Protein AF-0000000087748821 (afdb_homodimer)

Nearest PDB structures (foldseek):
  3k50-assembly1_A  TM=4.621E-01  e=4.715E-08  Bacteroides fragilis NCTC 9343
  4ql6-assembly2_B-2  TM=5.204E-01  e=1.369E-03  Chlamydia trachomatis L2/434/Bu
  4moc-assembly1_A  TM=2.532E-01  e=8.446E-02  Homo sapiens
  3b7k-assembly1_B  TM=2.655E-01  e=4.777E-01  Homo sapiens
  5yqj-assembly3_C  TM=2.824E-01  e=2.545E+00  Saccharomyces cerevisiae S288C

Sequence (1172 aa):
MSYCVTRLPYNATEKAELIKYYRLALPQYVYENIAKKSHPFGPYQLPAVDLQEGLNKIESKKYTNDAEMQEDFYQLFAQLHDAHTPYHKPNYYYNYYTLQPISIMSTLYNNAQVIKISSVDKSEVEAYATLYNESSQPDFDVEGWQITEIDGVPALDALRSFADNNIGVLKDNGSRFNLAVSGYKTGRGWFIFRPMGVFGVPTKQSVTYTLQNPSTQAKKKVTYNWIGMNIDGSKMTTSTVQGKNFETIFQKLLDHFIRQELYKKPNAVEFFDSYSTSASVLRINTFSGRDDDFTSQFANNITKALTTFTQSKREKLIIDLTGNGGGSICLGYSLLRYLFPSNVTAFEGQGPHQEGIYRARHSSLTNVLATVSASMLKFNPSYNSFLDPTQFYNSKTRRQFMDASWLSNKEDTVLGDMSQSIYRGCASMYTYFPASGISFQIDPKNLIVVSQGYCGSTCAVFTSYIQAHKLAKTVALGGYYNKAQQLFAFPGGQVGDVGDYIELADSLKIHSKYESAIEPLIPRVPTSGRYNSTGFTYLSIWPWNKDDPSHLPLEYTFVPADYSIMYPGHPTDYQSIYSRILKVTAMSYCVTRLPYNATEKAELIKYYRLALPQYVYENIAKKSHPFGPYQLPAVDLQEGLNKIESKKYTNDAEMQEDFYQLFAQLHDAHTPYHKPNYYYNYYTLQPISIMSTLYNNAQVIKISSVDKSEVEAYATLYNESSQPDFDVEGWQITEIDGVPALDALRSFADNNIGVLKDNGSRFNLAVSGYKTGRGWFIFRPMGVFGVPTKQSVTYTLQNPSTQAKKKVTYNWIGMNIDGSKMTTSTVQGKNFETIFQKLLDHFIRQELYKKPNAVEFFDSYSTSASVLRINTFSGRDDDFTSQFANNITKALTTFTQSKREKLIIDLTGNGGGSICLGYSLLRYLFPSNVTAFEGQGPHQEGIYRARHSSLTNVLATVSASMLKFNPSYNSFLDPTQFYNSKTRRQFMDASWLSNKEDTVLGDMSQSIYRGCASMYTYFPASGISFQIDPKNLIVVSQGYCGSTCAVFTSYIQAHKLAKTVALGGYYNKAQQLFAFPGGQVGDVGDYIELADSLKIHSKYESAIEPLIPRVPTSGRYNSTGFTYLSIWPWNKDDPSHLPLEYTFVPADYSIMYPGHPTDYQSIYSRILKVTA

Secondary structure (DSSP, 8-state):
-HHHHH-SBP-HHHHHHHHHHHHHHGGG-TTTTGGGS-EEETTEEEPP--HHHHHHHHHH---SBHHHHHHHHHHHHHTT--TTS-----GGGGGEEEE-SSEEEEEEETTEEEEEEEE--HHHHHHHHHHT--SSPPP---TTPEEEEETTEEHHHHHHHHHHHH--S-S-HHHHHHHHHTTTTTS--TTTEEETTTSPPPSSSEEEEEEE-TTT--EEEEEEEPEEEE-S-------SHHHHHHHHHHHHHHIIIIIIIIT-PPPSEEEES-SSSSEEEEEE--B---STTHHHHHHHHHHHHHHHHHHHT-SEEEEE-TT---B-HHHHHHHHHHHS--SGGGBTT-SGGGG--EEEB--HHHHHHHHHHHHHHHH-TT---TT-GGGEEETTT-BBP-STHHHHSEEEETTEEEEPPEEE--GGGGGGSPPTTSS----GGGEEEEESS-EETHHHHHHHHHHHTT-SEEEEESSSTTS--BSEE---EEEEEHHHHHHHHHHHHTSHHHHHHHGGG-----TTS-PPP-EEEEEEEPPTT---TTSPPGGG---B-SEEE--SS-TT-HHHHHHHHHHHT-/-HHHHH-SBP-HHHHHHHHHHHHHHGGG-TTTTGGGS-EEETTEEEPP--HHHHHHHHHH---SBHHHHHHHHHHHHHTT--TTS-----GGGGGEEEE-SSEEEEEEETTEEEEEEEE--HHHHHHHHHHT--SSPPP---TTPEEEEETTEEHHHHHHHHHHHH--S-S-HHHHHHHHHTTTTTS--TTTEEETTTSPPPSSSEEEEEEE-TTT--EEEEEEEPEEEE-S-------SHHHHHHHHHHHHHHIIIIIIIII-PPPSEEEES-SSSSEEEEEE--B---STTHHHHHHHHHHHHHHHHHHHT-SEEEEE-TT---B-HHHHHHHHHHHS--SGGGBTT-SGGGG--EEEB--HHHHHHHHHHHHHHHH-TT---TT-GGGEEETTT-BBP-STHHHHSEEEETTEEEEPSEEE--GGGGGGSPPTTSS----GGGEEEEESS-EETHHHHHHHHHHHTT-SEEEEESSSTTS--BSEE---EEEEEHHHHHHHHHHHHTSHHHHHHHGGG-----TTS-PPP-EEEEEEEPPTT---TTSPPGGG---B-SEEE--SS-TT-HHHHHHHHHHHT-

Organism: NCBI:txid74557

pLDDT: mean 90.88, std 10.31, range [45.97, 98.69]

Radius of gyration: 38.32 Å; Cα contacts (8 Å, |Δi|>4): 2442; chains: 2; bounding box: 73×121×89 Å

Structure (mmCIF, N/CA/C/O backbone):
data_AF-0000000087748821-model_v1
#
loop_
_entity.id
_entity.type
_entity.pdbx_description
1 polymer 'Tail specific protease domain-containing protein'
#
loop_
_atom_site.group_PDB
_atom_site.id
_atom_site.type_symbol
_atom_site.label_atom_id
_atom_site.label_alt_id
_atom_site.label_comp_id
_atom_site.label_asym_id
_atom_site.label_entity_id
_atom_site.label_seq_id
_atom_site.pdbx_PDB_ins_code
_atom_site.Cartn_x
_atom_site.Cartn_y
_atom_site.Cartn_z
_atom_site.occupancy
_atom_site.B_iso_or_equiv
_atom_site.auth_seq_id
_atom_site.auth_comp_id
_atom_site.auth_asym_id
_atom_site.auth_atom_id
_atom_site.pdbx_PDB_model_num
ATOM 1 N N . MET A 1 1 ? -12.328 50.875 -1.19 1 83.19 1 MET A N 1
ATOM 2 C CA . MET A 1 1 ? -12.344 49.469 -0.761 1 83.19 1 MET A CA 1
ATOM 3 C C . MET A 1 1 ? -13.453 49.219 0.254 1 83.19 1 MET A C 1
ATOM 5 O O . MET A 1 1 ? -14.195 48.25 0.14 1 83.19 1 MET A O 1
ATOM 9 N N . SER A 1 2 ? -13.539 50.125 1.205 1 87.25 2 SER A N 1
ATOM 10 C CA . SER A 1 2 ? -14.594 49.969 2.203 1 87.25 2 SER A CA 1
ATOM 11 C C . SER A 1 2 ? -15.969 49.906 1.545 1 87.25 2 SER A C 1
ATOM 13 O O . SER A 1 2 ? -16.797 49.062 1.905 1 87.25 2 SER A O 1
ATOM 15 N N . TYR A 1 3 ? -16.125 50.75 0.663 1 86.75 3 TYR A N 1
ATOM 16 C CA . TYR A 1 3 ? -17.406 50.75 -0.054 1 86.75 3 TYR A CA 1
ATOM 17 C C . TYR A 1 3 ? -17.609 49.438 -0.789 1 86.75 3 TYR A C 1
ATOM 19 O O . TYR A 1 3 ? -18.703 48.844 -0.729 1 86.75 3 TYR A O 1
ATOM 27 N N . CYS A 1 4 ? -16.641 49 -1.439 1 86.75 4 CYS A N 1
ATOM 28 C CA . CYS A 1 4 ? -16.75 47.781 -2.211 1 86.75 4 CYS A CA 1
ATOM 29 C C . CYS A 1 4 ? -17.031 46.594 -1.303 1 86.75 4 CYS A C 1
ATOM 31 O O . CYS A 1 4 ? -17.859 45.75 -1.624 1 86.75 4 CYS A O 1
ATOM 33 N N . VAL A 1 5 ? -16.406 46.5 -0.179 1 88.44 5 VAL A N 1
ATOM 34 C CA . VAL A 1 5 ? -16.516 45.375 0.73 1 88.44 5 VAL A CA 1
ATOM 35 C C . VAL A 1 5 ? -17.859 45.375 1.438 1 88.44 5 VAL A C 1
ATOM 37 O O . VAL A 1 5 ? -18.453 44.344 1.698 1 88.44 5 VAL A O 1
ATOM 40 N N . THR A 1 6 ? -18.422 46.594 1.631 1 90.56 6 THR A N 1
ATOM 41 C CA . THR A 1 6 ? -19.625 46.688 2.451 1 90.56 6 THR A CA 1
ATOM 42 C C . THR A 1 6 ? -20.859 46.875 1.579 1 90.56 6 THR A C 1
ATOM 44 O O . THR A 1 6 ? -21.969 47.062 2.092 1 90.56 6 THR A O 1
ATOM 47 N N . ARG A 1 7 ? -20.734 46.781 0.325 1 91.94 7 ARG A N 1
ATOM 48 C CA . ARG A 1 7 ? -21.812 47.156 -0.576 1 91.94 7 ARG A CA 1
ATOM 49 C C . ARG A 1 7 ? -22.891 46.094 -0.634 1 91.94 7 ARG A C 1
ATOM 51 O O . ARG A 1 7 ? -24.062 46.406 -0.934 1 91.94 7 ARG A O 1
ATOM 58 N N . LEU A 1 8 ? -22.562 44.844 -0.431 1 93 8 LEU A N 1
ATOM 59 C CA . LEU A 1 8 ? -23.562 43.812 -0.517 1 93 8 LEU A CA 1
ATOM 60 C C . LEU A 1 8 ? -24.594 43.906 0.611 1 93 8 LEU A C 1
ATOM 62 O O . LEU A 1 8 ? -24.219 44.062 1.776 1 93 8 LEU A O 1
ATOM 66 N N . PRO A 1 9 ? -25.875 43.844 0.18 1 94.06 9 PRO A N 1
ATOM 67 C CA . PRO A 1 9 ? -26.906 43.969 1.209 1 94.06 9 PRO A CA 1
ATOM 68 C C . PRO A 1 9 ? -26.984 42.75 2.119 1 94.06 9 PRO A C 1
ATOM 70 O O . PRO A 1 9 ? -26.656 41.625 1.698 1 94.06 9 PRO A O 1
ATOM 73 N N . TYR A 1 10 ? -27.516 43.031 3.254 1 91.19 10 TYR A N 1
ATOM 74 C CA . TYR A 1 10 ? -27.812 42 4.25 1 91.19 10 TYR A CA 1
ATOM 75 C C . TYR A 1 10 ? -28.875 41.031 3.736 1 91.19 10 TYR A C 1
ATOM 77 O O . TYR A 1 10 ? -29.875 41.469 3.137 1 91.19 10 TYR A O 1
ATOM 85 N N . ASN A 1 11 ? -28.641 39.719 3.857 1 94.56 11 ASN A N 1
ATOM 86 C CA . ASN A 1 11 ? -29.578 38.656 3.475 1 94.56 11 ASN A CA 1
ATOM 87 C C . ASN A 1 11 ? -30.094 37.875 4.691 1 94.56 11 ASN A C 1
ATOM 89 O O . ASN A 1 11 ? -29.422 36.969 5.184 1 94.56 11 ASN A O 1
ATOM 93 N N . ALA A 1 12 ? -31.281 38.156 5.145 1 95.88 12 ALA A N 1
ATOM 94 C CA . ALA A 1 12 ? -31.859 37.594 6.355 1 95.88 12 ALA A CA 1
ATOM 95 C C . ALA A 1 12 ? -32.062 36.094 6.199 1 95.88 12 ALA A C 1
ATOM 97 O O . ALA A 1 12 ? -31.922 35.344 7.168 1 95.88 12 ALA A O 1
ATOM 98 N N . THR A 1 13 ? -32.438 35.656 5.031 1 96.44 13 THR A N 1
ATOM 99 C CA . THR A 1 13 ? -32.625 34.25 4.773 1 96.44 13 THR A CA 1
ATOM 100 C C . THR A 1 13 ? -31.312 33.5 4.941 1 96.44 13 THR A C 1
ATOM 102 O O . THR A 1 13 ? -31.266 32.438 5.566 1 96.44 13 THR A O 1
ATOM 105 N N . GLU A 1 14 ? -30.25 33.969 4.375 1 96.06 14 GLU A N 1
ATOM 106 C CA . GLU A 1 14 ? -28.953 33.344 4.508 1 96.06 14 GLU A CA 1
ATOM 107 C C . GLU A 1 14 ? -28.531 33.25 5.969 1 96.06 14 GLU A C 1
ATOM 109 O O . GLU A 1 14 ? -27.984 32.219 6.402 1 96.06 14 GLU A O 1
ATOM 114 N N . LYS A 1 15 ? -28.719 34.281 6.719 1 97.44 15 LYS A N 1
ATOM 115 C CA . LYS A 1 15 ? -28.391 34.25 8.141 1 97.44 15 LYS A CA 1
ATOM 116 C C . LYS A 1 15 ? -29.125 33.125 8.867 1 97.44 15 LYS A C 1
ATOM 118 O O . LYS A 1 15 ? -28.516 32.375 9.617 1 97.44 15 LYS A O 1
ATOM 123 N N . ALA A 1 16 ? -30.453 33.125 8.625 1 97.5 16 ALA A N 1
ATOM 124 C CA . ALA A 1 16 ? -31.266 32.094 9.281 1 97.5 16 ALA A CA 1
ATOM 125 C C . ALA A 1 16 ? -30.812 30.688 8.914 1 97.5 16 ALA A C 1
ATOM 127 O O . ALA A 1 16 ? -30.75 29.812 9.773 1 97.5 16 ALA A O 1
ATOM 128 N N . GLU A 1 17 ? -30.484 30.5 7.691 1 97.25 17 GLU A N 1
ATOM 129 C CA . GLU A 1 17 ? -30.047 29.188 7.219 1 97.25 17 GLU A CA 1
ATOM 130 C C . GLU A 1 17 ? -28.672 28.828 7.793 1 97.25 17 GLU A C 1
ATOM 132 O O . GLU A 1 17 ? -28.422 27.672 8.141 1 97.25 17 GLU A O 1
ATOM 137 N N . LEU A 1 18 ? -27.766 29.781 7.883 1 96.81 18 LEU A N 1
ATOM 138 C CA . LEU A 1 18 ? -26.453 29.547 8.461 1 96.81 18 LEU A CA 1
ATOM 139 C C . LEU A 1 18 ? -26.562 29.188 9.938 1 96.81 18 LEU A C 1
ATOM 141 O O . LEU A 1 18 ? -25.859 28.281 10.406 1 96.81 18 LEU A O 1
ATOM 145 N N . ILE A 1 19 ? -27.406 29.891 10.609 1 97.75 19 ILE A N 1
ATOM 146 C CA . ILE A 1 19 ? -27.625 29.609 12.023 1 97.75 19 ILE A CA 1
ATOM 147 C C . ILE A 1 19 ? -28.125 28.188 12.203 1 97.75 19 ILE A C 1
ATOM 149 O O . ILE A 1 19 ? -27.609 27.438 13.031 1 97.75 19 ILE A O 1
ATOM 153 N N . LYS A 1 20 ? -29.109 27.828 11.422 1 96.69 20 LYS A N 1
ATOM 154 C CA . LYS A 1 20 ? -29.641 26.469 11.484 1 96.69 20 LYS A CA 1
ATOM 155 C C . LYS A 1 20 ? -28.578 25.438 11.141 1 96.69 20 LYS A C 1
ATOM 157 O O . LYS A 1 20 ? -28.469 24.391 11.789 1 96.69 20 LYS A O 1
ATOM 162 N N . TYR A 1 21 ? -27.828 25.766 10.102 1 96.06 21 TYR A N 1
ATOM 163 C CA . TYR A 1 21 ? -26.75 24.906 9.648 1 96.06 21 TYR A CA 1
ATOM 164 C C . TYR A 1 21 ? -25.75 24.641 10.773 1 96.06 21 TYR A C 1
ATOM 166 O O . TYR A 1 21 ? -25.453 23.484 11.086 1 96.06 21 TYR A O 1
ATOM 174 N N . TYR A 1 22 ? -25.266 25.641 11.469 1 96.5 22 TYR A N 1
ATOM 175 C CA . TYR A 1 22 ? -24.219 25.5 12.477 1 96.5 22 TYR A CA 1
ATOM 176 C C . TYR A 1 22 ? -24.797 24.906 13.766 1 96.5 22 TYR A C 1
ATOM 178 O O . TYR A 1 22 ? -24.094 24.203 14.5 1 96.5 22 TYR A O 1
ATOM 186 N N . ARG A 1 23 ? -26.062 25.172 14.055 1 96.56 23 ARG A N 1
ATOM 187 C CA . ARG A 1 23 ? -26.688 24.562 15.227 1 96.56 23 ARG A CA 1
ATOM 188 C C . ARG A 1 23 ? -26.672 23.047 15.125 1 96.56 23 ARG A C 1
ATOM 190 O O . ARG A 1 23 ? -26.547 22.344 16.141 1 96.56 23 ARG A O 1
ATOM 197 N N . LEU A 1 24 ? -26.797 22.562 13.922 1 95.12 24 LEU A N 1
ATOM 198 C CA . LEU A 1 24 ? -26.812 21.125 13.703 1 95.12 24 LEU A CA 1
ATOM 199 C C . LEU A 1 24 ? -25.406 20.578 13.523 1 95.12 24 LEU A C 1
ATOM 201 O O . LEU A 1 24 ? -25.125 19.422 13.828 1 95.12 24 LEU A O 1
ATOM 205 N N . ALA A 1 25 ? -24.422 21.391 13.062 1 94.69 25 ALA A N 1
ATOM 206 C CA . ALA A 1 25 ? -23.062 20.953 12.758 1 94.69 25 ALA A CA 1
ATOM 207 C C . ALA A 1 25 ? -22.203 20.922 14.016 1 94.69 25 ALA A C 1
ATOM 209 O O . ALA A 1 25 ? -21.406 20 14.211 1 94.69 25 ALA A O 1
ATOM 210 N N . LEU A 1 26 ? -22.344 21.844 14.914 1 94.69 26 LEU A N 1
ATOM 211 C CA . LEU A 1 26 ? -21.422 22.125 16 1 94.69 26 LEU A CA 1
ATOM 212 C C . LEU A 1 26 ? -21.391 20.984 17 1 94.69 26 LEU A C 1
ATOM 214 O O . LEU A 1 26 ? -20.359 20.719 17.641 1 94.69 26 LEU A O 1
ATOM 218 N N . PRO A 1 27 ? -22.484 20.25 17.172 1 93.25 27 PRO A N 1
ATOM 219 C CA . PRO A 1 27 ? -22.438 19.109 18.094 1 93.25 27 PRO A CA 1
ATOM 220 C C . PRO A 1 27 ? -21.406 18.062 17.703 1 93.25 27 PRO A C 1
ATOM 222 O O . PRO A 1 27 ? -21.016 17.219 18.516 1 93.25 27 PRO A O 1
ATOM 225 N N . GLN A 1 28 ? -20.953 18.062 16.438 1 92.62 28 GLN A N 1
ATOM 226 C CA . GLN A 1 28 ? -19.938 17.109 16 1 92.62 28 GLN A CA 1
ATOM 227 C C . GLN A 1 28 ? -18.547 17.578 16.406 1 92.62 28 GLN A C 1
ATOM 229 O O . GLN A 1 28 ? -17.594 16.781 16.391 1 92.62 28 GLN A O 1
ATOM 234 N N . TYR A 1 29 ? -18.391 18.844 16.719 1 95.44 29 TYR A N 1
ATOM 235 C CA . TYR A 1 29 ? -17.125 19.406 17.156 1 95.44 29 TYR A CA 1
ATOM 236 C C . TYR A 1 29 ? -16.75 18.891 18.547 1 95.44 29 TYR A C 1
ATOM 238 O O . TYR A 1 29 ? -17.406 19.219 19.531 1 95.44 29 TYR A O 1
ATOM 246 N N . VAL A 1 30 ? -15.664 18.141 18.641 1 96.44 30 VAL A N 1
ATOM 247 C CA . VAL A 1 30 ? -15.344 17.375 19.828 1 96.44 30 VAL A CA 1
ATOM 248 C C . VAL A 1 30 ? -15.055 18.312 21 1 96.44 30 VAL A C 1
ATOM 250 O O . VAL A 1 30 ? -15.234 17.938 22.156 1 96.44 30 VAL A O 1
ATOM 253 N N . TYR A 1 31 ? -14.641 19.531 20.75 1 97 31 TYR A N 1
ATOM 254 C CA . TYR A 1 31 ? -14.227 20.422 21.812 1 97 31 TYR A CA 1
ATOM 255 C C . TYR A 1 31 ? -15.32 21.422 22.156 1 97 31 TYR A C 1
ATOM 257 O O . TYR A 1 31 ? -15.078 22.406 22.859 1 97 31 TYR A O 1
ATOM 265 N N . GLU A 1 32 ? -16.547 21.266 21.688 1 96.19 32 GLU A N 1
ATOM 266 C CA . GLU A 1 32 ? -17.594 22.25 21.875 1 96.19 32 GLU A CA 1
ATOM 267 C C . GLU A 1 32 ? -17.828 22.547 23.344 1 96.19 32 GLU A C 1
ATOM 269 O O . GLU A 1 32 ? -17.922 23.703 23.75 1 96.19 32 GLU A O 1
ATOM 274 N N . ASN A 1 33 ? -17.891 21.516 24.188 1 95.44 33 ASN A N 1
ATOM 275 C CA . ASN A 1 33 ? -18.219 21.688 25.609 1 95.44 33 ASN A CA 1
ATOM 276 C C . ASN A 1 33 ? -17.047 22.281 26.391 1 95.44 33 ASN A C 1
ATOM 278 O O . ASN A 1 33 ? -17.234 23.188 27.203 1 95.44 33 ASN A O 1
ATOM 282 N N . ILE A 1 34 ? -15.898 21.766 26.109 1 96.56 34 ILE A N 1
ATOM 283 C CA . ILE A 1 34 ? -14.758 22.219 26.891 1 96.56 34 ILE A CA 1
ATOM 284 C C . ILE A 1 34 ? -14.438 23.672 26.547 1 96.56 34 ILE A C 1
ATOM 286 O O . ILE A 1 34 ? -13.914 24.422 27.375 1 96.56 34 ILE A O 1
ATOM 290 N N . ALA A 1 35 ? -14.781 24.094 25.328 1 97.19 35 ALA A N 1
ATOM 291 C CA . ALA A 1 35 ? -14.5 25.453 24.875 1 97.19 35 ALA A CA 1
ATOM 292 C C . ALA A 1 35 ? -15.312 26.469 25.672 1 97.19 35 ALA A C 1
ATOM 294 O O . ALA A 1 35 ? -14.977 27.656 25.688 1 97.19 35 ALA A O 1
ATOM 295 N N . LYS A 1 36 ? -16.375 26.047 26.344 1 97.25 36 LYS A N 1
ATOM 296 C CA . LYS A 1 36 ? -17.297 26.938 27.062 1 97.25 36 LYS A CA 1
ATOM 297 C C . LYS A 1 36 ? -16.641 27.5 28.328 1 97.25 36 LYS A C 1
ATOM 299 O O . LYS A 1 36 ? -17.141 28.469 28.906 1 97.25 36 LYS A O 1
ATOM 304 N N . LYS A 1 37 ? -15.539 26.953 28.656 1 96.5 37 LYS A N 1
ATOM 305 C CA . LYS A 1 37 ? -14.836 27.406 29.844 1 96.5 37 LYS A CA 1
ATOM 306 C C . LYS A 1 37 ? -13.43 27.906 29.5 1 96.5 37 LYS A C 1
ATOM 308 O O . LYS A 1 37 ? -12.805 27.406 28.562 1 96.5 37 LYS A O 1
ATOM 313 N N . SER A 1 38 ? -13.055 28.891 30.234 1 96.62 38 SER A N 1
ATOM 314 C CA . SER A 1 38 ? -11.672 29.328 30.109 1 96.62 38 SER A CA 1
ATOM 315 C C . SER A 1 38 ? -10.703 28.297 30.672 1 96.62 38 SER A C 1
ATOM 317 O O . SER A 1 38 ? -11.047 27.547 31.594 1 96.62 38 SER A O 1
ATOM 319 N N . HIS A 1 39 ? -9.555 28.172 30.078 1 96.12 39 HIS A N 1
ATOM 320 C CA . HIS A 1 39 ? -8.555 27.188 30.484 1 96.12 39 HIS A CA 1
ATOM 321 C C . HIS A 1 39 ? -7.16 27.812 30.531 1 96.12 39 HIS A C 1
ATOM 323 O O . HIS A 1 39 ? -6.801 28.609 29.656 1 96.12 39 HIS A O 1
ATOM 329 N N . PRO A 1 40 ? -6.441 27.469 31.625 1 96 40 PRO A N 1
ATOM 330 C CA . PRO A 1 40 ? -5.023 27.844 31.562 1 96 40 PRO A CA 1
ATOM 331 C C . PRO A 1 40 ? -4.277 27.172 30.422 1 96 40 PRO A C 1
ATOM 333 O O . PRO A 1 40 ? -4.539 26 30.109 1 96 40 PRO A O 1
ATOM 336 N N . PHE A 1 41 ? -3.391 27.828 29.812 1 96.94 41 PHE A N 1
ATOM 337 C CA . PHE A 1 41 ? -2.562 27.312 28.719 1 96.94 41 PHE A CA 1
ATOM 338 C C . PHE A 1 41 ? -1.135 27.828 28.844 1 96.94 41 PHE A C 1
ATOM 340 O O . PHE A 1 41 ? -0.745 28.766 28.141 1 96.94 41 PHE A O 1
ATOM 347 N N . GLY A 1 42 ? -0.404 27.125 29.75 1 95.75 42 GLY A N 1
ATOM 348 C CA . GLY A 1 42 ? 0.923 27.625 30.094 1 95.75 42 GLY A CA 1
ATOM 349 C C . GLY A 1 42 ? 0.908 29 30.719 1 95.75 42 GLY A C 1
ATOM 350 O O . GLY A 1 42 ? 0.207 29.234 31.703 1 95.75 42 GLY A O 1
ATOM 351 N N . PRO A 1 43 ? 1.668 29.859 30.125 1 95.94 43 PRO A N 1
ATOM 352 C CA . PRO A 1 43 ? 1.673 31.219 30.656 1 95.94 43 PRO A CA 1
ATOM 353 C C . PRO A 1 43 ? 0.477 32.031 30.188 1 95.94 43 PRO A C 1
ATOM 355 O O . PRO A 1 43 ? 0.39 33.25 30.484 1 95.94 43 PRO A O 1
ATOM 358 N N . TYR A 1 44 ? -0.389 31.406 29.484 1 94.19 44 TYR A N 1
ATOM 359 C CA . TYR A 1 44 ? -1.505 32.125 28.859 1 94.19 44 TYR A CA 1
ATOM 360 C C . TYR A 1 44 ? -2.84 31.562 29.359 1 94.19 44 TYR A C 1
ATOM 362 O O . TYR A 1 44 ? -2.881 30.781 30.312 1 94.19 44 TYR A O 1
ATOM 370 N N . GLN A 1 45 ? -3.885 32.188 28.812 1 95.19 45 GLN A N 1
ATOM 371 C CA . GLN A 1 45 ? -5.25 31.766 29.109 1 95.19 45 GLN A CA 1
ATOM 372 C C . GLN A 1 45 ? -6.094 31.672 27.844 1 95.19 45 GLN A C 1
ATOM 374 O O . GLN A 1 45 ? -6.066 32.562 27 1 95.19 45 GLN A O 1
ATOM 379 N N . LEU A 1 46 ? -6.742 30.547 27.734 1 96.25 46 LEU A N 1
ATOM 380 C CA . LEU A 1 46 ? -7.703 30.406 26.641 1 96.25 46 LEU A CA 1
ATOM 381 C C . LEU A 1 46 ? -9.062 30.953 27.047 1 96.25 46 LEU A C 1
ATOM 383 O O . LEU A 1 46 ? -9.555 30.688 28.141 1 96.25 46 LEU A O 1
ATOM 387 N N . PRO A 1 47 ? -9.625 31.75 26.203 1 95.69 47 PRO A N 1
ATOM 388 C CA . PRO A 1 47 ? -10.93 32.312 26.562 1 95.69 47 PRO A CA 1
ATOM 389 C C . PRO A 1 47 ? -12.055 31.281 26.469 1 95.69 47 PRO A C 1
ATOM 391 O O . PRO A 1 47 ? -11.922 30.266 25.781 1 95.69 47 PRO A O 1
ATOM 394 N N . ALA A 1 48 ? -13.117 31.516 27.25 1 97.69 48 ALA A N 1
ATOM 395 C CA . ALA A 1 48 ? -14.344 30.734 27.125 1 97.69 48 ALA A CA 1
ATOM 396 C C . ALA A 1 48 ? -15.125 31.125 25.875 1 97.69 48 ALA A C 1
ATOM 398 O O . ALA A 1 48 ? -15.328 32.312 25.609 1 97.69 48 ALA A O 1
ATOM 399 N N . VAL A 1 49 ? -15.5 30.188 25.109 1 97.69 49 VAL A N 1
ATOM 400 C CA . VAL A 1 49 ? -16.281 30.406 23.891 1 97.69 49 VAL A CA 1
ATOM 401 C C . VAL A 1 49 ? -17.5 29.484 23.875 1 97.69 49 VAL A C 1
ATOM 403 O O . VAL A 1 49 ? -17.359 28.266 23.719 1 97.69 49 VAL A O 1
ATOM 406 N N . ASP A 1 50 ? -18.625 29.984 24.047 1 98.06 50 ASP A N 1
ATOM 407 C CA . ASP A 1 50 ? -19.875 29.25 23.875 1 98.06 50 ASP A CA 1
ATOM 408 C C . ASP A 1 50 ? -20.453 29.484 22.484 1 98.06 50 ASP A C 1
ATOM 410 O O . ASP A 1 50 ? -21.141 30.469 22.234 1 98.06 50 ASP A O 1
ATOM 414 N N . LEU A 1 51 ? -20.234 28.562 21.656 1 97.81 51 LEU A N 1
ATOM 415 C CA . LEU A 1 51 ? -20.609 28.703 20.25 1 97.81 51 LEU A CA 1
ATOM 416 C C . LEU A 1 51 ? -22.125 28.828 20.109 1 97.81 51 LEU A C 1
ATOM 418 O O . LEU A 1 51 ? -22.609 29.625 19.281 1 97.81 51 LEU A O 1
ATOM 422 N N . GLN A 1 52 ? -22.891 28.078 20.891 1 97.44 52 GLN A N 1
ATOM 423 C CA . GLN A 1 52 ? -24.344 28.141 20.797 1 97.44 52 GLN A CA 1
ATOM 424 C C . GLN A 1 52 ? -24.859 29.5 21.234 1 97.44 52 GLN A C 1
ATOM 426 O O . GLN A 1 52 ? -25.734 30.078 20.594 1 97.44 52 GLN A O 1
ATOM 431 N N . GLU A 1 53 ? -24.328 29.984 22.297 1 97.75 53 GLU A N 1
ATOM 432 C CA . GLU A 1 53 ? -24.719 31.312 22.75 1 97.75 53 GLU A CA 1
ATOM 433 C C . GLU A 1 53 ? -24.297 32.375 21.734 1 97.75 53 GLU A C 1
ATOM 435 O O . GLU A 1 53 ? -25.016 33.375 21.547 1 97.75 53 GLU A O 1
ATOM 440 N N . GLY A 1 54 ? -23.109 32.219 21.172 1 98.19 54 GLY A N 1
ATOM 441 C CA . GLY A 1 54 ? -22.688 33.125 20.109 1 98.19 54 GLY A CA 1
ATOM 442 C C . GLY A 1 54 ? -23.641 33.125 18.922 1 98.19 54 GLY A C 1
ATOM 443 O O . GLY A 1 54 ? -23.922 34.188 18.375 1 98.19 54 GLY A O 1
ATOM 444 N N . LEU A 1 55 ? -24.156 31.984 18.562 1 98.31 55 LEU A N 1
ATOM 445 C CA . LEU A 1 55 ? -25.125 31.906 17.469 1 98.31 55 LEU A CA 1
ATOM 446 C C . LEU A 1 55 ? -26.422 32.625 17.844 1 98.31 55 LEU A C 1
ATOM 448 O O . LEU A 1 55 ? -27.062 33.25 17 1 98.31 55 LEU A O 1
ATOM 452 N N . ASN A 1 56 ? -26.859 32.469 19.141 1 98.44 56 ASN A N 1
ATOM 453 C CA . ASN A 1 56 ? -28.031 33.219 19.609 1 98.44 56 ASN A CA 1
ATOM 454 C C . ASN A 1 56 ? -27.859 34.719 19.422 1 98.44 56 ASN A C 1
ATOM 456 O O . ASN A 1 56 ? -28.781 35.406 19 1 98.44 56 ASN A O 1
ATOM 460 N N . LYS A 1 57 ? -26.688 35.188 19.75 1 98.31 57 LYS A N 1
ATOM 461 C CA . LYS A 1 57 ? -26.406 36.625 19.625 1 98.31 57 LYS A CA 1
ATOM 462 C C . LYS A 1 57 ? -26.469 37.062 18.156 1 98.31 57 LYS A C 1
ATOM 464 O O . LYS A 1 57 ? -27.016 38.125 17.844 1 98.31 57 LYS A O 1
ATOM 469 N N . ILE A 1 58 ? -25.875 36.281 17.312 1 98.31 58 ILE A N 1
ATOM 470 C CA . ILE A 1 58 ? -25.922 36.594 15.883 1 98.31 58 ILE A CA 1
ATOM 471 C C . ILE A 1 58 ? -27.359 36.562 15.391 1 98.31 58 ILE A C 1
ATOM 473 O O . ILE A 1 58 ? -27.781 37.438 14.617 1 98.31 58 ILE A O 1
ATOM 477 N N . GLU A 1 59 ? -28.109 35.531 15.859 1 98 59 GLU A N 1
ATOM 478 C CA . GLU A 1 59 ? -29.5 35.375 15.453 1 98 59 GLU A CA 1
ATOM 479 C C . GLU A 1 59 ? -30.328 36.625 15.828 1 98 59 GLU A C 1
ATOM 481 O O . GLU A 1 59 ? -31.188 37.062 15.062 1 98 59 GLU A O 1
ATOM 486 N N . SER A 1 60 ? -30.047 37.25 16.891 1 97.62 60 SER A N 1
ATOM 487 C CA . SER A 1 60 ? -30.844 38.344 17.422 1 97.62 60 SER A CA 1
ATOM 488 C C . SER A 1 60 ? -30.375 39.688 16.844 1 97.62 60 SER A C 1
ATOM 490 O O . SER A 1 60 ? -31.094 40.688 16.922 1 97.62 60 SER A O 1
ATOM 492 N N . LYS A 1 61 ? -29.234 39.688 16.281 1 97.44 61 LYS A N 1
ATOM 493 C CA . LYS A 1 61 ? -28.656 40.938 15.805 1 97.44 61 LYS A CA 1
ATOM 494 C C . LYS A 1 61 ? -29.156 41.281 14.406 1 97.44 61 LYS A C 1
ATOM 496 O O . LYS A 1 61 ? -29.297 40.406 13.555 1 97.44 61 LYS A O 1
ATOM 501 N N . LYS A 1 62 ? -29.438 42.562 14.188 1 95.56 62 LYS A N 1
ATOM 502 C CA . LYS A 1 62 ? -29.75 43.094 12.852 1 95.56 62 LYS A CA 1
ATOM 503 C C . LYS A 1 62 ? -28.5 43.656 12.188 1 95.56 62 LYS A C 1
ATOM 505 O O . LYS A 1 62 ? -27.672 44.312 12.852 1 95.56 62 LYS A O 1
ATOM 510 N N . TYR A 1 63 ? -28.438 43.344 10.945 1 96.94 63 TYR A N 1
ATOM 511 C CA . TYR A 1 63 ? -27.25 43.812 10.234 1 96.94 63 TYR A CA 1
ATOM 512 C C . TYR A 1 63 ? -27.609 44.812 9.156 1 96.94 63 TYR A C 1
ATOM 514 O O . TYR A 1 63 ? -28.703 44.75 8.578 1 96.94 63 TYR A O 1
ATOM 522 N N . THR A 1 64 ? -26.688 45.719 8.875 1 94.5 64 THR A N 1
ATOM 523 C CA . THR A 1 64 ? -26.844 46.719 7.844 1 94.5 64 THR A CA 1
ATOM 524 C C . THR A 1 64 ? -26.391 46.188 6.484 1 94.5 64 THR A C 1
ATOM 526 O O . THR A 1 64 ? -26.906 46.594 5.445 1 94.5 64 THR A O 1
ATOM 529 N N . ASN A 1 65 ? -25.422 45.344 6.508 1 95.19 65 ASN A N 1
ATOM 530 C CA . ASN A 1 65 ? -24.891 44.781 5.27 1 95.19 65 ASN A CA 1
ATOM 531 C C . ASN A 1 65 ? -24.359 43.344 5.48 1 95.19 65 ASN A C 1
ATOM 533 O O . ASN A 1 65 ? -24.297 42.875 6.609 1 95.19 65 ASN A O 1
ATOM 537 N N . ASP A 1 66 ? -24 42.688 4.422 1 95.81 66 ASP A N 1
ATOM 538 C CA . ASP A 1 66 ? -23.516 41.312 4.422 1 95.81 66 ASP A CA 1
ATOM 539 C C . ASP A 1 66 ? -22.172 41.188 5.129 1 95.81 66 ASP A C 1
ATOM 541 O O . ASP A 1 66 ? -21.938 40.25 5.855 1 95.81 66 ASP A O 1
ATOM 545 N N . ALA A 1 67 ? -21.281 42.156 4.93 1 94.75 67 ALA A N 1
ATOM 546 C CA . ALA A 1 67 ? -19.938 42.094 5.477 1 94.75 67 ALA A CA 1
ATOM 547 C C . ALA A 1 67 ? -19.953 42.031 7 1 94.75 67 ALA A C 1
ATOM 549 O O . ALA A 1 67 ? -19.188 41.281 7.602 1 94.75 67 ALA A O 1
ATOM 550 N N . GLU A 1 68 ? -20.828 42.781 7.578 1 94.88 68 GLU A N 1
ATOM 551 C CA . GLU A 1 68 ? -20.938 42.781 9.031 1 94.88 68 GLU A CA 1
ATOM 552 C C . GLU A 1 68 ? -21.422 41.438 9.547 1 94.88 68 GLU A C 1
ATOM 554 O O . GLU A 1 68 ? -20.938 40.938 10.57 1 94.88 68 GLU A O 1
ATOM 559 N N . MET A 1 69 ? -22.391 40.906 8.875 1 96.31 69 MET A N 1
ATOM 560 C CA . MET A 1 69 ? -22.906 39.594 9.25 1 96.31 69 MET A CA 1
ATOM 561 C C . MET A 1 69 ? -21.797 38.531 9.156 1 96.31 69 MET A C 1
ATOM 563 O O . MET A 1 69 ? -21.578 37.781 10.102 1 96.31 69 MET A O 1
ATOM 567 N N . GLN A 1 70 ? -21.125 38.531 8.023 1 95.38 70 GLN A N 1
ATOM 568 C CA . GLN A 1 70 ? -20.062 37.562 7.801 1 95.38 70 GLN A CA 1
ATOM 569 C C . GLN A 1 70 ? -18.938 37.719 8.828 1 95.38 70 GLN A C 1
ATOM 571 O O . GLN A 1 70 ? -18.344 36.75 9.266 1 95.38 70 GLN A O 1
ATOM 576 N N . GLU A 1 71 ? -18.656 38.875 9.195 1 94.12 71 GLU A N 1
ATOM 577 C CA . GLU A 1 71 ? -17.625 39.156 10.188 1 94.12 71 GLU A CA 1
ATOM 578 C C . GLU A 1 71 ? -18 38.594 11.555 1 94.12 71 GLU A C 1
ATOM 580 O O . GLU A 1 71 ? -17.141 38.062 12.266 1 94.12 71 GLU A O 1
ATOM 585 N N . ASP A 1 72 ? -19.266 38.719 11.906 1 95.81 72 ASP A N 1
ATOM 586 C CA . ASP A 1 72 ? -19.703 38.188 13.195 1 95.81 72 ASP A CA 1
ATOM 587 C C . ASP A 1 72 ? -19.578 36.656 13.234 1 95.81 72 ASP A C 1
ATOM 589 O O . ASP A 1 72 ? -19.172 36.094 14.25 1 95.81 72 ASP A O 1
ATOM 593 N N . PHE A 1 73 ? -19.938 35.969 12.133 1 95.81 73 PHE A N 1
ATOM 594 C CA . PHE A 1 73 ? -19.734 34.531 12.062 1 95.81 73 PHE A CA 1
ATOM 595 C C . PHE A 1 73 ? -18.25 34.188 12.172 1 95.81 73 PHE A C 1
ATOM 597 O O . PHE A 1 73 ? -17.875 33.281 12.922 1 95.81 73 PHE A O 1
ATOM 604 N N . TYR A 1 74 ? -17.484 34.938 11.461 1 94.88 74 TYR A N 1
ATOM 605 C CA . TYR A 1 74 ? -16.047 34.656 11.484 1 94.88 74 TYR A CA 1
ATOM 606 C C . TYR A 1 74 ? -15.484 34.844 12.891 1 94.88 74 TYR A C 1
ATOM 608 O O . TYR A 1 74 ? -14.75 33.969 13.375 1 94.88 74 TYR A O 1
ATOM 616 N N . GLN A 1 75 ? -15.828 35.906 13.531 1 94.12 75 GLN A N 1
ATOM 617 C CA . GLN A 1 75 ? -15.289 36.219 14.844 1 94.12 75 GLN A CA 1
ATOM 618 C C . GLN A 1 75 ? -15.719 35.188 15.891 1 94.12 75 GLN A C 1
ATOM 620 O O . GLN A 1 75 ? -14.969 34.875 16.812 1 94.12 75 GLN A O 1
ATOM 625 N N . LEU A 1 76 ? -16.906 34.719 15.75 1 96.12 76 LEU A N 1
ATOM 626 C CA . LEU A 1 76 ? -17.391 33.719 16.672 1 96.12 76 LEU A CA 1
ATOM 627 C C . LEU A 1 76 ? -16.453 32.5 16.672 1 96.12 76 LEU A C 1
ATOM 629 O O . LEU A 1 76 ? -15.992 32.062 17.719 1 96.12 76 LEU A O 1
ATOM 633 N N . PHE A 1 77 ? -16.125 31.984 15.531 1 95.56 77 PHE A N 1
ATOM 634 C CA . PHE A 1 77 ? -15.289 30.797 15.414 1 95.56 77 PHE A CA 1
ATOM 635 C C . PHE A 1 77 ? -13.828 31.141 15.688 1 95.56 77 PHE A C 1
ATOM 637 O O . PHE A 1 77 ? -13.094 30.312 16.25 1 95.56 77 PHE A O 1
ATOM 644 N N . ALA A 1 78 ? -13.406 32.344 15.328 1 94.44 78 ALA A N 1
ATOM 645 C CA . ALA A 1 78 ? -12.016 32.75 15.516 1 94.44 78 ALA A CA 1
ATOM 646 C C . ALA A 1 78 ? -11.641 32.781 17 1 94.44 78 ALA A C 1
ATOM 648 O O . ALA A 1 78 ? -10.477 32.594 17.344 1 94.44 78 ALA A O 1
ATOM 649 N N . GLN A 1 79 ? -12.594 32.938 17.844 1 95.56 79 GLN A N 1
ATOM 650 C CA . GLN A 1 79 ? -12.336 33 19.281 1 95.56 79 GLN A CA 1
ATOM 651 C C . GLN A 1 79 ? -11.883 31.625 19.812 1 95.56 79 GLN A C 1
ATOM 653 O O . GLN A 1 79 ? -11.32 31.547 20.906 1 95.56 79 GLN A O 1
ATOM 658 N N . LEU A 1 80 ? -12.109 30.578 19.047 1 95.69 80 LEU A N 1
ATOM 659 C CA . LEU A 1 80 ? -11.688 29.234 19.422 1 95.69 80 LEU A CA 1
ATOM 660 C C . LEU A 1 80 ? -10.172 29.094 19.328 1 95.69 80 LEU A C 1
ATOM 662 O O . LEU A 1 80 ? -9.594 28.172 19.891 1 95.69 80 LEU A O 1
ATOM 666 N N . HIS A 1 81 ? -9.555 29.938 18.516 1 95.31 81 HIS A N 1
ATOM 667 C CA . HIS A 1 81 ? -8.133 29.828 18.203 1 95.31 81 HIS A CA 1
ATOM 668 C C . HIS A 1 81 ? -7.777 28.422 17.734 1 95.31 81 HIS A C 1
ATOM 670 O O . HIS A 1 81 ? -6.805 27.828 18.203 1 95.31 81 HIS A O 1
ATOM 676 N N . ASP A 1 82 ? -8.602 27.891 16.875 1 94.56 82 ASP A N 1
ATOM 677 C CA . ASP A 1 82 ? -8.477 26.547 16.344 1 94.56 82 ASP A CA 1
ATOM 678 C C . ASP A 1 82 ? -8.547 26.562 14.812 1 94.56 82 ASP A C 1
ATOM 680 O O . ASP A 1 82 ? -9.625 26.734 14.234 1 94.56 82 ASP A O 1
ATOM 684 N N . ALA A 1 83 ? -7.43 26.25 14.227 1 93.88 83 ALA A N 1
ATOM 685 C CA . ALA A 1 83 ? -7.344 26.328 12.766 1 93.88 83 ALA A CA 1
ATOM 686 C C . ALA A 1 83 ? -8.164 25.219 12.117 1 93.88 83 ALA A C 1
ATOM 688 O O . ALA A 1 83 ? -8.422 25.25 10.906 1 93.88 83 ALA A O 1
ATOM 689 N N . HIS A 1 84 ? -8.609 24.25 12.922 1 94.38 84 HIS A N 1
ATOM 690 C CA . HIS A 1 84 ? -9.367 23.141 12.375 1 94.38 84 HIS A CA 1
ATOM 691 C C . HIS A 1 84 ? -10.859 23.453 12.312 1 94.38 84 HIS A C 1
ATOM 693 O O . HIS A 1 84 ? -11.633 22.719 11.711 1 94.38 84 HIS A O 1
ATOM 699 N N . THR A 1 85 ? -11.25 24.547 12.945 1 93.69 85 THR A N 1
ATOM 700 C CA . THR A 1 85 ? -12.664 24.891 13 1 93.69 85 THR A CA 1
ATOM 701 C C . THR A 1 85 ? -12.891 26.328 12.578 1 93.69 85 THR A C 1
ATOM 703 O O . THR A 1 85 ? -13.445 27.125 13.344 1 93.69 85 THR A O 1
ATOM 706 N N . PRO A 1 86 ? -12.602 26.641 11.344 1 89.5 86 PRO A N 1
ATOM 707 C CA . PRO A 1 86 ? -12.766 28.016 10.867 1 89.5 86 PRO A CA 1
ATOM 708 C C . PRO A 1 86 ? -14.141 28.266 10.25 1 89.5 86 PRO A C 1
ATOM 710 O O . PRO A 1 86 ? -14.789 27.328 9.789 1 89.5 86 PRO A O 1
ATOM 713 N N . TYR A 1 87 ? -14.586 29.438 10.359 1 93.25 87 TYR A N 1
ATOM 714 C CA . TYR A 1 87 ? -15.617 29.906 9.438 1 93.25 87 TYR A CA 1
ATOM 715 C C . TYR A 1 87 ? -14.992 30.531 8.195 1 93.25 87 TYR A C 1
ATOM 717 O O . TYR A 1 87 ? -14.055 31.328 8.289 1 93.25 87 TYR A O 1
ATOM 725 N N . HIS A 1 88 ? -15.484 30.156 7.094 1 89.62 88 HIS A N 1
ATOM 726 C CA . HIS A 1 88 ? -15.016 30.719 5.836 1 89.62 88 HIS A CA 1
ATOM 727 C C . HIS A 1 88 ? -16.062 31.672 5.238 1 89.62 88 HIS A C 1
ATOM 729 O O . HIS A 1 88 ? -17.188 31.25 4.949 1 89.62 88 HIS A O 1
ATOM 735 N N . LYS A 1 89 ? -15.586 32.812 5.039 1 92.94 89 LYS A N 1
ATOM 736 C CA . LYS A 1 89 ? -16.469 33.781 4.367 1 92.94 89 LYS A CA 1
ATOM 737 C C . LYS A 1 89 ? -16.719 33.375 2.918 1 92.94 89 LYS A C 1
ATOM 739 O O . LYS A 1 89 ? -16.016 32.5 2.381 1 92.94 89 LYS A O 1
ATOM 744 N N . PRO A 1 90 ? -17.812 33.938 2.34 1 92.81 90 PRO A N 1
ATOM 745 C CA . PRO A 1 90 ? -18 33.719 0.91 1 92.81 90 PRO A CA 1
ATOM 746 C C . PRO A 1 90 ? -16.797 34.125 0.069 1 92.81 90 PRO A C 1
ATOM 748 O O . PRO A 1 90 ? -16.078 35.031 0.437 1 92.81 90 PRO A O 1
ATOM 751 N N . ASN A 1 91 ? -16.656 33.562 -1.075 1 86.75 91 ASN A N 1
ATOM 752 C CA . ASN A 1 91 ? -15.5 33.75 -1.955 1 86.75 91 ASN A CA 1
ATOM 753 C C . ASN A 1 91 ? -15.336 35.219 -2.334 1 86.75 91 ASN A C 1
ATOM 755 O O . ASN A 1 91 ? -14.211 35.688 -2.551 1 86.75 91 ASN A O 1
ATOM 759 N N . TYR A 1 92 ? -16.391 35.906 -2.35 1 88.38 92 TYR A N 1
ATOM 760 C CA . TYR A 1 92 ? -16.375 37.344 -2.682 1 88.38 92 TYR A CA 1
ATOM 761 C C . TYR A 1 92 ? -15.344 38.062 -1.85 1 88.38 92 TYR A C 1
ATOM 763 O O . TYR A 1 92 ? -14.609 38.938 -2.371 1 88.38 92 TYR A O 1
ATOM 771 N N . TYR A 1 93 ? -15.203 37.781 -0.652 1 90 93 TYR A N 1
ATOM 772 C CA . TYR A 1 93 ? -14.367 38.531 0.274 1 90 93 TYR A CA 1
ATOM 773 C C . TYR A 1 93 ? -12.898 38.156 0.126 1 90 93 TYR A C 1
ATOM 775 O O . TYR A 1 93 ? -12.016 38.875 0.56 1 90 93 TYR A O 1
ATOM 783 N N . TYR A 1 94 ? -12.586 37.031 -0.434 1 84.31 94 TYR A N 1
ATOM 784 C CA . TYR A 1 94 ? -11.211 36.562 -0.589 1 84.31 94 TYR A CA 1
ATOM 785 C C . TYR A 1 94 ? -10.5 37.312 -1.705 1 84.31 94 TYR A C 1
ATOM 787 O O . TYR A 1 94 ? -9.281 37.25 -1.828 1 84.31 94 TYR A O 1
ATOM 795 N N . ASN A 1 95 ? -11.172 38.125 -2.414 1 81.56 95 ASN A N 1
ATOM 796 C CA . ASN A 1 95 ? -10.586 38.906 -3.502 1 81.56 95 ASN A CA 1
ATOM 797 C C . ASN A 1 95 ? -9.984 40.219 -2.996 1 81.56 95 ASN A C 1
ATOM 799 O O . ASN A 1 95 ? -9.281 40.906 -3.734 1 81.56 95 ASN A O 1
ATOM 803 N N . TYR A 1 96 ? -10.203 40.531 -1.771 1 84.88 96 TYR A N 1
ATOM 804 C CA . TYR A 1 96 ? -9.805 41.844 -1.268 1 84.88 96 TYR A CA 1
ATOM 805 C C . TYR A 1 96 ? -8.688 41.719 -0.237 1 84.88 96 TYR A C 1
ATOM 807 O O . TYR A 1 96 ? -8.711 40.812 0.603 1 84.88 96 TYR A O 1
ATOM 815 N N . TYR A 1 97 ? -7.727 42.625 -0.344 1 85.88 97 TYR A N 1
ATOM 816 C CA . TYR A 1 97 ? -6.617 42.719 0.596 1 85.88 97 TYR A CA 1
ATOM 817 C C . TYR A 1 97 ? -6.324 44.188 0.944 1 85.88 97 TYR A C 1
ATOM 819 O O . TYR A 1 97 ? -6.633 45.094 0.164 1 85.88 97 TYR A O 1
ATOM 827 N N . THR A 1 98 ? -5.797 44.344 2.064 1 88.88 98 THR A N 1
ATOM 828 C CA . THR A 1 98 ? -5.219 45.656 2.402 1 88.88 98 THR A CA 1
ATOM 829 C C . THR A 1 98 ? -3.783 45.469 2.896 1 88.88 98 THR A C 1
ATOM 831 O O . THR A 1 98 ? -3.42 44.438 3.432 1 88.88 98 THR A O 1
ATOM 834 N N . LEU A 1 99 ? -2.967 46.531 2.67 1 89.56 99 LEU A N 1
ATOM 835 C CA . LEU A 1 99 ? -1.586 46.406 3.123 1 89.56 99 LEU A CA 1
ATOM 836 C C . LEU A 1 99 ? -1.018 47.781 3.502 1 89.56 99 LEU A C 1
ATOM 838 O O . LEU A 1 99 ? -1.504 48.812 3.035 1 89.56 99 LEU A O 1
ATOM 842 N N . GLN A 1 100 ? -0.113 47.719 4.379 1 91.88 100 GLN A N 1
ATOM 843 C CA . GLN A 1 100 ? 0.789 48.812 4.676 1 91.88 100 GLN A CA 1
ATOM 844 C C . GLN A 1 100 ? 2.072 48.719 3.854 1 91.88 100 GLN A C 1
ATOM 846 O O . GLN A 1 100 ? 2.586 47.625 3.627 1 91.88 100 GLN A O 1
ATOM 851 N N . PRO A 1 101 ? 2.623 49.812 3.389 1 91.12 101 PRO A N 1
ATOM 852 C CA . PRO A 1 101 ? 3.789 49.781 2.504 1 91.12 101 PRO A CA 1
ATOM 853 C C . PRO A 1 101 ? 5.098 49.562 3.264 1 91.12 101 PRO A C 1
ATOM 855 O O . PRO A 1 101 ? 6.117 50.188 2.92 1 91.12 101 PRO A O 1
ATOM 858 N N . ILE A 1 102 ? 5.098 48.875 4.367 1 92.44 102 ILE A N 1
ATOM 859 C CA . ILE A 1 102 ? 6.266 48.531 5.164 1 92.44 102 ILE A CA 1
ATOM 860 C C . ILE A 1 102 ? 6.133 47.094 5.68 1 92.44 102 ILE A C 1
ATOM 862 O O . ILE A 1 102 ? 5.035 46.531 5.676 1 92.44 102 ILE A O 1
ATOM 866 N N . SER A 1 103 ? 7.27 46.531 6.09 1 91.19 103 SER A N 1
ATOM 867 C CA . SER A 1 103 ? 7.281 45.281 6.848 1 91.19 103 SER A CA 1
ATOM 868 C C . SER A 1 103 ? 7.879 45.5 8.234 1 91.19 103 SER A C 1
ATOM 870 O O . SER A 1 103 ? 8.703 46.375 8.438 1 91.19 103 SER A O 1
ATOM 872 N N . ILE A 1 104 ? 7.406 44.719 9.148 1 95 104 ILE A N 1
ATOM 873 C CA . ILE A 1 104 ? 7.855 44.875 10.531 1 95 104 ILE A CA 1
ATOM 874 C C . ILE A 1 104 ? 8.422 43.562 11.039 1 95 104 ILE A C 1
ATOM 876 O O . ILE A 1 104 ? 8.133 42.5 10.492 1 95 104 ILE A O 1
ATOM 880 N N . MET A 1 105 ? 9.273 43.625 12.031 1 95.31 105 MET A N 1
ATOM 881 C CA . MET A 1 105 ? 9.836 42.438 12.68 1 95.31 105 MET A CA 1
ATOM 882 C C . MET A 1 105 ? 9.945 42.625 14.188 1 95.31 105 MET A C 1
ATOM 884 O O . MET A 1 105 ? 9.922 43.781 14.664 1 95.31 105 MET A O 1
ATOM 888 N N . SER A 1 106 ? 9.898 41.594 14.875 1 96.44 106 SER A N 1
ATOM 889 C CA . SER A 1 106 ? 10.148 41.562 16.312 1 96.44 106 SER A CA 1
ATOM 890 C C . SER A 1 106 ? 11.469 40.875 16.625 1 96.44 106 SER A C 1
ATOM 892 O O . SER A 1 106 ? 11.711 39.75 16.188 1 96.44 106 SER A O 1
ATOM 894 N N . THR A 1 107 ? 12.328 41.5 17.297 1 95.44 107 THR A N 1
ATOM 895 C CA . THR A 1 107 ? 13.648 40.969 17.625 1 95.44 107 THR A CA 1
ATOM 896 C C . THR A 1 107 ? 14.133 41.469 18.969 1 95.44 107 THR A C 1
ATOM 898 O O . THR A 1 107 ? 13.367 42.094 19.719 1 95.44 107 THR A O 1
ATOM 901 N N . LEU A 1 108 ? 15.352 41.062 19.312 1 93.19 108 LEU A N 1
ATOM 902 C CA . LEU A 1 108 ? 15.961 41.531 20.562 1 93.19 108 LEU A CA 1
ATOM 903 C C . LEU A 1 108 ? 16.953 42.656 20.312 1 93.19 108 LEU A C 1
ATOM 905 O O . LEU A 1 108 ? 17.734 42.594 19.344 1 93.19 108 LEU A O 1
ATOM 909 N N . TYR A 1 109 ? 16.906 43.625 21.109 1 91.38 109 TYR A N 1
ATOM 910 C CA . TYR A 1 109 ? 17.875 44.719 21.125 1 91.38 109 TYR A CA 1
ATOM 911 C C . TYR A 1 109 ? 18.172 45.156 22.562 1 91.38 109 TYR A C 1
ATOM 913 O O . TYR A 1 109 ? 17.25 45.531 23.297 1 91.38 109 TYR A O 1
ATOM 921 N N . ASN A 1 110 ? 19.453 45.062 22.969 1 90.31 110 ASN A N 1
ATOM 922 C CA . ASN A 1 110 ? 19.875 45.406 24.328 1 90.31 110 ASN A CA 1
ATOM 923 C C . ASN A 1 110 ? 19.047 44.656 25.375 1 90.31 110 ASN A C 1
ATOM 925 O O . ASN A 1 110 ? 18.5 45.281 26.281 1 90.31 110 ASN A O 1
ATOM 929 N N . ASN A 1 111 ? 18.734 43.406 25.125 1 90.25 111 ASN A N 1
ATOM 930 C CA . ASN A 1 111 ? 18.078 42.5 26.031 1 90.25 111 ASN A CA 1
ATOM 931 C C . ASN A 1 111 ? 16.609 42.844 26.234 1 90.25 111 ASN A C 1
ATOM 933 O O . ASN A 1 111 ? 16.047 42.594 27.297 1 90.25 111 ASN A O 1
ATOM 937 N N . ALA A 1 112 ? 16.125 43.562 25.281 1 94.38 112 ALA A N 1
ATOM 938 C CA . ALA A 1 112 ? 14.695 43.844 25.281 1 94.38 112 ALA A CA 1
ATOM 939 C C . ALA A 1 112 ? 14.07 43.531 23.922 1 94.38 112 ALA A C 1
ATOM 941 O O . ALA A 1 112 ? 14.703 43.719 22.891 1 94.38 112 ALA A O 1
ATOM 942 N N . GLN A 1 113 ? 12.805 43.031 24.016 1 97.06 113 GLN A N 1
ATOM 943 C CA . GLN A 1 113 ? 12.062 42.812 22.766 1 97.06 113 GLN A CA 1
ATOM 944 C C . GLN A 1 113 ? 11.656 44.156 22.125 1 97.06 113 GLN A C 1
ATOM 946 O O . GLN A 1 113 ? 11.055 45 22.781 1 97.06 113 GLN A O 1
ATOM 951 N N . VAL A 1 114 ? 11.969 44.344 20.875 1 96.69 114 VAL A N 1
ATOM 952 C CA . VAL A 1 114 ? 11.656 45.562 20.156 1 96.69 114 VAL A CA 1
ATOM 953 C C . VAL A 1 114 ? 10.969 45.25 18.828 1 96.69 114 VAL A C 1
ATOM 955 O O . VAL A 1 114 ? 11.133 44.156 18.297 1 96.69 114 VAL A O 1
ATOM 958 N N . ILE A 1 115 ? 10.18 46.156 18.391 1 97.75 115 ILE A N 1
ATOM 959 C CA . ILE A 1 115 ? 9.57 46.094 17.062 1 97.75 115 ILE A CA 1
ATOM 960 C C . ILE A 1 115 ? 10.289 47.062 16.125 1 97.75 115 ILE A C 1
ATOM 962 O O . ILE A 1 115 ? 10.523 48.219 16.484 1 97.75 115 ILE A O 1
ATOM 966 N N . LYS A 1 116 ? 10.695 46.531 14.922 1 96.56 116 LYS A N 1
ATOM 967 C CA . LYS A 1 116 ? 11.406 47.375 13.945 1 96.56 116 LYS A CA 1
ATOM 968 C C . LYS A 1 116 ? 10.742 47.281 12.57 1 96.56 116 LYS A C 1
ATOM 970 O O . LYS A 1 116 ? 10.039 46.312 12.273 1 96.56 116 LYS A O 1
ATOM 975 N N . ILE A 1 117 ? 10.906 48.344 11.836 1 96.44 117 ILE A N 1
ATOM 976 C CA . ILE A 1 117 ? 10.617 48.25 10.414 1 96.44 117 ILE A CA 1
ATOM 977 C C . ILE A 1 117 ? 11.703 47.438 9.719 1 96.44 117 ILE A C 1
ATOM 979 O O . ILE A 1 117 ? 12.875 47.844 9.703 1 96.44 117 ILE A O 1
ATOM 983 N N . SER A 1 118 ? 11.352 46.375 9.219 1 92.69 118 SER A N 1
ATOM 984 C CA . SER A 1 118 ? 12.336 45.438 8.648 1 92.69 118 SER A CA 1
ATOM 985 C C . SER A 1 118 ? 12.688 45.812 7.215 1 92.69 118 SER A C 1
ATOM 987 O O . SER A 1 118 ? 13.828 45.656 6.781 1 92.69 118 SER A O 1
ATOM 989 N N . SER A 1 119 ? 11.672 46.25 6.426 1 90.62 119 SER A N 1
ATOM 990 C CA . SER A 1 119 ? 11.93 46.625 5.043 1 90.62 119 SER A CA 1
ATOM 991 C C . SER A 1 119 ? 10.828 47.5 4.496 1 90.62 119 SER A C 1
ATOM 993 O O . SER A 1 119 ? 9.719 47.531 5.043 1 90.62 119 SER A O 1
ATOM 995 N N . VAL A 1 120 ? 11.25 48.25 3.512 1 91.5 120 VAL A N 1
ATOM 996 C CA . VAL A 1 120 ? 10.344 49.062 2.701 1 91.5 120 VAL A CA 1
ATOM 997 C C . VAL A 1 120 ? 10.445 48.625 1.236 1 91.5 120 VAL A C 1
ATOM 999 O O . VAL A 1 120 ? 11.531 48.688 0.646 1 91.5 120 VAL A O 1
ATOM 1002 N N . ASP A 1 121 ? 9.359 48.188 0.773 1 84.06 121 ASP A N 1
ATOM 1003 C CA . ASP A 1 121 ? 9.375 47.719 -0.603 1 84.06 121 ASP A CA 1
ATOM 1004 C C . ASP A 1 121 ? 9.18 48.844 -1.593 1 84.06 121 ASP A C 1
ATOM 1006 O O . ASP A 1 121 ? 8.195 49.594 -1.515 1 84.06 121 ASP A O 1
ATOM 1010 N N . LYS A 1 122 ? 10.039 48.875 -2.631 1 85.06 122 LYS A N 1
ATOM 1011 C CA . LYS A 1 122 ? 10.031 49.969 -3.586 1 85.06 122 LYS A CA 1
ATOM 1012 C C . LYS A 1 122 ? 8.766 49.969 -4.441 1 85.06 122 LYS A C 1
ATOM 1014 O O . LYS A 1 122 ? 8.211 51 -4.762 1 85.06 122 LYS A O 1
ATOM 1019 N N . SER A 1 123 ? 8.406 48.812 -4.75 1 80.25 123 SER A N 1
ATOM 1020 C CA . SER A 1 123 ? 7.223 48.719 -5.586 1 80.25 123 SER A CA 1
ATOM 1021 C C . SER A 1 123 ? 5.973 49.156 -4.84 1 80.25 123 SER A C 1
ATOM 1023 O O . SER A 1 123 ? 5.074 49.781 -5.434 1 80.25 123 SER A O 1
ATOM 1025 N N . GLU A 1 124 ? 5.93 48.906 -3.547 1 85 124 GLU A N 1
ATOM 1026 C CA . GLU A 1 124 ? 4.789 49.312 -2.738 1 85 124 GLU A CA 1
ATOM 1027 C C . GLU A 1 124 ? 4.801 50.844 -2.516 1 85 124 GLU A C 1
ATOM 1029 O O . GLU A 1 124 ? 3.744 51.469 -2.496 1 85 124 GLU A O 1
ATOM 1034 N N . VAL A 1 125 ? 5.93 51.344 -2.398 1 87.38 125 VAL A N 1
ATOM 1035 C CA . VAL A 1 125 ? 6.078 52.781 -2.244 1 87.38 125 VAL A CA 1
ATOM 1036 C C . VAL A 1 125 ? 5.613 53.5 -3.516 1 87.38 125 VAL A C 1
ATOM 1038 O O . VAL A 1 125 ? 4.922 54.5 -3.451 1 87.38 125 VAL A O 1
ATOM 1041 N N . GLU A 1 126 ? 6.027 52.969 -4.609 1 83.25 126 GLU A N 1
ATOM 1042 C CA . GLU A 1 126 ? 5.609 53.531 -5.883 1 83.25 126 GLU A CA 1
ATOM 1043 C C . GLU A 1 126 ? 4.094 53.469 -6.043 1 83.25 126 GLU A C 1
ATOM 1045 O O . GLU A 1 126 ? 3.471 54.438 -6.504 1 83.25 126 GLU A O 1
ATOM 1050 N N . ALA A 1 127 ? 3.59 52.375 -5.715 1 81.88 127 ALA A N 1
ATOM 1051 C CA . ALA A 1 127 ? 2.141 52.219 -5.789 1 81.88 127 ALA A CA 1
ATOM 1052 C C . ALA A 1 127 ? 1.436 53.219 -4.848 1 81.88 127 ALA A C 1
ATOM 1054 O O . ALA A 1 127 ? 0.406 53.781 -5.203 1 81.88 127 ALA A O 1
ATOM 1055 N N . TYR A 1 128 ? 1.966 53.281 -3.701 1 87.5 128 TYR A N 1
ATOM 1056 C CA . TYR A 1 128 ? 1.418 54.219 -2.713 1 87.5 128 TYR A CA 1
ATOM 1057 C C . TYR A 1 128 ? 1.403 55.656 -3.248 1 87.5 128 TYR A C 1
ATOM 1059 O O . TYR A 1 128 ? 0.39 56.344 -3.15 1 87.5 128 TYR A O 1
ATOM 1067 N N . ALA A 1 129 ? 2.477 56.062 -3.811 1 84.69 129 ALA A N 1
ATOM 1068 C CA . ALA A 1 129 ? 2.609 57.406 -4.336 1 84.69 129 ALA A CA 1
ATOM 1069 C C . ALA A 1 129 ? 1.613 57.656 -5.465 1 84.69 129 ALA A C 1
ATOM 1071 O O . ALA A 1 129 ? 1.098 58.781 -5.613 1 84.69 129 ALA A O 1
ATOM 1072 N N . THR A 1 130 ? 1.461 56.688 -6.195 1 79.81 130 THR A N 1
ATOM 1073 C CA . THR A 1 130 ? 0.539 56.812 -7.32 1 79.81 130 THR A CA 1
ATOM 1074 C C . THR A 1 130 ? -0.904 56.906 -6.828 1 79.81 130 THR A C 1
ATOM 1076 O O . THR A 1 130 ? -1.701 57.656 -7.359 1 79.81 130 THR A O 1
ATOM 1079 N N . LEU A 1 131 ? -1.191 56.125 -5.844 1 82.5 131 LEU A N 1
ATOM 1080 C CA . LEU A 1 131 ? -2.557 56.062 -5.336 1 82.5 131 LEU A CA 1
ATOM 1081 C C . LEU A 1 131 ? -2.91 57.312 -4.547 1 82.5 131 LEU A C 1
ATOM 1083 O O . LEU A 1 131 ? -4.047 57.781 -4.609 1 82.5 131 LEU A O 1
ATOM 1087 N N . TYR A 1 132 ? -1.952 57.656 -3.787 1 85.5 132 TYR A N 1
ATOM 1088 C CA . TYR A 1 132 ? -2.193 58.812 -2.943 1 85.5 132 TYR A CA 1
ATOM 1089 C C . TYR A 1 132 ? -1.425 60.031 -3.455 1 85.5 132 TYR A C 1
ATOM 1091 O O . TYR A 1 132 ? -0.395 60.406 -2.889 1 85.5 132 TYR A O 1
ATOM 1099 N N . ASN A 1 133 ? -1.749 60.438 -4.59 1 77 133 ASN A N 1
ATOM 1100 C CA . ASN A 1 133 ? -1.084 61.531 -5.297 1 77 133 ASN A CA 1
ATOM 1101 C C . ASN A 1 133 ? -1.141 62.812 -4.504 1 77 133 ASN A C 1
ATOM 1103 O O . ASN A 1 133 ? -1.798 63.781 -4.918 1 77 133 ASN A O 1
ATOM 1107 N N . GLU A 1 134 ? -0.668 62.719 -3.398 1 71.88 134 GLU A N 1
ATOM 1108 C CA . GLU A 1 134 ? -0.632 63.938 -2.584 1 71.88 134 GLU A CA 1
ATOM 1109 C C . GLU A 1 134 ? 0.688 64.688 -2.758 1 71.88 134 GLU A C 1
ATOM 1111 O O . GLU A 1 134 ? 1.685 64.062 -3.188 1 71.88 134 GLU A O 1
ATOM 1116 N N . SER A 1 135 ? 0.633 65.875 -2.631 1 68.88 135 SER A N 1
ATOM 1117 C CA . SER A 1 135 ? 1.797 66.75 -2.783 1 68.88 135 SER A CA 1
ATOM 1118 C C . SER A 1 135 ? 2.898 66.375 -1.799 1 68.88 135 SER A C 1
ATOM 1120 O O . SER A 1 135 ? 4.086 66.438 -2.123 1 68.88 135 SER A O 1
ATOM 1122 N N . SER A 1 136 ? 2.482 65.875 -0.73 1 74.75 136 SER A N 1
ATOM 1123 C CA . SER A 1 136 ? 3.479 65.438 0.255 1 74.75 136 SER A CA 1
ATOM 1124 C C . SER A 1 136 ? 3.361 63.969 0.577 1 74.75 136 SER A C 1
ATOM 1126 O O . SER A 1 136 ? 2.35 63.531 1.121 1 74.75 136 SER A O 1
ATOM 1128 N N . GLN A 1 137 ? 4.355 63.312 0.135 1 82.88 137 GLN A N 1
ATOM 1129 C CA . GLN A 1 137 ? 4.441 61.906 0.434 1 82.88 137 GLN A CA 1
ATOM 1130 C C . GLN A 1 137 ? 5.012 61.656 1.829 1 82.88 137 GLN A C 1
ATOM 1132 O O . GLN A 1 137 ? 5.836 62.438 2.309 1 82.88 137 GLN A O 1
ATOM 1137 N N . PRO A 1 138 ? 4.504 60.656 2.441 1 92.38 138 PRO A N 1
ATOM 1138 C CA . PRO A 1 138 ? 5.117 60.344 3.734 1 92.38 138 PRO A CA 1
ATOM 1139 C C . PRO A 1 138 ? 6.57 59.875 3.607 1 92.38 138 PRO A C 1
ATOM 1141 O O . PRO A 1 138 ? 7.02 59.531 2.51 1 92.38 138 PRO A O 1
ATOM 1144 N N . ASP A 1 139 ? 7.273 59.906 4.777 1 94.5 139 ASP A N 1
ATOM 1145 C CA . ASP A 1 139 ? 8.672 59.5 4.82 1 94.5 139 ASP A CA 1
ATOM 1146 C C . ASP A 1 139 ? 8.805 57.969 4.723 1 94.5 139 ASP A C 1
ATOM 1148 O O . ASP A 1 139 ? 8.203 57.25 5.512 1 94.5 139 ASP A O 1
ATOM 1152 N N . PHE A 1 140 ? 9.633 57.5 3.797 1 95.5 140 PHE A N 1
ATOM 1153 C CA . PHE A 1 140 ? 9.828 56.094 3.621 1 95.5 140 PHE A CA 1
ATOM 1154 C C . PHE A 1 140 ? 11.258 55.688 3.961 1 95.5 140 PHE A C 1
ATOM 1156 O O . PHE A 1 140 ? 11.625 54.5 3.838 1 95.5 140 PHE A O 1
ATOM 1163 N N . ASP A 1 141 ? 12.102 56.594 4.324 1 95 141 ASP A N 1
ATOM 1164 C CA . ASP A 1 141 ? 13.43 56.281 4.832 1 95 141 ASP A CA 1
ATOM 1165 C C . ASP A 1 141 ? 13.375 55.875 6.301 1 95 141 ASP A C 1
ATOM 1167 O O . ASP A 1 141 ? 13.82 56.625 7.18 1 95 141 ASP A O 1
ATOM 1171 N N . VAL A 1 142 ? 12.844 54.719 6.52 1 96.88 142 VAL A N 1
ATOM 1172 C CA . VAL A 1 142 ? 12.5 54.312 7.887 1 96.88 142 VAL A CA 1
ATOM 1173 C C . VAL A 1 142 ? 12.992 52.906 8.156 1 96.88 142 VAL A C 1
ATOM 1175 O O . VAL A 1 142 ? 12.766 52.344 9.242 1 96.88 142 VAL A O 1
ATOM 1178 N N . GLU A 1 143 ? 13.602 52.25 7.215 1 95.62 143 GLU A N 1
ATOM 1179 C CA . GLU A 1 143 ? 14.094 50.875 7.41 1 95.62 143 GLU A CA 1
ATOM 1180 C C . GLU A 1 143 ? 15.031 50.812 8.609 1 95.62 143 GLU A C 1
ATOM 1182 O O . GLU A 1 143 ? 15.906 51.656 8.773 1 95.62 143 GLU A O 1
ATOM 1187 N N . GLY A 1 144 ? 14.789 49.844 9.438 1 94.88 144 GLY A N 1
ATOM 1188 C CA . GLY A 1 144 ? 15.656 49.625 10.586 1 94.88 144 GLY A CA 1
ATOM 1189 C C . GLY A 1 144 ? 15.227 50.406 11.812 1 94.88 144 GLY A C 1
ATOM 1190 O O . GLY A 1 144 ? 15.672 50.125 12.922 1 94.88 144 GLY A O 1
ATOM 1191 N N . TRP A 1 145 ? 14.367 51.375 11.648 1 97.56 145 TRP A N 1
ATOM 1192 C CA . TRP A 1 145 ? 13.906 52.188 12.781 1 97.56 145 TRP A CA 1
ATOM 1193 C C . TRP A 1 145 ? 13.047 51.344 13.719 1 97.56 145 TRP A C 1
ATOM 1195 O O . TRP A 1 145 ? 12.305 50.469 13.281 1 97.56 145 TRP A O 1
ATOM 1205 N N . GLN A 1 146 ? 13.164 51.688 14.992 1 97.75 146 GLN A N 1
ATOM 1206 C CA . GLN A 1 146 ? 12.328 51.031 15.992 1 97.75 146 GLN A CA 1
ATOM 1207 C C . GLN A 1 146 ? 10.953 51.688 16.062 1 97.75 146 GLN A C 1
ATOM 1209 O O . GLN A 1 146 ? 10.844 52.938 16.016 1 97.75 146 GLN A O 1
ATOM 1214 N N . ILE A 1 147 ? 9.977 50.875 16.047 1 98.56 147 ILE A N 1
ATOM 1215 C CA . ILE A 1 147 ? 8.625 51.406 16.266 1 98.56 147 ILE A CA 1
ATOM 1216 C C . ILE A 1 147 ? 8.328 51.406 17.766 1 98.56 147 ILE A C 1
ATOM 1218 O O . ILE A 1 147 ? 8.211 50.375 18.406 1 98.56 147 ILE A O 1
ATOM 1222 N N . THR A 1 148 ? 8.102 52.562 18.328 1 98.12 148 THR A N 1
ATOM 1223 C CA . THR A 1 148 ? 7.84 52.688 19.75 1 98.12 148 THR A CA 1
ATOM 1224 C C . THR A 1 148 ? 6.336 52.688 20.031 1 98.12 148 THR A C 1
ATOM 1226 O O . THR A 1 148 ? 5.883 52.188 21.062 1 98.12 148 THR A O 1
ATOM 1229 N N . GLU A 1 149 ? 5.594 53.312 19.078 1 98.5 149 GLU A N 1
ATOM 1230 C CA . GLU A 1 149 ? 4.141 53.344 19.219 1 98.5 149 GLU A CA 1
ATOM 1231 C C . GLU A 1 149 ? 3.455 53.125 17.875 1 98.5 149 GLU A C 1
ATOM 1233 O O . GLU A 1 149 ? 3.996 53.469 16.828 1 98.5 149 GLU A O 1
ATOM 1238 N N . ILE A 1 150 ? 2.371 52.531 17.906 1 98.56 150 ILE A N 1
ATOM 1239 C CA . ILE A 1 150 ? 1.431 52.406 16.797 1 98.56 150 ILE A CA 1
ATOM 1240 C C . ILE A 1 150 ? 0.101 53.062 17.172 1 98.56 150 ILE A C 1
ATOM 1242 O O . ILE A 1 150 ? -0.582 52.594 18.094 1 98.56 150 ILE A O 1
ATOM 1246 N N . ASP A 1 151 ? -0.216 54.125 16.516 1 98 151 ASP A N 1
ATOM 1247 C CA . ASP A 1 151 ? -1.425 54.906 16.797 1 98 151 ASP A CA 1
ATOM 1248 C C . ASP A 1 151 ? -1.499 55.312 18.266 1 98 151 ASP A C 1
ATOM 1250 O O . ASP A 1 151 ? -2.553 55.188 18.891 1 98 151 ASP A O 1
ATOM 1254 N N . GLY A 1 152 ? -0.386 55.562 18.812 1 97.56 152 GLY A N 1
ATOM 1255 C CA . GLY A 1 152 ? -0.321 56.094 20.156 1 97.56 152 GLY A CA 1
ATOM 1256 C C . GLY A 1 152 ? -0.235 55.031 21.219 1 97.56 152 GLY A C 1
ATOM 1257 O O . GLY A 1 152 ? -0.129 55.344 22.406 1 97.56 152 GLY A O 1
ATOM 1258 N N . VAL A 1 153 ? -0.271 53.812 20.875 1 98.12 153 VAL A N 1
ATOM 1259 C CA . VAL A 1 153 ? -0.162 52.688 21.797 1 98.12 153 VAL A CA 1
ATOM 1260 C C . VAL A 1 153 ? 1.223 52.062 21.672 1 98.12 153 VAL A C 1
ATOM 1262 O O . VAL A 1 153 ? 1.758 51.938 20.562 1 98.12 153 VAL A O 1
ATOM 1265 N N . PRO A 1 154 ? 1.776 51.688 22.891 1 98.31 154 PRO A N 1
ATOM 1266 C CA . PRO A 1 154 ? 3.07 51 22.75 1 98.31 154 PRO A CA 1
ATOM 1267 C C . PRO A 1 154 ? 3.045 49.875 21.719 1 98.31 154 PRO A C 1
ATOM 1269 O O . PRO A 1 154 ? 2.109 49.094 21.688 1 98.31 154 PRO A O 1
ATOM 1272 N N . ALA A 1 155 ? 4.035 49.844 20.875 1 98.38 155 ALA A N 1
ATOM 1273 C CA . ALA A 1 155 ? 4.035 49.031 19.688 1 98.38 155 ALA A CA 1
ATOM 1274 C C . ALA A 1 155 ? 3.77 47.562 20.047 1 98.38 155 ALA A C 1
ATOM 1276 O O . ALA A 1 155 ? 2.928 46.906 19.422 1 98.38 155 ALA A O 1
ATOM 1277 N N . LEU A 1 156 ? 4.512 47.031 21.016 1 97.75 156 LEU A N 1
ATOM 1278 C CA . LEU A 1 156 ? 4.355 45.625 21.422 1 97.75 156 LEU A CA 1
ATOM 1279 C C . LEU A 1 156 ? 2.928 45.344 21.859 1 97.75 156 LEU A C 1
ATOM 1281 O O . LEU A 1 156 ? 2.359 44.312 21.531 1 97.75 156 LEU A O 1
ATOM 1285 N N . ASP A 1 157 ? 2.318 46.25 22.562 1 97.94 157 ASP A N 1
ATOM 1286 C CA . ASP A 1 157 ? 0.954 46.094 23.047 1 97.94 157 ASP A CA 1
ATOM 1287 C C . ASP A 1 157 ? -0.052 46.125 21.906 1 97.94 157 ASP A C 1
ATOM 1289 O O . ASP A 1 157 ? -1.033 45.375 21.891 1 97.94 157 ASP A O 1
ATOM 1293 N N . ALA A 1 158 ? 0.185 47.031 20.984 1 98.06 158 ALA A N 1
ATOM 1294 C CA . ALA A 1 158 ? -0.694 47.156 19.828 1 98.06 158 ALA A CA 1
ATOM 1295 C C . ALA A 1 158 ? -0.708 45.844 19.016 1 98.06 158 ALA A C 1
ATOM 1297 O O . ALA A 1 158 ? -1.772 45.375 18.641 1 98.06 158 ALA A O 1
ATOM 1298 N N . LEU A 1 159 ? 0.44 45.344 18.828 1 97.88 159 LEU A N 1
ATOM 1299 C CA . LEU A 1 159 ? 0.562 44.094 18.047 1 97.88 159 LEU A CA 1
ATOM 1300 C C . LEU A 1 159 ? -0.008 42.906 18.828 1 97.88 159 LEU A C 1
ATOM 1302 O O . LEU A 1 159 ? -0.649 42.031 18.234 1 97.88 159 LEU A O 1
ATOM 1306 N N . ARG A 1 160 ? 0.264 42.844 20.109 1 97.25 160 ARG A N 1
ATOM 1307 C CA . ARG A 1 160 ? -0.318 41.812 20.969 1 97.25 160 ARG A CA 1
ATOM 1308 C C . ARG A 1 160 ? -1.842 41.844 20.906 1 97.25 160 ARG A C 1
ATOM 1310 O O . ARG A 1 160 ? -2.492 40.812 20.781 1 97.25 160 ARG A O 1
ATOM 1317 N N . SER A 1 161 ? -2.359 43.031 21.031 1 96.5 161 SER A N 1
ATOM 1318 C CA . SER A 1 161 ? -3.807 43.188 20.969 1 96.5 161 SER A CA 1
ATOM 1319 C C . SER A 1 161 ? -4.367 42.688 19.641 1 96.5 161 SER A C 1
ATOM 1321 O O . SER A 1 161 ? -5.395 42 19.609 1 96.5 161 SER A O 1
ATOM 1323 N N . PHE A 1 162 ? -3.75 43.031 18.547 1 95.81 162 PHE A N 1
ATOM 1324 C CA . PHE A 1 162 ? -4.172 42.562 17.234 1 95.81 162 PHE A CA 1
ATOM 1325 C C . PHE A 1 162 ? -4.125 41.062 17.172 1 95.81 162 PHE A C 1
ATOM 1327 O O . PHE A 1 162 ? -5.07 40.406 16.703 1 95.81 162 PHE A O 1
ATOM 1334 N N . ALA A 1 163 ? -2.984 40.5 17.641 1 96.19 163 ALA A N 1
ATOM 1335 C CA . ALA A 1 163 ? -2.797 39.062 17.609 1 96.19 163 ALA A CA 1
ATOM 1336 C C . ALA A 1 163 ? -3.893 38.344 18.406 1 96.19 163 ALA A C 1
ATOM 1338 O O . ALA A 1 163 ? -4.473 37.375 17.922 1 96.19 163 ALA A O 1
ATOM 1339 N N . ASP A 1 164 ? -4.211 38.812 19.531 1 94.38 164 ASP A N 1
ATOM 1340 C CA . ASP A 1 164 ? -5.129 38.156 20.453 1 94.38 164 ASP A CA 1
ATOM 1341 C C . ASP A 1 164 ? -6.574 38.281 20 1 94.38 164 ASP A C 1
ATOM 1343 O O . ASP A 1 164 ? -7.391 37.375 20.203 1 94.38 164 ASP A O 1
ATOM 1347 N N . ASN A 1 165 ? -6.832 39.375 19.312 1 91.81 165 ASN A N 1
ATOM 1348 C CA . ASN A 1 165 ? -8.234 39.688 19.031 1 91.81 165 ASN A CA 1
ATOM 1349 C C . ASN A 1 165 ? -8.594 39.406 17.578 1 91.81 165 ASN A C 1
ATOM 1351 O O . ASN A 1 165 ? -9.773 39.281 17.234 1 91.81 165 ASN A O 1
ATOM 1355 N N . ASN A 1 166 ? -7.586 39.312 16.734 1 91.94 166 ASN A N 1
ATOM 1356 C CA . ASN A 1 166 ? -7.914 39.219 15.312 1 91.94 166 ASN A CA 1
ATOM 1357 C C . ASN A 1 166 ? -7.402 37.938 14.695 1 91.94 166 ASN A C 1
ATOM 1359 O O . ASN A 1 166 ? -7.836 37.531 13.609 1 91.94 166 ASN A O 1
ATOM 1363 N N . ILE A 1 167 ? -6.512 37.312 15.328 1 91.31 167 ILE A N 1
ATOM 1364 C CA . ILE A 1 167 ? -5.984 36.062 14.789 1 91.31 167 ILE A CA 1
ATOM 1365 C C . ILE A 1 167 ? -6.605 34.875 15.531 1 91.31 167 ILE A C 1
ATOM 1367 O O . ILE A 1 167 ? -6.371 34.688 16.734 1 91.31 167 ILE A O 1
ATOM 1371 N N . GLY A 1 168 ? -7.336 34.062 14.844 1 89.88 168 GLY A N 1
ATOM 1372 C CA . GLY A 1 168 ? -8.164 33.062 15.5 1 89.88 168 GLY A CA 1
ATOM 1373 C C . GLY A 1 168 ? -7.734 31.641 15.211 1 89.88 168 GLY A C 1
ATOM 1374 O O . GLY A 1 168 ? -8.531 30.719 15.328 1 89.88 168 GLY A O 1
ATOM 1375 N N . VAL A 1 169 ? -6.422 31.359 14.914 1 89.94 169 VAL A N 1
ATOM 1376 C CA . VAL A 1 169 ? -6.113 30.031 14.391 1 89.94 169 VAL A CA 1
ATOM 1377 C C . VAL A 1 169 ? -5.18 29.297 15.359 1 89.94 169 VAL A C 1
ATOM 1379 O O . VAL A 1 169 ? -4.992 28.094 15.25 1 89.94 169 VAL A O 1
ATOM 1382 N N . LEU A 1 170 ? -4.531 29.953 16.375 1 95.31 170 LEU A N 1
ATOM 1383 C CA . LEU A 1 170 ? -3.539 29.328 17.234 1 95.31 170 LEU A CA 1
ATOM 1384 C C . LEU A 1 170 ? -3.836 29.625 18.703 1 95.31 170 LEU A C 1
ATOM 1386 O O . LEU A 1 170 ? -4.062 30.781 19.078 1 95.31 170 LEU A O 1
ATOM 1390 N N . LYS A 1 171 ? -3.744 28.656 19.484 1 96.81 171 LYS A N 1
ATOM 1391 C CA . LYS A 1 171 ? -4.082 28.844 20.906 1 96.81 171 LYS A CA 1
ATOM 1392 C C . LYS A 1 171 ? -2.922 29.469 21.656 1 96.81 171 LYS A C 1
ATOM 1394 O O . LYS A 1 171 ? -3.135 30.203 22.625 1 96.81 171 LYS A O 1
ATOM 1399 N N . ASP A 1 172 ? -1.705 29.203 21.25 1 97.31 172 ASP A N 1
ATOM 1400 C CA . ASP A 1 172 ? -0.533 29.812 21.875 1 97.31 172 ASP A CA 1
ATOM 1401 C C . ASP A 1 172 ? -0.414 31.281 21.5 1 97.31 172 ASP A C 1
ATOM 1403 O O . ASP A 1 172 ? -0.316 31.625 20.328 1 97.31 172 ASP A O 1
ATOM 1407 N N . ASN A 1 173 ? -0.351 32.188 22.516 1 96.75 173 ASN A N 1
ATOM 1408 C CA . ASN A 1 173 ? -0.301 33.625 22.266 1 96.75 173 ASN A CA 1
ATOM 1409 C C . ASN A 1 173 ? 0.972 34 21.516 1 96.75 173 ASN A C 1
ATOM 1411 O O . ASN A 1 173 ? 0.949 34.906 20.672 1 96.75 173 ASN A O 1
ATOM 1415 N N . GLY A 1 174 ? 2.064 33.375 21.953 1 96.38 174 GLY A N 1
ATOM 1416 C CA . GLY A 1 174 ? 3.314 33.656 21.266 1 96.38 174 GLY A CA 1
ATOM 1417 C C . GLY A 1 174 ? 3.283 33.312 19.797 1 96.38 174 GLY A C 1
ATOM 1418 O O . GLY A 1 174 ? 3.781 34.062 18.953 1 96.38 174 GLY A O 1
ATOM 1419 N N . SER A 1 175 ? 2.682 32.188 19.484 1 95.62 175 SER A N 1
ATOM 1420 C CA . SER A 1 175 ? 2.557 31.766 18.094 1 95.62 175 SER A CA 1
ATOM 1421 C C . SER A 1 175 ? 1.657 32.719 17.312 1 95.62 175 SER A C 1
ATOM 1423 O O . SER A 1 175 ? 1.926 33.031 16.156 1 95.62 175 SER A O 1
ATOM 1425 N N . ARG A 1 176 ? 0.535 33.188 17.891 1 96 176 ARG A N 1
ATOM 1426 C CA . ARG A 1 176 ? -0.329 34.156 17.234 1 96 176 ARG A CA 1
ATOM 1427 C C . ARG A 1 176 ? 0.412 35.469 16.984 1 96 176 ARG A C 1
ATOM 1429 O O . ARG A 1 176 ? 0.234 36.094 15.938 1 96 176 ARG A O 1
ATOM 1436 N N . PHE A 1 177 ? 1.171 35.812 17.984 1 97 177 PHE A N 1
ATOM 1437 C CA . PHE A 1 177 ? 1.977 37.031 17.828 1 97 177 PHE A CA 1
ATOM 1438 C C . PHE A 1 177 ? 2.895 36.906 16.609 1 97 177 PHE A C 1
ATOM 1440 O O . PHE A 1 177 ? 3.043 37.875 15.844 1 97 177 PHE A O 1
ATOM 1447 N N . ASN A 1 178 ? 3.531 35.781 16.438 1 95.75 178 ASN A N 1
ATOM 1448 C CA . ASN A 1 178 ? 4.395 35.531 15.281 1 95.75 178 ASN A CA 1
ATOM 1449 C C . ASN A 1 178 ? 3.633 35.719 13.969 1 95.75 178 ASN A C 1
ATOM 1451 O O . ASN A 1 178 ? 4.156 36.281 13.008 1 95.75 178 ASN A O 1
ATOM 1455 N N . LEU A 1 179 ? 2.42 35.25 13.891 1 92.69 179 LEU A N 1
ATOM 1456 C CA . LEU A 1 179 ? 1.619 35.406 12.68 1 92.69 179 LEU A CA 1
ATOM 1457 C C . LEU A 1 179 ? 1.267 36.875 12.438 1 92.69 179 LEU A C 1
ATOM 1459 O O . LEU A 1 179 ? 1.204 37.312 11.289 1 92.69 179 LEU A O 1
ATOM 1463 N N . ALA A 1 180 ? 1.044 37.562 13.508 1 94.88 180 ALA A N 1
ATOM 1464 C CA . ALA A 1 180 ? 0.715 39 13.414 1 94.88 180 ALA A CA 1
ATOM 1465 C C . ALA A 1 180 ? 1.889 39.781 12.844 1 94.88 180 ALA A C 1
ATOM 1467 O O . ALA A 1 180 ? 1.696 40.688 12.039 1 94.88 180 ALA A O 1
ATOM 1468 N N . VAL A 1 181 ? 3.051 39.406 13.242 1 94.81 181 VAL A N 1
ATOM 1469 C CA . VAL A 1 181 ? 4.207 40.25 12.992 1 94.81 181 VAL A CA 1
ATOM 1470 C C . VAL A 1 181 ? 4.984 39.719 11.789 1 94.81 181 VAL A C 1
ATOM 1472 O O . VAL A 1 181 ? 5.352 40.5 10.891 1 94.81 181 VAL A O 1
ATOM 1475 N N . SER A 1 182 ? 5.262 38.406 11.742 1 86.94 182 SER A N 1
ATOM 1476 C CA . SER A 1 182 ? 6.176 37.812 10.758 1 86.94 182 SER A CA 1
ATOM 1477 C C . SER A 1 182 ? 5.438 36.938 9.766 1 86.94 182 SER A C 1
ATOM 1479 O O . SER A 1 182 ? 5.996 36.562 8.734 1 86.94 182 SER A O 1
ATOM 1481 N N . GLY A 1 183 ? 4.277 36.594 10.016 1 80.94 183 GLY A N 1
ATOM 1482 C CA . GLY A 1 183 ? 3.539 35.719 9.125 1 80.94 183 GLY A CA 1
ATOM 1483 C C . GLY A 1 183 ? 3.986 34.25 9.219 1 80.94 183 GLY A C 1
ATOM 1484 O O . GLY A 1 183 ? 4.559 33.844 10.227 1 80.94 183 GLY A O 1
ATOM 1485 N N . TYR A 1 184 ? 3.617 33.5 8.203 1 74.69 184 TYR A N 1
ATOM 1486 C CA . TYR A 1 184 ? 3.898 32.062 8.18 1 74.69 184 TYR A CA 1
ATOM 1487 C C . TYR A 1 184 ? 5.363 31.812 7.855 1 74.69 184 TYR A C 1
ATOM 1489 O O . TYR A 1 184 ? 6.047 31.094 8.594 1 74.69 184 TYR A O 1
ATOM 1497 N N . LYS A 1 185 ? 5.848 32.281 6.73 1 71.81 185 LYS A N 1
ATOM 1498 C CA . LYS A 1 185 ? 7.219 32.031 6.293 1 71.81 185 LYS A CA 1
ATOM 1499 C C . LYS A 1 185 ? 7.785 33.219 5.535 1 71.81 185 LYS A C 1
ATOM 1501 O O . LYS A 1 185 ? 8.992 33.312 5.297 1 71.81 185 LYS A O 1
ATOM 1506 N N . THR A 1 186 ? 7.008 34.188 5.355 1 67.88 186 THR A N 1
ATOM 1507 C CA . THR A 1 186 ? 7.379 35.219 4.391 1 67.88 186 THR A CA 1
ATOM 1508 C C . THR A 1 186 ? 8.023 36.406 5.098 1 67.88 186 THR A C 1
ATOM 1510 O O . THR A 1 186 ? 8.633 37.281 4.449 1 67.88 186 THR A O 1
ATOM 1513 N N . GLY A 1 187 ? 7.875 36.531 6.328 1 74.31 187 GLY A N 1
ATOM 1514 C CA . GLY A 1 187 ? 8.328 37.688 7.043 1 74.31 187 GLY A CA 1
ATOM 1515 C C . GLY A 1 187 ? 7.336 38.844 6.988 1 74.31 187 GLY A C 1
ATOM 1516 O O . GLY A 1 187 ? 7.656 39.969 7.387 1 74.31 187 GLY A O 1
ATOM 1517 N N . ARG A 1 188 ? 6.211 38.594 6.414 1 84.06 188 ARG A N 1
ATOM 1518 C CA . ARG A 1 188 ? 5.141 39.594 6.34 1 84.06 188 ARG A CA 1
ATOM 1519 C C . ARG A 1 188 ? 3.941 39.156 7.18 1 84.06 188 ARG A C 1
ATOM 1521 O O . ARG A 1 188 ? 3.17 38.281 6.773 1 84.06 188 ARG A O 1
ATOM 1528 N N . GLY A 1 189 ? 3.697 39.844 8.234 1 90 189 GLY A N 1
ATOM 1529 C CA . GLY A 1 189 ? 2.664 39.438 9.188 1 90 189 GLY A CA 1
ATOM 1530 C C . GLY A 1 189 ? 1.299 40 8.844 1 90 189 GLY A C 1
ATOM 1531 O O . GLY A 1 189 ? 1.187 40.906 8.008 1 90 189 GLY A O 1
ATOM 1532 N N . TRP A 1 190 ? 0.302 39.562 9.508 1 91.12 190 TRP A N 1
ATOM 1533 C CA . TRP A 1 190 ? -1.09 39.875 9.211 1 91.12 190 TRP A CA 1
ATOM 1534 C C . TRP A 1 190 ? -1.455 41.25 9.734 1 91.12 190 TRP A C 1
ATOM 1536 O O . TRP A 1 190 ? -2.496 41.812 9.367 1 91.12 190 TRP A O 1
ATOM 1546 N N . PHE A 1 191 ? -0.615 41.812 10.555 1 95.12 191 PHE A N 1
ATOM 1547 C CA . PHE A 1 191 ? -0.896 43.188 10.984 1 95.12 191 PHE A CA 1
ATOM 1548 C C . PHE A 1 191 ? -0.809 44.156 9.812 1 95.12 191 PHE A C 1
ATOM 1550 O O . PHE A 1 191 ? -1.598 45.094 9.719 1 95.12 191 PHE A O 1
ATOM 1557 N N . ILE A 1 192 ? 0.106 43.906 8.898 1 93 192 ILE A N 1
ATOM 1558 C CA . ILE A 1 192 ? 0.348 44.875 7.828 1 93 192 ILE A CA 1
ATOM 1559 C C . ILE A 1 192 ? -0.257 44.375 6.523 1 93 192 ILE A C 1
ATOM 1561 O O . ILE A 1 192 ? -0.441 45.125 5.574 1 93 192 ILE A O 1
ATOM 1565 N N . PHE A 1 193 ? -0.457 43.125 6.43 1 87.75 193 PHE A N 1
ATOM 1566 C CA . PHE A 1 193 ? -1.05 42.531 5.246 1 87.75 193 PHE A CA 1
ATOM 1567 C C . PHE A 1 193 ? -2.289 41.719 5.617 1 87.75 193 PHE A C 1
ATOM 1569 O O . PHE A 1 193 ? -2.18 40.625 6.184 1 87.75 193 PHE A O 1
ATOM 1576 N N . ARG A 1 194 ? -3.426 42.156 5.145 1 89.06 194 ARG A N 1
ATOM 1577 C CA . ARG A 1 194 ? -4.664 41.562 5.648 1 89.06 194 ARG A CA 1
ATOM 1578 C C . ARG A 1 194 ? -5.555 41.094 4.5 1 89.06 194 ARG A C 1
ATOM 1580 O O . ARG A 1 194 ? -6.043 41.906 3.715 1 89.06 194 ARG A O 1
ATOM 1587 N N . PRO A 1 195 ? -5.781 39.781 4.43 1 84 195 PRO A N 1
ATOM 1588 C CA . PRO A 1 195 ? -6.82 39.312 3.518 1 84 195 PRO A CA 1
ATOM 1589 C C . PRO A 1 195 ? -8.227 39.469 4.086 1 84 195 PRO A C 1
ATOM 1591 O O . PRO A 1 195 ? -8.5 39.062 5.211 1 84 195 PRO A O 1
ATOM 1594 N N . MET A 1 196 ? -9.148 39.906 3.334 1 87.69 196 MET A N 1
ATOM 1595 C CA . MET A 1 196 ? -10.5 40.188 3.814 1 87.69 196 MET A CA 1
ATOM 1596 C C . MET A 1 196 ? -11.305 38.906 3.963 1 87.69 196 MET A C 1
ATOM 1598 O O . MET A 1 196 ? -12.359 38.906 4.602 1 87.69 196 MET A O 1
ATOM 1602 N N . GLY A 1 197 ? -10.789 37.812 3.377 1 84.19 197 GLY A N 1
ATOM 1603 C CA . GLY A 1 197 ? -11.383 36.531 3.68 1 84.19 197 GLY A CA 1
ATOM 1604 C C . GLY A 1 197 ? -11.266 36.156 5.145 1 84.19 197 GLY A C 1
ATOM 1605 O O . GLY A 1 197 ? -12.039 35.312 5.641 1 84.19 197 GLY A O 1
ATOM 1606 N N . VAL A 1 198 ? -10.352 36.781 5.809 1 86.44 198 VAL A N 1
ATOM 1607 C CA . VAL A 1 198 ? -10.094 36.5 7.215 1 86.44 198 VAL A CA 1
ATOM 1608 C C . VAL A 1 198 ? -10.438 37.719 8.062 1 86.44 198 VAL A C 1
ATOM 1610 O O . VAL A 1 198 ? -11.039 37.594 9.133 1 86.44 198 VAL A O 1
ATOM 1613 N N . PHE A 1 199 ? -10.133 38.844 7.523 1 88.62 199 PHE A N 1
ATOM 1614 C CA . PHE A 1 199 ? -10.266 40.062 8.336 1 88.62 199 PHE A CA 1
ATOM 1615 C C . PHE A 1 199 ? -11.344 40.969 7.77 1 88.62 199 PHE A C 1
ATOM 1617 O O . PHE A 1 199 ? -11.758 40.844 6.621 1 88.62 199 PHE A O 1
ATOM 1624 N N . GLY A 1 200 ? -11.82 41.906 8.648 1 87.19 200 GLY A N 1
ATOM 1625 C CA . GLY A 1 200 ? -12.641 43 8.18 1 87.19 200 GLY A CA 1
ATOM 1626 C C . GLY A 1 200 ? -11.828 44.156 7.66 1 87.19 200 GLY A C 1
ATOM 1627 O O . GLY A 1 200 ? -10.602 44.188 7.812 1 87.19 200 GLY A O 1
ATOM 1628 N N . VAL A 1 201 ? -12.516 45.062 7.059 1 88.38 201 VAL A N 1
ATOM 1629 C CA . VAL A 1 201 ? -11.875 46.281 6.602 1 88.38 201 VAL A CA 1
ATOM 1630 C C . VAL A 1 201 ? -11.344 47.094 7.797 1 88.38 201 VAL 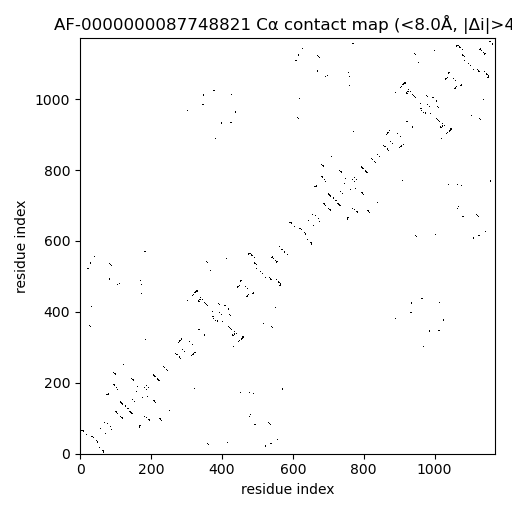A C 1
ATOM 1632 O O . VAL A 1 201 ? -12.031 47.219 8.812 1 88.38 201 VAL A O 1
ATOM 1635 N N . PRO A 1 202 ? -10.039 47.531 7.68 1 90.75 202 PRO A N 1
ATOM 1636 C CA . PRO A 1 202 ? -9.539 48.344 8.789 1 90.75 202 PRO A CA 1
ATOM 1637 C C . PRO A 1 202 ? -10.453 49.531 9.109 1 90.75 202 PRO A C 1
ATOM 1639 O O . PRO A 1 202 ? -10.992 50.156 8.203 1 90.75 202 PRO A O 1
ATOM 1642 N N . THR A 1 203 ? -10.602 49.812 10.398 1 87.69 203 THR A N 1
ATOM 1643 C CA . THR A 1 203 ? -11.531 50.844 10.836 1 87.69 203 THR A CA 1
ATOM 1644 C C . THR A 1 203 ? -10.969 52.219 10.539 1 87.69 203 THR A C 1
ATOM 1646 O O . THR A 1 203 ? -11.719 53.188 10.32 1 87.69 203 THR A O 1
ATOM 1649 N N . LYS A 1 204 ? -9.68 52.312 10.539 1 93.12 204 LYS A N 1
ATOM 1650 C CA . LYS A 1 204 ? -9.016 53.594 10.227 1 93.12 204 LYS A CA 1
ATOM 1651 C C . LYS A 1 204 ? -8.406 53.562 8.828 1 93.12 204 LYS A C 1
ATOM 1653 O O . LYS A 1 204 ? -7.984 52.5 8.352 1 93.12 204 LYS A O 1
ATOM 1658 N N . GLN A 1 205 ? -8.328 54.75 8.312 1 93.19 205 GLN A N 1
ATOM 1659 C CA . GLN A 1 205 ? -7.793 54.875 6.957 1 93.19 205 GLN A CA 1
ATOM 1660 C C . GLN A 1 205 ? -6.273 54.719 6.949 1 93.19 205 GLN A C 1
ATOM 1662 O O . GLN A 1 205 ? -5.688 54.344 5.934 1 93.19 205 GLN A O 1
ATOM 1667 N N . SER A 1 206 ? -5.723 55.062 8.039 1 95.5 206 SER A N 1
ATOM 1668 C CA . SER A 1 206 ? -4.266 55.094 8.102 1 95.5 206 SER A CA 1
ATOM 1669 C C . SER A 1 206 ? -3.76 54.562 9.438 1 95.5 206 SER A C 1
ATOM 1671 O O . SER A 1 206 ? -4.543 54.344 10.367 1 95.5 206 SER A O 1
ATOM 1673 N N . VAL A 1 207 ? -2.531 54.219 9.484 1 97.38 207 VAL A N 1
ATOM 1674 C CA . VAL A 1 207 ? -1.815 53.844 10.703 1 97.38 207 VAL A CA 1
ATOM 1675 C C . VAL A 1 207 ? -0.664 54.844 10.938 1 97.38 207 VAL A C 1
ATOM 1677 O O . VAL A 1 207 ? 0.085 55.156 10.016 1 97.38 207 VAL A O 1
ATOM 1680 N N . THR A 1 208 ? -0.542 55.281 12.141 1 98.19 208 THR A N 1
ATOM 1681 C CA . THR A 1 208 ? 0.554 56.188 12.508 1 98.19 208 THR A CA 1
ATOM 1682 C C . THR A 1 208 ? 1.6 55.438 13.336 1 98.19 208 THR A C 1
ATOM 1684 O O . THR A 1 208 ? 1.27 54.812 14.336 1 98.19 208 THR A O 1
ATOM 1687 N N . TYR A 1 209 ? 2.842 55.562 12.906 1 98.38 209 TYR A N 1
ATOM 1688 C CA . TYR A 1 209 ? 3.967 54.938 13.586 1 98.38 209 TYR A CA 1
ATOM 1689 C C . TYR A 1 209 ? 4.875 56 14.219 1 98.38 209 TYR A C 1
ATOM 1691 O O . TYR A 1 209 ? 5.305 56.938 13.547 1 98.38 209 TYR A O 1
ATOM 1699 N N . THR A 1 210 ? 5.082 55.875 15.5 1 98.62 210 THR A N 1
ATOM 1700 C CA . THR A 1 210 ? 6.152 56.656 16.141 1 98.62 210 THR A CA 1
ATOM 1701 C C . THR A 1 210 ? 7.465 55.875 16.109 1 98.62 210 THR A C 1
ATOM 1703 O O . THR A 1 210 ? 7.535 54.719 16.594 1 98.62 210 THR A O 1
ATOM 1706 N N . LEU A 1 211 ? 8.484 56.469 15.539 1 98.44 211 LEU A N 1
ATOM 1707 C CA . LEU A 1 211 ? 9.734 55.781 15.258 1 98.44 211 LEU A CA 1
ATOM 1708 C C . LEU A 1 211 ? 10.891 56.406 16.031 1 98.44 211 LEU A C 1
ATOM 1710 O O . LEU A 1 211 ? 10.867 57.594 16.344 1 98.44 211 LEU A O 1
ATOM 1714 N N . GLN A 1 212 ? 11.82 55.562 16.359 1 97.88 212 GLN A N 1
ATOM 1715 C CA . GLN A 1 212 ? 13.07 56 16.969 1 97.88 212 GLN A CA 1
ATOM 1716 C C . GLN A 1 212 ? 14.266 55.312 16.312 1 97.88 212 GLN A C 1
ATOM 1718 O O . GLN A 1 212 ? 14.32 54.062 16.234 1 97.88 212 GLN A O 1
ATOM 1723 N N . ASN A 1 213 ? 15.172 56.062 15.828 1 96.31 213 ASN A N 1
ATOM 1724 C CA . ASN A 1 213 ? 16.391 55.5 15.266 1 96.31 213 ASN A CA 1
ATOM 1725 C C . ASN A 1 213 ? 17.281 54.875 16.344 1 96.31 213 ASN A C 1
ATOM 1727 O O . ASN A 1 213 ? 17.672 55.562 17.297 1 96.31 213 ASN A O 1
ATOM 1731 N N . PRO A 1 214 ? 17.578 53.688 16.188 1 92.12 214 PRO A N 1
ATOM 1732 C CA . PRO A 1 214 ? 18.312 53.031 17.281 1 92.12 214 PRO A CA 1
ATOM 1733 C C . PRO A 1 214 ? 19.719 53.594 17.453 1 92.12 214 PRO A C 1
ATOM 1735 O O . PRO A 1 214 ? 20.266 53.562 18.562 1 92.12 214 PRO A O 1
ATOM 1738 N N . SER A 1 215 ? 20.344 54.094 16.438 1 91.94 215 SER A N 1
ATOM 1739 C CA . SER A 1 215 ? 21.719 54.594 16.484 1 91.94 215 SER A CA 1
ATOM 1740 C C . SER A 1 215 ? 21.75 56.062 16.938 1 91.94 215 SER A C 1
ATOM 1742 O O . SER A 1 215 ? 22.531 56.438 17.812 1 91.94 215 SER A O 1
ATOM 1744 N N . THR A 1 216 ? 20.922 56.906 16.344 1 95.12 216 THR A N 1
ATOM 1745 C CA . THR A 1 216 ? 20.984 58.344 16.578 1 95.12 216 THR A CA 1
ATOM 1746 C C . THR A 1 216 ? 20.016 58.781 17.656 1 95.12 216 THR A C 1
ATOM 1748 O O . THR A 1 216 ? 20.094 59.906 18.172 1 95.12 216 THR A O 1
ATOM 1751 N N . GLN A 1 217 ? 19.031 58 17.906 1 94.12 217 GLN A N 1
ATOM 1752 C CA . GLN A 1 217 ? 17.969 58.25 18.891 1 94.12 217 GLN A CA 1
ATOM 1753 C C . GLN A 1 217 ? 17 59.312 18.375 1 94.12 217 GLN A C 1
ATOM 1755 O O . GLN A 1 217 ? 16.109 59.75 19.109 1 94.12 217 GLN A O 1
ATOM 1760 N N . ALA A 1 218 ? 17.188 59.688 17.156 1 96.81 218 ALA A N 1
ATOM 1761 C CA . ALA A 1 218 ? 16.234 60.594 16.531 1 96.81 218 ALA A CA 1
ATOM 1762 C C . ALA A 1 218 ? 14.836 60 16.5 1 96.81 218 ALA A C 1
ATOM 1764 O O . ALA A 1 218 ? 14.688 58.781 16.328 1 96.81 218 ALA A O 1
ATOM 1765 N N . LYS A 1 219 ? 13.844 60.875 16.703 1 97.44 219 LYS A N 1
ATOM 1766 C CA . LYS A 1 219 ? 12.453 60.406 16.688 1 97.44 219 LYS A CA 1
ATOM 1767 C C . LYS A 1 219 ? 11.68 61.031 15.539 1 97.44 219 LYS A C 1
ATOM 1769 O O . LYS A 1 219 ? 11.961 62.156 15.133 1 97.44 219 LYS A O 1
ATOM 1774 N N . LYS A 1 220 ? 10.766 60.281 14.961 1 96.75 220 LYS A N 1
ATOM 1775 C CA . LYS A 1 220 ? 9.82 60.844 13.992 1 96.75 220 LYS A CA 1
ATOM 1776 C C . LYS A 1 220 ? 8.516 60.031 13.977 1 96.75 220 LYS A C 1
ATOM 1778 O O . LYS A 1 220 ? 8.445 58.938 14.531 1 96.75 220 LYS A O 1
ATOM 1783 N N . LYS A 1 221 ? 7.531 60.75 13.477 1 97.56 221 LYS A N 1
ATOM 1784 C CA . LYS A 1 221 ? 6.227 60.125 13.25 1 97.56 221 LYS A CA 1
ATOM 1785 C C . LYS A 1 221 ? 5.91 60.031 11.758 1 97.56 221 LYS A C 1
ATOM 1787 O O . LYS A 1 221 ? 6.172 61 11.008 1 97.56 221 LYS A O 1
ATOM 1792 N N . VAL A 1 222 ? 5.508 58.906 11.352 1 97.19 222 VAL A N 1
ATOM 1793 C CA . VAL A 1 222 ? 5.074 58.719 9.969 1 97.19 222 VAL A CA 1
ATOM 1794 C C . VAL A 1 222 ? 3.68 58.094 9.938 1 97.19 222 VAL A C 1
ATOM 1796 O O . VAL A 1 222 ? 3.338 57.281 10.797 1 97.19 222 VAL A O 1
ATOM 1799 N N . THR A 1 223 ? 2.869 58.531 9.023 1 96.62 223 THR A N 1
ATOM 1800 C CA . THR A 1 223 ? 1.52 58 8.828 1 96.62 223 THR A CA 1
ATOM 1801 C C . THR A 1 223 ? 1.356 57.438 7.422 1 96.62 223 THR A C 1
ATOM 1803 O O . THR A 1 223 ? 1.62 58.125 6.438 1 96.62 223 THR A O 1
ATOM 1806 N N . TYR A 1 224 ? 0.979 56.188 7.359 1 96.19 224 TYR A N 1
ATOM 1807 C CA . TYR A 1 224 ? 0.727 55.531 6.066 1 96.19 224 TYR A CA 1
ATOM 1808 C C . TYR A 1 224 ? -0.744 55.188 5.914 1 96.19 224 TYR A C 1
ATOM 1810 O O . TYR A 1 224 ? -1.316 54.531 6.789 1 96.19 224 TYR A O 1
ATOM 1818 N N . ASN A 1 225 ? -1.339 55.531 4.824 1 94.69 225 ASN A N 1
ATOM 1819 C CA . ASN A 1 225 ? -2.672 55.062 4.469 1 94.69 225 ASN A CA 1
ATOM 1820 C C . ASN A 1 225 ? -2.65 53.594 4.059 1 94.69 225 ASN A C 1
ATOM 1822 O O . ASN A 1 225 ? -1.646 53.094 3.539 1 94.69 225 ASN A O 1
ATOM 1826 N N . TRP A 1 226 ? -3.752 52.906 4.328 1 93.81 226 TRP A N 1
ATOM 1827 C CA . TRP A 1 226 ? -3.904 51.531 3.828 1 93.81 226 TRP A CA 1
ATOM 1828 C C . TRP A 1 226 ? -4.051 51.531 2.311 1 93.81 226 TRP A C 1
ATOM 1830 O O . TRP A 1 226 ? -4.754 52.375 1.743 1 93.81 226 TRP A O 1
ATOM 1840 N N . ILE A 1 227 ? -3.359 50.625 1.748 1 88.12 227 ILE A N 1
ATOM 1841 C CA . ILE A 1 227 ? -3.582 50.344 0.333 1 88.12 227 ILE A CA 1
ATOM 1842 C C . ILE A 1 227 ? -4.613 49.219 0.182 1 88.12 227 ILE A C 1
ATOM 1844 O O . ILE A 1 227 ? -4.461 48.156 0.767 1 88.12 227 ILE A O 1
ATOM 1848 N N . GLY A 1 228 ? -5.711 49.469 -0.488 1 85.56 228 GLY A N 1
ATOM 1849 C CA . GLY A 1 228 ? -6.703 48.438 -0.796 1 85.56 228 GLY A CA 1
ATOM 1850 C C . GLY A 1 228 ? -6.5 47.812 -2.158 1 85.56 228 GLY A C 1
ATOM 1851 O O . GLY A 1 228 ? -6.188 48.5 -3.131 1 85.56 228 GLY A O 1
ATOM 1852 N N . MET A 1 229 ? -6.574 46.438 -2.154 1 80.12 229 MET A N 1
ATOM 1853 C CA . MET A 1 229 ? -6.398 45.719 -3.404 1 80.12 229 MET A CA 1
ATOM 1854 C C . MET A 1 229 ? -7.578 44.781 -3.654 1 80.12 229 MET A C 1
ATOM 1856 O O . MET A 1 229 ? -8.078 44.125 -2.727 1 80.12 229 MET A O 1
ATOM 1860 N N . ASN A 1 230 ? -8.078 44.688 -4.848 1 79.5 230 ASN A N 1
ATOM 1861 C CA . ASN A 1 230 ? -9.031 43.719 -5.359 1 79.5 230 ASN A CA 1
ATOM 1862 C C . ASN A 1 230 ? -8.406 42.844 -6.445 1 79.5 230 ASN A C 1
ATOM 1864 O O . ASN A 1 230 ? -8.094 43.344 -7.531 1 79.5 230 ASN A O 1
ATOM 1868 N N . ILE A 1 231 ? -8.352 41.5 -6.25 1 72.06 231 ILE A N 1
ATOM 1869 C CA . ILE A 1 231 ? -7.586 40.656 -7.168 1 72.06 231 ILE A CA 1
ATOM 1870 C C . ILE A 1 231 ? -8.539 39.875 -8.078 1 72.06 231 ILE A C 1
ATOM 1872 O O . ILE A 1 231 ? -8.125 38.938 -8.766 1 72.06 231 ILE A O 1
ATOM 1876 N N . ASP A 1 232 ? -9.867 39.938 -8.016 1 66.25 232 ASP A N 1
ATOM 1877 C CA . ASP A 1 232 ? -10.836 39.188 -8.812 1 66.25 232 ASP A CA 1
ATOM 1878 C C . ASP A 1 232 ? -10.578 39.375 -10.305 1 66.25 232 ASP A C 1
ATOM 1880 O O . ASP A 1 232 ? -11.242 38.75 -11.141 1 66.25 232 ASP A O 1
ATOM 1884 N N . GLY A 1 233 ? -9.469 39.844 -10.812 1 59.06 233 GLY A N 1
ATOM 1885 C CA . GLY A 1 233 ? -9.109 39.938 -12.219 1 59.06 233 GLY A CA 1
ATOM 1886 C C . GLY A 1 233 ? -10.039 40.844 -13 1 59.06 233 GLY A C 1
ATOM 1887 O O . GLY A 1 233 ? -9.898 41 -14.219 1 59.06 233 GLY A O 1
ATOM 1888 N N . SER A 1 234 ? -11.164 41.156 -12.57 1 52.88 234 SER A N 1
ATOM 1889 C CA . SER A 1 234 ? -12.031 41.938 -13.445 1 52.88 234 SER A CA 1
ATOM 1890 C C . SER A 1 234 ? -11.367 43.25 -13.852 1 52.88 234 SER A C 1
ATOM 1892 O O . SER A 1 234 ? -10.961 44.031 -13 1 52.88 234 SER A O 1
ATOM 1894 N N . LYS A 1 235 ? -10.773 43 -14.984 1 53.47 235 LYS A N 1
ATOM 1895 C CA . LYS A 1 235 ? -10.219 44.188 -15.656 1 53.47 235 LYS A CA 1
ATOM 1896 C C . LYS A 1 235 ? -11.188 45.344 -15.602 1 53.47 235 LYS A C 1
ATOM 1898 O O . LYS A 1 235 ? -12.367 45.219 -15.945 1 53.47 235 LYS A O 1
ATOM 1903 N N . MET A 1 236 ? -10.922 46.188 -14.68 1 46.31 236 MET A N 1
ATOM 1904 C CA . MET A 1 236 ? -11.711 47.406 -14.867 1 46.31 236 MET A CA 1
ATOM 1905 C C . MET A 1 236 ? -11.469 48 -16.234 1 46.31 236 MET A C 1
ATOM 1907 O O . MET A 1 236 ? -10.32 48.219 -16.641 1 46.31 236 MET A O 1
ATOM 1911 N N . THR A 1 237 ? -12.18 47.781 -17.141 1 47.09 237 THR A N 1
ATOM 1912 C CA . THR A 1 237 ? -12.094 48.469 -18.422 1 47.09 237 THR A CA 1
ATOM 1913 C C . THR A 1 237 ? -12.07 49.969 -18.203 1 47.09 237 THR A C 1
ATOM 1915 O O . THR A 1 237 ? -13.023 50.562 -17.688 1 47.09 237 THR A O 1
ATOM 1918 N N . THR A 1 238 ? -10.938 50.344 -17.781 1 50.5 238 THR A N 1
ATOM 1919 C CA . THR A 1 238 ? -10.969 51.812 -17.734 1 50.5 238 THR A CA 1
ATOM 1920 C C . THR A 1 238 ? -10.305 52.406 -18.969 1 50.5 238 THR A C 1
ATOM 1922 O O . THR A 1 238 ? -9.344 51.844 -19.5 1 50.5 238 THR A O 1
ATOM 1925 N N . SER A 1 239 ? -10.875 53.281 -19.719 1 54 239 SER A N 1
ATOM 1926 C CA . SER A 1 239 ? -10.383 54.062 -20.859 1 54 239 SER A CA 1
ATOM 1927 C C . SER A 1 239 ? -9.516 55.219 -20.406 1 54 239 SER A C 1
ATOM 1929 O O . SER A 1 239 ? -8.891 55.906 -21.219 1 54 239 SER A O 1
ATOM 1931 N N . THR A 1 240 ? -9.453 55.5 -19.109 1 53.75 240 THR A N 1
ATOM 1932 C CA . THR A 1 240 ? -8.688 56.688 -18.734 1 53.75 240 THR A CA 1
ATOM 1933 C C . THR A 1 240 ? -7.23 56.344 -18.469 1 53.75 240 THR A C 1
ATOM 1935 O O . THR A 1 240 ? -6.922 55.188 -18.125 1 53.75 240 THR A O 1
ATOM 1938 N N . VAL A 1 241 ? -6.34 57.219 -18.734 1 56.66 241 VAL A N 1
ATOM 1939 C CA . VAL A 1 241 ? -4.906 57.062 -18.5 1 56.66 241 VAL A CA 1
ATOM 1940 C C . VAL A 1 241 ? -4.66 56.719 -17.031 1 56.66 241 VAL A C 1
ATOM 1942 O O . VAL A 1 241 ? -3.844 55.844 -16.734 1 56.66 241 VAL A O 1
ATOM 1945 N N . GLN A 1 242 ? -5.281 57.312 -16.141 1 53.34 242 GLN A N 1
ATOM 1946 C CA . GLN A 1 242 ? -5.168 57.031 -14.719 1 53.34 242 GLN A CA 1
ATOM 1947 C C . GLN A 1 242 ? -5.594 55.594 -14.391 1 53.34 242 GLN A C 1
ATOM 1949 O O . GLN A 1 242 ? -4.949 54.938 -13.586 1 53.34 242 GLN A O 1
ATOM 1954 N N . GLY A 1 243 ? -6.59 55.344 -14.984 1 55.84 243 GLY A N 1
ATOM 1955 C CA . GLY A 1 243 ? -7.062 53.969 -14.805 1 55.84 243 GLY A CA 1
ATOM 1956 C C . GLY A 1 243 ? -6.078 52.938 -15.297 1 55.84 243 GLY A C 1
ATOM 1957 O O . GLY A 1 243 ? -5.859 51.906 -14.641 1 55.84 243 GLY A O 1
ATOM 1958 N N . LYS A 1 244 ? -5.52 53.281 -16.438 1 57.22 244 LYS A N 1
ATOM 1959 C CA . LYS A 1 244 ? -4.539 52.375 -17.016 1 57.22 244 LYS A CA 1
ATOM 1960 C C . LYS A 1 244 ? -3.291 52.281 -16.141 1 57.22 244 LYS A C 1
ATOM 1962 O O . LYS A 1 244 ? -2.705 51.188 -16 1 57.22 244 LYS A O 1
ATOM 1967 N N . ASN A 1 245 ? -2.936 53.375 -15.625 1 53.88 245 ASN A N 1
ATOM 1968 C CA . ASN A 1 245 ? -1.82 53.406 -14.688 1 53.88 245 ASN A CA 1
ATOM 1969 C C . ASN A 1 245 ? -2.111 52.562 -13.445 1 53.88 245 ASN A C 1
ATOM 1971 O O . ASN A 1 245 ? -1.246 51.844 -12.984 1 53.88 245 ASN A O 1
ATOM 1975 N N . PHE A 1 246 ? -3.217 52.812 -12.922 1 54.72 246 PHE A N 1
ATOM 1976 C CA . PHE A 1 246 ? -3.613 52.031 -11.766 1 54.72 246 PHE A CA 1
ATOM 1977 C C . PHE A 1 246 ? -3.617 50.531 -12.086 1 54.72 246 PHE A C 1
ATOM 1979 O O . PHE A 1 246 ? -3.158 49.719 -11.289 1 54.72 246 PHE A O 1
ATOM 1986 N N . GLU A 1 247 ? -4.074 50.344 -13.242 1 59.28 247 GLU A N 1
ATOM 1987 C CA . GLU A 1 247 ? -4.098 48.938 -13.664 1 59.28 247 GLU A CA 1
ATOM 1988 C C . GLU A 1 247 ? -2.689 48.344 -13.719 1 59.28 247 GLU A C 1
ATOM 1990 O O . GLU A 1 247 ? -2.463 47.219 -13.289 1 59.28 247 GLU A O 1
ATOM 1995 N N . THR A 1 248 ? -1.871 49.156 -14.273 1 58.28 248 THR A N 1
ATOM 1996 C CA . THR A 1 248 ? -0.492 48.688 -14.414 1 58.28 248 THR A CA 1
ATOM 1997 C C . THR A 1 248 ? 0.145 48.469 -13.047 1 58.28 248 THR A C 1
ATOM 1999 O O . THR A 1 248 ? 0.805 47.438 -12.82 1 58.28 248 THR A O 1
ATOM 2002 N N . ILE A 1 249 ? -0.087 49.312 -12.219 1 54.22 249 ILE A N 1
ATOM 2003 C CA . ILE A 1 249 ? 0.519 49.219 -10.898 1 54.22 249 ILE A CA 1
ATOM 2004 C C . ILE A 1 249 ? -0.094 48.062 -10.117 1 54.22 249 ILE A C 1
ATOM 2006 O O . ILE A 1 249 ? 0.615 47.344 -9.422 1 54.22 249 ILE A O 1
ATOM 2010 N N . PHE A 1 250 ? -1.281 47.969 -10.281 1 59.34 250 PHE A N 1
ATOM 2011 C CA . PHE A 1 250 ? -1.97 46.875 -9.617 1 59.34 250 PHE A CA 1
ATOM 2012 C C . PHE A 1 250 ? -1.453 45.531 -10.117 1 59.34 250 PHE A C 1
ATOM 2014 O O . PHE A 1 250 ? -1.19 44.625 -9.32 1 59.34 250 PHE A O 1
ATOM 2021 N N . GLN A 1 251 ? -1.312 45.562 -11.398 1 62.12 251 GLN A N 1
ATOM 2022 C CA . GLN A 1 251 ? -0.792 44.312 -11.961 1 62.12 251 GLN A CA 1
ATOM 2023 C C . GLN A 1 251 ? 0.612 44.031 -11.438 1 62.12 251 GLN A C 1
ATOM 2025 O O . GLN A 1 251 ? 0.939 42.875 -11.133 1 62.12 251 GLN A O 1
ATOM 2030 N N . LYS A 1 252 ? 1.29 45 -11.297 1 59.5 252 LYS A N 1
ATOM 2031 C CA . LYS A 1 252 ? 2.645 44.844 -10.773 1 59.5 252 LYS A CA 1
ATOM 2032 C C . LYS A 1 252 ? 2.619 44.375 -9.328 1 59.5 252 LYS A C 1
ATOM 2034 O O . LYS A 1 252 ? 3.404 43.5 -8.945 1 59.5 252 LYS A O 1
ATOM 2039 N N . LEU A 1 253 ? 1.742 44.969 -8.609 1 60.97 253 LEU A N 1
ATOM 2040 C CA . LEU A 1 253 ? 1.616 44.594 -7.207 1 60.97 253 LEU A CA 1
ATOM 2041 C C . LEU A 1 253 ? 1.099 43.156 -7.066 1 60.97 253 LEU A C 1
ATOM 2043 O O . LEU A 1 253 ? 1.59 42.406 -6.23 1 60.97 253 LEU A O 1
ATOM 2047 N N . LEU A 1 254 ? 0.158 42.938 -7.895 1 62.41 254 LEU A N 1
ATOM 2048 C CA . LEU A 1 254 ? -0.412 41.594 -7.895 1 62.41 254 LEU A CA 1
ATOM 2049 C C . LEU A 1 254 ? 0.652 40.531 -8.227 1 62.41 254 LEU A C 1
ATOM 2051 O O . LEU A 1 254 ? 0.747 39.5 -7.555 1 62.41 254 LEU A O 1
ATOM 2055 N N . ASP A 1 255 ? 1.316 40.844 -9.211 1 59.47 255 ASP A N 1
ATOM 2056 C CA . ASP A 1 255 ? 2.387 39.938 -9.625 1 59.47 255 ASP A CA 1
ATOM 2057 C C . ASP A 1 255 ? 3.41 39.75 -8.5 1 59.47 255 ASP A C 1
ATOM 2059 O O . ASP A 1 255 ? 3.898 38.625 -8.273 1 59.47 255 ASP A O 1
ATOM 2063 N N . HIS A 1 256 ? 3.602 40.844 -7.953 1 55.44 256 HIS A N 1
ATOM 2064 C CA . HIS A 1 256 ? 4.555 40.812 -6.852 1 55.44 256 HIS A CA 1
ATOM 2065 C C . HIS A 1 256 ? 4.047 39.938 -5.703 1 55.44 256 HIS A C 1
ATOM 2067 O O . HIS A 1 256 ? 4.793 39.125 -5.16 1 55.44 256 HIS A O 1
ATOM 2073 N N . PHE A 1 257 ? 2.885 40.219 -5.395 1 56.62 257 PHE A N 1
ATOM 2074 C CA . PHE A 1 257 ? 2.359 39.531 -4.234 1 56.62 257 PHE A CA 1
ATOM 2075 C C . PHE A 1 257 ? 1.978 38.094 -4.598 1 56.62 257 PHE A C 1
ATOM 2077 O O . PHE A 1 257 ? 2.314 37.156 -3.879 1 56.62 257 PHE A O 1
ATOM 2084 N N . ILE A 1 258 ? 1.042 38.062 -5.562 1 51.16 258 ILE A N 1
ATOM 2085 C CA . ILE A 1 258 ? 0.498 36.75 -5.887 1 51.16 258 ILE A CA 1
ATOM 2086 C C . ILE A 1 258 ? 1.633 35.812 -6.266 1 51.16 258 ILE A C 1
ATOM 2088 O O . ILE A 1 258 ? 1.715 34.688 -5.75 1 51.16 258 ILE A O 1
ATOM 2092 N N . ARG A 1 259 ? 2.232 36.25 -7.199 1 46.66 259 ARG A N 1
ATOM 2093 C CA . ARG A 1 259 ? 3.135 35.281 -7.812 1 46.66 259 ARG A CA 1
ATOM 2094 C C . ARG A 1 259 ? 4.348 35.031 -6.926 1 46.66 259 ARG A C 1
ATOM 2096 O O . ARG A 1 259 ? 4.805 33.906 -6.805 1 46.66 259 ARG A O 1
ATOM 2103 N N . GLN A 1 260 ? 4.867 36 -6.715 1 48.25 260 GLN A N 1
ATOM 2104 C CA . GLN A 1 260 ? 6.199 35.781 -6.164 1 48.25 260 GLN A CA 1
ATOM 2105 C C . GLN A 1 260 ? 6.125 35.281 -4.723 1 48.25 260 GLN A C 1
ATOM 2107 O O . GLN A 1 260 ? 6.762 34.281 -4.371 1 48.25 260 GLN A O 1
ATOM 2112 N N . GLU A 1 261 ? 5.691 36.062 -3.807 1 50.09 261 GLU A N 1
ATOM 2113 C CA . GLU A 1 261 ? 5.961 35.875 -2.387 1 50.09 261 GLU A CA 1
ATOM 2114 C C . GLU A 1 261 ? 4.898 34.969 -1.748 1 50.09 261 GLU A C 1
ATOM 2116 O O . GLU A 1 261 ? 5.223 34.062 -0.979 1 50.09 261 GLU A O 1
ATOM 2121 N N . LEU A 1 262 ? 3.688 35.312 -1.991 1 52.59 262 LEU A N 1
ATOM 2122 C CA . LEU A 1 262 ? 2.594 34.625 -1.308 1 52.59 262 LEU A CA 1
ATOM 2123 C C . LEU A 1 262 ? 2.326 33.25 -1.937 1 52.59 262 LEU A C 1
ATOM 2125 O O . LEU A 1 262 ? 1.849 32.344 -1.264 1 52.59 262 LEU A O 1
ATOM 2129 N N . TYR A 1 263 ? 2.883 33.094 -3.16 1 52.97 263 TYR A N 1
ATOM 2130 C CA . TYR A 1 263 ? 2.301 31.891 -3.785 1 52.97 263 TYR A CA 1
ATOM 2131 C C . TYR A 1 263 ? 3.375 30.875 -4.121 1 52.97 263 TYR A C 1
ATOM 2133 O O . TYR A 1 263 ? 3.066 29.719 -4.453 1 52.97 263 TYR A O 1
ATOM 2141 N N . LYS A 1 264 ? 4.562 31.234 -4.055 1 60.72 264 LYS A N 1
ATOM 2142 C CA . LYS A 1 264 ? 5.434 30.109 -4.41 1 60.72 264 LYS A CA 1
ATOM 2143 C C . LYS A 1 264 ? 5.574 29.141 -3.248 1 60.72 264 LYS A C 1
ATOM 2145 O O . LYS A 1 264 ? 6.188 29.453 -2.229 1 60.72 264 LYS A O 1
ATOM 2150 N N . LYS A 1 265 ? 4.988 28 -3.5 1 71.81 265 LYS A N 1
ATOM 2151 C CA . LYS A 1 265 ? 5.051 26.969 -2.461 1 71.81 265 LYS A CA 1
ATOM 2152 C C . LYS A 1 265 ? 6.406 26.266 -2.461 1 71.81 265 LYS A C 1
ATOM 2154 O O . LYS A 1 265 ? 6.883 25.828 -3.508 1 71.81 265 LYS A O 1
ATOM 2159 N N . PRO A 1 266 ? 7.027 26.391 -1.289 1 82.12 266 PRO A N 1
ATOM 2160 C CA . PRO A 1 266 ? 8.281 25.625 -1.215 1 82.12 266 PRO A CA 1
ATOM 2161 C C . PRO A 1 266 ? 8.078 24.141 -1.429 1 82.12 266 PRO A C 1
ATOM 2163 O O . PRO A 1 266 ? 6.953 23.641 -1.323 1 82.12 266 PRO A O 1
ATOM 2166 N N . ASN A 1 267 ? 9.211 23.469 -1.876 1 91 267 ASN A N 1
ATOM 2167 C CA . ASN A 1 267 ? 9.156 22.016 -1.897 1 91 267 ASN A CA 1
ATOM 2168 C C . ASN A 1 267 ? 8.797 21.438 -0.526 1 91 267 ASN A C 1
ATOM 2170 O O . ASN A 1 267 ? 9.148 22.031 0.501 1 91 267 ASN A O 1
ATOM 2174 N N . ALA A 1 268 ? 8.125 20.359 -0.514 1 95.25 268 ALA A N 1
ATOM 2175 C CA . ALA A 1 268 ? 7.699 19.75 0.743 1 95.25 268 ALA A CA 1
ATOM 2176 C C . ALA A 1 268 ? 8.891 19.422 1.632 1 95.25 268 ALA A C 1
ATOM 2178 O O . ALA A 1 268 ? 8.812 19.531 2.857 1 95.25 268 ALA A O 1
ATOM 2179 N N . VAL A 1 269 ? 10.008 19 0.959 1 97.19 269 VAL A N 1
ATOM 2180 C CA . VAL A 1 269 ? 11.234 18.609 1.655 1 97.19 269 VAL A CA 1
ATOM 2181 C C . VAL A 1 269 ? 12.43 19.344 1.043 1 97.19 269 VAL A C 1
ATOM 2183 O O . VAL A 1 269 ? 12.633 19.297 -0.172 1 97.19 269 VAL A O 1
ATOM 2186 N N . GLU A 1 270 ? 13.219 20.078 1.82 1 95.75 270 GLU A N 1
ATOM 2187 C CA . GLU A 1 270 ? 14.453 20.75 1.422 1 95.75 270 GLU A CA 1
ATOM 2188 C C . GLU A 1 270 ? 15.602 20.391 2.357 1 95.75 270 GLU A C 1
ATOM 2190 O O . GLU A 1 270 ? 15.43 20.375 3.58 1 95.75 270 GLU A O 1
ATOM 2195 N N . PHE A 1 271 ? 16.688 20.047 1.789 1 96.12 271 PHE A N 1
ATOM 2196 C CA . PHE A 1 271 ? 17.844 19.641 2.584 1 96.12 271 PHE A CA 1
ATOM 2197 C C . PHE A 1 271 ? 19.047 20.516 2.277 1 96.12 271 PHE A C 1
ATOM 2199 O O . PHE A 1 271 ? 19.359 20.766 1.112 1 96.12 271 PHE A O 1
ATOM 2206 N N . PHE A 1 272 ? 19.625 21.078 3.279 1 93.56 272 PHE A N 1
ATOM 2207 C CA . PHE A 1 272 ? 20.844 21.859 3.201 1 93.56 272 PHE A CA 1
ATOM 2208 C C . PHE A 1 272 ? 21.984 21.188 3.951 1 93.56 272 PHE A C 1
ATOM 2210 O O . PHE A 1 272 ? 22.031 21.234 5.184 1 93.56 272 PHE A O 1
ATOM 2217 N N . ASP A 1 273 ? 22.875 20.578 3.32 1 83.56 273 ASP A N 1
ATOM 2218 C CA . ASP A 1 273 ? 23.922 19.734 3.883 1 83.56 273 ASP A CA 1
ATOM 2219 C C . ASP A 1 273 ? 24.953 20.562 4.656 1 83.56 273 ASP A C 1
ATOM 2221 O O . ASP A 1 273 ? 25.375 20.172 5.742 1 83.56 273 ASP A O 1
ATOM 2225 N N . SER A 1 274 ? 25.406 21.641 4.074 1 76.38 274 SER A N 1
ATOM 2226 C CA . SER A 1 274 ? 26.484 22.375 4.719 1 76.38 274 SER A CA 1
ATOM 2227 C C . SER A 1 274 ? 26.016 23.766 5.164 1 76.38 274 SER A C 1
ATOM 2229 O O . SER A 1 274 ? 26.281 24.766 4.488 1 76.38 274 SER A O 1
ATOM 2231 N N . TYR A 1 275 ? 25.219 23.703 6.168 1 71 275 TYR A N 1
ATOM 2232 C CA . TYR A 1 275 ? 24.906 25.016 6.734 1 71 275 TYR A CA 1
ATOM 2233 C C . TYR A 1 275 ? 26.109 25.562 7.512 1 71 275 TYR A C 1
ATOM 2235 O O . TYR A 1 275 ? 26.484 26.719 7.348 1 71 275 TYR A O 1
ATOM 2243 N N . SER A 1 276 ? 26.516 24.625 8.352 1 74.5 276 SER A N 1
ATOM 2244 C CA . SER A 1 276 ? 27.781 24.875 9.016 1 74.5 276 SER A CA 1
ATOM 2245 C C . SER A 1 276 ? 28.703 23.672 8.922 1 74.5 276 SER A C 1
ATOM 2247 O O . SER A 1 276 ? 28.344 22.656 8.32 1 74.5 276 SER A O 1
ATOM 2249 N N . THR A 1 277 ? 29.859 23.875 9.531 1 75.94 277 THR A N 1
ATOM 2250 C CA . THR A 1 277 ? 30.812 22.781 9.516 1 75.94 277 THR A CA 1
ATOM 2251 C C . THR A 1 277 ? 30.266 21.562 10.266 1 75.94 277 THR A C 1
ATOM 2253 O O . THR A 1 277 ? 30.625 20.422 9.961 1 75.94 277 THR A O 1
ATOM 2256 N N . SER A 1 278 ? 29.281 21.844 11.094 1 87.25 278 SER A N 1
ATOM 2257 C CA . SER A 1 278 ? 28.938 20.719 11.961 1 87.25 278 SER A CA 1
ATOM 2258 C C . SER A 1 278 ? 27.453 20.391 11.859 1 87.25 278 SER A C 1
ATOM 2260 O O . SER A 1 278 ? 26.984 19.422 12.469 1 87.25 278 SER A O 1
ATOM 2262 N N . ALA A 1 279 ? 26.75 21.188 11.07 1 94 279 ALA A N 1
ATOM 2263 C CA . ALA A 1 279 ? 25.312 20.953 11.133 1 94 279 ALA A CA 1
ATOM 2264 C C . ALA A 1 279 ? 24.688 20.984 9.742 1 94 279 ALA A C 1
ATOM 2266 O O . ALA A 1 279 ? 25.156 21.719 8.867 1 94 279 ALA A O 1
ATOM 2267 N N . SER A 1 280 ? 23.703 20.141 9.516 1 96.25 280 SER A N 1
ATOM 2268 C CA . SER A 1 280 ? 22.828 20.172 8.352 1 96.25 280 SER A CA 1
ATOM 2269 C C . SER A 1 280 ? 21.406 20.562 8.734 1 96.25 280 SER A C 1
ATOM 2271 O O . SER A 1 280 ? 21.047 20.531 9.914 1 96.25 280 SER A O 1
ATOM 2273 N N . VAL A 1 281 ? 20.672 21.031 7.73 1 97.06 281 VAL A N 1
ATOM 2274 C CA . VAL A 1 281 ? 19.297 21.453 7.98 1 97.06 281 VAL A CA 1
ATOM 2275 C C . VAL A 1 281 ? 18.344 20.703 7.039 1 97.06 281 VAL A C 1
ATOM 2277 O O . VAL A 1 281 ? 18.578 20.656 5.828 1 97.06 281 VAL A O 1
ATOM 2280 N N . LEU A 1 282 ? 17.391 20.031 7.613 1 97.69 282 LEU A N 1
ATOM 2281 C CA . LEU A 1 282 ? 16.281 19.438 6.887 1 97.69 282 LEU A CA 1
ATOM 2282 C C . LEU A 1 282 ? 14.992 20.203 7.121 1 97.69 282 LEU A C 1
ATOM 2284 O O . LEU A 1 282 ? 14.445 20.188 8.227 1 97.69 282 LEU A O 1
ATOM 2288 N N . ARG A 1 283 ? 14.477 20.891 6.09 1 97.06 283 ARG A N 1
ATOM 2289 C CA . ARG A 1 283 ? 13.195 21.594 6.184 1 97.06 283 ARG A CA 1
ATOM 2290 C C . ARG A 1 283 ? 12.062 20.703 5.684 1 97.06 283 ARG A C 1
ATOM 2292 O O . ARG A 1 283 ? 12.133 20.156 4.582 1 97.06 283 ARG A O 1
ATOM 2299 N N . ILE A 1 284 ? 11.094 20.5 6.484 1 97.94 284 ILE A N 1
ATOM 2300 C CA . ILE A 1 284 ? 9.859 19.828 6.109 1 97.94 284 ILE A CA 1
ATOM 2301 C C . ILE A 1 284 ? 8.703 20.828 6.113 1 97.94 284 ILE A C 1
ATOM 2303 O O . ILE A 1 284 ? 8.148 21.141 7.172 1 97.94 284 ILE A O 1
ATOM 2307 N N . ASN A 1 285 ? 8.234 21.203 4.945 1 95.62 285 ASN A N 1
ATOM 2308 C CA . ASN A 1 285 ? 7.348 22.359 4.816 1 95.62 285 ASN A CA 1
ATOM 2309 C C . ASN A 1 285 ? 5.883 21.938 4.859 1 95.62 285 ASN A C 1
ATOM 2311 O O . ASN A 1 285 ? 5.004 22.766 5.105 1 95.62 285 ASN A O 1
ATOM 2315 N N . THR A 1 286 ? 5.609 20.656 4.578 1 96.38 286 THR A N 1
ATOM 2316 C CA . THR A 1 286 ? 4.23 20.188 4.559 1 96.38 286 THR A CA 1
ATOM 2317 C C . THR A 1 286 ? 4.18 18.672 4.551 1 96.38 286 THR A C 1
ATOM 2319 O O . THR A 1 286 ? 5.133 18.016 4.129 1 96.38 286 THR A O 1
ATOM 2322 N N . PHE A 1 287 ? 3.109 18.094 5.059 1 97.06 287 PHE A N 1
ATOM 2323 C CA . PHE A 1 287 ? 2.799 16.672 4.941 1 97.06 287 PHE A CA 1
ATOM 2324 C C . PHE A 1 287 ? 1.665 16.438 3.947 1 97.06 287 PHE A C 1
ATOM 2326 O O . PHE A 1 287 ? 1.046 15.375 3.936 1 97.06 287 PHE A O 1
ATOM 2333 N N . SER A 1 288 ? 1.369 17.453 3.186 1 93.81 288 SER A N 1
ATOM 2334 C CA . SER A 1 288 ? 0.249 17.375 2.254 1 93.81 288 SER A CA 1
ATOM 2335 C C . SER A 1 288 ? 0.692 17.688 0.829 1 93.81 288 SER A C 1
ATOM 2337 O O . SER A 1 288 ? 1.515 18.578 0.611 1 93.81 288 SER A O 1
ATOM 2339 N N . GLY A 1 289 ? 0.246 16.859 -0.1 1 89.12 289 GLY A N 1
ATOM 2340 C CA . GLY A 1 289 ? 0.458 17.109 -1.519 1 89.12 289 GLY A CA 1
ATOM 2341 C C . GLY A 1 289 ? -0.644 16.531 -2.393 1 89.12 289 GLY A C 1
ATOM 2342 O O . GLY A 1 289 ? -1.358 15.625 -1.98 1 89.12 289 GLY A O 1
ATOM 2343 N N . ARG A 1 290 ? -0.847 17.047 -3.637 1 85.25 290 ARG A N 1
ATOM 2344 C CA . ARG A 1 290 ? -1.954 16.672 -4.508 1 85.25 290 ARG A CA 1
ATOM 2345 C C . ARG A 1 290 ? -1.497 15.672 -5.57 1 85.25 290 ARG A C 1
ATOM 2347 O O . ARG A 1 290 ? -2.32 14.992 -6.184 1 85.25 290 ARG A O 1
ATOM 2354 N N . ASP A 1 291 ? -0.233 15.633 -5.668 1 82.19 291 ASP A N 1
ATOM 2355 C CA . ASP A 1 291 ? 0.272 14.734 -6.699 1 82.19 291 ASP A CA 1
ATOM 2356 C C . ASP A 1 291 ? 0.119 13.281 -6.281 1 82.19 291 ASP A C 1
ATOM 2358 O O . ASP A 1 291 ? 0.287 12.945 -5.105 1 82.19 291 ASP A O 1
ATOM 2362 N N . ASP A 1 292 ? -0.117 12.445 -7.328 1 85.94 292 ASP A N 1
ATOM 2363 C CA . ASP A 1 292 ? -0.338 11.023 -7.07 1 85.94 292 ASP A CA 1
ATOM 2364 C C . ASP A 1 292 ? 0.899 10.375 -6.449 1 85.94 292 ASP A C 1
ATOM 2366 O O . ASP A 1 292 ? 0.787 9.43 -5.668 1 85.94 292 ASP A O 1
ATOM 2370 N N . ASP A 1 293 ? 1.967 10.938 -6.781 1 92.75 293 ASP A N 1
ATOM 2371 C CA . ASP A 1 293 ? 3.197 10.328 -6.285 1 92.75 293 ASP A CA 1
ATOM 2372 C C . ASP A 1 293 ? 3.781 11.133 -5.125 1 92.75 293 ASP A C 1
ATOM 2374 O O . ASP A 1 293 ? 4.957 10.984 -4.789 1 92.75 293 ASP A O 1
ATOM 2378 N N . PHE A 1 294 ? 3.002 11.992 -4.52 1 95.94 294 PHE A N 1
ATOM 2379 C CA . PHE A 1 294 ? 3.486 12.883 -3.471 1 95.94 294 PHE A CA 1
ATOM 2380 C C . PHE A 1 294 ? 4.133 12.086 -2.342 1 95.94 294 PHE A C 1
ATOM 2382 O O . PHE A 1 294 ? 5.254 12.383 -1.931 1 95.94 294 PHE A O 1
ATOM 2389 N N . THR A 1 295 ? 3.445 11.062 -1.82 1 96.5 295 THR A N 1
ATOM 2390 C CA . THR A 1 295 ? 3.914 10.305 -0.668 1 96.5 295 THR A CA 1
ATOM 2391 C C . THR A 1 295 ? 5.254 9.641 -0.968 1 96.5 295 THR A C 1
ATOM 2393 O O . THR A 1 295 ? 6.184 9.719 -0.165 1 96.5 295 THR A O 1
ATOM 2396 N N . SER A 1 296 ? 5.348 8.992 -2.131 1 95.44 296 SER A N 1
ATOM 2397 C CA . SER A 1 296 ? 6.594 8.336 -2.516 1 95.44 296 SER A CA 1
ATOM 2398 C C . SER A 1 296 ? 7.719 9.352 -2.689 1 95.44 296 SER A C 1
ATOM 2400 O O . SER A 1 296 ? 8.852 9.109 -2.254 1 95.44 296 SER A O 1
ATOM 2402 N N . GLN A 1 297 ? 7.438 10.5 -3.281 1 96 297 GLN A N 1
ATOM 2403 C CA . GLN A 1 297 ? 8.445 11.539 -3.463 1 96 297 GLN A CA 1
ATOM 2404 C C . GLN A 1 297 ? 8.891 12.117 -2.121 1 96 297 GLN A C 1
ATOM 2406 O O . GLN A 1 297 ? 10.078 12.367 -1.91 1 96 297 GLN A O 1
ATOM 2411 N N . PHE A 1 298 ? 7.918 12.367 -1.308 1 98.19 298 PHE A N 1
ATOM 2412 C CA . PHE A 1 298 ? 8.211 12.852 0.035 1 98.19 298 PHE A CA 1
ATOM 2413 C C . PHE A 1 298 ? 9.18 11.922 0.753 1 98.19 298 PHE A C 1
ATOM 2415 O O . PHE A 1 298 ? 10.227 12.359 1.235 1 98.19 298 PHE A O 1
ATOM 2422 N N . ALA A 1 299 ? 8.875 10.625 0.785 1 97.06 299 ALA A N 1
ATOM 2423 C CA . ALA A 1 299 ? 9.688 9.633 1.473 1 97.06 299 ALA A CA 1
ATOM 2424 C C . ALA A 1 299 ? 11.078 9.531 0.842 1 97.06 299 ALA A C 1
ATOM 2426 O O . ALA A 1 299 ? 12.086 9.461 1.55 1 97.06 299 ALA A O 1
ATOM 2427 N N . ASN A 1 300 ? 11.148 9.539 -0.464 1 95.69 300 ASN A N 1
ATOM 2428 C CA . ASN A 1 300 ? 12.422 9.453 -1.176 1 95.69 300 ASN A CA 1
ATOM 2429 C C . ASN A 1 300 ? 13.312 10.656 -0.87 1 95.69 300 ASN A C 1
ATOM 2431 O O . ASN A 1 300 ? 14.523 10.5 -0.673 1 95.69 300 ASN A O 1
ATOM 2435 N N . ASN A 1 301 ? 12.711 11.812 -0.869 1 96.69 301 ASN A N 1
ATOM 2436 C CA . ASN A 1 301 ? 13.477 13.023 -0.597 1 96.69 301 ASN A CA 1
ATOM 2437 C C . ASN A 1 301 ? 14.023 13.031 0.828 1 96.69 301 ASN A C 1
ATOM 2439 O O . ASN A 1 301 ? 15.172 13.422 1.056 1 96.69 301 ASN A O 1
ATOM 2443 N N . ILE A 1 302 ? 13.234 12.594 1.77 1 97.5 302 ILE A N 1
ATOM 2444 C CA . ILE A 1 302 ? 13.688 12.477 3.152 1 97.5 302 ILE A CA 1
ATOM 2445 C C . ILE A 1 302 ? 14.844 11.484 3.236 1 97.5 302 ILE A C 1
ATOM 2447 O O . ILE A 1 302 ? 15.875 11.773 3.84 1 97.5 302 ILE A O 1
ATOM 2451 N N . THR A 1 303 ? 14.633 10.336 2.619 1 95.94 303 THR A N 1
ATOM 2452 C CA . THR A 1 303 ? 15.625 9.266 2.676 1 95.94 303 THR A CA 1
ATOM 2453 C C . THR A 1 303 ? 16.938 9.719 2.057 1 95.94 303 THR A C 1
ATOM 2455 O O . THR A 1 303 ? 18.016 9.484 2.619 1 95.94 303 THR A O 1
ATOM 2458 N N . LYS A 1 304 ? 16.875 10.383 0.944 1 94.25 304 LYS A N 1
ATOM 2459 C CA . LYS A 1 304 ? 18.062 10.906 0.29 1 94.25 304 LYS A CA 1
ATOM 2460 C C . LYS A 1 304 ? 18.766 11.938 1.172 1 94.25 304 LYS A C 1
ATOM 2462 O O . LYS A 1 304 ? 19.984 11.914 1.304 1 94.25 304 LYS A O 1
ATOM 2467 N N . ALA A 1 305 ? 18 12.82 1.74 1 95.88 305 ALA A N 1
ATOM 2468 C CA . ALA A 1 305 ? 18.547 13.852 2.619 1 95.88 305 ALA A CA 1
ATOM 2469 C C . ALA A 1 305 ? 19.297 13.227 3.795 1 95.88 305 ALA A C 1
ATOM 2471 O O . ALA A 1 305 ? 20.438 13.594 4.074 1 95.88 305 ALA A O 1
ATOM 2472 N N . LEU A 1 306 ? 18.719 12.281 4.398 1 95.44 306 LEU A N 1
ATOM 2473 C CA . LEU A 1 306 ? 19.297 11.703 5.605 1 95.44 306 LEU A CA 1
ATOM 2474 C C . LEU A 1 306 ? 20.469 10.797 5.262 1 95.44 306 LEU A C 1
ATOM 2476 O O . LEU A 1 306 ? 21.406 10.664 6.051 1 95.44 306 LEU A O 1
ATOM 2480 N N . THR A 1 307 ? 20.406 10.18 4.094 1 93 307 THR A N 1
ATOM 2481 C CA . THR A 1 307 ? 21.562 9.453 3.6 1 93 307 THR A CA 1
ATOM 2482 C C . THR A 1 307 ? 22.75 10.391 3.416 1 93 307 THR A C 1
ATOM 2484 O O . THR A 1 307 ? 23.875 10.086 3.844 1 93 307 THR A O 1
ATOM 2487 N N . THR A 1 308 ? 22.516 11.508 2.816 1 92.81 308 THR A N 1
ATOM 2488 C CA . THR A 1 308 ? 23.562 12.516 2.631 1 92.81 308 THR A CA 1
ATOM 2489 C C . THR A 1 308 ? 24.094 12.992 3.977 1 92.81 308 THR A C 1
ATOM 2491 O O . THR A 1 308 ? 25.312 13.109 4.16 1 92.81 308 THR A O 1
ATOM 2494 N N . PHE A 1 309 ? 23.281 13.211 4.883 1 94.88 309 PHE A N 1
ATOM 2495 C CA . PHE A 1 309 ? 23.672 13.625 6.227 1 94.88 309 PHE A CA 1
ATOM 2496 C C . PHE A 1 309 ? 24.625 12.609 6.848 1 94.88 309 PHE A C 1
ATOM 2498 O O . PHE A 1 309 ? 25.672 12.977 7.379 1 94.88 309 PHE A O 1
ATOM 2505 N N . THR A 1 310 ? 24.172 11.375 6.77 1 92.44 310 THR A N 1
ATOM 2506 C CA . THR A 1 310 ? 24.969 10.297 7.359 1 92.44 310 THR A CA 1
ATOM 2507 C C . THR A 1 310 ? 26.328 10.203 6.688 1 92.44 310 THR A C 1
ATOM 2509 O O . THR A 1 310 ? 27.344 10.047 7.363 1 92.44 310 THR A O 1
ATOM 2512 N N . GLN A 1 311 ? 26.359 10.336 5.418 1 89.5 311 GLN A N 1
ATOM 2513 C CA . GLN A 1 311 ? 27.594 10.203 4.652 1 89.5 311 GLN A CA 1
ATOM 2514 C C . GLN A 1 311 ? 28.516 11.391 4.891 1 89.5 311 GLN A C 1
ATOM 2516 O O . GLN A 1 311 ? 29.734 11.258 4.848 1 89.5 311 GLN A O 1
ATOM 2521 N N . SER A 1 312 ? 27.906 12.516 5.16 1 89.75 312 SER A N 1
ATOM 2522 C CA . SER A 1 312 ? 28.688 13.727 5.375 1 89.75 312 SER A CA 1
ATOM 2523 C C . SER A 1 312 ? 29.281 13.766 6.777 1 89.75 312 SER A C 1
ATOM 2525 O O . SER A 1 312 ? 30.125 14.609 7.082 1 89.75 312 SER A O 1
ATOM 2527 N N . LYS A 1 313 ? 28.875 12.836 7.637 1 88.31 313 LYS A N 1
ATOM 2528 C CA . LYS A 1 313 ? 29.359 12.672 9 1 88.31 313 LYS A CA 1
ATOM 2529 C C . LYS A 1 313 ? 29.203 13.961 9.805 1 88.31 313 LYS A C 1
ATOM 2531 O O . LYS A 1 313 ? 30.094 14.336 10.562 1 88.31 313 LYS A O 1
ATOM 2536 N N . ARG A 1 314 ? 28.156 14.648 9.445 1 88.81 314 ARG A N 1
ATOM 2537 C CA . ARG A 1 314 ? 27.797 15.797 10.266 1 88.81 314 ARG A CA 1
ATOM 2538 C C . ARG A 1 314 ? 27.297 15.359 11.641 1 88.81 314 ARG A C 1
ATOM 2540 O O . ARG A 1 314 ? 26.781 14.25 11.797 1 88.81 314 ARG A O 1
ATOM 2547 N N . GLU A 1 315 ? 27.484 16.25 12.523 1 91.75 315 GLU A N 1
ATOM 2548 C CA . GLU A 1 315 ? 27.156 15.883 13.898 1 91.75 315 GLU A CA 1
ATOM 2549 C C . GLU A 1 315 ? 25.719 16.219 14.227 1 91.75 315 GLU A C 1
ATOM 2551 O O . GLU A 1 315 ? 25 15.398 14.82 1 91.75 315 GLU A O 1
ATOM 2556 N N . LYS A 1 316 ? 25.266 17.453 13.859 1 95.62 316 LYS A N 1
ATOM 2557 C CA . LYS A 1 316 ? 23.953 17.938 14.266 1 95.62 316 LYS A CA 1
ATOM 2558 C C . LYS A 1 316 ? 23.016 18.062 13.062 1 95.62 316 LYS A C 1
ATOM 2560 O O . LYS A 1 316 ? 23.453 18.453 11.969 1 95.62 316 LYS A O 1
ATOM 2565 N N . LEU A 1 317 ? 21.812 17.703 13.266 1 97.44 317 LEU A N 1
ATOM 2566 C CA . LEU A 1 317 ? 20.75 17.875 12.289 1 97.44 317 LEU A CA 1
ATOM 2567 C C . LEU A 1 317 ? 19.641 18.766 12.844 1 97.44 317 LEU A C 1
ATOM 2569 O O . LEU A 1 317 ? 19.125 18.516 13.938 1 97.44 317 LEU A O 1
ATOM 2573 N N . ILE A 1 318 ? 19.344 19.859 12.172 1 97.81 318 ILE A N 1
ATOM 2574 C CA . ILE A 1 318 ? 18.188 20.703 12.492 1 97.81 318 ILE A CA 1
ATOM 2575 C C . ILE A 1 318 ? 17.016 20.328 11.586 1 97.81 318 ILE A C 1
ATOM 2577 O O . ILE A 1 318 ? 17.141 20.359 10.359 1 97.81 318 ILE A O 1
ATOM 2581 N N . ILE A 1 319 ? 15.953 19.906 12.133 1 98.44 319 ILE A N 1
ATOM 2582 C CA . ILE A 1 319 ? 14.695 19.75 11.398 1 98.44 319 ILE A CA 1
ATOM 2583 C C . ILE A 1 319 ? 13.844 21 11.578 1 98.44 319 ILE A C 1
ATOM 2585 O O . ILE A 1 319 ? 13.367 21.281 12.688 1 98.44 319 ILE A O 1
ATOM 2589 N N . ASP A 1 320 ? 13.648 21.719 10.523 1 97.69 320 ASP A N 1
ATOM 2590 C CA . ASP A 1 320 ? 12.883 22.969 10.547 1 97.69 320 ASP A CA 1
ATOM 2591 C C . ASP A 1 320 ? 11.461 22.75 10.031 1 97.69 320 ASP A C 1
ATOM 2593 O O . ASP A 1 320 ? 11.258 22.484 8.844 1 97.69 320 ASP A O 1
ATOM 2597 N N . LEU A 1 321 ? 10.508 22.938 10.906 1 97.5 321 LEU A N 1
ATOM 2598 C CA . LEU A 1 321 ? 9.102 22.688 10.617 1 97.5 321 LEU A CA 1
ATOM 2599 C C . LEU A 1 321 ? 8.328 24 10.508 1 97.5 321 LEU A C 1
ATOM 2601 O O . LEU A 1 321 ? 7.094 24.016 10.57 1 97.5 321 LEU A O 1
ATOM 2605 N N . THR A 1 322 ? 9.008 25.109 10.328 1 94.56 322 THR A N 1
ATOM 2606 C CA . THR A 1 322 ? 8.391 26.422 10.25 1 94.56 322 THR A CA 1
ATOM 2607 C C . THR A 1 322 ? 7.395 26.5 9.102 1 94.56 322 THR A C 1
ATOM 2609 O O . THR A 1 322 ? 7.715 26.125 7.973 1 94.56 322 THR A O 1
ATOM 2612 N N . GLY A 1 323 ? 6.156 26.891 9.469 1 91.19 323 GLY A N 1
ATOM 2613 C CA . GLY A 1 323 ? 5.137 27.109 8.453 1 91.19 323 GLY A CA 1
ATOM 2614 C C . GLY A 1 323 ? 4.453 25.812 8.016 1 91.19 323 GLY A C 1
ATOM 2615 O O . GLY A 1 323 ? 3.65 25.828 7.086 1 91.19 323 GLY A O 1
ATOM 2616 N N . ASN A 1 324 ? 4.738 24.672 8.672 1 94.69 324 ASN A N 1
ATOM 2617 C CA . ASN A 1 324 ? 4.148 23.391 8.297 1 94.69 324 ASN A CA 1
ATOM 2618 C C . ASN A 1 324 ? 2.74 23.25 8.867 1 94.69 324 ASN A C 1
ATOM 2620 O O . ASN A 1 324 ? 2.566 23.094 10.078 1 94.69 324 ASN A O 1
ATOM 2624 N N . GLY A 1 325 ? 1.742 23.219 8.016 1 94.12 325 GLY A N 1
ATOM 2625 C CA . GLY A 1 325 ? 0.35 23.188 8.43 1 94.12 325 GLY A CA 1
ATOM 2626 C C . GLY A 1 325 ? -0.181 21.766 8.594 1 94.12 325 GLY A C 1
ATOM 2627 O O . GLY A 1 325 ? -1.335 21.578 8.984 1 94.12 325 GLY A O 1
ATOM 2628 N N . GLY A 1 326 ? 0.652 20.797 8.305 1 96.06 326 GLY A N 1
ATOM 2629 C CA . GLY A 1 326 ? 0.239 19.422 8.492 1 96.06 326 GLY A CA 1
ATOM 2630 C C . GLY A 1 326 ? -0.048 18.703 7.184 1 96.06 326 GLY A C 1
ATOM 2631 O O . GLY A 1 326 ? 0.63 18.922 6.184 1 96.06 326 GLY A O 1
ATOM 2632 N N . GLY A 1 327 ? -0.99 17.766 7.199 1 95.75 327 GLY A N 1
ATOM 2633 C CA . GLY A 1 327 ? -1.311 16.891 6.078 1 95.75 327 GLY A CA 1
ATOM 2634 C C . GLY A 1 327 ? -1.728 15.5 6.504 1 95.75 327 GLY A C 1
ATOM 2635 O O . GLY A 1 327 ? -2.566 15.336 7.395 1 95.75 327 GLY A O 1
ATOM 2636 N N . SER A 1 328 ? -1.169 14.555 5.902 1 95.88 328 SER A N 1
ATOM 2637 C CA . SER A 1 328 ? -1.509 13.164 6.199 1 95.88 328 SER A CA 1
ATOM 2638 C C . SER A 1 328 ? -0.933 12.727 7.539 1 95.88 328 SER A C 1
ATOM 2640 O O . SER A 1 328 ? 0.287 12.664 7.707 1 95.88 328 SER A O 1
ATOM 2642 N N . ILE A 1 329 ? -1.868 12.367 8.367 1 97.12 329 ILE A N 1
ATOM 2643 C CA . ILE A 1 329 ? -1.44 11.977 9.711 1 97.12 329 ILE A CA 1
ATOM 2644 C C . ILE A 1 329 ? -0.592 10.711 9.633 1 97.12 329 ILE A C 1
ATOM 2646 O O . ILE A 1 329 ? 0.409 10.578 10.344 1 97.12 329 ILE A O 1
ATOM 2650 N N . CYS A 1 330 ? -0.928 9.758 8.75 1 97.12 330 CYS A N 1
ATOM 2651 C CA . CYS A 1 330 ? -0.187 8.508 8.617 1 97.12 330 CYS A CA 1
ATOM 2652 C C . CYS A 1 330 ? 1.196 8.758 8.031 1 97.12 330 CYS A C 1
ATOM 2654 O O . CYS A 1 330 ? 2.152 8.055 8.359 1 97.12 330 CYS A O 1
ATOM 2656 N N . LEU A 1 331 ? 1.322 9.773 7.18 1 97.88 331 LEU A N 1
ATOM 2657 C CA . LEU A 1 331 ? 2.645 10.133 6.684 1 97.88 331 LEU A CA 1
ATOM 2658 C C . LEU A 1 331 ? 3.529 10.648 7.816 1 97.88 331 LEU A C 1
ATOM 2660 O O . LEU A 1 331 ? 4.719 10.328 7.871 1 97.88 331 LEU A O 1
ATOM 2664 N N . GLY A 1 332 ? 2.941 11.445 8.727 1 98.25 332 GLY A N 1
ATOM 2665 C CA . GLY A 1 332 ? 3.668 11.875 9.914 1 98.25 332 GLY A CA 1
ATOM 2666 C C . GLY A 1 332 ? 4.152 10.719 10.766 1 98.25 332 GLY A C 1
ATOM 2667 O O . GLY A 1 332 ? 5.312 10.695 11.18 1 98.25 332 GLY A O 1
ATOM 2668 N N . TYR A 1 333 ? 3.289 9.734 10.969 1 98 333 TYR A N 1
ATOM 2669 C CA . TYR A 1 333 ? 3.662 8.547 11.742 1 98 333 TYR A CA 1
ATOM 2670 C C . TYR A 1 333 ? 4.746 7.75 11.023 1 98 333 TYR A C 1
ATOM 2672 O O . TYR A 1 333 ? 5.637 7.188 11.664 1 98 333 TYR A O 1
ATOM 2680 N N . SER A 1 334 ? 4.629 7.652 9.719 1 97.69 334 SER A N 1
ATOM 2681 C CA . SER A 1 334 ? 5.617 6.918 8.93 1 97.69 334 SER A CA 1
ATOM 2682 C C . SER A 1 334 ? 7 7.551 9.055 1 97.69 334 SER A C 1
ATOM 2684 O O . SER A 1 334 ? 8 6.844 9.156 1 97.69 334 SER A O 1
ATOM 2686 N N . LEU A 1 335 ? 7.039 8.867 9 1 98.31 335 LEU A N 1
ATOM 2687 C CA . LEU A 1 335 ? 8.312 9.562 9.172 1 98.31 335 LEU A CA 1
ATOM 2688 C C . LEU A 1 335 ? 8.867 9.336 10.578 1 98.31 335 LEU A C 1
ATOM 2690 O O . LEU A 1 335 ? 10.07 9.125 10.75 1 98.31 335 LEU A O 1
ATOM 2694 N N . LEU A 1 336 ? 8.008 9.406 11.609 1 98.19 336 LEU A N 1
ATOM 2695 C CA . LEU A 1 336 ? 8.438 9.109 12.977 1 98.19 336 LEU A CA 1
ATOM 2696 C C . LEU A 1 336 ? 9.062 7.723 13.055 1 98.19 336 LEU A C 1
ATOM 2698 O O . LEU A 1 336 ? 10.117 7.551 13.664 1 98.19 336 LEU A O 1
ATOM 2702 N N . ARG A 1 337 ? 8.375 6.801 12.406 1 97.31 337 ARG A N 1
ATOM 2703 C CA . ARG A 1 337 ? 8.867 5.426 12.422 1 97.31 337 ARG A CA 1
ATOM 2704 C C . ARG A 1 337 ? 10.25 5.328 11.781 1 97.31 337 ARG A C 1
ATOM 2706 O O . ARG A 1 337 ? 11.117 4.613 12.289 1 97.31 337 ARG A O 1
ATOM 2713 N N . TYR A 1 338 ? 10.477 6 10.688 1 96.56 338 TYR A N 1
ATOM 2714 C CA . TYR A 1 338 ? 11.734 5.949 9.961 1 96.56 338 TYR A CA 1
ATOM 2715 C C . TYR A 1 338 ? 12.852 6.629 10.75 1 96.56 338 TYR A C 1
ATOM 2717 O O . TYR A 1 338 ? 13.961 6.102 10.852 1 96.56 338 TYR A O 1
ATOM 2725 N N . LEU A 1 339 ? 12.531 7.762 11.422 1 97.25 339 LEU A N 1
ATOM 2726 C CA . LEU A 1 339 ? 13.531 8.586 12.094 1 97.25 339 LEU A CA 1
ATOM 2727 C C . LEU A 1 339 ? 13.977 7.949 13.406 1 97.25 339 LEU A C 1
ATOM 2729 O O . LEU A 1 339 ? 15.117 8.133 13.828 1 97.25 339 LEU A O 1
ATOM 2733 N N . PHE A 1 340 ? 13.055 7.227 14.023 1 96.88 340 PHE A N 1
ATOM 2734 C CA . PHE A 1 340 ? 13.328 6.832 15.398 1 96.88 340 PHE A CA 1
ATOM 2735 C C . PHE A 1 340 ? 13.109 5.336 15.586 1 96.88 340 PHE A C 1
ATOM 2737 O O . PHE A 1 340 ? 12.078 4.914 16.109 1 96.88 340 PHE A O 1
ATOM 2744 N N . PRO A 1 341 ? 14.133 4.566 15.258 1 92.94 341 PRO A N 1
ATOM 2745 C CA . PRO A 1 341 ? 14.039 3.121 15.484 1 92.94 341 PRO A CA 1
ATOM 2746 C C . PRO A 1 341 ? 13.805 2.77 16.953 1 92.94 341 PRO A C 1
ATOM 2748 O O . PRO A 1 341 ? 14.391 3.395 17.844 1 92.94 341 PRO A O 1
ATOM 2751 N N . SER A 1 342 ? 12.875 1.871 17.188 1 90.31 342 SER A N 1
ATOM 2752 C CA . SER A 1 342 ? 12.531 1.372 18.516 1 90.31 342 SER A CA 1
ATOM 2753 C C . SER A 1 342 ? 12.242 -0.125 18.484 1 90.31 342 SER A C 1
ATOM 2755 O O . SER A 1 342 ? 12.398 -0.771 17.453 1 90.31 342 SER A O 1
ATOM 2757 N N . ASN A 1 343 ? 11.891 -0.71 19.641 1 87.75 343 ASN A N 1
ATOM 2758 C CA . ASN A 1 343 ? 11.555 -2.129 19.703 1 87.75 343 ASN A CA 1
ATOM 2759 C C . ASN A 1 343 ? 10.312 -2.447 18.875 1 87.75 343 ASN A C 1
ATOM 2761 O O . ASN A 1 343 ? 10.234 -3.502 18.234 1 87.75 343 ASN A O 1
ATOM 2765 N N . VAL A 1 344 ? 9.438 -1.495 18.766 1 88.81 344 VAL A N 1
ATOM 2766 C CA . VAL A 1 344 ? 8.164 -1.73 18.094 1 88.81 344 VAL A CA 1
ATOM 2767 C C . VAL A 1 344 ? 8.344 -1.646 16.578 1 88.81 344 VAL A C 1
ATOM 2769 O O . VAL A 1 344 ? 7.645 -2.328 15.828 1 88.81 344 VAL A O 1
ATOM 2772 N N . THR A 1 345 ? 9.336 -0.905 16.172 1 91.25 345 THR A N 1
ATOM 2773 C CA . THR A 1 345 ? 9.5 -0.663 14.734 1 91.25 345 THR A CA 1
ATOM 2774 C C . THR A 1 345 ? 10.086 -1.888 14.039 1 91.25 345 THR A C 1
ATOM 2776 O O . THR A 1 345 ? 10.094 -1.967 12.812 1 91.25 345 THR A O 1
ATOM 2779 N N . ALA A 1 346 ? 10.516 -2.908 14.828 1 94.44 346 ALA A N 1
ATOM 2780 C CA . ALA A 1 346 ? 11.086 -4.129 14.266 1 94.44 346 ALA A CA 1
ATOM 2781 C C . ALA A 1 346 ? 9.992 -5.062 13.758 1 94.44 346 ALA A C 1
ATOM 2783 O O . ALA A 1 346 ? 10.273 -6.031 13.047 1 94.44 346 ALA A O 1
ATOM 2784 N N . PHE A 1 347 ? 8.789 -4.785 14.102 1 95.62 347 PHE A N 1
ATOM 2785 C CA . PHE A 1 347 ? 7.68 -5.645 13.711 1 95.62 347 PHE A CA 1
ATOM 2786 C C . PHE A 1 347 ? 6.926 -5.059 12.523 1 95.62 347 PHE A C 1
ATOM 2788 O O . PHE A 1 347 ? 6.766 -3.838 12.43 1 95.62 347 PHE A O 1
ATOM 2795 N N . GLU A 1 348 ? 6.453 -5.98 11.664 1 94.94 348 GLU A N 1
ATOM 2796 C CA . GLU A 1 348 ? 5.75 -5.57 10.453 1 94.94 348 GLU A CA 1
ATOM 2797 C C . GLU A 1 348 ? 4.465 -4.82 10.781 1 94.94 348 GLU A C 1
ATOM 2799 O O . GLU A 1 348 ? 3.666 -5.277 11.602 1 94.94 348 GLU A O 1
ATOM 2804 N N . GLY A 1 349 ? 4.309 -3.643 10.188 1 93.31 349 GLY A N 1
ATOM 2805 C CA . GLY A 1 349 ? 3.07 -2.887 10.289 1 93.31 349 GLY A CA 1
ATOM 2806 C C . GLY A 1 349 ? 2.9 -2.186 11.617 1 93.31 349 GLY A C 1
ATOM 2807 O O . GLY A 1 349 ? 1.87 -1.559 11.867 1 93.31 349 GLY A O 1
ATOM 2808 N N . GLN A 1 350 ? 3.85 -2.25 12.547 1 95.56 350 GLN A N 1
ATOM 2809 C CA . GLN A 1 350 ? 3.736 -1.612 13.852 1 95.56 350 GLN A CA 1
ATOM 2810 C C . GLN A 1 350 ? 4.566 -0.332 13.914 1 95.56 350 GLN A C 1
ATOM 2812 O O . GLN A 1 350 ? 5.57 -0.203 13.211 1 95.56 350 GLN A O 1
ATOM 2817 N N . GLY A 1 351 ? 4.047 0.589 14.688 1 95.75 351 GLY A N 1
ATOM 2818 C CA . GLY A 1 351 ? 4.758 1.855 14.789 1 95.75 351 GLY A CA 1
ATOM 2819 C C . GLY A 1 351 ? 4.07 2.854 15.695 1 95.75 351 GLY A C 1
ATOM 2820 O O . GLY A 1 351 ? 3.174 2.49 16.469 1 95.75 351 GLY A O 1
ATOM 2821 N N . PRO A 1 352 ? 4.438 4.137 15.609 1 96.75 352 PRO A N 1
ATOM 2822 C CA . PRO A 1 352 ? 4.004 5.172 16.547 1 96.75 352 PRO A CA 1
ATOM 2823 C C . PRO A 1 352 ? 2.492 5.391 16.531 1 96.75 352 PRO A C 1
ATOM 2825 O O . PRO A 1 352 ? 1.911 5.805 17.531 1 96.75 352 PRO A O 1
ATOM 2828 N N . HIS A 1 353 ? 1.795 5.102 15.445 1 96.75 353 HIS A N 1
ATOM 2829 C CA . HIS A 1 353 ? 0.361 5.352 15.344 1 96.75 353 HIS A CA 1
ATOM 2830 C C . HIS A 1 353 ? -0.41 4.523 16.375 1 96.75 353 HIS A C 1
ATOM 2832 O O . HIS A 1 353 ? -1.509 4.906 16.781 1 96.75 353 HIS A O 1
ATOM 2838 N N . GLN A 1 354 ? 0.196 3.451 16.812 1 95.75 354 GLN A N 1
ATOM 2839 C CA . GLN A 1 354 ? -0.473 2.559 17.766 1 95.75 354 GLN A CA 1
ATOM 2840 C C . GLN A 1 354 ? -0.432 3.121 19.172 1 95.75 354 GLN A C 1
ATOM 2842 O O . GLN A 1 354 ? -1.141 2.639 20.062 1 95.75 354 GLN A O 1
ATOM 2847 N N . GLU A 1 355 ? 0.365 4.09 19.375 1 95.62 355 GLU A N 1
ATOM 2848 C CA . GLU A 1 355 ? 0.458 4.738 20.672 1 95.62 355 GLU A CA 1
ATOM 2849 C C . GLU A 1 355 ? -0.511 5.91 20.781 1 95.62 355 GLU A C 1
ATOM 2851 O O . GLU A 1 355 ? -0.757 6.426 21.875 1 95.62 355 GLU A O 1
ATOM 2856 N N . GLY A 1 356 ? -1.02 6.367 19.609 1 95.62 356 GLY A N 1
ATOM 2857 C CA . GLY A 1 356 ? -1.97 7.469 19.625 1 95.62 356 GLY A CA 1
ATOM 2858 C C . GLY A 1 356 ? -3.316 7.082 20.203 1 95.62 356 GLY A C 1
ATOM 2859 O O . GLY A 1 356 ? -3.836 6.004 19.922 1 95.62 356 GLY A O 1
ATOM 2860 N N . ILE A 1 357 ? -3.811 7.906 21.078 1 96.56 357 ILE A N 1
ATOM 2861 C CA . ILE A 1 357 ? -5.133 7.699 21.672 1 96.56 357 ILE A CA 1
ATOM 2862 C C . ILE A 1 357 ? -6.094 8.766 21.156 1 96.56 357 ILE A C 1
ATOM 2864 O O . ILE A 1 357 ? -5.867 9.961 21.359 1 96.56 357 ILE A O 1
ATOM 2868 N N . TYR A 1 358 ? -7.137 8.328 20.531 1 96.69 358 TYR A N 1
ATOM 2869 C CA . TYR A 1 358 ? -8.141 9.211 19.953 1 96.69 358 TYR A CA 1
ATOM 2870 C C . TYR A 1 358 ? -9.523 8.906 20.516 1 96.69 358 TYR A C 1
ATOM 2872 O O . TYR A 1 358 ? -9.797 7.777 20.938 1 96.69 358 TYR A O 1
ATOM 2880 N N . ARG A 1 359 ? -10.367 9.914 20.547 1 96.19 359 ARG A N 1
ATOM 2881 C CA . ARG A 1 359 ? -11.758 9.75 20.953 1 96.19 359 ARG A CA 1
ATOM 2882 C C . ARG A 1 359 ? -12.68 10.617 20.109 1 96.19 359 ARG A C 1
ATOM 2884 O O . ARG A 1 359 ? -12.328 11.75 19.75 1 96.19 359 ARG A O 1
ATOM 2891 N N . ALA A 1 360 ? -13.812 10.109 19.766 1 95.5 360 ALA A N 1
ATOM 2892 C CA . ALA A 1 360 ? -14.867 10.828 19.047 1 95.5 360 ALA A CA 1
ATOM 2893 C C . ALA A 1 360 ? -16.016 11.188 19.984 1 95.5 360 ALA A C 1
ATOM 2895 O O . ALA A 1 360 ? -16.297 10.469 20.953 1 95.5 360 ALA A O 1
ATOM 2896 N N . ARG A 1 361 ? -16.672 12.227 19.656 1 94.12 361 ARG A N 1
ATOM 2897 C CA . ARG A 1 361 ? -17.812 12.656 20.453 1 94.12 361 ARG A CA 1
ATOM 2898 C C . ARG A 1 361 ? -19.062 11.844 20.125 1 94.12 361 ARG A C 1
ATOM 2900 O O . ARG A 1 361 ? -19.312 11.547 18.953 1 94.12 361 ARG A O 1
ATOM 2907 N N . HIS A 1 362 ? -19.812 11.57 21.156 1 93.56 362 HIS A N 1
ATOM 2908 C CA . HIS A 1 362 ? -21.125 10.93 20.984 1 93.56 362 HIS A CA 1
ATOM 2909 C C . HIS A 1 362 ? -22.203 11.953 20.672 1 93.56 362 HIS A C 1
ATOM 2911 O O . HIS A 1 362 ? -22.906 12.406 21.562 1 93.56 362 HIS A O 1
ATOM 2917 N N . SER A 1 363 ? -22.344 12.305 19.516 1 92 363 SER A N 1
ATOM 2918 C CA . SER A 1 363 ? -23.469 13.141 19.078 1 92 363 SER A CA 1
ATOM 2919 C C . SER A 1 363 ? -24.547 12.305 18.406 1 92 363 SER A C 1
ATOM 2921 O O . SER A 1 363 ? -24.297 11.18 17.984 1 92 363 SER A O 1
ATOM 2923 N N . SER A 1 364 ? -25.766 12.852 18.344 1 92.81 364 SER A N 1
ATOM 2924 C CA . SER A 1 364 ? -26.875 12.133 17.719 1 92.81 364 SER A CA 1
ATOM 2925 C C . SER A 1 364 ? -26.562 11.789 16.266 1 92.81 364 SER A C 1
ATOM 2927 O O . SER A 1 364 ? -26.766 10.648 15.836 1 92.81 364 SER A O 1
ATOM 2929 N N . LEU A 1 365 ? -26.031 12.734 15.562 1 93.44 365 LEU A N 1
ATOM 2930 C CA . LEU A 1 365 ? -25.75 12.516 14.148 1 93.44 365 LEU A CA 1
ATOM 2931 C C . LEU A 1 365 ? -24.625 11.5 13.977 1 93.44 365 LEU A C 1
ATOM 2933 O O . LEU A 1 365 ? -24.75 10.555 13.188 1 93.44 365 LEU A O 1
ATOM 2937 N N . THR A 1 366 ? -23.484 11.672 14.664 1 93.94 366 THR A N 1
ATOM 2938 C CA . THR A 1 366 ? -22.344 10.766 14.531 1 93.94 366 THR A CA 1
ATOM 2939 C C . THR A 1 366 ? -22.75 9.344 14.922 1 93.94 366 THR A C 1
ATOM 2941 O O . THR A 1 366 ? -22.328 8.375 14.273 1 93.94 366 THR A O 1
ATOM 2944 N N . ASN A 1 367 ? -23.562 9.219 15.945 1 94.19 367 ASN A N 1
ATOM 2945 C CA . ASN A 1 367 ? -24 7.906 16.391 1 94.19 367 ASN A CA 1
ATOM 2946 C C . ASN A 1 367 ? -24.828 7.191 15.328 1 94.19 367 ASN A C 1
ATOM 2948 O O . ASN A 1 367 ? -24.594 6.012 15.047 1 94.19 367 ASN A O 1
ATOM 2952 N N . VAL A 1 368 ? -25.781 7.914 14.805 1 93.69 368 VAL A N 1
ATOM 2953 C CA . VAL A 1 368 ? -26.641 7.301 13.805 1 93.69 368 VAL A CA 1
ATOM 2954 C C . VAL A 1 368 ? -25.828 6.941 12.562 1 93.69 368 VAL A C 1
ATOM 2956 O O . VAL A 1 368 ? -25.953 5.84 12.031 1 93.69 368 VAL A O 1
ATOM 2959 N N . LEU A 1 369 ? -24.953 7.84 12.125 1 93.88 369 LEU A N 1
ATOM 2960 C CA . LEU A 1 369 ? -24.172 7.602 10.922 1 93.88 369 LEU A CA 1
ATOM 2961 C C . LEU A 1 369 ? -23.203 6.441 11.133 1 93.88 369 LEU A C 1
ATOM 2963 O O . LEU A 1 369 ? -23.016 5.617 10.234 1 93.88 369 LEU A O 1
ATOM 2967 N N . ALA A 1 370 ? -22.531 6.406 12.281 1 95 370 ALA A N 1
ATOM 2968 C CA . ALA A 1 370 ? -21.625 5.309 12.586 1 95 370 ALA A CA 1
ATOM 2969 C C . ALA A 1 370 ? -22.359 3.973 12.594 1 95 370 ALA A C 1
ATOM 2971 O O . ALA A 1 370 ? -21.859 2.973 12.07 1 95 370 ALA A O 1
ATOM 2972 N N . THR A 1 371 ? -23.531 3.951 13.195 1 93.81 371 THR A N 1
ATOM 2973 C CA . THR A 1 371 ? -24.344 2.738 13.273 1 93.81 371 THR A CA 1
ATOM 2974 C C . THR A 1 371 ? -24.75 2.279 11.875 1 93.81 371 THR A C 1
ATOM 2976 O O . THR A 1 371 ? -24.625 1.101 11.539 1 93.81 371 THR A O 1
ATOM 2979 N N . VAL A 1 372 ? -25.266 3.219 11.125 1 92.12 372 VAL A N 1
ATOM 2980 C CA . VAL A 1 372 ? -25.734 2.893 9.781 1 92.12 372 VAL A CA 1
ATOM 2981 C C . VAL A 1 372 ? -24.547 2.467 8.914 1 92.12 372 VAL A C 1
ATOM 2983 O O . VAL A 1 372 ? -24.672 1.531 8.117 1 92.12 372 VAL A O 1
ATOM 2986 N N . SER A 1 373 ? -23.438 3.154 9.016 1 92.25 373 SER A N 1
ATOM 2987 C CA . SER A 1 373 ? -22.234 2.793 8.273 1 92.25 373 SER A CA 1
ATOM 2988 C C . SER A 1 373 ? -21.797 1.364 8.586 1 92.25 373 SER A C 1
ATOM 2990 O O . SER A 1 373 ? -21.422 0.615 7.684 1 92.25 373 SER A O 1
ATOM 2992 N N . ALA A 1 374 ? -21.797 1.002 9.852 1 93 374 ALA A N 1
ATOM 2993 C CA . ALA A 1 374 ? -21.438 -0.354 10.258 1 93 374 ALA A CA 1
ATOM 2994 C C . ALA A 1 374 ? -22.359 -1.382 9.617 1 93 374 ALA A C 1
ATOM 2996 O O . ALA A 1 374 ? -21.906 -2.441 9.172 1 93 374 ALA A O 1
ATOM 2997 N N . SER A 1 375 ? -23.609 -1.05 9.562 1 89.94 375 SER A N 1
ATOM 2998 C CA . SER A 1 375 ? -24.594 -1.943 8.961 1 89.94 375 SER A CA 1
ATOM 2999 C C . SER A 1 375 ? -24.359 -2.08 7.457 1 89.94 375 SER A C 1
ATOM 3001 O O . SER A 1 375 ? -24.469 -3.178 6.906 1 89.94 375 SER A O 1
ATOM 3003 N N . MET A 1 376 ? -24.094 -0.961 6.828 1 88.5 376 MET A N 1
ATOM 3004 C CA . MET A 1 376 ? -23.875 -0.948 5.383 1 88.5 376 MET A CA 1
ATOM 3005 C C . MET A 1 376 ? -22.672 -1.812 5.004 1 88.5 376 MET A C 1
ATOM 3007 O O . MET A 1 376 ? -22.688 -2.463 3.957 1 88.5 376 MET A O 1
ATOM 3011 N N . LEU A 1 377 ? -21.703 -1.848 5.809 1 89.44 377 LEU A N 1
ATOM 3012 C CA . LEU A 1 377 ? -20.484 -2.605 5.535 1 89.44 377 LEU A CA 1
ATOM 3013 C C . LEU A 1 377 ? -20.766 -4.102 5.496 1 89.44 377 LEU A C 1
ATOM 3015 O O . LEU A 1 377 ? -20.109 -4.848 4.766 1 89.44 377 LEU A O 1
ATOM 3019 N N . LYS A 1 378 ? -21.641 -4.504 6.27 1 85.75 378 LYS A N 1
ATOM 3020 C CA . LYS A 1 378 ? -22 -5.918 6.293 1 85.75 378 LYS A CA 1
ATOM 3021 C C . LYS A 1 378 ? -22.625 -6.348 4.965 1 85.75 378 LYS A C 1
ATOM 3023 O O . LYS A 1 378 ? -22.484 -7.5 4.555 1 85.75 378 LYS A O 1
ATOM 3028 N N . PHE A 1 379 ? -23.234 -5.359 4.293 1 84.88 379 PHE A N 1
ATOM 3029 C CA . PHE A 1 379 ? -23.922 -5.648 3.039 1 84.88 379 PHE A CA 1
ATOM 3030 C C . PHE A 1 379 ? -23.031 -5.332 1.848 1 84.88 379 PHE A C 1
ATOM 3032 O O . PHE A 1 379 ? -23.094 -6.008 0.819 1 84.88 379 PHE A O 1
ATOM 3039 N N . ASN A 1 380 ? -22.328 -4.281 2.008 1 87.5 380 ASN A N 1
ATOM 3040 C CA . ASN A 1 380 ? -21.391 -3.828 0.98 1 87.5 380 ASN A CA 1
ATOM 3041 C C . ASN A 1 380 ? -20 -3.574 1.557 1 87.5 380 ASN A C 1
ATOM 3043 O O . ASN A 1 380 ? -19.672 -2.443 1.92 1 87.5 380 ASN A O 1
ATOM 3047 N N . PRO A 1 381 ? -19.156 -4.613 1.448 1 86.88 381 PRO A N 1
ATOM 3048 C CA . PRO A 1 381 ? -17.859 -4.488 2.115 1 86.88 381 PRO A CA 1
ATOM 3049 C C . PRO A 1 381 ? -16.953 -3.475 1.432 1 86.88 381 PRO A C 1
ATOM 3051 O O . PRO A 1 381 ? -15.898 -3.121 1.976 1 86.88 381 PRO A O 1
ATOM 3054 N N . SER A 1 382 ? -17.344 -3 0.295 1 82.19 382 SER A N 1
ATOM 3055 C CA . SER A 1 382 ? -16.547 -2.01 -0.412 1 82.19 382 SER A CA 1
ATOM 3056 C C . SER A 1 382 ? -16.969 -0.591 -0.052 1 82.19 382 SER A C 1
ATOM 3058 O O . SER A 1 382 ? -16.422 0.38 -0.571 1 82.19 382 SER A O 1
ATOM 3060 N N . TYR A 1 383 ? -17.969 -0.606 0.823 1 83.12 383 TYR A N 1
ATOM 3061 C CA . TYR A 1 383 ? -18.406 0.697 1.311 1 83.12 383 TYR A CA 1
ATOM 3062 C C . TYR A 1 383 ? -17.312 1.367 2.135 1 83.12 383 TYR A C 1
ATOM 3064 O O . TYR A 1 383 ? -16.641 0.71 2.926 1 83.12 383 TYR A O 1
ATOM 3072 N N . ASN A 1 384 ? -16.891 2.52 1.688 1 79.94 384 ASN A N 1
ATOM 3073 C CA . ASN A 1 384 ? -15.859 3.252 2.402 1 79.94 384 ASN A CA 1
ATOM 3074 C C . ASN A 1 384 ? -16.375 4.59 2.924 1 79.94 384 ASN A C 1
ATOM 3076 O O . ASN A 1 384 ? -16.859 5.418 2.152 1 79.94 384 ASN A O 1
ATOM 3080 N N . SER A 1 385 ? -16.422 4.75 4.203 1 87.88 385 SER A N 1
ATOM 3081 C CA . SER A 1 385 ? -16.75 6.016 4.844 1 87.88 385 SER A CA 1
ATOM 3082 C C . SER A 1 385 ? -15.766 6.352 5.957 1 87.88 385 SER A C 1
ATOM 3084 O O . SER A 1 385 ? -15.086 5.465 6.48 1 87.88 385 SER A O 1
ATOM 3086 N N . PHE A 1 386 ? -15.68 7.625 6.324 1 90.69 386 PHE A N 1
ATOM 3087 C CA . PHE A 1 386 ? -14.734 8.055 7.344 1 90.69 386 PHE A CA 1
ATOM 3088 C C . PHE A 1 386 ? -15.211 7.641 8.734 1 90.69 386 PHE A C 1
ATOM 3090 O O . PHE A 1 386 ? -14.477 7.781 9.711 1 90.69 386 PHE A O 1
ATOM 3097 N N . LEU A 1 387 ? -16.422 7.059 8.844 1 93.81 387 LEU A N 1
ATOM 3098 C CA . LEU A 1 387 ? -16.922 6.594 10.125 1 93.81 387 LEU A CA 1
ATOM 3099 C C . LEU A 1 387 ? -17.047 5.074 10.148 1 93.81 387 LEU A C 1
ATOM 3101 O O . LEU A 1 387 ? -17.625 4.504 11.078 1 93.81 387 LEU A O 1
ATOM 3105 N N . ASP A 1 388 ? -16.453 4.441 9.164 1 93.12 388 ASP A N 1
ATOM 3106 C CA . ASP A 1 388 ? -16.453 2.982 9.086 1 93.12 388 ASP A CA 1
ATOM 3107 C C . ASP A 1 388 ? -15.656 2.371 10.242 1 93.12 388 ASP A C 1
ATOM 3109 O O . ASP A 1 388 ? -14.5 2.742 10.477 1 93.12 388 ASP A O 1
ATOM 3113 N N . PRO A 1 389 ? -16.344 1.408 10.922 1 95.62 389 PRO A N 1
ATOM 3114 C CA . PRO A 1 389 ? -15.672 0.861 12.102 1 95.62 389 PRO A CA 1
ATOM 3115 C C . PRO A 1 389 ? -14.328 0.201 11.766 1 95.62 389 PRO A C 1
ATOM 3117 O O . PRO A 1 389 ? -13.422 0.195 12.602 1 95.62 389 PRO A O 1
ATOM 3120 N N . THR A 1 390 ? -14.141 -0.351 10.562 1 95.06 390 THR A N 1
ATOM 3121 C CA . THR A 1 390 ? -12.984 -1.186 10.242 1 95.06 390 THR A CA 1
ATOM 3122 C C . THR A 1 390 ? -11.734 -0.333 10.078 1 95.06 390 THR A C 1
ATOM 3124 O O . THR A 1 390 ? -10.625 -0.864 9.961 1 95.06 390 THR A O 1
ATOM 3127 N N . GLN A 1 391 ? -11.852 0.952 10.109 1 93.19 391 GLN A N 1
ATOM 3128 C CA . GLN A 1 391 ? -10.68 1.818 10.023 1 93.19 391 GLN A CA 1
ATOM 3129 C C . GLN A 1 391 ? -10.078 2.068 11.398 1 93.19 391 GLN A C 1
ATOM 3131 O O . GLN A 1 391 ? -8.977 2.607 11.516 1 93.19 391 GLN A O 1
ATOM 3136 N N . PHE A 1 392 ? -10.82 1.642 12.438 1 96.81 392 PHE A N 1
ATOM 3137 C CA . PHE A 1 392 ? -10.414 1.935 13.805 1 96.81 392 PHE A CA 1
ATOM 3138 C C . PHE A 1 392 ? -9.977 0.663 14.523 1 96.81 392 PHE A C 1
ATOM 3140 O O . PHE A 1 392 ? -10.469 -0.426 14.227 1 96.81 392 PHE A O 1
ATOM 3147 N N . TYR A 1 393 ? -9.07 0.808 15.445 1 97.62 393 TYR A N 1
ATOM 3148 C CA . TYR A 1 393 ? -8.555 -0.234 16.328 1 97.62 393 TYR A CA 1
ATOM 3149 C C . TYR A 1 393 ? -8.672 0.182 17.797 1 97.62 393 TYR A C 1
ATOM 3151 O O . TYR A 1 393 ? -8.594 1.37 18.109 1 97.62 393 TYR A O 1
ATOM 3159 N N . ASN A 1 394 ? -8.922 -0.77 18.625 1 97.25 394 ASN A N 1
ATOM 3160 C CA . ASN A 1 394 ? -8.93 -0.52 20.062 1 97.25 394 ASN A CA 1
ATOM 3161 C C . ASN A 1 394 ? -7.527 -0.188 20.578 1 97.25 394 ASN A C 1
ATOM 3163 O O . ASN A 1 394 ? -6.582 -0.947 20.344 1 97.25 394 ASN A O 1
ATOM 3167 N N . SER A 1 395 ? -7.391 0.93 21.312 1 95.44 395 SER A N 1
ATOM 3168 C CA . SER A 1 395 ? -6.062 1.388 21.719 1 95.44 395 SER A CA 1
ATOM 3169 C C . SER A 1 395 ? -5.449 0.448 22.75 1 95.44 395 SER A C 1
ATOM 3171 O O . SER A 1 395 ? -4.227 0.404 22.906 1 95.44 395 SER A O 1
ATOM 3173 N N . LYS A 1 396 ? -6.246 -0.294 23.469 1 94.19 396 LYS A N 1
ATOM 3174 C CA . LYS A 1 396 ? -5.762 -1.177 24.531 1 94.19 396 LYS A CA 1
ATOM 3175 C C . LYS A 1 396 ? -5.5 -2.582 24 1 94.19 396 LYS A C 1
ATOM 3177 O O . LYS A 1 396 ? -4.414 -3.135 24.203 1 94.19 396 LYS A O 1
ATOM 3182 N N . THR A 1 397 ? -6.43 -3.18 23.266 1 95.69 397 THR A N 1
ATOM 3183 C CA . THR A 1 397 ? -6.312 -4.562 22.812 1 95.69 397 THR A CA 1
ATOM 3184 C C . THR A 1 397 ? -5.656 -4.625 21.438 1 95.69 397 THR A C 1
ATOM 3186 O O . THR A 1 397 ? -5.227 -5.691 21 1 95.69 397 THR A O 1
ATOM 3189 N N . ARG A 1 398 ? -5.648 -3.512 20.672 1 96.19 398 ARG A N 1
ATOM 3190 C CA . ARG A 1 398 ? -5.094 -3.363 19.344 1 96.19 398 ARG A CA 1
ATOM 3191 C C . ARG A 1 398 ? -5.918 -4.141 18.312 1 96.19 398 ARG A C 1
ATOM 3193 O O . ARG A 1 398 ? -5.449 -4.414 17.203 1 96.19 398 ARG A O 1
ATOM 3200 N N . ARG A 1 399 ? -7.125 -4.566 18.672 1 97.06 399 ARG A N 1
ATOM 3201 C CA . ARG A 1 399 ? -8 -5.32 17.781 1 97.06 399 ARG A CA 1
ATOM 3202 C C . ARG A 1 399 ? -8.852 -4.387 16.922 1 97.06 399 ARG A C 1
ATOM 3204 O O . ARG A 1 399 ? -9.336 -3.359 17.422 1 97.06 399 ARG A O 1
ATOM 3211 N N . GLN A 1 400 ? -9.094 -4.738 15.711 1 96.75 400 GLN A N 1
ATOM 3212 C CA . GLN A 1 400 ? -9.906 -3.979 14.766 1 96.75 400 GLN A CA 1
ATOM 3213 C C . GLN A 1 400 ? -11.383 -4.035 15.141 1 96.75 400 GLN A C 1
ATOM 3215 O O . GLN A 1 400 ? -11.898 -5.094 15.516 1 96.75 400 GLN A O 1
ATOM 3220 N N . PHE A 1 401 ? -12.078 -2.945 15.023 1 97.06 401 PHE A N 1
ATOM 3221 C CA . PHE A 1 401 ? -13.516 -2.936 15.25 1 97.06 401 PHE A CA 1
ATOM 3222 C C . PHE A 1 401 ? -14.266 -3.412 14.016 1 97.06 401 PHE A C 1
ATOM 3224 O O . PHE A 1 401 ? -13.859 -3.115 12.891 1 97.06 401 PHE A O 1
ATOM 3231 N N . MET A 1 402 ? -15.391 -4.113 14.258 1 94.44 402 MET A N 1
ATOM 3232 C CA . MET A 1 402 ? -16.188 -4.672 13.172 1 94.44 402 MET A CA 1
ATOM 3233 C C . MET A 1 402 ? -17.609 -4.102 13.195 1 94.44 402 MET A C 1
ATOM 3235 O O . MET A 1 402 ? -18.422 -4.398 12.312 1 94.44 402 MET A O 1
ATOM 3239 N N . ASP A 1 403 ? -17.906 -3.367 14.219 1 95.25 403 ASP A N 1
ATOM 3240 C CA . ASP A 1 403 ? -19.234 -2.771 14.375 1 95.25 403 ASP A CA 1
ATOM 3241 C C . ASP A 1 403 ? -19.141 -1.404 15.047 1 95.25 403 ASP A C 1
ATOM 3243 O O . ASP A 1 403 ? -18.047 -0.877 15.25 1 95.25 403 ASP A O 1
ATOM 3247 N N . ALA A 1 404 ? -20.281 -0.783 15.305 1 95.94 404 ALA A N 1
ATOM 3248 C CA . ALA A 1 404 ? -20.344 0.599 15.773 1 95.94 404 ALA A CA 1
ATOM 3249 C C . ALA A 1 404 ? -19.922 0.701 17.234 1 95.94 404 ALA A C 1
ATOM 3251 O O . ALA A 1 404 ? -19.953 1.786 17.828 1 95.94 404 ALA A O 1
ATOM 3252 N N . SER A 1 405 ? -19.438 -0.388 17.844 1 97 405 SER A N 1
ATOM 3253 C CA . SER A 1 405 ? -19.047 -0.367 19.25 1 97 405 SER A CA 1
ATOM 3254 C C . SER A 1 405 ? -17.844 0.544 19.469 1 97 405 SER A C 1
ATOM 3256 O O . SER A 1 405 ? -17.578 0.975 20.594 1 97 405 SER A O 1
ATOM 3258 N N . TRP A 1 406 ? -17.062 0.804 18.375 1 97.25 406 TRP A N 1
ATOM 3259 C CA . TRP A 1 406 ? -15.945 1.731 18.5 1 97.25 406 TRP A CA 1
ATOM 3260 C C . TRP A 1 406 ? -16.422 3.082 19.031 1 97.25 406 TRP A C 1
ATOM 3262 O O . TRP A 1 406 ? -15.68 3.771 19.734 1 97.25 406 TRP A O 1
ATOM 3272 N N . LEU A 1 407 ? -17.641 3.482 18.734 1 97.25 407 LEU A N 1
ATOM 3273 C CA . LEU A 1 407 ? -18.219 4.754 19.156 1 97.25 407 LEU A CA 1
ATOM 3274 C C . LEU A 1 407 ? -19.234 4.543 20.281 1 97.25 407 LEU A C 1
ATOM 3276 O O . LEU A 1 407 ? -19.266 5.316 21.25 1 97.25 407 LEU A O 1
ATOM 3280 N N . SER A 1 408 ? -20.047 3.465 20.25 1 95 408 SER A N 1
ATOM 3281 C CA . SER A 1 408 ? -21.172 3.312 21.172 1 95 408 SER A CA 1
ATOM 3282 C C . SER A 1 408 ? -20.703 2.938 22.562 1 95 408 SER A C 1
ATOM 3284 O O . SER A 1 408 ? -21.422 3.154 23.547 1 95 408 SER A O 1
ATOM 3286 N N . ASN A 1 409 ? -19.562 2.256 22.641 1 94.56 409 ASN A N 1
ATOM 3287 C CA . ASN A 1 409 ? -18.953 2.07 23.953 1 94.56 409 ASN A CA 1
ATOM 3288 C C . ASN A 1 409 ? -18.375 3.375 24.484 1 94.56 409 ASN A C 1
ATOM 3290 O O . ASN A 1 409 ? -17.25 3.748 24.156 1 94.56 409 ASN A O 1
ATOM 3294 N N . LYS A 1 410 ? -19.125 3.947 25.344 1 93.31 410 LYS A N 1
ATOM 3295 C CA . LYS A 1 410 ? -18.828 5.312 25.781 1 93.31 410 LYS A CA 1
ATOM 3296 C C . LYS A 1 410 ? -17.875 5.332 26.969 1 93.31 410 LYS A C 1
ATOM 3298 O O . LYS A 1 410 ? -17.844 4.379 27.75 1 93.31 410 LYS A O 1
ATOM 3303 N N . GLU A 1 411 ? -17.109 6.355 26.984 1 93.44 411 GLU A N 1
ATOM 3304 C CA . GLU A 1 411 ? -16.312 6.719 28.141 1 93.44 411 GLU A CA 1
ATOM 3305 C C . GLU A 1 411 ? -16.578 8.156 28.578 1 93.44 411 GLU A C 1
ATOM 3307 O O . GLU A 1 411 ? -16.781 9.039 27.734 1 93.44 411 GLU A O 1
ATOM 3312 N N . ASP A 1 412 ? -16.672 8.336 29.875 1 93.5 412 ASP A N 1
ATOM 3313 C CA . ASP A 1 412 ? -16.797 9.68 30.422 1 93.5 412 ASP A CA 1
ATOM 3314 C C . ASP A 1 412 ? -15.438 10.375 30.484 1 93.5 412 ASP A C 1
ATOM 3316 O O . ASP A 1 412 ? -14.508 9.891 31.125 1 93.5 412 ASP A O 1
ATOM 3320 N N . THR A 1 413 ? -15.352 11.492 29.734 1 94.44 413 THR A N 1
ATOM 3321 C CA . THR A 1 413 ? -14.094 12.227 29.656 1 94.44 413 THR A CA 1
ATOM 3322 C C . THR A 1 413 ? -14.305 13.695 30.031 1 94.44 413 THR A C 1
ATOM 3324 O O . THR A 1 413 ? -15.43 14.125 30.266 1 94.44 413 THR A O 1
ATOM 3327 N N . VAL A 1 414 ? -13.242 14.43 30.109 1 93.94 414 VAL A N 1
ATOM 3328 C CA . VAL A 1 414 ? -13.289 15.875 30.344 1 93.94 414 VAL A CA 1
ATOM 3329 C C . VAL A 1 414 ? -14.039 16.562 29.203 1 93.94 414 VAL A C 1
ATOM 3331 O O . VAL A 1 414 ? -14.555 17.672 29.375 1 93.94 414 VAL A O 1
ATOM 3334 N N . LEU A 1 415 ? -14.18 15.875 28.047 1 95.62 415 LEU A N 1
ATOM 3335 C CA . LEU A 1 415 ? -14.883 16.422 26.891 1 95.62 415 LEU A CA 1
ATOM 3336 C C . LEU A 1 415 ? -16.344 16 26.891 1 95.62 415 LEU A C 1
ATOM 3338 O O . LEU A 1 415 ? -17.094 16.344 25.969 1 95.62 415 LEU A O 1
ATOM 3342 N N . GLY A 1 416 ? -16.734 15.281 27.922 1 93.56 416 GLY A N 1
ATOM 3343 C CA . GLY A 1 416 ? -18.078 14.703 27.953 1 93.56 416 GLY A CA 1
ATOM 3344 C C . GLY A 1 416 ? -18.109 13.258 27.516 1 93.56 416 GLY A C 1
ATOM 3345 O O . GLY A 1 416 ? -17.156 12.508 27.719 1 93.56 416 GLY A O 1
ATOM 3346 N N . ASP A 1 417 ? -19.266 12.891 27.031 1 93.25 417 ASP A N 1
ATOM 3347 C CA . ASP A 1 417 ? -19.438 11.523 26.547 1 93.25 417 ASP A CA 1
ATOM 3348 C C . ASP A 1 417 ? -18.719 11.312 25.219 1 93.25 417 ASP A C 1
ATOM 3350 O O . ASP A 1 417 ? -19.141 11.859 24.203 1 93.25 417 ASP A O 1
ATOM 3354 N N . MET A 1 418 ? -17.703 10.492 25.312 1 95.94 418 MET A N 1
ATOM 3355 C CA . MET A 1 418 ? -16.891 10.219 24.125 1 95.94 418 MET A CA 1
ATOM 3356 C C . MET A 1 418 ? -16.828 8.719 23.844 1 95.94 418 MET A C 1
ATOM 3358 O O . MET A 1 418 ? -17.25 7.91 24.688 1 95.94 418 MET A O 1
ATOM 3362 N N . SER A 1 419 ? -16.359 8.352 22.688 1 96.31 419 SER A N 1
ATOM 3363 C CA . SER A 1 419 ? -16.078 6.949 22.391 1 96.31 419 SER A CA 1
ATOM 3364 C C . SER A 1 419 ? -15.008 6.387 23.312 1 96.31 419 SER A C 1
ATOM 3366 O O . SER A 1 419 ? -14.328 7.141 24.016 1 96.31 419 SER A O 1
ATOM 3368 N N . GLN A 1 420 ? -14.852 5.07 23.344 1 95.56 420 GLN A N 1
ATOM 3369 C CA . GLN A 1 420 ? -13.664 4.438 23.906 1 95.56 420 GLN A CA 1
ATOM 3370 C C . GLN A 1 420 ? -12.406 4.855 23.156 1 95.56 420 GLN A C 1
ATOM 3372 O O . GLN A 1 420 ? -12.484 5.512 22.109 1 95.56 420 GLN A O 1
ATOM 3377 N N . SER A 1 421 ? -11.219 4.512 23.812 1 96.12 421 SER A N 1
ATOM 3378 C CA . SER A 1 421 ? -9.953 4.883 23.188 1 96.12 421 SER A CA 1
ATOM 3379 C C . SER A 1 421 ? -9.703 4.082 21.922 1 96.12 421 SER A C 1
ATOM 3381 O O . SER A 1 421 ? -9.797 2.854 21.922 1 96.12 421 SER A O 1
ATOM 3383 N N . ILE A 1 422 ? -9.398 4.77 20.797 1 97 422 ILE A N 1
ATOM 3384 C CA . ILE A 1 422 ? -9.203 4.121 19.5 1 97 422 ILE A CA 1
ATOM 3385 C C . ILE A 1 422 ? -7.992 4.73 18.797 1 97 422 ILE A C 1
ATOM 3387 O O . ILE A 1 422 ? -7.484 5.773 19.219 1 97 422 ILE A O 1
ATOM 3391 N N . TYR A 1 423 ? -7.469 4.129 17.812 1 96.75 423 TYR A N 1
ATOM 3392 C CA . TYR A 1 423 ? -6.562 4.707 16.828 1 96.75 423 TYR A CA 1
ATOM 3393 C C . TYR A 1 423 ? -6.91 4.227 15.422 1 96.75 423 TYR A C 1
ATOM 3395 O O . TYR A 1 423 ? -7.621 3.232 15.258 1 96.75 423 TYR A O 1
ATOM 3403 N N . ARG A 1 424 ? -6.531 4.957 14.438 1 95.56 424 ARG A N 1
ATOM 3404 C CA . ARG A 1 424 ? -6.719 4.586 13.039 1 95.56 424 ARG A CA 1
ATOM 3405 C C . ARG A 1 424 ? -5.512 3.814 12.508 1 95.56 424 ARG A C 1
ATOM 3407 O O . ARG A 1 424 ? -4.375 4.105 12.883 1 95.56 424 ARG A O 1
ATOM 3414 N N . GLY A 1 425 ? -5.734 2.883 11.641 1 95.06 425 GLY A N 1
ATOM 3415 C CA . GLY A 1 425 ? -4.652 2.135 11.016 1 95.06 425 GLY A CA 1
ATOM 3416 C C . GLY A 1 425 ? -3.791 2.98 10.102 1 95.06 425 GLY A C 1
ATOM 3417 O O . GLY A 1 425 ? -4.301 3.836 9.375 1 95.06 425 GLY A O 1
ATOM 3418 N N . CYS A 1 426 ? -2.398 2.76 10.172 1 95.81 426 CYS A N 1
ATOM 3419 C CA . CYS A 1 426 ? -1.462 3.492 9.328 1 95.81 426 CYS A CA 1
ATOM 3420 C C . CYS A 1 426 ? -0.392 2.564 8.766 1 95.81 426 CYS A C 1
ATOM 3422 O O . CYS A 1 426 ? 0.579 3.021 8.156 1 95.81 426 CYS A O 1
ATOM 3424 N N . ALA A 1 427 ? -0.507 1.214 8.898 1 94.19 427 ALA A N 1
ATOM 3425 C CA . ALA A 1 427 ? 0.544 0.246 8.594 1 94.19 427 ALA A CA 1
ATOM 3426 C C . ALA A 1 427 ? 0.948 0.316 7.121 1 94.19 427 ALA A C 1
ATOM 3428 O O . ALA A 1 427 ? 2.127 0.184 6.789 1 94.19 427 ALA A O 1
ATOM 3429 N N . SER A 1 428 ? 0.038 0.508 6.297 1 91.69 428 SER A N 1
ATOM 3430 C CA . SER A 1 428 ? 0.302 0.495 4.863 1 91.69 428 SER A CA 1
ATOM 3431 C C . SER A 1 428 ? 1.21 1.65 4.457 1 91.69 428 SER A C 1
ATOM 3433 O O . SER A 1 428 ? 1.891 1.582 3.432 1 91.69 428 SER A O 1
ATOM 3435 N N . MET A 1 429 ? 1.252 2.721 5.262 1 94.44 429 MET A N 1
ATOM 3436 C CA . MET A 1 429 ? 2.053 3.902 4.953 1 94.44 429 MET A CA 1
ATOM 3437 C C . MET A 1 429 ? 3.525 3.656 5.262 1 94.44 429 MET A C 1
ATOM 3439 O O . MET A 1 429 ? 4.398 4.375 4.766 1 94.44 429 MET A O 1
ATOM 3443 N N . TYR A 1 430 ? 3.859 2.656 6.031 1 94.69 430 TYR A N 1
ATOM 3444 C CA . TYR A 1 430 ? 5.223 2.42 6.492 1 94.69 430 TYR A CA 1
ATOM 3445 C C . TYR A 1 430 ? 6.094 1.88 5.367 1 94.69 430 TYR A C 1
ATOM 3447 O O . TYR A 1 430 ? 7.324 1.973 5.426 1 94.69 430 TYR A O 1
ATOM 3455 N N . THR A 1 431 ? 5.477 1.346 4.297 1 92.19 431 THR A N 1
ATOM 3456 C CA . THR A 1 431 ? 6.227 0.712 3.217 1 92.19 431 THR A CA 1
ATOM 3457 C C . THR A 1 431 ? 6.852 1.763 2.303 1 92.19 431 THR A C 1
ATOM 3459 O O . THR A 1 431 ? 7.715 1.445 1.481 1 92.19 431 THR A O 1
ATOM 3462 N N . TYR A 1 432 ? 6.48 3.012 2.457 1 94.31 432 TYR A N 1
ATOM 3463 C CA . TYR A 1 432 ? 7.031 4.066 1.613 1 94.31 432 TYR A CA 1
ATOM 3464 C C . TYR A 1 432 ? 8.453 4.414 2.031 1 94.31 432 TYR A C 1
ATOM 3466 O O . TYR A 1 432 ? 9.211 4.988 1.247 1 94.31 432 TYR A O 1
ATOM 3474 N N . PHE A 1 433 ? 8.812 4.117 3.279 1 95.5 433 PHE A N 1
ATOM 3475 C CA . PHE A 1 433 ? 10.156 4.387 3.787 1 95.5 433 PHE A CA 1
ATOM 3476 C C . PHE A 1 433 ? 10.961 3.098 3.881 1 95.5 433 PHE A C 1
ATOM 3478 O O . PHE A 1 433 ? 10.398 2.018 4.074 1 95.5 433 PHE A O 1
ATOM 3485 N N . PRO A 1 434 ? 12.367 3.195 3.738 1 94.06 434 PRO A N 1
ATOM 3486 C CA . PRO A 1 434 ? 13.195 2.039 4.09 1 94.06 434 PRO A CA 1
ATOM 3487 C C . PRO A 1 434 ? 13.047 1.63 5.555 1 94.06 434 PRO A C 1
ATOM 3489 O O . PRO A 1 434 ? 12.414 2.346 6.336 1 94.06 434 PRO A O 1
ATOM 3492 N N . ALA A 1 435 ? 13.531 0.499 5.852 1 93.69 435 ALA A N 1
ATOM 3493 C CA . ALA A 1 435 ? 13.453 -0.019 7.215 1 93.69 435 ALA A CA 1
ATOM 3494 C C . ALA A 1 435 ? 14.109 0.942 8.203 1 93.69 435 ALA A C 1
ATOM 3496 O O . ALA A 1 435 ? 15.164 1.518 7.914 1 93.69 435 ALA A O 1
ATOM 3497 N N . SER A 1 436 ? 13.406 1.108 9.32 1 92.75 436 SER A N 1
ATOM 3498 C CA . SER A 1 436 ? 13.898 1.995 10.367 1 92.75 436 SER A CA 1
ATOM 3499 C C . SER A 1 436 ? 15.25 1.521 10.898 1 92.75 436 SER A C 1
ATOM 3501 O O . SER A 1 436 ? 15.422 0.339 11.203 1 92.75 436 SER A O 1
ATOM 3503 N N . GLY A 1 437 ? 16.203 2.443 10.953 1 91.75 437 GLY A N 1
ATOM 3504 C CA . GLY A 1 437 ? 17.484 2.148 11.594 1 91.75 437 GLY A CA 1
ATOM 3505 C C . GLY A 1 437 ? 18.516 1.582 10.641 1 91.75 437 GLY A C 1
ATOM 3506 O O . GLY A 1 437 ? 19.656 1.336 11.031 1 91.75 437 GLY A O 1
ATOM 3507 N N . ILE A 1 438 ? 18.125 1.347 9.391 1 91 438 ILE A N 1
ATOM 3508 C CA . ILE A 1 438 ? 19.031 0.667 8.477 1 91 438 ILE A CA 1
ATOM 3509 C C . ILE A 1 438 ? 20.125 1.627 8.031 1 91 438 ILE A C 1
ATOM 3511 O O . ILE A 1 438 ? 21.297 1.245 7.953 1 91 438 ILE A O 1
ATOM 3515 N N . SER A 1 439 ? 19.797 2.855 7.758 1 88.81 439 SER A N 1
ATOM 3516 C CA . SER A 1 439 ? 20.797 3.736 7.156 1 88.81 439 SER A CA 1
ATOM 3517 C C . SER A 1 439 ? 20.875 5.062 7.906 1 88.81 439 SER A C 1
ATOM 3519 O O . SER A 1 439 ? 21.734 5.895 7.605 1 88.81 439 SER A O 1
ATOM 3521 N N . PHE A 1 440 ? 19.984 5.285 8.859 1 92.94 440 PHE A N 1
ATOM 3522 C CA . PHE A 1 440 ? 19.969 6.555 9.578 1 92.94 440 PHE A CA 1
ATOM 3523 C C . PHE A 1 440 ? 19.719 6.336 11.062 1 92.94 440 PHE A C 1
ATOM 3525 O O . PHE A 1 440 ? 18.844 5.555 11.445 1 92.94 440 PHE A O 1
ATOM 3532 N N . GLN A 1 441 ? 20.5 6.891 11.797 1 91.44 441 GLN A N 1
ATOM 3533 C CA . GLN A 1 441 ? 20.359 6.977 13.25 1 91.44 441 GLN A CA 1
ATOM 3534 C C . GLN A 1 441 ? 20.984 8.266 13.781 1 91.44 441 GLN A C 1
ATOM 3536 O O . GLN A 1 441 ? 21.984 8.742 13.258 1 91.44 441 GLN A O 1
ATOM 3541 N N . ILE A 1 442 ? 20.359 8.773 14.766 1 94.38 442 ILE A N 1
ATOM 3542 C CA . ILE A 1 442 ? 20.906 10 15.344 1 94.38 442 ILE A CA 1
ATOM 3543 C C . ILE A 1 442 ? 20.641 10.023 16.844 1 94.38 442 ILE A C 1
ATOM 3545 O O . ILE A 1 442 ? 19.562 9.609 17.297 1 94.38 442 ILE A O 1
ATOM 3549 N N . ASP A 1 443 ? 21.672 10.461 17.594 1 95.12 443 ASP A N 1
ATOM 3550 C CA . ASP A 1 443 ? 21.484 10.703 19.031 1 95.12 443 ASP A CA 1
ATOM 3551 C C . ASP A 1 443 ? 20.547 11.875 19.266 1 95.12 443 ASP A C 1
ATOM 3553 O O . ASP A 1 443 ? 20.703 12.945 18.672 1 95.12 443 ASP A O 1
ATOM 3557 N N . PRO A 1 444 ? 19.547 11.703 20.109 1 96.88 444 PRO A N 1
ATOM 3558 C CA . PRO A 1 444 ? 18.594 12.789 20.375 1 96.88 444 PRO A CA 1
ATOM 3559 C C . PRO A 1 444 ? 19.281 14.102 20.734 1 96.88 444 PRO A C 1
ATOM 3561 O O . PRO A 1 444 ? 18.781 15.18 20.406 1 96.88 444 PRO A O 1
ATOM 3564 N N . LYS A 1 445 ? 20.422 14.094 21.375 1 96.56 445 LYS A N 1
ATOM 3565 C CA . LYS A 1 445 ? 21.125 15.312 21.766 1 96.56 445 LYS A CA 1
ATOM 3566 C C . LYS A 1 445 ? 21.625 16.078 20.547 1 96.56 445 LYS A C 1
ATOM 3568 O O . LYS A 1 445 ? 21.969 17.266 20.641 1 96.56 445 LYS A O 1
ATOM 3573 N N . ASN A 1 446 ? 21.75 15.336 19.422 1 96.94 446 ASN A N 1
ATOM 3574 C CA . ASN A 1 446 ? 22.281 15.938 18.203 1 96.94 446 ASN A CA 1
ATOM 3575 C C . ASN A 1 446 ? 21.156 16.328 17.234 1 96.94 446 ASN A C 1
ATOM 3577 O O . ASN A 1 446 ? 21.438 16.781 16.109 1 96.94 446 ASN A O 1
ATOM 3581 N N . LEU A 1 447 ? 19.953 16.109 17.578 1 97.94 447 LEU A N 1
ATOM 3582 C CA . LEU A 1 447 ? 18.797 16.453 16.766 1 97.94 447 LEU A CA 1
ATOM 3583 C C . LEU A 1 447 ? 18.047 17.625 17.359 1 97.94 447 LEU A C 1
ATOM 3585 O O . LEU A 1 447 ? 17.766 17.656 18.562 1 97.94 447 LEU A O 1
ATOM 3589 N N . ILE A 1 448 ? 17.797 18.625 16.562 1 98.25 448 ILE A N 1
ATOM 3590 C CA . ILE A 1 448 ? 17.062 19.812 16.984 1 98.25 448 ILE A CA 1
ATOM 3591 C C . ILE A 1 448 ? 15.836 20.016 16.094 1 98.25 448 ILE A C 1
ATOM 3593 O O . ILE A 1 448 ? 15.953 19.969 14.859 1 98.25 448 ILE A O 1
ATOM 3597 N N . VAL A 1 449 ? 14.695 20.141 16.656 1 98.69 449 VAL A N 1
ATOM 3598 C CA . VAL A 1 449 ? 13.469 20.438 15.922 1 98.69 449 VAL A CA 1
ATOM 3599 C C . VAL A 1 449 ? 13.031 21.875 16.219 1 98.69 449 VAL A C 1
ATOM 3601 O O . VAL A 1 449 ? 12.984 22.281 17.391 1 98.69 449 VAL A O 1
ATOM 3604 N N . VAL A 1 450 ? 12.703 22.609 15.148 1 97.88 450 VAL A N 1
ATOM 3605 C CA . VAL A 1 450 ? 12.406 24.031 15.359 1 97.88 450 VAL A CA 1
ATOM 3606 C C . VAL A 1 450 ? 11.133 24.406 14.602 1 97.88 450 VAL A C 1
ATOM 3608 O O . VAL A 1 450 ? 10.812 23.812 13.57 1 97.88 450 VAL A O 1
ATOM 3611 N N . SER A 1 451 ? 10.375 25.281 15.133 1 96.94 451 SER A N 1
ATOM 3612 C CA . SER A 1 451 ? 9.234 25.906 14.484 1 96.94 451 SER A CA 1
ATOM 3613 C C . SER A 1 451 ? 8.906 27.25 15.125 1 96.94 451 SER A C 1
ATOM 3615 O O . SER A 1 451 ? 9.352 27.547 16.234 1 96.94 451 SER A O 1
ATOM 3617 N N . GLN A 1 452 ? 8.188 28.078 14.422 1 95.25 452 GLN A N 1
ATOM 3618 C CA . GLN A 1 452 ? 7.754 29.344 14.977 1 95.25 452 GLN A CA 1
ATOM 3619 C C . GLN A 1 452 ? 6.387 29.219 15.648 1 95.25 452 GLN A C 1
ATOM 3621 O O . GLN A 1 452 ? 5.746 30.219 15.969 1 95.25 452 GLN A O 1
ATOM 3626 N N . GLY A 1 453 ? 5.902 27.984 15.734 1 95.25 453 GLY A N 1
ATOM 3627 C CA . GLY A 1 453 ? 4.672 27.766 16.469 1 95.25 453 GLY A CA 1
ATOM 3628 C C . GLY A 1 453 ? 3.508 27.375 15.578 1 95.25 453 GLY A C 1
ATOM 3629 O O . GLY A 1 453 ? 2.475 26.906 16.062 1 95.25 453 GLY A O 1
ATOM 3630 N N . TYR A 1 454 ? 3.658 27.484 14.266 1 93.94 454 TYR A N 1
ATOM 3631 C CA . TYR A 1 454 ? 2.6 27.078 13.344 1 93.94 454 TYR A CA 1
ATOM 3632 C C . TYR A 1 454 ? 2.838 25.672 12.82 1 93.94 454 TYR A C 1
ATOM 3634 O O . TYR A 1 454 ? 2.383 25.328 11.727 1 93.94 454 TYR A O 1
ATOM 3642 N N . CYS A 1 455 ? 3.465 24.781 13.492 1 96.56 455 CYS A N 1
ATOM 3643 C CA . CYS A 1 455 ? 3.5 23.359 13.203 1 96.56 455 CYS A CA 1
ATOM 3644 C C . CYS A 1 455 ? 2.193 22.688 13.609 1 96.56 455 CYS A C 1
ATOM 3646 O O . CYS A 1 455 ? 2.064 22.188 14.727 1 96.56 455 CYS A O 1
ATOM 3648 N N . GLY A 1 456 ? 1.278 22.578 12.617 1 96.5 456 GLY A N 1
ATOM 3649 C CA . GLY A 1 456 ? -0.097 22.25 12.953 1 96.5 456 GLY A CA 1
ATOM 3650 C C . GLY A 1 456 ? -0.511 20.875 12.484 1 96.5 456 GLY A C 1
ATOM 3651 O O . GLY A 1 456 ? 0.132 20.281 11.617 1 96.5 456 GLY A O 1
ATOM 3652 N N . SER A 1 457 ? -1.587 20.359 13.086 1 96.62 457 SER A N 1
ATOM 3653 C CA . SER A 1 457 ? -2.24 19.141 12.664 1 96.62 457 SER A CA 1
ATOM 3654 C C . SER A 1 457 ? -1.264 17.969 12.664 1 96.62 457 SER A C 1
ATOM 3656 O O . SER A 1 457 ? -0.615 17.688 13.672 1 96.62 457 SER A O 1
ATOM 3658 N N . THR A 1 458 ? -1.018 17.391 11.539 1 97.88 458 THR A N 1
ATOM 3659 C CA . THR A 1 458 ? -0.077 16.281 11.469 1 97.88 458 THR A CA 1
ATOM 3660 C C . THR A 1 458 ? 1.286 16.688 12.016 1 97.88 458 THR A C 1
ATOM 3662 O O . THR A 1 458 ? 1.941 15.914 12.711 1 97.88 458 THR A O 1
ATOM 3665 N N . CYS A 1 459 ? 1.724 17.906 11.695 1 98.25 459 CYS A N 1
ATOM 3666 C CA . CYS A 1 459 ? 2.998 18.406 12.195 1 98.25 459 CYS A CA 1
ATOM 3667 C C . CYS A 1 459 ? 3.002 18.469 13.719 1 98.25 459 CYS A C 1
ATOM 3669 O O . CYS A 1 459 ? 4.027 18.219 14.352 1 98.25 459 CYS A O 1
ATOM 3671 N N . ALA A 1 460 ? 1.858 18.812 14.273 1 98.38 460 ALA A N 1
ATOM 3672 C CA . ALA A 1 460 ? 1.726 18.828 15.727 1 98.38 460 ALA A CA 1
ATOM 3673 C C . ALA A 1 460 ? 1.849 17.438 16.312 1 98.38 460 ALA A C 1
ATOM 3675 O O . ALA A 1 460 ? 2.502 17.234 17.344 1 98.38 460 ALA A O 1
ATOM 3676 N N . VAL A 1 461 ? 1.23 16.484 15.68 1 98 461 VAL A N 1
ATOM 3677 C CA . VAL A 1 461 ? 1.311 15.094 16.109 1 98 461 VAL A CA 1
ATOM 3678 C C . VAL A 1 461 ? 2.758 14.609 16.031 1 98 461 VAL A C 1
ATOM 3680 O O . VAL A 1 461 ? 3.27 14.008 16.984 1 98 461 VAL A O 1
ATOM 3683 N N . PHE A 1 462 ? 3.4 14.945 14.93 1 98.31 462 PHE A N 1
ATOM 3684 C CA . PHE A 1 462 ? 4.797 14.594 14.695 1 98.31 462 PHE A CA 1
ATOM 3685 C C . PHE A 1 462 ? 5.691 15.18 15.781 1 98.31 462 PHE A C 1
ATOM 3687 O O . PHE A 1 462 ? 6.461 14.461 16.422 1 98.31 462 PHE A O 1
ATOM 3694 N N . THR A 1 463 ? 5.531 16.422 16.094 1 98.38 463 THR A N 1
ATOM 3695 C CA . THR A 1 463 ? 6.414 17.141 17 1 98.38 463 THR A CA 1
ATOM 3696 C C . THR A 1 463 ? 6.098 16.797 18.453 1 98.38 463 THR A C 1
ATOM 3698 O O . THR A 1 463 ? 7.004 16.656 19.281 1 98.38 463 THR A O 1
ATOM 3701 N N . SER A 1 464 ? 4.832 16.703 18.797 1 98 464 SER A N 1
ATOM 3702 C CA . SER A 1 464 ? 4.473 16.375 20.172 1 98 464 SER A CA 1
ATOM 3703 C C . SER A 1 464 ? 4.961 14.984 20.547 1 98 464 SER A C 1
ATOM 3705 O O . SER A 1 464 ? 5.316 14.734 21.703 1 98 464 SER A O 1
ATOM 3707 N N . TYR A 1 465 ? 4.93 14.047 19.594 1 98 465 TYR A N 1
ATOM 3708 C CA . TYR A 1 465 ? 5.5 12.727 19.844 1 98 465 TYR A CA 1
ATOM 3709 C C . TYR A 1 465 ? 6.98 12.828 20.188 1 98 465 TYR A C 1
ATOM 3711 O O . TYR A 1 465 ? 7.441 12.211 21.156 1 98 465 TYR A O 1
ATOM 3719 N N . ILE A 1 466 ? 7.727 13.578 19.406 1 98.19 466 ILE A N 1
ATOM 3720 C CA . ILE A 1 466 ? 9.156 13.781 19.594 1 98.19 466 ILE A CA 1
ATOM 3721 C C . ILE A 1 466 ? 9.414 14.352 20.984 1 98.19 466 ILE A C 1
ATOM 3723 O O . ILE A 1 466 ? 10.312 13.898 21.703 1 98.19 466 ILE A O 1
ATOM 3727 N N . GLN A 1 467 ? 8.609 15.312 21.391 1 97.75 467 GLN A N 1
ATOM 3728 C CA . GLN A 1 467 ? 8.773 15.938 22.703 1 97.75 467 GLN A CA 1
ATOM 3729 C C . GLN A 1 467 ? 8.445 14.961 23.828 1 97.75 467 GLN A C 1
ATOM 3731 O O . GLN A 1 467 ? 9.203 14.836 24.797 1 97.75 467 GLN A O 1
ATOM 3736 N N . ALA A 1 468 ? 7.344 14.281 23.672 1 97.06 468 ALA A N 1
ATOM 3737 C CA . ALA A 1 468 ? 6.883 13.383 24.719 1 97.06 468 ALA A CA 1
ATOM 3738 C C . ALA A 1 468 ? 7.902 12.273 24.984 1 97.06 468 ALA A C 1
ATOM 3740 O O . ALA A 1 468 ? 8.047 11.805 26.109 1 97.06 468 ALA A O 1
ATOM 3741 N N . HIS A 1 469 ? 8.633 11.891 23.969 1 96.75 469 HIS A N 1
ATOM 3742 C CA . HIS A 1 469 ? 9.57 10.781 24.078 1 96.75 469 HIS A CA 1
ATOM 3743 C C . HIS A 1 469 ? 11.008 11.281 24.156 1 96.75 469 HIS A C 1
ATOM 3745 O O . HIS A 1 469 ? 11.953 10.484 24.141 1 96.75 469 HIS A O 1
ATOM 3751 N N . LYS A 1 470 ? 11.227 12.594 24.188 1 97.19 470 LYS A N 1
ATOM 3752 C CA . LYS A 1 470 ? 12.531 13.242 24.328 1 97.19 470 LYS A CA 1
ATOM 3753 C C . LYS A 1 470 ? 13.492 12.805 23.234 1 97.19 470 LYS A C 1
ATOM 3755 O O . LYS A 1 470 ? 14.625 12.406 23.516 1 97.19 470 LYS A O 1
ATOM 3760 N N . LEU A 1 471 ? 13.039 12.867 22 1 97.75 471 LEU A N 1
ATOM 3761 C CA . LEU A 1 471 ? 13.789 12.336 20.875 1 97.75 471 LEU A CA 1
ATOM 3762 C C . LEU A 1 471 ? 14.617 13.422 20.203 1 97.75 471 LEU A C 1
ATOM 3764 O O . LEU A 1 471 ? 15.406 13.141 19.297 1 97.75 471 LEU A O 1
ATOM 3768 N N . ALA A 1 472 ? 14.461 14.672 20.609 1 98.44 472 ALA A N 1
ATOM 3769 C CA . ALA A 1 472 ? 15.203 15.82 20.094 1 98.44 472 ALA A CA 1
ATOM 3770 C C . ALA A 1 472 ? 15.117 17 21.047 1 98.44 472 ALA A C 1
ATOM 3772 O O . ALA A 1 472 ? 14.25 17.031 21.922 1 98.44 472 ALA A O 1
ATOM 3773 N N . LYS A 1 473 ? 16.062 17.906 20.938 1 98.38 473 LYS A N 1
ATOM 3774 C CA . LYS A 1 473 ? 15.859 19.234 21.5 1 98.38 473 LYS A CA 1
ATOM 3775 C C . LYS A 1 473 ? 14.891 20.062 20.641 1 98.38 473 LYS A C 1
ATOM 3777 O O . LYS A 1 473 ? 14.906 19.969 19.422 1 98.38 473 LYS A O 1
ATOM 3782 N N . THR A 1 474 ? 14.039 20.812 21.312 1 98.56 474 THR A N 1
ATOM 3783 C CA . THR A 1 474 ? 13.031 21.562 20.578 1 98.56 474 THR A CA 1
ATOM 3784 C C . THR A 1 474 ? 13.195 23.062 20.812 1 98.56 474 THR A C 1
ATOM 3786 O O . THR A 1 474 ? 13.492 23.484 21.938 1 98.56 474 THR A O 1
ATOM 3789 N N . VAL A 1 475 ? 13.023 23.859 19.734 1 98.31 475 VAL A N 1
ATOM 3790 C CA . VAL A 1 475 ? 13.203 25.297 19.812 1 98.31 475 VAL A CA 1
ATOM 3791 C C . VAL A 1 475 ? 12 26 19.203 1 98.31 475 VAL A C 1
ATOM 3793 O O . VAL A 1 475 ? 11.641 25.75 18.047 1 98.31 475 VAL A O 1
ATOM 3796 N N . ALA A 1 476 ? 11.359 26.859 19.953 1 97.75 476 ALA A N 1
ATOM 3797 C CA . ALA A 1 476 ? 10.328 27.75 19.422 1 97.75 476 ALA A CA 1
ATOM 3798 C C . ALA A 1 476 ? 10.906 29.125 19.094 1 97.75 476 ALA A C 1
ATOM 3800 O O . ALA A 1 476 ? 11.656 29.703 19.875 1 97.75 476 ALA A O 1
ATOM 3801 N N . LEU A 1 477 ? 10.57 29.609 17.906 1 96.69 477 LEU A N 1
ATOM 3802 C CA . LEU A 1 477 ? 11.086 30.891 17.438 1 96.69 477 LEU A CA 1
ATOM 3803 C C . LEU A 1 477 ? 10.062 32 17.641 1 96.69 477 LEU A C 1
ATOM 3805 O O . LEU A 1 477 ? 8.875 31.828 17.359 1 96.69 477 LEU A O 1
ATOM 3809 N N . GLY A 1 478 ? 10.57 33.188 18.094 1 96.38 478 GLY A N 1
ATOM 3810 C CA . GLY A 1 478 ? 9.742 34.375 18.203 1 96.38 478 GLY A CA 1
ATOM 3811 C C . GLY A 1 478 ? 8.891 34.406 19.453 1 96.38 478 GLY A C 1
ATOM 3812 O O . GLY A 1 478 ? 9.375 34.062 20.531 1 96.38 478 GLY A O 1
ATOM 3813 N N . GLY A 1 479 ? 7.656 34.906 19.328 1 96.38 479 GLY A N 1
ATOM 3814 C CA . GLY A 1 479 ? 6.777 35.062 20.484 1 96.38 479 GLY A CA 1
ATOM 3815 C C . GLY A 1 479 ? 7.184 36.188 21.391 1 96.38 479 GLY A C 1
ATOM 3816 O O . GLY A 1 479 ? 7.535 37.281 20.922 1 96.38 479 GLY A O 1
ATOM 3817 N N . TYR A 1 480 ? 6.969 36.031 22.672 1 97.44 480 TYR A N 1
ATOM 3818 C CA . TYR A 1 480 ? 7.266 37.031 23.656 1 97.44 480 TYR A CA 1
ATOM 3819 C C . TYR A 1 480 ? 8.555 36.719 24.406 1 97.44 480 TYR A C 1
ATOM 3821 O O . TYR A 1 480 ? 8.789 35.594 24.797 1 97.44 480 TYR A O 1
ATOM 3829 N N . TYR A 1 481 ? 9.352 37.75 24.609 1 96.69 481 TYR A N 1
ATOM 3830 C CA . TYR A 1 481 ? 10.648 37.594 25.281 1 96.69 481 TYR A CA 1
ATOM 3831 C C . TYR A 1 481 ? 10.469 37.062 26.703 1 96.69 481 TYR A C 1
ATOM 3833 O O . TYR A 1 481 ? 9.648 37.594 27.469 1 96.69 481 TYR A O 1
ATOM 3841 N N . ASN A 1 482 ? 11.18 35.969 27.078 1 94.44 482 ASN A N 1
ATOM 3842 C CA . ASN A 1 482 ? 11.219 35.344 28.391 1 94.44 482 ASN A CA 1
ATOM 3843 C C . ASN A 1 482 ? 9.891 34.688 28.75 1 94.44 482 ASN A C 1
ATOM 3845 O O . ASN A 1 482 ? 9.5 34.656 29.906 1 94.44 482 ASN A O 1
ATOM 3849 N N . LYS A 1 483 ? 9.141 34.281 27.766 1 96.06 483 LYS A N 1
ATOM 3850 C CA . LYS A 1 483 ? 7.91 33.531 27.953 1 96.06 483 LYS A CA 1
ATOM 3851 C C . LYS A 1 483 ? 7.953 32.219 27.188 1 96.06 483 LYS A C 1
ATOM 3853 O O . LYS A 1 483 ? 8.406 32.156 26.047 1 96.06 483 LYS A O 1
ATOM 3858 N N . ALA A 1 484 ? 7.52 31.172 27.891 1 96.94 484 ALA A N 1
ATOM 3859 C CA . ALA A 1 484 ? 7.484 29.859 27.25 1 96.94 484 ALA A CA 1
ATOM 3860 C C . ALA A 1 484 ? 6.551 29.859 26.047 1 96.94 484 ALA A C 1
ATOM 3862 O O . ALA A 1 484 ? 5.5 30.5 26.062 1 96.94 484 ALA A O 1
ATOM 3863 N N . GLN A 1 485 ? 6.934 29.156 24.984 1 97 485 GLN A N 1
ATOM 3864 C CA . GLN A 1 485 ? 6.152 29 23.766 1 97 485 GLN A CA 1
ATOM 3865 C C . GLN A 1 485 ? 6.098 27.531 23.344 1 97 485 GLN A C 1
ATOM 3867 O O . GLN A 1 485 ? 7.039 26.781 23.578 1 97 485 GLN A O 1
ATOM 3872 N N . GLN A 1 486 ? 5.012 27.172 22.766 1 96.06 486 GLN A N 1
ATOM 3873 C CA . GLN A 1 486 ? 4.863 25.828 22.203 1 96.06 486 GLN A CA 1
ATOM 3874 C C . GLN A 1 486 ? 5.305 25.812 20.734 1 96.06 486 GLN A C 1
ATOM 3876 O O . GLN A 1 486 ? 5.098 26.781 20 1 96.06 486 GLN A O 1
ATOM 3881 N N . LEU A 1 487 ? 5.789 24.609 20.297 1 94.75 487 LEU A N 1
ATOM 3882 C CA . LEU A 1 487 ? 6.305 24.438 18.938 1 94.75 487 LEU A CA 1
ATOM 3883 C C . LEU A 1 487 ? 5.18 24.125 17.969 1 94.75 487 LEU A C 1
ATOM 3885 O O . LEU A 1 487 ? 5.293 24.391 16.766 1 94.75 487 LEU A O 1
ATOM 3889 N N . PHE A 1 488 ? 4.16 23.484 18.5 1 96.88 488 PHE A N 1
ATOM 3890 C CA . PHE A 1 488 ? 3.117 23 17.609 1 96.88 488 PHE A CA 1
ATOM 3891 C C . PHE A 1 488 ? 1.771 23.625 17.953 1 96.88 488 PHE A C 1
ATOM 3893 O O . PHE A 1 488 ? 1.632 24.281 18.984 1 96.88 488 PHE A O 1
ATOM 3900 N N . ALA A 1 489 ? 0.854 23.453 16.953 1 96 489 ALA A N 1
ATOM 3901 C CA . ALA A 1 489 ? -0.457 24.078 17.109 1 96 489 ALA A CA 1
ATOM 3902 C C . ALA A 1 489 ? -1.562 23.172 16.562 1 96 489 ALA A C 1
ATOM 3904 O O . ALA A 1 489 ? -1.316 22.344 15.688 1 96 489 ALA A O 1
ATOM 3905 N N . PHE A 1 490 ? -2.709 23.219 17.188 1 96.06 490 PHE A N 1
ATOM 3906 C CA . PHE A 1 490 ? -3.971 22.578 16.812 1 96.06 490 PHE A CA 1
ATOM 3907 C C . PHE A 1 490 ? -3.754 21.125 16.453 1 96.06 490 PHE A C 1
ATOM 3909 O O . PHE A 1 490 ? -4.105 20.688 15.352 1 96.06 490 PHE A O 1
ATOM 3916 N N . PRO A 1 491 ? -3.223 20.344 17.344 1 96.5 491 PRO A N 1
ATOM 3917 C CA . PRO A 1 491 ? -3.023 18.922 17.062 1 96.5 491 PRO A CA 1
ATOM 3918 C C . PRO A 1 491 ? -4.324 18.203 16.719 1 96.5 491 PRO A C 1
ATOM 3920 O O . PRO A 1 491 ? -4.309 17.203 15.992 1 96.5 491 PRO A O 1
ATOM 3923 N N . GLY A 1 492 ? -5.324 18.734 17.344 1 93.88 492 GLY A N 1
ATOM 3924 C CA . GLY A 1 492 ? -6.605 18.109 17.047 1 93.88 492 GLY A CA 1
ATOM 3925 C C . GLY A 1 492 ? -6.586 16.594 17.234 1 93.88 492 GLY A C 1
ATOM 3926 O O . GLY A 1 492 ? -6.508 16.109 18.359 1 93.88 492 GLY A O 1
ATOM 3927 N N . GLY A 1 493 ? -6.586 15.891 16.172 1 90.69 493 GLY A N 1
ATOM 3928 C CA . GLY A 1 493 ? -6.652 14.453 15.93 1 90.69 493 GLY A CA 1
ATOM 3929 C C . GLY A 1 493 ? -7.008 14.109 14.492 1 90.69 493 GLY A C 1
ATOM 3930 O O . GLY A 1 493 ? -6.129 14.023 13.633 1 90.69 493 GLY A O 1
ATOM 3931 N N . GLN A 1 494 ? -8.273 14.055 14.25 1 92.5 494 GLN A N 1
ATOM 3932 C CA . GLN A 1 494 ? -8.742 13.961 12.875 1 92.5 494 GLN A CA 1
ATOM 3933 C C . GLN A 1 494 ? -9.805 15.016 12.578 1 92.5 494 GLN A C 1
ATOM 3935 O O . GLN A 1 494 ? -10.68 15.273 13.406 1 92.5 494 GLN A O 1
ATOM 3940 N N . VAL A 1 495 ? -9.555 15.625 11.422 1 92.31 495 VAL A N 1
ATOM 3941 C CA . VAL A 1 495 ? -10.453 16.703 11.031 1 92.31 495 VAL A CA 1
ATOM 3942 C C . VAL A 1 495 ? -11.492 16.172 10.039 1 92.31 495 VAL A C 1
ATOM 3944 O O . VAL A 1 495 ? -11.172 15.375 9.164 1 92.31 495 VAL A O 1
ATOM 3947 N N . GLY A 1 496 ? -12.695 16.484 10.305 1 87.06 496 GLY A N 1
ATOM 3948 C CA . GLY A 1 496 ? -13.781 16.266 9.367 1 87.06 496 GLY A CA 1
ATOM 3949 C C . GLY A 1 496 ? -14.359 17.562 8.805 1 87.06 496 GLY A C 1
ATOM 3950 O O . GLY A 1 496 ? -13.992 18.641 9.242 1 87.06 496 GLY A O 1
ATOM 3951 N N . ASP A 1 497 ? -15.109 17.375 7.766 1 89.12 497 ASP A N 1
ATOM 3952 C CA . ASP A 1 497 ? -15.844 18.484 7.152 1 89.12 497 ASP A CA 1
ATOM 3953 C C . ASP A 1 497 ? -17.359 18.25 7.234 1 89.12 497 ASP A C 1
ATOM 3955 O O . ASP A 1 497 ? -17.828 17.125 7.09 1 89.12 497 ASP A O 1
ATOM 3959 N N . VAL A 1 498 ? -18.047 19.328 7.535 1 90.5 498 VAL A N 1
ATOM 3960 C CA . VAL A 1 498 ? -19.5 19.203 7.602 1 90.5 498 VAL A CA 1
ATOM 3961 C C . VAL A 1 498 ? -20.031 18.656 6.281 1 90.5 498 VAL A C 1
ATOM 3963 O O . VAL A 1 498 ? -20.969 17.859 6.273 1 90.5 498 VAL A O 1
ATOM 3966 N N . GLY A 1 499 ? -19.391 19.078 5.242 1 88.44 499 GLY A N 1
ATOM 3967 C CA . GLY A 1 499 ? -19.766 18.562 3.939 1 88.44 499 GLY A CA 1
ATOM 3968 C C . GLY A 1 499 ? -19.641 17.047 3.842 1 88.44 499 GLY A C 1
ATOM 3969 O O . GLY A 1 499 ? -20.484 16.391 3.229 1 88.44 499 GLY A O 1
ATOM 3970 N N . ASP A 1 500 ? -18.656 16.5 4.445 1 88.75 500 ASP A N 1
ATOM 3971 C CA . ASP A 1 500 ? -18.469 15.055 4.453 1 88.75 500 ASP A CA 1
ATOM 3972 C C . ASP A 1 500 ? -19.609 14.359 5.203 1 88.75 500 ASP A C 1
ATOM 3974 O O . ASP A 1 500 ? -20.062 13.289 4.793 1 88.75 500 ASP A O 1
ATOM 3978 N N . TYR A 1 501 ? -20.016 14.938 6.285 1 91.44 501 TYR A N 1
ATOM 3979 C CA . TYR A 1 501 ? -21.141 14.398 7.043 1 91.44 501 TYR A CA 1
ATOM 3980 C C . TYR A 1 501 ? -22.422 14.43 6.215 1 91.44 501 TYR A C 1
ATOM 3982 O O . TYR A 1 501 ? -23.188 13.461 6.211 1 91.44 501 TYR A O 1
ATOM 3990 N N . ILE A 1 502 ? -22.625 15.531 5.562 1 91.81 502 ILE A N 1
ATOM 3991 C CA . ILE A 1 502 ? -23.812 15.688 4.727 1 91.81 502 ILE A CA 1
ATOM 3992 C C . ILE A 1 502 ? -23.781 14.648 3.604 1 91.81 502 ILE A C 1
ATOM 3994 O O . ILE A 1 502 ? -24.781 13.961 3.365 1 91.81 502 ILE A O 1
ATOM 3998 N N . GLU A 1 503 ? -22.656 14.57 2.986 1 89.81 503 GLU A N 1
ATOM 3999 C CA . GLU A 1 503 ? -22.516 13.609 1.891 1 89.81 503 GLU A CA 1
ATOM 4000 C C . GLU A 1 503 ? -22.75 12.18 2.371 1 89.81 503 GLU A C 1
ATOM 4002 O O . GLU A 1 503 ? -23.453 11.406 1.711 1 89.81 503 GLU A O 1
ATOM 4007 N N . LEU A 1 504 ? -22.125 11.828 3.453 1 91.06 504 LEU A N 1
ATOM 4008 C CA . LEU A 1 504 ? -22.312 10.5 4.023 1 91.06 504 LEU A CA 1
ATOM 4009 C C . LEU A 1 504 ? -23.781 10.266 4.367 1 91.06 504 LEU A C 1
ATOM 4011 O O . LEU A 1 504 ? -24.344 9.219 4.027 1 91.06 504 LEU A O 1
ATOM 4015 N N . ALA A 1 505 ? -24.391 11.227 4.992 1 91.88 505 ALA A N 1
ATOM 4016 C CA . ALA A 1 505 ? -25.797 11.133 5.367 1 91.88 505 ALA A CA 1
ATOM 4017 C C . ALA A 1 505 ? -26.672 10.945 4.137 1 91.88 505 ALA A C 1
ATOM 4019 O O . ALA A 1 505 ? -27.562 10.094 4.129 1 91.88 505 ALA A O 1
ATOM 4020 N N . ASP A 1 506 ? -26.406 11.727 3.16 1 89.5 506 ASP A N 1
ATOM 4021 C CA . ASP A 1 506 ? -27.203 11.656 1.936 1 89.5 506 ASP A CA 1
ATOM 4022 C C . ASP A 1 506 ? -27.016 10.305 1.244 1 89.5 506 ASP A C 1
ATOM 4024 O O . ASP A 1 506 ? -27.969 9.766 0.673 1 89.5 506 ASP A O 1
ATOM 4028 N N . SER A 1 507 ? -25.797 9.828 1.294 1 87.06 507 SER A N 1
ATOM 4029 C CA . SER A 1 507 ? -25.531 8.523 0.688 1 87.06 507 SER A CA 1
ATOM 4030 C C . SER A 1 507 ? -26.266 7.41 1.428 1 87.06 507 SER A C 1
ATOM 4032 O O . SER A 1 507 ? -26.703 6.434 0.815 1 87.06 507 SER A O 1
ATOM 4034 N N . LEU A 1 508 ? -26.438 7.562 2.648 1 87.25 508 LEU A N 1
ATOM 4035 C CA . LEU A 1 508 ? -27.047 6.523 3.475 1 87.25 508 LEU A CA 1
ATOM 4036 C C . LEU A 1 508 ? -28.562 6.637 3.451 1 87.25 508 LEU A C 1
ATOM 4038 O O . LEU A 1 508 ? -29.266 5.633 3.586 1 87.25 508 LEU A O 1
ATOM 4042 N N . LYS A 1 509 ? -29.016 7.805 3.252 1 84 509 LYS A N 1
ATOM 4043 C CA . LYS A 1 509 ? -30.453 8.07 3.244 1 84 509 LYS A CA 1
ATOM 4044 C C . LYS A 1 509 ? -31.125 7.414 2.043 1 84 509 LYS A C 1
ATOM 4046 O O . LYS A 1 509 ? -32.344 7.191 2.047 1 84 509 LYS A O 1
ATOM 4051 N N . ILE A 1 510 ? -30.328 7.195 1.042 1 77.81 510 ILE A N 1
ATOM 4052 C CA . ILE A 1 510 ? -30.891 6.566 -0.148 1 77.81 510 ILE A CA 1
ATOM 4053 C C . ILE A 1 510 ? -31.547 5.238 0.23 1 77.81 510 ILE A C 1
ATOM 4055 O O . ILE A 1 510 ? -32.5 4.805 -0.419 1 77.81 510 ILE A O 1
ATOM 4059 N N . HIS A 1 511 ? -30.953 4.699 1.31 1 76 511 HIS A N 1
ATOM 4060 C CA . HIS A 1 511 ? -31.594 3.506 1.841 1 76 511 HIS A CA 1
ATOM 4061 C C . HIS A 1 511 ? -32.75 3.877 2.779 1 76 511 HIS A C 1
ATOM 4063 O O . HIS A 1 511 ? -32.5 4.344 3.895 1 7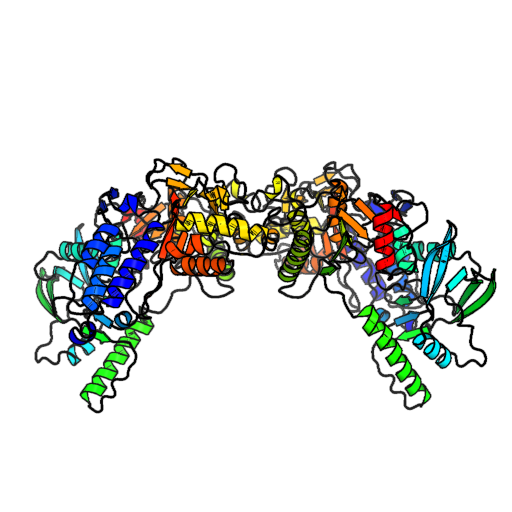6 511 HIS A O 1
ATOM 4069 N N . SER A 1 512 ? -33.906 3.842 2.365 1 69.19 512 SER A N 1
ATOM 4070 C CA . SER A 1 512 ? -35.125 4.375 2.924 1 69.19 512 SER A CA 1
ATOM 4071 C C . SER A 1 512 ? -35.25 4.074 4.418 1 69.19 512 SER A C 1
ATOM 4073 O O . SER A 1 512 ? -35.688 4.922 5.195 1 69.19 512 SER A O 1
ATOM 4075 N N . LYS A 1 513 ? -34.688 3.025 4.816 1 81.88 513 LYS A N 1
ATOM 4076 C CA . LYS A 1 513 ? -34.875 2.584 6.195 1 81.88 513 LYS A CA 1
ATOM 4077 C C . LYS A 1 513 ? -34.156 3.494 7.172 1 81.88 513 LYS A C 1
ATOM 4079 O O . LYS A 1 513 ? -34.469 3.525 8.359 1 81.88 513 LYS A O 1
ATOM 4084 N N . TYR A 1 514 ? -33.281 4.383 6.68 1 82.81 514 TYR A N 1
ATOM 4085 C CA . TYR A 1 514 ? -32.469 5.188 7.582 1 82.81 514 TYR A CA 1
ATOM 4086 C C . TYR A 1 514 ? -32.812 6.668 7.461 1 82.81 514 TYR A C 1
ATOM 4088 O O . TYR A 1 514 ? -32.344 7.488 8.258 1 82.81 514 TYR A O 1
ATOM 4096 N N . GLU A 1 515 ? -33.594 7.059 6.52 1 87.38 515 GLU A N 1
ATOM 4097 C CA . GLU A 1 515 ? -33.906 8.453 6.219 1 87.38 515 GLU A CA 1
ATOM 4098 C C . GLU A 1 515 ? -34.531 9.156 7.422 1 87.38 515 GLU A C 1
ATOM 4100 O O . GLU A 1 515 ? -34.094 10.258 7.789 1 87.38 515 GLU A O 1
ATOM 4105 N N . SER A 1 516 ? -35.5 8.531 8.055 1 88.44 516 SER A N 1
ATOM 4106 C CA . SER A 1 516 ? -36.25 9.164 9.141 1 88.44 516 SER A CA 1
ATOM 4107 C C . SER A 1 516 ? -35.344 9.461 10.328 1 88.44 516 SER A C 1
ATOM 4109 O O . SER A 1 516 ? -35.531 10.438 11.047 1 88.44 516 SER A O 1
ATOM 4111 N N . ALA A 1 517 ? -34.344 8.641 10.461 1 87.06 517 ALA A N 1
ATOM 4112 C CA . ALA A 1 517 ? -33.438 8.797 11.586 1 87.06 517 ALA A CA 1
ATOM 4113 C C . ALA A 1 517 ? -32.406 9.867 11.297 1 87.06 517 ALA A C 1
ATOM 4115 O O . ALA A 1 517 ? -31.922 10.547 12.211 1 87.06 517 ALA A O 1
ATOM 4116 N N . ILE A 1 518 ? -32.031 10.109 10.023 1 91.56 518 ILE A N 1
ATOM 4117 C CA . ILE A 1 518 ? -30.891 10.93 9.648 1 91.56 518 ILE A CA 1
ATOM 4118 C C . ILE A 1 518 ? -31.359 12.344 9.305 1 91.56 518 ILE A C 1
ATOM 4120 O O . ILE A 1 518 ? -30.719 13.328 9.688 1 91.56 518 ILE A O 1
ATOM 4124 N N . GLU A 1 519 ? -32.469 12.469 8.719 1 91.19 519 GLU A N 1
ATOM 4125 C CA . GLU A 1 519 ? -32.906 13.711 8.086 1 91.19 519 GLU A CA 1
ATOM 4126 C C . GLU A 1 519 ? -33 14.844 9.094 1 91.19 519 GLU A C 1
ATOM 4128 O O . GLU A 1 519 ? -32.562 15.969 8.828 1 91.19 519 GLU A O 1
ATOM 4133 N N . PRO A 1 520 ? -33.531 14.578 10.281 1 92.19 520 PRO A N 1
ATOM 4134 C CA . PRO A 1 520 ? -33.688 15.695 11.219 1 92.19 520 PRO A CA 1
ATOM 4135 C C . PRO A 1 520 ? -32.344 16.172 11.781 1 92.19 520 PRO A C 1
ATOM 4137 O O . PRO A 1 520 ? -32.281 17.234 12.414 1 92.19 520 PRO A O 1
ATOM 4140 N N . LEU A 1 521 ? -31.312 15.438 11.562 1 93.81 521 LEU A N 1
ATOM 4141 C CA . LEU A 1 521 ? -30.047 15.703 12.242 1 93.81 521 LEU A CA 1
ATOM 4142 C C . LEU A 1 521 ? -29.047 16.328 11.281 1 93.81 521 LEU A C 1
ATOM 4144 O O . LEU A 1 521 ? -27.984 16.797 11.711 1 93.81 521 LEU A O 1
ATOM 4148 N N . ILE A 1 522 ? -29.328 16.375 10.023 1 93 522 ILE A N 1
ATOM 4149 C CA . ILE A 1 522 ? -28.344 16.734 9.016 1 93 522 ILE A CA 1
ATOM 4150 C C . ILE A 1 522 ? -28.375 18.25 8.773 1 93 522 ILE A C 1
ATOM 4152 O O . ILE A 1 522 ? -29.453 18.812 8.539 1 93 522 ILE A O 1
ATOM 4156 N N . PRO A 1 523 ? -27.172 18.875 8.875 1 94.12 523 PRO A N 1
ATOM 4157 C CA . PRO A 1 523 ? -27.125 20.281 8.453 1 94.12 523 PRO A CA 1
ATOM 4158 C C . PRO A 1 523 ? -27.422 20.453 6.965 1 94.12 523 PRO A C 1
ATOM 4160 O O . PRO A 1 523 ? -27.031 19.625 6.145 1 94.12 523 PRO A O 1
ATOM 4163 N N . ARG A 1 524 ? -28.109 21.469 6.645 1 92.81 524 ARG A N 1
ATOM 4164 C CA . ARG A 1 524 ? -28.375 21.781 5.25 1 92.81 524 ARG A CA 1
ATOM 4165 C C . ARG A 1 524 ? -27.594 23 4.793 1 92.81 524 ARG A C 1
ATOM 4167 O O . ARG A 1 524 ? -27.562 24.031 5.473 1 92.81 524 ARG A O 1
ATOM 4174 N N . VAL A 1 525 ? -27.031 22.828 3.68 1 92.69 525 VAL A N 1
ATOM 4175 C CA . VAL A 1 525 ? -26.25 23.922 3.111 1 92.69 525 VAL A CA 1
ATOM 4176 C C . VAL A 1 525 ? -27.172 25.094 2.773 1 92.69 525 VAL A C 1
ATOM 4178 O O . VAL A 1 525 ? -28.25 24.906 2.229 1 92.69 525 VAL A O 1
ATOM 4181 N N . PRO A 1 526 ? -26.719 26.281 3.117 1 94.5 526 PRO A N 1
ATOM 4182 C CA . PRO A 1 526 ? -27.531 27.453 2.793 1 94.5 526 PRO A CA 1
ATOM 4183 C C . PRO A 1 526 ? -27.828 27.578 1.301 1 94.5 526 PRO A C 1
ATOM 4185 O O . PRO A 1 526 ? -26.953 27.281 0.471 1 94.5 526 PRO A O 1
ATOM 4188 N N . THR A 1 527 ? -29 28.094 0.881 1 95.25 527 THR A N 1
ATOM 4189 C CA . THR A 1 527 ? -29.469 28.141 -0.496 1 95.25 527 THR A CA 1
ATOM 4190 C C . THR A 1 527 ? -28.797 29.266 -1.264 1 95.25 527 THR A C 1
ATOM 4192 O O . THR A 1 527 ? -28.891 29.328 -2.492 1 95.25 527 THR A O 1
ATOM 4195 N N . SER A 1 528 ? -28.141 30.125 -0.504 1 92.81 528 SER A N 1
ATOM 4196 C CA . SER A 1 528 ? -27.484 31.266 -1.145 1 92.81 528 SER A CA 1
ATOM 4197 C C . SER A 1 528 ? -26.422 30.797 -2.139 1 92.81 528 SER A C 1
ATOM 4199 O O . SER A 1 528 ? -26 31.578 -3.004 1 92.81 528 SER A O 1
ATOM 4201 N N . GLY A 1 529 ? -25.922 29.578 -1.984 1 90.5 529 GLY A N 1
ATOM 4202 C CA . GLY A 1 529 ? -24.891 29.047 -2.865 1 90.5 529 GLY A CA 1
ATOM 4203 C C . GLY A 1 529 ? -23.531 29.641 -2.605 1 90.5 529 GLY A C 1
ATOM 4204 O O . GLY A 1 529 ? -22.594 29.422 -3.381 1 90.5 529 GLY A O 1
ATOM 4205 N N . ARG A 1 530 ? -23.344 30.359 -1.573 1 89.94 530 ARG A N 1
ATOM 4206 C CA . ARG A 1 530 ? -22.078 31.047 -1.294 1 89.94 530 ARG A CA 1
ATOM 4207 C C . ARG A 1 530 ? -21.375 30.422 -0.09 1 89.94 530 ARG A C 1
ATOM 4209 O O . ARG A 1 530 ? -20.375 30.953 0.383 1 89.94 530 ARG A O 1
ATOM 4216 N N . TYR A 1 531 ? -21.969 29.391 0.398 1 86.88 531 TYR A N 1
ATOM 4217 C CA . TYR A 1 531 ? -21.453 28.75 1.593 1 86.88 531 TYR A CA 1
ATOM 4218 C C . TYR A 1 531 ? -20.156 28 1.281 1 86.88 531 TYR A C 1
ATOM 4220 O O . TYR A 1 531 ? -20.094 27.25 0.3 1 86.88 531 TYR A O 1
ATOM 4228 N N . ASN A 1 532 ? -19.078 28.25 2.113 1 87.19 532 ASN A N 1
ATOM 4229 C CA . ASN A 1 532 ? -17.875 27.438 2.137 1 87.19 532 ASN A CA 1
ATOM 4230 C C . ASN A 1 532 ? -17.859 26.484 3.326 1 87.19 532 ASN A C 1
ATOM 4232 O O . ASN A 1 532 ? -18.125 26.891 4.457 1 87.19 532 ASN A O 1
ATOM 4236 N N . SER A 1 533 ? -17.531 25.281 3.051 1 84.38 533 SER A N 1
ATOM 4237 C CA . SER A 1 533 ? -17.656 24.234 4.07 1 84.38 533 SER A CA 1
ATOM 4238 C C . SER A 1 533 ? -16.703 24.5 5.242 1 84.38 533 SER A C 1
ATOM 4240 O O . SER A 1 533 ? -15.68 25.156 5.082 1 84.38 533 SER A O 1
ATOM 4242 N N . THR A 1 534 ? -17.156 24.078 6.363 1 87.94 534 THR A N 1
ATOM 4243 C CA . THR A 1 534 ? -16.438 24.25 7.617 1 87.94 534 THR A CA 1
ATOM 4244 C C . THR A 1 534 ? -15.906 22.922 8.125 1 87.94 534 THR A C 1
ATOM 4246 O O . THR A 1 534 ? -16.625 21.922 8.133 1 87.94 534 THR A O 1
ATOM 4249 N N . GLY A 1 535 ? -14.625 22.938 8.539 1 90.44 535 GLY A N 1
ATOM 4250 C CA . GLY A 1 535 ? -14.023 21.766 9.164 1 90.44 535 GLY A CA 1
ATOM 4251 C C . GLY A 1 535 ? -14.094 21.797 10.672 1 90.44 535 GLY A C 1
ATOM 4252 O O . GLY A 1 535 ? -14.305 22.859 11.273 1 90.44 535 GLY A O 1
ATOM 4253 N N . PHE A 1 536 ? -14.039 20.703 11.281 1 93.44 536 PHE A N 1
ATOM 4254 C CA . PHE A 1 536 ? -13.922 20.594 12.734 1 93.44 536 PHE A CA 1
ATOM 4255 C C . PHE A 1 536 ? -13.188 19.297 13.109 1 93.44 536 PHE A C 1
ATOM 4257 O O . PHE A 1 536 ? -13.164 18.344 12.328 1 93.44 536 PHE A O 1
ATOM 4264 N N . THR A 1 537 ? -12.648 19.281 14.234 1 95.31 537 THR A N 1
ATOM 4265 C CA . THR A 1 537 ? -12.062 18.062 14.766 1 95.31 537 THR A CA 1
ATOM 4266 C C . THR A 1 537 ? -13.148 17.094 15.227 1 95.31 537 THR A C 1
ATOM 4268 O O . THR A 1 537 ? -13.953 17.422 16.094 1 95.31 537 THR A O 1
ATOM 4271 N N . TYR A 1 538 ? -13.195 15.906 14.625 1 94.25 538 TYR A N 1
ATOM 4272 C CA . TYR A 1 538 ? -14.211 14.953 15.055 1 94.25 538 TYR A CA 1
ATOM 4273 C C . TYR A 1 538 ? -13.594 13.805 15.844 1 94.25 538 TYR A C 1
ATOM 4275 O O . TYR A 1 538 ? -14.297 13.07 16.531 1 94.25 538 TYR A O 1
ATOM 4283 N N . LEU A 1 539 ? -12.281 13.586 15.773 1 95.75 539 LEU A N 1
ATOM 4284 C CA . LEU A 1 539 ? -11.5 12.727 16.641 1 95.75 539 LEU A CA 1
ATOM 4285 C C . LEU A 1 539 ? -10.43 13.523 17.391 1 95.75 539 LEU A C 1
ATOM 4287 O O . LEU A 1 539 ? -9.57 14.156 16.766 1 95.75 539 LEU A O 1
ATOM 4291 N N . SER A 1 540 ? -10.477 13.508 18.656 1 96.75 540 SER A N 1
ATOM 4292 C CA . SER A 1 540 ? -9.484 14.234 19.438 1 96.75 540 SER A CA 1
ATOM 4293 C C . SER A 1 540 ? -8.344 13.32 19.859 1 96.75 540 SER A C 1
ATOM 4295 O O . SER A 1 540 ? -8.57 12.195 20.312 1 96.75 540 SER A O 1
ATOM 4297 N N . ILE A 1 541 ? -7.16 13.781 19.75 1 97.31 541 ILE A N 1
ATOM 4298 C CA . ILE A 1 541 ? -5.996 13.031 20.219 1 97.31 541 ILE A CA 1
ATOM 4299 C C . ILE A 1 541 ? -5.664 13.445 21.656 1 97.31 541 ILE A C 1
ATOM 4301 O O . ILE A 1 541 ? -5.75 14.625 22 1 97.31 541 ILE A O 1
ATOM 4305 N N . TRP A 1 542 ? -5.293 12.484 22.484 1 96.62 542 TRP A N 1
ATOM 4306 C CA . TRP A 1 542 ? -4.848 12.688 23.859 1 96.62 542 TRP A CA 1
ATOM 4307 C C . TRP A 1 542 ? -3.33 12.828 23.922 1 96.62 542 TRP A C 1
ATOM 4309 O O . TRP A 1 542 ? -2.623 12.438 23 1 96.62 542 TRP A O 1
ATOM 4319 N N . PRO A 1 543 ? -2.832 13.477 25 1 95.62 543 PRO A N 1
ATOM 4320 C CA . PRO A 1 543 ? -1.378 13.5 25.172 1 95.62 543 PRO A CA 1
ATOM 4321 C C . PRO A 1 543 ? -0.766 12.102 25.203 1 95.62 543 PRO A C 1
ATOM 4323 O O . PRO A 1 543 ? -1.379 11.164 25.719 1 95.62 543 PRO A O 1
ATOM 4326 N N . TRP A 1 544 ? 0.392 12 24.609 1 94.81 544 TRP A N 1
ATOM 4327 C CA . TRP A 1 544 ? 1.078 10.719 24.484 1 94.81 544 TRP A CA 1
ATOM 4328 C C . TRP A 1 544 ? 1.32 10.102 25.859 1 94.81 544 TRP A C 1
ATOM 4330 O O . TRP A 1 544 ? 1.652 10.812 26.812 1 94.81 544 TRP A O 1
ATOM 4340 N N . ASN A 1 545 ? 1.199 8.789 26.031 1 85 545 ASN A N 1
ATOM 4341 C CA . ASN A 1 545 ? 1.439 7.992 27.234 1 85 545 ASN A CA 1
ATOM 4342 C C . ASN A 1 545 ? 0.448 8.336 28.344 1 85 545 ASN A C 1
ATOM 4344 O O . ASN A 1 545 ? 0.737 8.133 29.531 1 85 545 ASN A O 1
ATOM 4348 N N . LYS A 1 546 ? -0.656 8.945 28 1 81.44 546 LYS A N 1
ATOM 4349 C CA . LYS A 1 546 ? -1.683 9.305 28.969 1 81.44 546 LYS A CA 1
ATOM 4350 C C . LYS A 1 546 ? -3.057 8.805 28.531 1 81.44 546 LYS A C 1
ATOM 4352 O O . LYS A 1 546 ? -3.863 9.57 28 1 81.44 546 LYS A O 1
ATOM 4357 N N . ASP A 1 547 ? -3.281 7.547 28.797 1 81.5 547 ASP A N 1
ATOM 4358 C CA . ASP A 1 547 ? -4.602 7.031 28.453 1 81.5 547 ASP A CA 1
ATOM 4359 C C . ASP A 1 547 ? -5.582 7.191 29.609 1 81.5 547 ASP A C 1
ATOM 4361 O O . ASP A 1 547 ? -6.16 6.211 30.078 1 81.5 547 ASP A O 1
ATOM 4365 N N . ASP A 1 548 ? -5.566 8.32 30.297 1 89.06 548 ASP A N 1
ATOM 4366 C CA . ASP A 1 548 ? -6.523 8.695 31.328 1 89.06 548 ASP A CA 1
ATOM 4367 C C . ASP A 1 548 ? -7.547 9.695 30.812 1 89.06 548 ASP A C 1
ATOM 4369 O O . ASP A 1 548 ? -7.199 10.836 30.484 1 89.06 548 ASP A O 1
ATOM 4373 N N . PRO A 1 549 ? -8.789 9.25 30.734 1 89.56 549 PRO A N 1
ATOM 4374 C CA . PRO A 1 549 ? -9.82 10.094 30.141 1 89.56 549 PRO A CA 1
ATOM 4375 C C . PRO A 1 549 ? -10.039 11.391 30.906 1 89.56 549 PRO A C 1
ATOM 4377 O O . PRO A 1 549 ? -10.703 12.305 30.422 1 89.56 549 PRO A O 1
ATOM 4380 N N . SER A 1 550 ? -9.477 11.477 32.125 1 90.75 550 SER A N 1
ATOM 4381 C CA . SER A 1 550 ? -9.633 12.68 32.938 1 90.75 550 SER A CA 1
ATOM 4382 C C . SER A 1 550 ? -8.609 13.742 32.531 1 90.75 550 SER A C 1
ATOM 4384 O O . SER A 1 550 ? -8.742 14.906 32.938 1 90.75 550 SER A O 1
ATOM 4386 N N . HIS A 1 551 ? -7.68 13.359 31.734 1 92.94 551 HIS A N 1
ATOM 4387 C CA . HIS A 1 551 ? -6.691 14.32 31.266 1 92.94 551 HIS A CA 1
ATOM 4388 C C . HIS A 1 551 ? -7.258 15.195 30.156 1 92.94 551 HIS A C 1
ATOM 4390 O O . HIS A 1 551 ? -8.125 14.758 29.406 1 92.94 551 HIS A O 1
ATOM 4396 N N . LEU A 1 552 ? -6.758 16.391 30.109 1 95.38 552 LEU A N 1
ATOM 4397 C CA . LEU A 1 552 ? -7.094 17.266 28.984 1 95.38 552 LEU A CA 1
ATOM 4398 C C . LEU A 1 552 ? -6.535 16.703 27.672 1 95.38 552 LEU A C 1
ATOM 4400 O O . LEU A 1 552 ? -5.449 16.109 27.656 1 95.38 552 LEU A O 1
ATOM 4404 N N . PRO A 1 553 ? -7.289 16.812 26.578 1 96.31 553 PRO A N 1
ATOM 4405 C CA . PRO A 1 553 ? -6.719 16.422 25.281 1 96.31 553 PRO A CA 1
ATOM 4406 C C . PRO A 1 553 ? -5.504 17.25 24.906 1 96.31 553 PRO A C 1
ATOM 4408 O O . PRO A 1 553 ? -5.254 18.312 25.5 1 96.31 553 PRO A O 1
ATOM 4411 N N . LEU A 1 554 ? -4.801 16.766 23.953 1 96.94 554 LEU A N 1
ATOM 4412 C CA . LEU A 1 554 ? -3.57 17.438 23.531 1 96.94 554 LEU A CA 1
ATOM 4413 C C . LEU A 1 554 ? -3.848 18.859 23.094 1 96.94 554 LEU A C 1
ATOM 4415 O O . LEU A 1 554 ? -3.027 19.75 23.328 1 96.94 554 LEU A O 1
ATOM 4419 N N . GLU A 1 555 ? -5 19.141 22.484 1 96.94 555 GLU A N 1
ATOM 4420 C CA . GLU A 1 555 ? -5.414 20.469 22.016 1 96.94 555 GLU A CA 1
ATOM 4421 C C . GLU A 1 555 ? -5.449 21.469 23.156 1 96.94 555 GLU A C 1
ATOM 4423 O O . GLU A 1 555 ? -5.246 22.672 22.938 1 96.94 555 GLU A O 1
ATOM 4428 N N . TYR A 1 556 ? -5.676 21.078 24.359 1 96.94 556 TYR A N 1
ATOM 4429 C CA . TYR A 1 556 ? -5.828 21.969 25.5 1 96.94 556 TYR A CA 1
ATOM 4430 C C . TYR A 1 556 ? -4.688 21.781 26.5 1 96.94 556 TYR A C 1
ATOM 4432 O O . TYR A 1 556 ? -4.773 22.234 27.641 1 96.94 556 TYR A O 1
ATOM 4440 N N . THR A 1 557 ? -3.674 21.094 26.062 1 96.06 557 THR A N 1
ATOM 4441 C CA . THR A 1 557 ? -2.488 20.891 26.891 1 96.06 557 THR A CA 1
ATOM 4442 C C . THR A 1 557 ? -1.31 21.703 26.344 1 96.06 557 THR A C 1
ATOM 4444 O O . THR A 1 557 ? -0.917 21.547 25.188 1 96.06 557 THR A O 1
ATOM 4447 N N . PHE A 1 558 ? -0.808 22.609 27.156 1 97.19 558 PHE A N 1
ATOM 4448 C CA . PHE A 1 558 ? 0.357 23.391 26.781 1 97.19 558 PHE A CA 1
ATOM 4449 C C . PHE A 1 558 ? 1.637 22.578 26.938 1 97.19 558 PHE A C 1
ATOM 4451 O O . PHE A 1 558 ? 1.936 22.094 28.031 1 97.19 558 PHE A O 1
ATOM 4458 N N . VAL A 1 559 ? 2.34 22.359 25.875 1 97.25 559 VAL A N 1
ATOM 4459 C CA . VAL A 1 559 ? 3.619 21.656 25.875 1 97.25 559 VAL A CA 1
ATOM 4460 C C . VAL A 1 559 ? 4.727 22.609 25.406 1 97.25 559 VAL A C 1
ATOM 4462 O O . VAL A 1 559 ? 4.973 22.734 24.219 1 97.25 559 VAL A O 1
ATOM 4465 N N . PRO A 1 560 ? 5.434 23.219 26.312 1 97.81 560 PRO A N 1
ATOM 4466 C CA . PRO A 1 560 ? 6.445 24.203 25.922 1 97.81 560 PRO A CA 1
ATOM 4467 C C . PRO A 1 560 ? 7.637 23.578 25.203 1 97.81 560 PRO A C 1
ATOM 4469 O O . PRO A 1 560 ? 8.008 22.438 25.484 1 97.81 560 PRO A O 1
ATOM 4472 N N . ALA A 1 561 ? 8.258 24.312 24.312 1 98.19 561 ALA A N 1
ATOM 4473 C CA . ALA A 1 561 ? 9.547 23.906 23.75 1 98.19 561 ALA A CA 1
ATOM 4474 C C . ALA A 1 561 ? 10.633 23.906 24.828 1 98.19 561 ALA A C 1
ATOM 4476 O O . ALA A 1 561 ? 10.492 24.547 25.875 1 98.19 561 ALA A O 1
ATOM 4477 N N . ASP A 1 562 ? 11.719 23.141 24.562 1 98 562 ASP A N 1
ATOM 4478 C CA . ASP A 1 562 ? 12.867 23.172 25.469 1 98 562 ASP A CA 1
ATOM 4479 C C . ASP A 1 562 ? 13.461 24.578 25.531 1 98 562 ASP A C 1
ATOM 4481 O O . ASP A 1 562 ? 13.922 25.016 26.594 1 98 562 ASP A O 1
ATOM 4485 N N . TYR A 1 563 ? 13.484 25.25 24.406 1 97.62 563 TYR A N 1
ATOM 4486 C CA . TYR A 1 563 ? 14.008 26.609 24.281 1 97.62 563 TYR A CA 1
ATOM 4487 C C . TYR A 1 563 ? 13.039 27.5 23.516 1 97.62 563 TYR A C 1
ATOM 4489 O O . TYR A 1 563 ? 12.469 27.078 22.516 1 97.62 563 TYR A O 1
ATOM 4497 N N . SER A 1 564 ? 12.75 28.656 24.062 1 97 564 SER A N 1
ATOM 4498 C CA . SER A 1 564 ? 12.055 29.719 23.359 1 97 564 SER A CA 1
ATOM 4499 C C . SER A 1 564 ? 12.969 30.922 23.109 1 97 564 SER A C 1
ATOM 4501 O O . SER A 1 564 ? 13.438 31.562 24.062 1 97 564 SER A O 1
ATOM 4503 N N . ILE A 1 565 ? 13.234 31.203 21.859 1 96.44 565 ILE A N 1
ATOM 4504 C CA . ILE A 1 565 ? 14.18 32.281 21.578 1 96.44 565 ILE A CA 1
ATOM 4505 C C . ILE A 1 565 ? 13.555 33.281 20.609 1 96.44 565 ILE A C 1
ATOM 4507 O O . ILE A 1 565 ? 12.727 32.906 19.766 1 96.44 565 ILE A O 1
ATOM 4511 N N . MET A 1 566 ? 13.969 34.531 20.734 1 96.06 566 MET A N 1
ATOM 4512 C CA . MET A 1 566 ? 13.547 35.562 19.781 1 96.06 566 MET A CA 1
ATOM 4513 C C . MET A 1 566 ? 14.297 35.438 18.469 1 96.06 566 MET A C 1
ATOM 4515 O O . MET A 1 566 ? 15.391 34.844 18.422 1 96.06 566 MET A O 1
ATOM 4519 N N . TYR A 1 567 ? 13.695 35.938 17.438 1 95 567 TYR A N 1
ATOM 4520 C CA . TYR A 1 567 ? 14.445 36.062 16.188 1 95 567 TYR A CA 1
ATOM 4521 C C . TYR A 1 567 ? 15.672 36.938 16.375 1 95 567 TYR A C 1
ATOM 4523 O O . TYR A 1 567 ? 15.586 38 16.953 1 95 567 TYR A O 1
ATOM 4531 N N . PRO A 1 568 ? 16.797 36.469 15.898 1 93.5 568 PRO A N 1
ATOM 4532 C CA . PRO A 1 568 ? 18 37.312 16 1 93.5 568 PRO A CA 1
ATOM 4533 C C . PRO A 1 568 ? 17.938 38.5 15.07 1 93.5 568 PRO A C 1
ATOM 4535 O O . PRO A 1 568 ? 18.656 39.5 15.281 1 93.5 568 PRO A O 1
ATOM 4538 N N . GLY A 1 569 ? 17.188 38.406 14.062 1 90.94 569 GLY A N 1
ATOM 4539 C CA . GLY A 1 569 ? 16.953 39.438 13.062 1 90.94 569 GLY A CA 1
ATOM 4540 C C . GLY A 1 569 ? 15.719 39.188 12.227 1 90.94 569 GLY A C 1
ATOM 4541 O O . GLY A 1 569 ? 14.656 38.875 12.766 1 90.94 569 GLY A O 1
ATOM 4542 N N . HIS A 1 570 ? 15.977 39.406 10.961 1 90.88 570 HIS A N 1
ATOM 4543 C CA . HIS A 1 570 ? 14.859 39.156 10.055 1 90.88 570 HIS A CA 1
ATOM 4544 C C . HIS A 1 570 ? 14.414 37.719 10.086 1 90.88 570 HIS A C 1
ATOM 4546 O O . HIS A 1 570 ? 15.25 36.812 10.078 1 90.88 570 HIS A O 1
ATOM 4552 N N . PRO A 1 571 ? 13.148 37.469 10.102 1 89.88 571 PRO A N 1
ATOM 4553 C CA . PRO A 1 571 ? 12.641 36.094 10.25 1 89.88 571 PRO A CA 1
ATOM 4554 C C . PRO A 1 571 ? 12.93 35.219 9.031 1 89.88 571 PRO A C 1
ATOM 4556 O O . PRO A 1 571 ? 12.695 34 9.07 1 89.88 571 PRO A O 1
ATOM 4559 N N . THR A 1 572 ? 13.445 35.75 7.93 1 88.5 572 THR A N 1
ATOM 4560 C CA . THR A 1 572 ? 13.789 34.938 6.766 1 88.5 572 THR A CA 1
ATOM 4561 C C . THR A 1 572 ? 15.305 34.812 6.641 1 88.5 572 THR A C 1
ATOM 4563 O O . THR A 1 572 ? 15.797 34.25 5.656 1 88.5 572 THR A O 1
ATOM 4566 N N . ASP A 1 573 ? 15.977 35.375 7.566 1 91.12 573 ASP A N 1
ATOM 4567 C CA . ASP A 1 573 ? 17.422 35.188 7.609 1 91.12 573 ASP A CA 1
ATOM 4568 C C . ASP A 1 573 ? 17.766 33.844 8.258 1 91.12 573 ASP A C 1
ATOM 4570 O O . ASP A 1 573 ? 18.203 33.781 9.406 1 91.12 573 ASP A O 1
ATOM 4574 N N . TYR A 1 574 ? 17.734 32.844 7.527 1 90.69 574 TYR A N 1
ATOM 4575 C CA . TYR A 1 574 ? 17.828 31.469 8.039 1 90.69 574 TYR A CA 1
ATOM 4576 C C . TYR A 1 574 ? 19.234 31.188 8.555 1 90.69 574 TYR A C 1
ATOM 4578 O O . TYR A 1 574 ? 19.406 30.422 9.516 1 90.69 574 TYR A O 1
ATOM 4586 N N . GLN A 1 575 ? 20.203 31.781 7.949 1 91.75 575 GLN A N 1
ATOM 4587 C CA . GLN A 1 575 ? 21.562 31.578 8.414 1 91.75 575 GLN A CA 1
ATOM 4588 C C . GLN A 1 575 ? 21.734 32.031 9.852 1 91.75 575 GLN A C 1
ATOM 4590 O O . GLN A 1 575 ? 22.281 31.312 10.688 1 91.75 575 GLN A O 1
ATOM 4595 N N . SER A 1 576 ? 21.281 33.219 10.109 1 93 576 SER A N 1
ATOM 4596 C CA . SER A 1 576 ? 21.375 33.781 11.461 1 93 576 SER A CA 1
ATOM 4597 C C . SER A 1 576 ? 20.531 32.969 12.445 1 93 576 SER A C 1
ATOM 4599 O O . SER A 1 576 ? 20.938 32.781 13.594 1 93 576 SER A O 1
ATOM 4601 N N . ILE A 1 577 ? 19.438 32.562 12.039 1 94.75 577 ILE A N 1
ATOM 4602 C CA . ILE A 1 577 ? 18.516 31.812 12.891 1 94.75 577 ILE A CA 1
ATOM 4603 C C . ILE A 1 577 ? 19.141 30.484 13.289 1 94.75 577 ILE A C 1
ATOM 4605 O O . ILE A 1 577 ? 19.219 30.141 14.477 1 94.75 577 ILE A O 1
ATOM 4609 N N . TYR A 1 578 ? 19.641 29.734 12.312 1 95.75 578 TYR A N 1
ATOM 4610 C CA . TYR A 1 578 ? 20.219 28.422 12.594 1 95.75 578 TYR A CA 1
ATOM 4611 C C . TYR A 1 578 ? 21.469 28.547 13.453 1 95.75 578 TYR A C 1
ATOM 4613 O O . TYR A 1 578 ? 21.719 27.719 14.328 1 95.75 578 TYR A O 1
ATOM 4621 N N . SER A 1 579 ? 22.281 29.594 13.164 1 94.5 579 SER A N 1
ATOM 4622 C CA . SER A 1 579 ? 23.453 29.844 14 1 94.5 579 SER A CA 1
ATOM 4623 C C . SER A 1 579 ? 23.062 30.078 15.453 1 94.5 579 SER A C 1
ATOM 4625 O O . SER A 1 579 ? 23.703 29.547 16.359 1 94.5 579 SER A O 1
ATOM 4627 N N . ARG A 1 580 ? 22.078 30.859 15.648 1 95.19 580 ARG A N 1
ATOM 4628 C CA . ARG A 1 580 ? 21.594 31.141 17 1 95.19 580 ARG A CA 1
ATOM 4629 C C . ARG A 1 580 ? 21.062 29.875 17.656 1 95.19 580 ARG A C 1
ATOM 4631 O O . ARG A 1 580 ? 21.281 29.641 18.844 1 95.19 580 ARG A O 1
ATOM 4638 N N . ILE A 1 581 ? 20.328 29.062 16.938 1 96.62 581 ILE A N 1
ATOM 4639 C CA . ILE A 1 581 ? 19.766 27.812 17.438 1 96.62 581 ILE A CA 1
ATOM 4640 C C . ILE A 1 581 ? 20.891 26.891 17.906 1 96.62 581 ILE A C 1
ATOM 4642 O O . ILE A 1 581 ? 20.812 26.328 19 1 96.62 581 ILE A O 1
ATOM 4646 N N . LEU A 1 582 ? 21.938 26.734 17.078 1 95.5 582 LEU A N 1
ATOM 4647 C CA . LEU A 1 582 ? 23.062 25.875 17.422 1 95.5 582 LEU A CA 1
ATOM 4648 C C . LEU A 1 582 ? 23.766 26.375 18.672 1 95.5 582 LEU A C 1
ATOM 4650 O O . LEU A 1 582 ? 24.219 25.578 19.5 1 95.5 582 LEU A O 1
ATOM 4654 N N . LYS A 1 583 ? 23.766 27.656 18.875 1 94.88 583 LYS A N 1
ATOM 4655 C CA . LYS A 1 583 ? 24.422 28.25 20.047 1 94.88 583 LYS A CA 1
ATOM 4656 C C . LYS A 1 583 ? 23.625 27.969 21.312 1 94.88 583 LYS A C 1
ATOM 4658 O O . LYS A 1 583 ? 24.188 27.609 22.344 1 94.88 583 LYS A O 1
ATOM 4663 N N . VAL A 1 584 ? 22.344 28.109 21.25 1 95.81 584 VAL A N 1
ATOM 4664 C CA . VAL A 1 584 ? 21.516 28 22.438 1 95.81 584 VAL A CA 1
ATOM 4665 C C . VAL A 1 584 ? 21.344 26.531 22.844 1 95.81 584 VAL A C 1
ATOM 4667 O O . VAL A 1 584 ? 21.094 26.234 24 1 95.81 584 VAL A O 1
ATOM 4670 N N . THR A 1 585 ? 21.469 25.641 21.859 1 95.31 585 THR A N 1
ATOM 4671 C CA . THR A 1 585 ? 21.25 24.219 22.125 1 95.31 585 THR A CA 1
ATOM 4672 C C . THR A 1 585 ? 22.562 23.5 22.359 1 95.31 585 THR A C 1
ATOM 4674 O O . THR A 1 585 ? 22.609 22.266 22.453 1 95.31 585 THR A O 1
ATOM 4677 N N . ALA A 1 586 ? 23.625 24.188 22.344 1 91 586 ALA A N 1
ATOM 4678 C CA . ALA A 1 586 ? 24.953 23.594 22.562 1 91 586 ALA A CA 1
ATOM 4679 C C . ALA A 1 586 ? 25.047 23 23.969 1 91 586 ALA A C 1
ATOM 4681 O O . ALA A 1 586 ? 24.422 23.5 24.906 1 91 586 ALA A O 1
ATOM 4682 N N . MET B 1 1 ? 8.688 -31.938 -40.719 1 83.19 1 MET B N 1
ATOM 4683 C CA . MET B 1 1 ? 8.875 -31.328 -39.406 1 83.19 1 MET B CA 1
ATOM 4684 C C . MET B 1 1 ? 10.148 -31.859 -38.75 1 83.19 1 MET B C 1
ATOM 4686 O O . MET B 1 1 ? 10.938 -31.078 -38.188 1 83.19 1 MET B O 1
ATOM 4690 N N . SER B 1 2 ? 10.32 -33.156 -38.781 1 87.44 2 SER B N 1
ATOM 4691 C CA . SER B 1 2 ? 11.531 -33.75 -38.219 1 87.44 2 SER B CA 1
ATOM 4692 C C . SER B 1 2 ? 12.781 -33.094 -38.812 1 87.44 2 SER B C 1
ATOM 4694 O O . SER B 1 2 ? 13.711 -32.75 -38.062 1 87.44 2 SER B O 1
ATOM 4696 N N . TYR B 1 3 ? 12.742 -32.969 -40.031 1 86.56 3 TYR B N 1
ATOM 4697 C CA . TYR B 1 3 ? 13.875 -32.344 -40.688 1 86.56 3 TYR B CA 1
ATOM 4698 C C . TYR B 1 3 ? 14.07 -30.922 -40.219 1 86.56 3 TYR B C 1
ATOM 4700 O O . TYR B 1 3 ? 15.188 -30.5 -39.906 1 86.56 3 TYR B O 1
ATOM 4708 N N . CYS B 1 4 ? 13.039 -30.219 -40.188 1 86.88 4 CYS B N 1
ATOM 4709 C CA . CYS B 1 4 ? 13.109 -28.828 -39.781 1 86.88 4 CYS B CA 1
ATOM 4710 C C . CYS B 1 4 ? 13.625 -28.703 -38.344 1 86.88 4 CYS B C 1
ATOM 4712 O O . CYS B 1 4 ? 14.453 -27.828 -38.031 1 86.88 4 CYS B O 1
ATOM 4714 N N . VAL B 1 5 ? 13.203 -29.531 -37.469 1 88.44 5 VAL B N 1
ATOM 4715 C CA . VAL B 1 5 ? 13.523 -29.453 -36.031 1 88.44 5 VAL B CA 1
ATOM 4716 C C . VAL B 1 5 ? 14.969 -29.906 -35.812 1 88.44 5 VAL B C 1
ATOM 4718 O O . VAL B 1 5 ? 15.664 -29.359 -34.969 1 88.44 5 VAL B O 1
ATOM 4721 N N . THR B 1 6 ? 15.477 -30.797 -36.656 1 90.56 6 THR B N 1
ATOM 4722 C CA . THR B 1 6 ? 16.781 -31.391 -36.406 1 90.56 6 THR B CA 1
ATOM 4723 C C . THR B 1 6 ? 17.844 -30.781 -37.312 1 90.56 6 THR B C 1
ATOM 4725 O O . THR B 1 6 ? 19 -31.203 -37.281 1 90.56 6 THR B O 1
ATOM 4728 N N . ARG B 1 7 ? 17.5 -29.781 -38.031 1 91.88 7 ARG B N 1
ATOM 4729 C CA . ARG B 1 7 ? 18.406 -29.297 -39.062 1 91.88 7 ARG B CA 1
ATOM 4730 C C . ARG B 1 7 ? 19.531 -28.453 -38.469 1 91.88 7 ARG B C 1
ATOM 4732 O O . ARG B 1 7 ? 20.594 -28.328 -39.094 1 91.88 7 ARG B O 1
ATOM 4739 N N . LEU B 1 8 ? 19.328 -27.812 -37.375 1 93.06 8 LEU B N 1
ATOM 4740 C CA . LEU B 1 8 ? 20.359 -26.969 -36.781 1 93.06 8 LEU B CA 1
ATOM 4741 C C . LEU B 1 8 ? 21.547 -27.812 -36.312 1 93.06 8 LEU B C 1
ATOM 4743 O O . LEU B 1 8 ? 21.359 -28.812 -35.625 1 93.06 8 LEU B O 1
ATOM 4747 N N . PRO B 1 9 ? 22.734 -27.344 -36.719 1 94.25 9 PRO B N 1
ATOM 4748 C CA . PRO B 1 9 ? 23.922 -28.109 -36.344 1 94.25 9 PRO B CA 1
ATOM 4749 C C . PRO B 1 9 ? 24.234 -27.984 -34.844 1 94.25 9 PRO B C 1
ATOM 4751 O O . PRO B 1 9 ? 23.906 -26.969 -34.219 1 94.25 9 PRO B O 1
ATOM 4754 N N . TYR B 1 10 ? 24.906 -29 -34.406 1 92.06 10 TYR B N 1
ATOM 4755 C CA . TYR B 1 10 ? 25.438 -29.047 -33.062 1 92.06 10 TYR B CA 1
ATOM 4756 C C . TYR B 1 10 ? 26.484 -27.953 -32.844 1 92.06 10 TYR B C 1
ATOM 4758 O O . TYR B 1 10 ? 27.328 -27.703 -33.719 1 92.06 10 TYR B O 1
ATOM 4766 N N . ASN B 1 11 ? 26.375 -27.156 -31.734 1 94.75 11 ASN B N 1
ATOM 4767 C CA . ASN B 1 11 ? 27.312 -26.109 -31.344 1 94.75 11 ASN B CA 1
ATOM 4768 C C . ASN B 1 11 ? 28.062 -26.484 -30.062 1 94.75 11 ASN B C 1
ATOM 4770 O O . ASN B 1 11 ? 27.547 -26.297 -28.969 1 94.75 11 ASN B O 1
ATOM 4774 N N . ALA B 1 12 ? 29.297 -26.938 -30.172 1 96 12 ALA B N 1
ATOM 4775 C CA . ALA B 1 12 ? 30.094 -27.422 -29.031 1 96 12 ALA B CA 1
ATOM 4776 C C . ALA B 1 12 ? 30.375 -26.297 -28.047 1 96 12 ALA B C 1
ATOM 4778 O O . ALA B 1 12 ? 30.453 -26.516 -26.844 1 96 12 ALA B O 1
ATOM 4779 N N . THR B 1 13 ? 30.578 -25.109 -28.562 1 96.56 13 THR B N 1
ATOM 4780 C CA . THR B 1 13 ? 30.828 -23.969 -27.688 1 96.56 13 THR B CA 1
ATOM 4781 C C . THR B 1 13 ? 29.625 -23.672 -26.812 1 96.56 13 THR B C 1
ATOM 4783 O O . THR B 1 13 ? 29.766 -23.438 -25.609 1 96.56 13 THR B O 1
ATOM 4786 N N . GLU B 1 14 ? 28.469 -23.672 -27.375 1 96.19 14 GLU B N 1
ATOM 4787 C CA . GLU B 1 14 ? 27.25 -23.438 -26.609 1 96.19 14 GLU B CA 1
ATOM 4788 C C . GLU B 1 14 ? 27.062 -24.484 -25.531 1 96.19 14 GLU B C 1
ATOM 4790 O O . GLU B 1 14 ? 26.672 -24.172 -24.406 1 96.19 14 GLU B O 1
ATOM 4795 N N . LYS B 1 15 ? 27.297 -25.719 -25.844 1 97.5 15 LYS B N 1
ATOM 4796 C CA . LYS B 1 15 ? 27.203 -26.797 -24.859 1 97.5 15 LYS B CA 1
ATOM 4797 C C . LYS B 1 15 ? 28.109 -26.531 -23.656 1 97.5 15 LYS B C 1
ATOM 4799 O O . LYS B 1 15 ? 27.688 -26.641 -22.516 1 97.5 15 LYS B O 1
ATOM 4804 N N . ALA B 1 16 ? 29.391 -26.234 -24 1 97.56 16 ALA B N 1
ATOM 4805 C CA . ALA B 1 16 ? 30.375 -26 -22.938 1 97.56 16 ALA B CA 1
ATOM 4806 C C . ALA B 1 16 ? 29.953 -24.828 -22.062 1 97.56 16 ALA B C 1
ATOM 4808 O O . ALA B 1 16 ? 30.094 -24.891 -20.844 1 97.56 16 ALA B O 1
ATOM 4809 N N . GLU B 1 17 ? 29.453 -23.812 -22.656 1 97.31 17 GLU B N 1
ATOM 4810 C CA . GLU B 1 17 ? 29.031 -22.625 -21.906 1 97.31 17 GLU B CA 1
ATOM 4811 C C . GLU B 1 17 ? 27.797 -22.906 -21.062 1 97.31 17 GLU B C 1
ATOM 4813 O O . GLU B 1 17 ? 27.688 -22.422 -19.938 1 97.31 17 GLU B O 1
ATOM 4818 N N . LEU B 1 18 ? 26.859 -23.688 -21.578 1 96.88 18 LEU B N 1
ATOM 4819 C CA . LEU B 1 18 ? 25.672 -24.062 -20.828 1 96.88 18 LEU B CA 1
ATOM 4820 C C . LEU B 1 18 ? 26.031 -24.906 -19.609 1 96.88 18 LEU B C 1
ATOM 4822 O O . LEU B 1 18 ? 25.484 -24.719 -18.531 1 96.88 18 LEU B O 1
ATOM 4826 N N . ILE B 1 19 ? 26.922 -25.828 -19.844 1 97.75 19 ILE B N 1
ATOM 4827 C CA . ILE B 1 19 ? 27.375 -26.688 -18.75 1 97.75 19 ILE B CA 1
ATOM 4828 C C . ILE B 1 19 ? 28 -25.828 -17.656 1 97.75 19 ILE B C 1
ATOM 4830 O O . ILE B 1 19 ? 27.672 -25.984 -16.469 1 97.75 19 ILE B O 1
ATOM 4834 N N . LYS B 1 20 ? 28.875 -24.922 -18.031 1 96.69 20 LYS B N 1
ATOM 4835 C CA . LYS B 1 20 ? 29.5 -24.031 -17.062 1 96.69 20 LYS B CA 1
ATOM 4836 C C . LYS B 1 20 ? 28.469 -23.172 -16.344 1 96.69 20 LYS B C 1
ATOM 4838 O O . LYS B 1 20 ? 28.531 -22.984 -15.133 1 96.69 20 LYS B O 1
ATOM 4843 N N . TYR B 1 21 ? 27.547 -22.672 -17.156 1 96.06 21 TYR B N 1
ATOM 4844 C CA . TYR B 1 21 ? 26.469 -21.844 -16.641 1 96.06 21 TYR B CA 1
ATOM 4845 C C . TYR B 1 21 ? 25.688 -22.578 -15.562 1 96.06 21 TYR B C 1
ATOM 4847 O O . TYR B 1 21 ? 25.516 -22.062 -14.453 1 96.06 21 TYR B O 1
ATOM 4855 N N . TYR B 1 22 ? 25.234 -23.781 -15.773 1 96.44 22 TYR B N 1
ATOM 4856 C CA . TYR B 1 22 ? 24.375 -24.516 -14.852 1 96.44 22 TYR B CA 1
ATOM 4857 C C . TYR B 1 22 ? 25.188 -25.062 -13.672 1 96.44 22 TYR B C 1
ATOM 4859 O O . TYR B 1 22 ? 24.656 -25.188 -12.562 1 96.44 22 TYR B O 1
ATOM 4867 N N . ARG B 1 23 ? 26.469 -25.359 -13.883 1 96.5 23 ARG B N 1
ATOM 4868 C CA . ARG B 1 23 ? 27.297 -25.781 -12.766 1 96.5 23 ARG B CA 1
ATOM 4869 C C . ARG B 1 23 ? 27.391 -24.703 -11.703 1 96.5 23 ARG B C 1
ATOM 4871 O O . ARG B 1 23 ? 27.453 -25 -10.508 1 96.5 23 ARG B O 1
ATOM 4878 N N . LEU B 1 24 ? 27.359 -23.469 -12.133 1 94.94 24 LEU B N 1
ATOM 4879 C CA . LEU B 1 24 ? 27.438 -22.344 -11.203 1 94.94 24 LEU B CA 1
ATOM 4880 C C . LEU B 1 24 ? 26.062 -21.953 -10.695 1 94.94 24 LEU B C 1
ATOM 4882 O O . LEU B 1 24 ? 25.922 -21.422 -9.586 1 94.94 24 LEU B O 1
ATOM 4886 N N . ALA B 1 25 ? 24.969 -22.219 -11.445 1 94.5 25 ALA B N 1
ATOM 4887 C CA . ALA B 1 25 ? 23.625 -21.797 -11.102 1 94.5 25 ALA B CA 1
ATOM 4888 C C . ALA B 1 25 ? 22.969 -22.781 -10.125 1 94.5 25 ALA B C 1
ATOM 4890 O O . ALA B 1 25 ? 22.281 -22.359 -9.188 1 94.5 25 ALA B O 1
ATOM 4891 N N . LEU B 1 26 ? 23.172 -24.062 -10.258 1 94.44 26 LEU B N 1
ATOM 4892 C CA . LEU B 1 26 ? 22.422 -25.125 -9.609 1 94.44 26 LEU B CA 1
ATOM 4893 C C . LEU B 1 26 ? 22.625 -25.109 -8.102 1 94.44 26 LEU B C 1
ATOM 4895 O O . LEU B 1 26 ? 21.734 -25.469 -7.34 1 94.44 26 LEU B O 1
ATOM 4899 N N . PRO B 1 27 ? 23.781 -24.656 -7.609 1 93.06 27 PRO B N 1
ATOM 4900 C CA . PRO B 1 27 ? 23.953 -24.594 -6.156 1 93.06 27 PRO B CA 1
ATOM 4901 C C . PRO B 1 27 ? 22.953 -23.672 -5.477 1 93.06 27 PRO B C 1
ATOM 4903 O O . PRO B 1 27 ? 22.766 -23.75 -4.258 1 93.06 27 PRO B O 1
ATOM 4906 N N . GLN B 1 28 ? 22.312 -22.781 -6.238 1 92.25 28 GLN B N 1
ATOM 4907 C CA . GLN B 1 28 ? 21.297 -21.891 -5.66 1 92.25 28 GLN B CA 1
ATOM 4908 C C . GLN B 1 28 ? 19.953 -22.609 -5.523 1 92.25 28 GLN B C 1
ATOM 4910 O O . GLN B 1 28 ? 19.078 -22.141 -4.797 1 92.25 28 GLN B O 1
ATOM 4915 N N . TYR B 1 29 ? 19.781 -23.688 -6.23 1 95.25 29 TYR B N 1
ATOM 4916 C CA . TYR B 1 29 ? 18.562 -24.484 -6.164 1 95.25 29 TYR B CA 1
ATOM 4917 C C . TYR B 1 29 ? 18.453 -25.203 -4.824 1 95.25 29 TYR B C 1
ATOM 4919 O O . TYR B 1 29 ? 19.234 -26.125 -4.535 1 95.25 29 TYR B O 1
ATOM 4927 N N . VAL B 1 30 ? 17.469 -24.859 -4.031 1 96.31 30 VAL B N 1
ATOM 4928 C CA . VAL B 1 30 ? 17.406 -25.266 -2.631 1 96.31 30 VAL B CA 1
ATOM 4929 C C . VAL B 1 30 ? 17.234 -26.781 -2.531 1 96.31 30 VAL B C 1
ATOM 4931 O O . VAL B 1 30 ? 17.625 -27.391 -1.53 1 96.31 30 VAL B O 1
ATOM 4934 N N . TYR B 1 31 ? 16.703 -27.422 -3.541 1 97 31 TYR B N 1
ATOM 4935 C CA . TYR B 1 31 ? 16.391 -28.844 -3.443 1 97 31 TYR B CA 1
ATOM 4936 C C . TYR B 1 31 ? 17.453 -29.688 -4.141 1 97 31 TYR B C 1
ATOM 4938 O O . TYR B 1 31 ? 17.25 -30.875 -4.387 1 97 31 TYR B O 1
ATOM 4946 N N . GLU B 1 32 ? 18.578 -29.141 -4.535 1 96.19 32 GLU B N 1
ATOM 4947 C CA . GLU B 1 32 ? 19.578 -29.859 -5.324 1 96.19 32 GLU B CA 1
ATOM 4948 C C . GLU B 1 32 ? 20.016 -31.141 -4.617 1 96.19 32 GLU B C 1
ATOM 4950 O O . GLU B 1 32 ? 20.062 -32.219 -5.23 1 96.19 32 GLU B O 1
ATOM 4955 N N . ASN B 1 33 ? 20.281 -31.078 -3.305 1 95.44 33 ASN B N 1
ATOM 4956 C CA . ASN B 1 33 ? 20.812 -32.219 -2.57 1 95.44 33 ASN B CA 1
ATOM 4957 C C . ASN B 1 33 ? 19.75 -33.281 -2.318 1 95.44 33 ASN B C 1
ATOM 4959 O O . ASN B 1 33 ? 19.984 -34.469 -2.508 1 95.44 33 ASN B O 1
ATOM 4963 N N . ILE B 1 34 ? 18.625 -32.812 -1.925 1 96.56 34 ILE B N 1
ATOM 4964 C CA . ILE B 1 34 ? 17.578 -33.781 -1.578 1 96.56 34 ILE B CA 1
ATOM 4965 C C . ILE B 1 34 ? 17.109 -34.5 -2.838 1 96.56 34 ILE B C 1
ATOM 4967 O O . ILE B 1 34 ? 16.672 -35.656 -2.773 1 96.56 34 ILE B O 1
ATOM 4971 N N . ALA B 1 35 ? 17.219 -33.844 -3.994 1 97.19 35 ALA B N 1
ATOM 4972 C CA . ALA B 1 35 ? 16.781 -34.438 -5.254 1 97.19 35 ALA B CA 1
ATOM 4973 C C . ALA B 1 35 ? 17.625 -35.656 -5.625 1 97.19 35 ALA B C 1
ATOM 4975 O O . ALA B 1 35 ? 17.219 -36.469 -6.441 1 97.19 35 ALA B O 1
ATOM 4976 N N . LYS B 1 36 ? 18.812 -35.781 -5.027 1 97.25 36 LYS B N 1
ATOM 4977 C CA . LYS B 1 36 ? 19.766 -36.844 -5.383 1 97.25 36 LYS B CA 1
ATOM 4978 C C . LYS B 1 36 ? 19.281 -38.219 -4.879 1 97.25 36 LYS B C 1
ATOM 4980 O O . LYS B 1 36 ? 19.797 -39.25 -5.301 1 97.25 36 LYS B O 1
ATOM 4985 N N . LYS B 1 37 ? 18.297 -38.188 -4.082 1 96.5 37 LYS B N 1
ATOM 4986 C CA . LYS B 1 37 ? 17.75 -39.438 -3.539 1 96.5 37 LYS B CA 1
ATOM 4987 C C . LYS B 1 37 ? 16.281 -39.594 -3.906 1 96.5 37 LYS B C 1
ATOM 4989 O O . LYS B 1 37 ? 15.555 -38.594 -4.043 1 96.5 37 LYS B O 1
ATOM 4994 N N . SER B 1 38 ? 15.961 -40.812 -4.113 1 96.69 38 SER B N 1
ATOM 4995 C CA . SER B 1 38 ? 14.547 -41.125 -4.305 1 96.69 38 SER B CA 1
ATOM 4996 C C . SER B 1 38 ? 13.758 -40.906 -3.014 1 96.69 38 SER B C 1
ATOM 4998 O O . SER B 1 38 ? 14.297 -41.094 -1.919 1 96.69 38 SER B O 1
ATOM 5000 N N . HIS B 1 39 ? 12.547 -40.5 -3.113 1 96.19 39 HIS B N 1
ATOM 5001 C CA . HIS B 1 39 ? 11.695 -40.219 -1.962 1 96.19 39 HIS B CA 1
ATOM 5002 C C . HIS B 1 39 ? 10.289 -40.781 -2.176 1 96.19 39 HIS B C 1
ATOM 5004 O O . HIS B 1 39 ? 9.742 -40.688 -3.277 1 96.19 39 HIS B O 1
ATOM 5010 N N . PRO B 1 40 ? 9.758 -41.406 -1.107 1 96.12 40 PRO B N 1
ATOM 5011 C CA . PRO B 1 40 ? 8.328 -41.719 -1.194 1 96.12 40 PRO B CA 1
ATOM 5012 C C . PRO B 1 40 ? 7.465 -40.469 -1.317 1 96.12 40 PRO B C 1
ATOM 5014 O O . PRO B 1 40 ? 7.766 -39.438 -0.701 1 96.12 40 PRO B O 1
ATOM 5017 N N . PHE B 1 41 ? 6.449 -40.5 -2.066 1 97 41 PHE B N 1
ATOM 5018 C CA . PHE B 1 41 ? 5.5 -39.438 -2.268 1 97 41 PHE B CA 1
ATOM 5019 C C . PHE B 1 41 ? 4.074 -39.969 -2.357 1 97 41 PHE B C 1
ATOM 5021 O O . PHE B 1 41 ? 3.516 -40.062 -3.451 1 97 41 PHE B O 1
ATOM 5028 N N . GLY B 1 42 ? 3.545 -40.219 -1.128 1 95.81 42 GLY B N 1
ATOM 5029 C CA . GLY B 1 42 ? 2.256 -40.906 -1.072 1 95.81 42 GLY B CA 1
ATOM 5030 C C . GLY B 1 42 ? 2.27 -42.281 -1.7 1 95.81 42 GLY B C 1
ATOM 5031 O O . GLY B 1 42 ? 3.096 -43.125 -1.342 1 95.81 42 GLY B O 1
ATOM 5032 N N . PRO B 1 43 ? 1.375 -42.438 -2.598 1 96.06 43 PRO B N 1
ATOM 5033 C CA . PRO B 1 43 ? 1.359 -43.75 -3.27 1 96.06 43 PRO B CA 1
ATOM 5034 C C . PRO B 1 43 ? 2.404 -43.875 -4.379 1 96.06 43 PRO B C 1
ATOM 5036 O O . PRO B 1 43 ? 2.453 -44.875 -5.09 1 96.06 43 PRO B O 1
ATOM 5039 N N . TYR B 1 44 ? 3.191 -42.844 -4.48 1 94.44 44 TYR B N 1
ATOM 5040 C CA . TYR B 1 44 ? 4.145 -42.781 -5.582 1 94.44 44 TYR B CA 1
ATOM 5041 C C . TYR B 1 44 ? 5.574 -42.688 -5.062 1 94.44 44 TYR B C 1
ATOM 5043 O O . TYR B 1 44 ? 5.82 -42.875 -3.869 1 94.44 44 TYR B O 1
ATOM 5051 N N . GLN B 1 45 ? 6.477 -42.594 -6.035 1 95.25 45 GLN B N 1
ATOM 5052 C CA . GLN B 1 45 ? 7.898 -42.469 -5.738 1 95.25 45 GLN B CA 1
ATOM 5053 C C . GLN B 1 45 ? 8.539 -41.375 -6.621 1 95.25 45 GLN B C 1
ATOM 5055 O O . GLN B 1 45 ? 8.312 -41.375 -7.836 1 95.25 45 GLN B O 1
ATOM 5060 N N . LEU B 1 46 ? 9.234 -40.5 -5.965 1 96.25 46 LEU B N 1
ATOM 5061 C CA . LEU B 1 46 ? 10.016 -39.531 -6.715 1 96.25 46 LEU B CA 1
ATOM 5062 C C . LEU B 1 46 ? 11.383 -40.094 -7.086 1 96.25 46 LEU B C 1
ATOM 5064 O O . LEU B 1 46 ? 12.062 -40.688 -6.242 1 96.25 46 LEU B O 1
ATOM 5068 N N . PRO B 1 47 ? 11.742 -39.969 -8.297 1 95.69 47 PRO B N 1
ATOM 5069 C CA . PRO B 1 47 ? 13.047 -40.5 -8.703 1 95.69 47 PRO B CA 1
ATOM 5070 C C . PRO B 1 47 ? 14.211 -39.688 -8.172 1 95.69 47 PRO B C 1
ATOM 5072 O O . PRO B 1 47 ? 14.047 -38.5 -7.844 1 95.69 47 PRO B O 1
ATOM 5075 N N . ALA B 1 48 ? 15.367 -40.312 -8.016 1 97.62 48 ALA B N 1
ATOM 5076 C CA . ALA B 1 48 ? 16.609 -39.625 -7.707 1 97.62 48 ALA B CA 1
ATOM 5077 C C . ALA B 1 48 ? 17.141 -38.906 -8.938 1 97.62 48 ALA B C 1
ATOM 5079 O O . ALA B 1 48 ? 17.219 -39.469 -10.023 1 97.62 48 ALA B O 1
ATOM 5080 N N . VAL B 1 49 ? 17.469 -37.656 -8.789 1 97.69 49 VAL B N 1
ATOM 5081 C CA . VAL B 1 49 ? 18.016 -36.875 -9.875 1 97.69 49 VAL B CA 1
ATOM 5082 C C . VAL B 1 49 ? 19.281 -36.156 -9.391 1 97.69 49 VAL B C 1
ATOM 5084 O O . VAL B 1 49 ? 19.219 -35.25 -8.547 1 97.69 49 VAL B O 1
ATOM 5087 N N . ASP B 1 50 ? 20.391 -36.531 -9.828 1 98.06 50 ASP B N 1
ATOM 5088 C CA . ASP B 1 50 ? 21.641 -35.812 -9.586 1 98.06 50 ASP B CA 1
ATOM 5089 C C . ASP B 1 50 ? 21.969 -34.875 -10.75 1 98.06 50 ASP B C 1
ATOM 5091 O O . ASP B 1 50 ? 22.516 -35.312 -11.766 1 98.06 50 ASP B O 1
ATOM 5095 N N . LEU B 1 51 ? 21.703 -33.688 -10.578 1 97.81 51 LEU B N 1
ATOM 5096 C CA . LEU B 1 51 ? 21.844 -32.719 -11.648 1 97.81 51 LEU B CA 1
ATOM 5097 C C . LEU B 1 51 ? 23.297 -32.562 -12.086 1 97.81 51 LEU B C 1
ATOM 5099 O O . LEU B 1 51 ? 23.578 -32.469 -13.281 1 97.81 51 LEU B O 1
ATOM 5103 N N . GLN B 1 52 ? 24.219 -32.594 -11.133 1 97.44 52 GLN B N 1
ATOM 5104 C CA . GLN B 1 52 ? 25.641 -32.469 -11.469 1 97.44 52 GLN B CA 1
ATOM 5105 C C . GLN B 1 52 ? 26.125 -33.688 -12.281 1 97.44 52 GLN B C 1
ATOM 5107 O O . GLN B 1 52 ? 26.828 -33.5 -13.273 1 97.44 52 GLN B O 1
ATOM 5112 N N . GLU B 1 53 ? 25.734 -34.812 -11.875 1 97.75 53 GLU B N 1
ATOM 5113 C CA . GLU B 1 53 ? 26.094 -36 -12.633 1 97.75 53 GLU B CA 1
ATOM 5114 C C . GLU B 1 53 ? 25.438 -36 -14.016 1 97.75 53 GLU B C 1
ATOM 5116 O O . GLU B 1 53 ? 26.047 -36.438 -14.992 1 97.75 53 GLU B O 1
ATOM 5121 N N . GLY B 1 54 ? 24.188 -35.531 -14.062 1 98.19 54 GLY B N 1
ATOM 5122 C CA . GLY B 1 54 ? 23.547 -35.375 -15.352 1 98.19 54 GLY B CA 1
ATOM 5123 C C . GLY B 1 54 ? 24.281 -34.438 -16.281 1 98.19 54 GLY B C 1
ATOM 5124 O O . GLY B 1 54 ? 24.406 -34.688 -17.469 1 98.19 54 GLY B O 1
ATOM 5125 N N . LEU B 1 55 ? 24.812 -33.375 -15.75 1 98.31 55 LEU B N 1
ATOM 5126 C CA . LEU B 1 55 ? 25.594 -32.438 -16.547 1 98.31 55 LEU B CA 1
ATOM 5127 C C . LEU B 1 55 ? 26.891 -33.094 -17.031 1 98.31 55 LEU B C 1
ATOM 5129 O O . LEU B 1 55 ? 27.344 -32.812 -18.156 1 98.31 55 LEU B O 1
ATOM 5133 N N . ASN B 1 56 ? 27.547 -33.938 -16.156 1 98.44 56 ASN B N 1
ATOM 5134 C CA . ASN B 1 56 ? 28.719 -34.688 -16.594 1 98.44 56 ASN B CA 1
ATOM 5135 C C . ASN B 1 56 ? 28.406 -35.562 -17.812 1 98.44 56 ASN B C 1
ATOM 5137 O O . ASN B 1 56 ? 29.203 -35.625 -18.75 1 98.44 56 ASN B O 1
ATOM 5141 N N . LYS B 1 57 ? 27.266 -36.188 -17.781 1 98.31 57 LYS B N 1
ATOM 5142 C CA . LYS B 1 57 ? 26.875 -37.062 -18.875 1 98.31 57 LYS B CA 1
ATOM 5143 C C . LYS B 1 57 ? 26.656 -36.25 -20.156 1 98.31 57 LYS B C 1
ATOM 5145 O O . LYS B 1 57 ? 27.078 -36.688 -21.234 1 98.31 57 LYS B O 1
ATOM 5150 N N . ILE B 1 58 ? 26.016 -35.156 -20.047 1 98.31 58 ILE B N 1
ATOM 5151 C CA . ILE B 1 58 ? 25.797 -34.312 -21.203 1 98.31 58 ILE B CA 1
ATOM 5152 C C . ILE B 1 58 ? 27.141 -33.812 -21.734 1 98.31 58 ILE B C 1
ATOM 5154 O O . ILE B 1 58 ? 27.375 -33.781 -22.938 1 98.31 58 ILE B O 1
ATOM 5158 N N . GLU B 1 59 ? 28.031 -33.406 -20.766 1 98.06 59 GLU B N 1
ATOM 5159 C CA . GLU B 1 59 ? 29.344 -32.906 -21.141 1 98.06 59 GLU B CA 1
ATOM 5160 C C . GLU B 1 59 ? 30.125 -33.938 -21.938 1 98.06 59 GLU B C 1
ATOM 5162 O O . GLU B 1 59 ? 30.812 -33.594 -22.906 1 98.06 59 GLU B O 1
ATOM 5167 N N . SER B 1 60 ? 29.984 -35.188 -21.672 1 97.62 60 SER B N 1
ATOM 5168 C CA . SER B 1 60 ? 30.781 -36.25 -22.297 1 97.62 60 SER B CA 1
ATOM 5169 C C . SER B 1 60 ? 30.125 -36.719 -23.578 1 97.62 60 SER B C 1
ATOM 5171 O O . SER B 1 60 ? 30.781 -37.406 -24.375 1 97.62 60 SER B O 1
ATOM 5173 N N . LYS B 1 61 ? 28.906 -36.375 -23.766 1 97.5 61 LYS B N 1
ATOM 5174 C CA . LYS B 1 61 ? 28.172 -36.906 -24.922 1 97.5 61 LYS B CA 1
ATOM 5175 C C . LYS B 1 61 ? 28.422 -36.062 -26.172 1 97.5 61 LYS B C 1
ATOM 5177 O O . LYS B 1 61 ? 28.484 -34.812 -26.078 1 97.5 61 LYS B O 1
ATOM 5182 N N . LYS B 1 62 ? 28.578 -36.719 -27.297 1 95.5 62 LYS B N 1
ATOM 5183 C CA . LYS B 1 62 ? 28.625 -36.031 -28.594 1 95.5 62 LYS B CA 1
ATOM 5184 C C . LYS B 1 62 ? 27.25 -36.031 -29.25 1 95.5 62 LYS B C 1
ATOM 5186 O O . LYS B 1 62 ? 26.5 -37 -29.172 1 95.5 62 LYS B O 1
ATOM 5191 N N . TYR B 1 63 ? 27.016 -34.906 -29.844 1 97 63 TYR B N 1
ATOM 5192 C CA . TYR B 1 63 ? 25.703 -34.75 -30.453 1 97 63 TYR B CA 1
ATOM 5193 C C . TYR B 1 63 ? 25.812 -34.562 -31.953 1 97 63 TYR B C 1
ATOM 5195 O O . TYR B 1 63 ? 26.797 -34.031 -32.469 1 97 63 TYR B O 1
ATOM 5203 N N . THR B 1 64 ? 24.797 -35 -32.656 1 94.5 64 THR B N 1
ATOM 5204 C CA . THR B 1 64 ? 24.734 -34.906 -34.125 1 94.5 64 THR B CA 1
ATOM 5205 C C . THR B 1 64 ? 24.094 -33.562 -34.531 1 94.5 64 THR B C 1
ATOM 5207 O O . THR B 1 64 ? 24.406 -33.031 -35.562 1 94.5 64 THR B O 1
ATOM 5210 N N . ASN B 1 65 ? 23.219 -33.094 -33.719 1 95.25 65 ASN B N 1
ATOM 5211 C CA . ASN B 1 65 ? 22.531 -31.828 -34 1 95.25 65 ASN B CA 1
ATOM 5212 C C . ASN B 1 65 ? 22.141 -31.094 -32.719 1 95.25 65 ASN B C 1
ATOM 5214 O O . ASN B 1 65 ? 22.297 -31.625 -31.625 1 95.25 65 ASN B O 1
ATOM 5218 N N . ASP B 1 66 ? 21.672 -29.906 -32.844 1 95.94 66 ASP B N 1
ATOM 5219 C CA . ASP B 1 66 ? 21.297 -29.016 -31.75 1 95.94 66 ASP B CA 1
ATOM 5220 C C . ASP B 1 66 ? 20.094 -29.578 -30.984 1 95.94 66 ASP B C 1
ATOM 5222 O O . ASP B 1 66 ? 20.047 -29.5 -29.766 1 95.94 66 ASP B O 1
ATOM 5226 N N . ALA B 1 67 ? 19.125 -30.109 -31.688 1 94.81 67 ALA B N 1
ATOM 5227 C CA . ALA B 1 67 ? 17.875 -30.594 -31.078 1 94.81 67 ALA B CA 1
ATOM 5228 C C . ALA B 1 67 ? 18.156 -31.672 -30.047 1 94.81 67 ALA B C 1
ATOM 5230 O O . ALA B 1 67 ? 17.547 -31.688 -28.969 1 94.81 67 ALA B O 1
ATOM 5231 N N . GLU B 1 68 ? 19.047 -32.531 -30.391 1 95 68 GLU B N 1
ATOM 5232 C CA . GLU B 1 68 ? 19.391 -33.625 -29.453 1 95 68 GLU B CA 1
ATOM 5233 C C . GLU B 1 68 ? 20.047 -33.062 -28.188 1 95 68 GLU B C 1
ATOM 5235 O O . GLU B 1 68 ? 19.766 -33.531 -27.094 1 95 68 GLU B O 1
ATOM 5240 N N . MET B 1 69 ? 20.922 -32.156 -28.375 1 96.38 6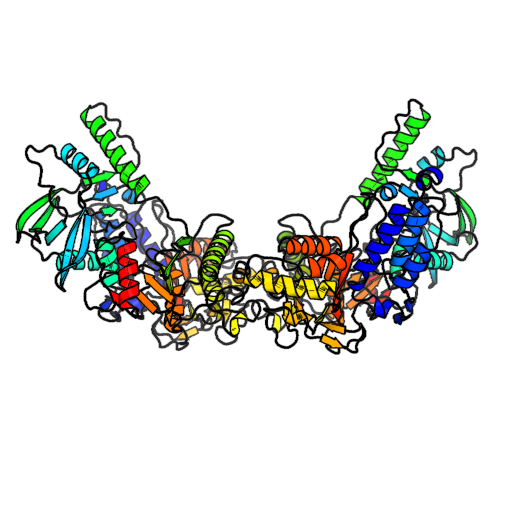9 MET B N 1
ATOM 5241 C CA . MET B 1 69 ? 21.578 -31.516 -27.234 1 96.38 69 MET B CA 1
ATOM 5242 C C . MET B 1 69 ? 20.562 -30.828 -26.344 1 96.38 69 MET B C 1
ATOM 5244 O O . MET B 1 69 ? 20.547 -31.047 -25.125 1 96.38 69 MET B O 1
ATOM 5248 N N . GLN B 1 70 ? 19.703 -30.047 -26.969 1 95.44 70 GLN B N 1
ATOM 5249 C CA . GLN B 1 70 ? 18.703 -29.312 -26.219 1 95.44 70 GLN B CA 1
ATOM 5250 C C . GLN B 1 70 ? 17.75 -30.266 -25.5 1 95.44 70 GLN B C 1
ATOM 5252 O O . GLN B 1 70 ? 17.312 -29.984 -24.375 1 95.44 70 GLN B O 1
ATOM 5257 N N . GLU B 1 71 ? 17.453 -31.312 -26.062 1 94.12 71 GLU B N 1
ATOM 5258 C CA . GLU B 1 71 ? 16.562 -32.312 -25.469 1 94.12 71 GLU B CA 1
ATOM 5259 C C . GLU B 1 71 ? 17.188 -32.938 -24.219 1 94.12 71 GLU B C 1
ATOM 5261 O O . GLU B 1 71 ? 16.5 -33.188 -23.234 1 94.12 71 GLU B O 1
ATOM 5266 N N . ASP B 1 72 ? 18.484 -33.188 -24.297 1 96 72 ASP B N 1
ATOM 5267 C CA . ASP B 1 72 ? 19.156 -33.781 -23.141 1 96 72 ASP B CA 1
ATOM 5268 C C . ASP B 1 72 ? 19.156 -32.812 -21.953 1 96 72 ASP B C 1
ATOM 5270 O O . ASP B 1 72 ? 18.953 -33.219 -20.812 1 96 72 ASP B O 1
ATOM 5274 N N . PHE B 1 73 ? 19.375 -31.516 -22.219 1 95.94 73 PHE B N 1
ATOM 5275 C CA . PHE B 1 73 ? 19.281 -30.516 -21.156 1 95.94 73 PHE B CA 1
ATOM 5276 C C . PHE B 1 73 ? 17.859 -30.469 -20.594 1 95.94 73 PHE B C 1
ATOM 5278 O O . PHE B 1 73 ? 17.672 -30.469 -19.375 1 95.94 73 PHE B O 1
ATOM 5285 N N . TYR B 1 74 ? 16.922 -30.484 -21.469 1 94.94 74 TYR B N 1
ATOM 5286 C CA . TYR B 1 74 ? 15.531 -30.422 -21.031 1 94.94 74 TYR B CA 1
ATOM 5287 C C . TYR B 1 74 ? 15.188 -31.625 -20.172 1 94.94 74 TYR B C 1
ATOM 5289 O O . TYR B 1 74 ? 14.602 -31.484 -19.094 1 94.94 74 TYR B O 1
ATOM 5297 N N . GLN B 1 75 ? 15.555 -32.812 -20.609 1 94.31 75 GLN B N 1
ATOM 5298 C CA . GLN B 1 75 ? 15.203 -34.031 -19.906 1 94.31 75 GLN B CA 1
ATOM 5299 C C . GLN B 1 75 ? 15.867 -34.094 -18.531 1 94.31 75 GLN B C 1
ATOM 5301 O O . GLN B 1 75 ? 15.289 -34.625 -17.594 1 94.31 75 GLN B O 1
ATOM 5306 N N . LEU B 1 76 ? 17.062 -33.625 -18.469 1 96.25 76 LEU B N 1
ATOM 5307 C CA . LEU B 1 76 ? 17.75 -33.594 -17.188 1 96.25 76 LEU B CA 1
ATOM 5308 C C . LEU B 1 76 ? 16.922 -32.844 -16.141 1 96.25 76 LEU B C 1
ATOM 5310 O O . LEU B 1 76 ? 16.656 -33.375 -15.062 1 96.25 76 LEU B O 1
ATOM 5314 N N . PHE B 1 77 ? 16.438 -31.688 -16.438 1 95.56 77 PHE B N 1
ATOM 5315 C CA . PHE B 1 77 ? 15.688 -30.859 -15.5 1 95.56 77 PHE B CA 1
ATOM 5316 C C . PHE B 1 77 ? 14.266 -31.391 -15.344 1 95.56 77 PHE B C 1
ATOM 5318 O O . PHE B 1 77 ? 13.688 -31.328 -14.258 1 95.56 77 PHE B O 1
ATOM 5325 N N . ALA B 1 78 ? 13.703 -31.953 -16.406 1 94.44 78 ALA B N 1
ATOM 5326 C CA . ALA B 1 78 ? 12.336 -32.469 -16.391 1 94.44 78 ALA B CA 1
ATOM 5327 C C . ALA B 1 78 ? 12.195 -33.594 -15.375 1 94.44 78 ALA B C 1
ATOM 5329 O O . ALA B 1 78 ? 11.117 -33.812 -14.82 1 94.44 78 ALA B O 1
ATOM 5330 N N . GLN B 1 79 ? 13.266 -34.281 -15.086 1 95.56 79 GLN B N 1
ATOM 5331 C CA . GLN B 1 79 ? 13.227 -35.406 -14.164 1 95.56 79 GLN B CA 1
ATOM 5332 C C . GLN B 1 79 ? 12.961 -34.938 -12.734 1 95.56 79 GLN B C 1
ATOM 5334 O O . GLN B 1 79 ? 12.594 -35.719 -11.867 1 95.56 79 GLN B O 1
ATOM 5339 N N . LEU B 1 80 ? 13.148 -33.656 -12.477 1 95.62 80 LEU B N 1
ATOM 5340 C CA . LEU B 1 80 ? 12.891 -33.094 -11.164 1 95.62 80 LEU B CA 1
ATOM 5341 C C . LEU B 1 80 ? 11.391 -33.031 -10.883 1 95.62 80 LEU B C 1
ATOM 5343 O O . LEU B 1 80 ? 10.977 -32.875 -9.734 1 95.62 80 LEU B O 1
ATOM 5347 N N . HIS B 1 81 ? 10.586 -33.031 -11.938 1 95.19 81 HIS B N 1
ATOM 5348 C CA . HIS B 1 81 ? 9.148 -32.812 -11.828 1 95.19 81 HIS B CA 1
ATOM 5349 C C . HIS B 1 81 ? 8.828 -31.562 -11.023 1 95.19 81 HIS B C 1
ATOM 5351 O O . HIS B 1 81 ? 7.984 -31.594 -10.125 1 95.19 81 HIS B O 1
ATOM 5357 N N . ASP B 1 82 ? 9.539 -30.516 -11.312 1 94.44 82 ASP B N 1
ATOM 5358 C CA . ASP B 1 82 ? 9.422 -29.219 -10.641 1 94.44 82 ASP B CA 1
ATOM 5359 C C . ASP B 1 82 ? 9.25 -28.094 -11.648 1 94.44 82 ASP B C 1
ATOM 5361 O O . ASP B 1 82 ? 10.211 -27.703 -12.32 1 94.44 82 ASP B O 1
ATOM 5365 N N . ALA B 1 83 ? 8.086 -27.531 -11.633 1 93.75 83 ALA B N 1
ATOM 5366 C CA . ALA B 1 83 ? 7.766 -26.5 -12.617 1 93.75 83 ALA B CA 1
ATOM 5367 C C . ALA B 1 83 ? 8.539 -25.219 -12.336 1 93.75 83 ALA B C 1
ATOM 5369 O O . ALA B 1 83 ? 8.594 -24.312 -13.188 1 93.75 83 ALA B O 1
ATOM 5370 N N . HIS B 1 84 ? 9.164 -25.141 -11.156 1 94.19 84 HIS B N 1
ATOM 5371 C CA . HIS B 1 84 ? 9.906 -23.938 -10.797 1 94.19 84 HIS B CA 1
ATOM 5372 C C . HIS B 1 84 ? 11.336 -24 -11.32 1 94.19 84 HIS B C 1
ATOM 5374 O O . HIS B 1 84 ? 12.062 -23 -11.281 1 94.19 84 HIS B O 1
ATOM 5380 N N . THR B 1 85 ? 11.758 -25.172 -11.773 1 93.56 85 THR B N 1
ATOM 5381 C CA . THR B 1 85 ? 13.133 -25.328 -12.219 1 93.56 85 THR B CA 1
ATOM 5382 C C . THR B 1 85 ? 13.18 -25.969 -13.609 1 93.56 85 THR B C 1
ATOM 5384 O O . THR B 1 85 ? 13.789 -27.031 -13.789 1 93.56 85 THR B O 1
ATOM 5387 N N . PRO B 1 86 ? 12.68 -25.266 -14.586 1 89.5 86 PRO B N 1
ATOM 5388 C CA . PRO B 1 86 ? 12.672 -25.828 -15.938 1 89.5 86 PRO B CA 1
ATOM 5389 C C . PRO B 1 86 ? 13.906 -25.438 -16.75 1 89.5 86 PRO B C 1
ATOM 5391 O O . PRO B 1 86 ? 14.547 -24.422 -16.453 1 89.5 86 PRO B O 1
ATOM 5394 N N . TYR B 1 87 ? 14.289 -26.266 -17.625 1 93.31 87 TYR B N 1
ATOM 5395 C CA . TYR B 1 87 ? 15.117 -25.812 -18.734 1 93.31 87 TYR B CA 1
ATOM 5396 C C . TYR B 1 87 ? 14.258 -25.328 -19.891 1 93.31 87 TYR B C 1
ATOM 5398 O O . TYR B 1 87 ? 13.297 -25.984 -20.281 1 93.31 87 TYR B O 1
ATOM 5406 N N . HIS B 1 88 ? 14.594 -24.219 -20.406 1 89.44 88 HIS B N 1
ATOM 5407 C CA . HIS B 1 88 ? 13.898 -23.688 -21.562 1 89.44 88 HIS B CA 1
ATOM 5408 C C . HIS B 1 88 ? 14.758 -23.781 -22.828 1 89.44 88 HIS B C 1
ATOM 5410 O O . HIS B 1 88 ? 15.852 -23.219 -22.875 1 89.44 88 HIS B O 1
ATOM 5416 N N . LYS B 1 89 ? 14.18 -24.438 -23.734 1 92.94 89 LYS B N 1
ATOM 5417 C CA . LYS B 1 89 ? 14.875 -24.5 -25.031 1 92.94 89 LYS B CA 1
ATOM 5418 C C . LYS B 1 89 ? 14.922 -23.125 -25.703 1 92.94 89 LYS B C 1
ATOM 5420 O O . LYS B 1 89 ? 14.211 -22.203 -25.297 1 92.94 89 LYS B O 1
ATOM 5425 N N . PRO B 1 90 ? 15.867 -23 -26.672 1 92.88 90 PRO B N 1
ATOM 5426 C CA . PRO B 1 90 ? 15.852 -21.766 -27.453 1 92.88 90 PRO B CA 1
ATOM 5427 C C . PRO B 1 90 ? 14.5 -21.5 -28.109 1 92.88 90 PRO B C 1
ATOM 5429 O O . PRO B 1 90 ? 13.773 -22.438 -28.453 1 92.88 90 PRO B O 1
ATOM 5432 N N . ASN B 1 91 ? 14.211 -20.281 -28.422 1 86.31 91 ASN B N 1
ATOM 5433 C CA . ASN B 1 91 ? 12.93 -19.844 -28.953 1 86.31 91 ASN B CA 1
ATOM 5434 C C . ASN B 1 91 ? 12.594 -20.531 -30.266 1 86.31 91 ASN B C 1
ATOM 5436 O O . ASN B 1 91 ? 11.422 -20.766 -30.578 1 86.31 91 ASN B O 1
ATOM 5440 N N . TYR B 1 92 ? 13.578 -20.906 -30.938 1 88.19 92 TYR B N 1
ATOM 5441 C CA . TYR B 1 92 ? 13.414 -21.594 -32.219 1 88.19 92 TYR B CA 1
ATOM 5442 C C . TYR B 1 92 ? 12.477 -22.781 -32.062 1 88.19 92 TYR B C 1
ATOM 5444 O O . TYR B 1 92 ? 11.617 -23.016 -32.938 1 88.19 92 TYR B O 1
ATOM 5452 N N . TYR B 1 93 ? 12.547 -23.484 -31.047 1 89.88 93 TYR B N 1
ATOM 5453 C CA . TYR B 1 93 ? 11.82 -24.734 -30.891 1 89.88 93 TYR B CA 1
ATOM 5454 C C . TYR B 1 93 ? 10.375 -24.484 -30.469 1 89.88 93 TYR B C 1
ATOM 5456 O O . TYR B 1 93 ? 9.523 -25.359 -30.594 1 89.88 93 TYR B O 1
ATOM 5464 N N . TYR B 1 94 ? 10.062 -23.344 -29.938 1 84.06 94 TYR B N 1
ATOM 5465 C CA . TYR B 1 94 ? 8.719 -23.016 -29.469 1 84.06 94 TYR B CA 1
ATOM 5466 C C . TYR B 1 94 ? 7.785 -22.734 -30.656 1 84.06 94 TYR B C 1
ATOM 5468 O O . TYR B 1 94 ? 6.566 -22.672 -30.484 1 84.06 94 TYR B O 1
ATOM 5476 N N . ASN B 1 95 ? 8.273 -22.703 -31.828 1 80.75 95 ASN B N 1
ATOM 5477 C CA . ASN B 1 95 ? 7.473 -22.453 -33.031 1 80.75 95 ASN B CA 1
ATOM 5478 C C . ASN B 1 95 ? 6.863 -23.734 -33.562 1 80.75 95 ASN B C 1
ATOM 5480 O O . ASN B 1 95 ? 6 -23.703 -34.438 1 80.75 95 ASN B O 1
ATOM 5484 N N . TYR B 1 96 ? 7.25 -24.844 -33.062 1 84.62 96 TYR B N 1
ATOM 5485 C CA . TYR B 1 96 ? 6.848 -26.109 -33.625 1 84.62 96 TYR B CA 1
ATOM 5486 C C . TYR B 1 96 ? 5.926 -26.875 -32.688 1 84.62 96 TYR B C 1
ATOM 5488 O O . TYR B 1 96 ? 6.145 -26.906 -31.484 1 84.62 96 TYR B O 1
ATOM 5496 N N . TYR B 1 97 ? 4.895 -27.484 -33.281 1 85.44 97 TYR B N 1
ATOM 5497 C CA . TYR B 1 97 ? 3.945 -28.328 -32.594 1 85.44 97 TYR B CA 1
ATOM 5498 C C . TYR B 1 97 ? 3.613 -29.578 -33.406 1 85.44 97 TYR B C 1
ATOM 5500 O O . TYR B 1 97 ? 3.723 -29.562 -34.625 1 85.44 97 TYR B O 1
ATOM 5508 N N . THR B 1 98 ? 3.266 -30.562 -32.719 1 88.81 98 THR B N 1
ATOM 5509 C CA . THR B 1 98 ? 2.658 -31.719 -33.375 1 88.81 98 THR B CA 1
ATOM 5510 C C . THR B 1 98 ? 1.336 -32.094 -32.688 1 88.81 98 THR B C 1
ATOM 5512 O O . THR B 1 98 ? 1.143 -31.812 -31.516 1 88.81 98 THR B O 1
ATOM 5515 N N . LEU B 1 99 ? 0.417 -32.656 -33.5 1 89.31 99 LEU B N 1
ATOM 5516 C CA . LEU B 1 99 ? -0.861 -33.031 -32.906 1 89.31 99 LEU B CA 1
ATOM 5517 C C . LEU B 1 99 ? -1.459 -34.25 -33.594 1 89.31 99 LEU B C 1
ATOM 5519 O O . LEU B 1 99 ? -1.127 -34.531 -34.75 1 89.31 99 LEU B O 1
ATOM 5523 N N . GLN B 1 100 ? -2.211 -34.938 -32.844 1 91.75 100 GLN B N 1
ATOM 5524 C CA . GLN B 1 100 ? -3.129 -35.938 -33.344 1 91.75 100 GLN B CA 1
ATOM 5525 C C . GLN B 1 100 ? -4.516 -35.375 -33.594 1 91.75 100 GLN B C 1
ATOM 5527 O O . GLN B 1 100 ? -4.984 -34.5 -32.844 1 91.75 100 GLN B O 1
ATOM 5532 N N . PRO B 1 101 ? -5.211 -35.781 -34.625 1 91 101 PRO B N 1
ATOM 5533 C CA . PRO B 1 101 ? -6.496 -35.188 -34.969 1 91 101 PRO B CA 1
ATOM 5534 C C . PRO B 1 101 ? -7.652 -35.688 -34.125 1 91 101 PRO B C 1
ATOM 5536 O O . PRO B 1 101 ? -8.75 -35.906 -34.656 1 91 101 PRO B O 1
ATOM 5539 N N . ILE B 1 102 ? -7.418 -36.062 -32.906 1 92.31 102 ILE B N 1
ATOM 5540 C CA . ILE B 1 102 ? -8.422 -36.5 -31.938 1 92.31 102 ILE B CA 1
ATOM 5541 C C . ILE B 1 102 ? -8.102 -35.938 -30.562 1 92.31 102 ILE B C 1
ATOM 5543 O O . ILE B 1 102 ? -6.98 -35.5 -30.312 1 92.31 102 ILE B O 1
ATOM 5547 N N . SER B 1 103 ? -9.109 -35.969 -29.703 1 91.12 103 SER B N 1
ATOM 5548 C CA . SER B 1 103 ? -8.914 -35.688 -28.281 1 91.12 103 SER B CA 1
ATOM 5549 C C . SER B 1 103 ? -9.305 -36.906 -27.438 1 91.12 103 SER B C 1
ATOM 5551 O O . SER B 1 103 ? -10.148 -37.719 -27.844 1 91.12 103 SER B O 1
ATOM 5553 N N . ILE B 1 104 ? -8.648 -37.062 -26.344 1 94.88 104 ILE B N 1
ATOM 5554 C CA . ILE B 1 104 ? -8.891 -38.219 -25.516 1 94.88 104 ILE B CA 1
ATOM 5555 C C . ILE B 1 104 ? -9.266 -37.781 -24.094 1 94.88 104 ILE B C 1
ATOM 5557 O O . ILE B 1 104 ? -8.984 -36.625 -23.703 1 94.88 104 ILE B O 1
ATOM 5561 N N . MET B 1 105 ? -9.953 -38.625 -23.359 1 95.25 105 MET B N 1
ATOM 5562 C CA . MET B 1 105 ? -10.312 -38.344 -21.969 1 95.25 105 MET B CA 1
ATOM 5563 C C . MET B 1 105 ? -10.195 -39.625 -21.125 1 95.25 105 MET B C 1
ATOM 5565 O O . MET B 1 105 ? -10.188 -40.719 -21.672 1 95.25 105 MET B O 1
ATOM 5569 N N . SER B 1 106 ? -9.961 -39.438 -19.922 1 96.5 106 SER B N 1
ATOM 5570 C CA . SER B 1 106 ? -9.969 -40.5 -18.922 1 96.5 106 SER B CA 1
ATOM 5571 C C . SER B 1 106 ? -11.172 -40.375 -17.984 1 96.5 106 SER B C 1
ATOM 5573 O O . SER B 1 106 ? -11.398 -39.312 -17.406 1 96.5 106 SER B O 1
ATOM 5575 N N . THR B 1 107 ? -11.961 -41.375 -17.891 1 95.5 107 THR B N 1
ATOM 5576 C CA . THR B 1 107 ? -13.172 -41.344 -17.078 1 95.5 107 THR B CA 1
ATOM 5577 C C . THR B 1 107 ? -13.477 -42.719 -16.516 1 95.5 107 THR B C 1
ATOM 5579 O O . THR B 1 107 ? -12.648 -43.625 -16.609 1 95.5 107 THR B O 1
ATOM 5582 N N . LEU B 1 108 ? -14.594 -42.812 -15.805 1 93.31 108 LEU B N 1
ATOM 5583 C CA . LEU B 1 108 ? -15.023 -44.094 -15.234 1 93.31 108 LEU B CA 1
ATOM 5584 C C . LEU B 1 108 ? -16.125 -44.719 -16.094 1 93.31 108 LEU B C 1
ATOM 5586 O O . LEU B 1 108 ? -17.031 -44 -16.547 1 93.31 108 LEU B O 1
ATOM 5590 N N . TYR B 1 109 ? -16.031 -45.938 -16.328 1 91.5 109 TYR B N 1
ATOM 5591 C CA . TYR B 1 109 ? -17.047 -46.781 -16.969 1 91.5 109 TYR B CA 1
ATOM 5592 C C . TYR B 1 109 ? -17.141 -48.156 -16.328 1 91.5 109 TYR B C 1
ATOM 5594 O O . TYR B 1 109 ? -16.156 -48.875 -16.281 1 91.5 109 TYR B O 1
ATOM 5602 N N . ASN B 1 110 ? -18.344 -48.5 -15.781 1 90.44 110 ASN B N 1
ATOM 5603 C CA . ASN B 1 110 ? -18.578 -49.75 -15.094 1 90.44 110 ASN B CA 1
ATOM 5604 C C . ASN B 1 110 ? -17.531 -49.969 -13.992 1 90.44 110 ASN B C 1
ATOM 5606 O O . ASN B 1 110 ? -16.891 -51.031 -13.953 1 90.44 110 ASN B O 1
ATOM 5610 N N . ASN B 1 111 ? -17.188 -48.938 -13.273 1 90.31 111 ASN B N 1
ATOM 5611 C CA . ASN B 1 111 ? -16.328 -48.969 -12.094 1 90.31 111 ASN B CA 1
ATOM 5612 C C . ASN B 1 111 ? -14.875 -49.219 -12.453 1 90.31 111 ASN B C 1
ATOM 5614 O O . ASN B 1 111 ? -14.133 -49.812 -11.648 1 90.31 111 ASN B O 1
ATOM 5618 N N . ALA B 1 112 ? -14.586 -48.969 -13.672 1 94.5 112 ALA B N 1
ATOM 5619 C CA . ALA B 1 112 ? -13.195 -49.062 -14.109 1 94.5 112 ALA B CA 1
ATOM 5620 C C . ALA B 1 112 ? -12.766 -47.781 -14.844 1 94.5 112 ALA B C 1
ATOM 5622 O O . ALA B 1 112 ? -13.57 -47.188 -15.555 1 94.5 112 ALA B O 1
ATOM 5623 N N . GLN B 1 113 ? -11.484 -47.438 -14.633 1 97.19 113 GLN B N 1
ATOM 5624 C CA . GLN B 1 113 ? -10.938 -46.312 -15.383 1 97.19 113 GLN B CA 1
ATOM 5625 C C . GLN B 1 113 ? -10.719 -46.656 -16.844 1 97.19 113 GLN B C 1
ATOM 5627 O O . GLN B 1 113 ? -10.086 -47.688 -17.156 1 97.19 113 GLN B O 1
ATOM 5632 N N . VAL B 1 114 ? -11.234 -45.875 -17.75 1 96.75 114 VAL B N 1
ATOM 5633 C CA . VAL B 1 114 ? -11.125 -46.156 -19.188 1 96.75 114 VAL B CA 1
ATOM 5634 C C . VAL B 1 114 ? -10.633 -44.875 -19.906 1 96.75 114 VAL B C 1
ATOM 5636 O O . VAL B 1 114 ? -10.805 -43.781 -19.406 1 96.75 114 VAL B O 1
ATOM 5639 N N . ILE B 1 115 ? -9.992 -45.094 -20.984 1 97.75 115 ILE B N 1
ATOM 5640 C CA . ILE B 1 115 ? -9.602 -44.031 -21.906 1 97.75 115 ILE B CA 1
ATOM 5641 C C . ILE B 1 115 ? -10.531 -44.031 -23.125 1 97.75 115 ILE B C 1
ATOM 5643 O O . ILE B 1 115 ? -10.789 -45.062 -23.719 1 97.75 115 ILE B O 1
ATOM 5647 N N . LYS B 1 116 ? -11.086 -42.812 -23.438 1 96.62 116 LYS B N 1
ATOM 5648 C CA . LYS B 1 116 ? -12 -42.688 -24.578 1 96.62 116 LYS B CA 1
ATOM 5649 C C . LYS B 1 116 ? -11.555 -41.562 -25.516 1 96.62 116 LYS B C 1
ATOM 5651 O O . LYS B 1 116 ? -10.852 -40.625 -25.094 1 96.62 116 LYS B O 1
ATOM 5656 N N . ILE B 1 117 ? -11.922 -41.719 -26.766 1 96.5 117 ILE B N 1
ATOM 5657 C CA . ILE B 1 117 ? -11.852 -40.562 -27.656 1 96.5 117 ILE B CA 1
ATOM 5658 C C . ILE B 1 117 ? -12.977 -39.594 -27.312 1 96.5 117 ILE B C 1
ATOM 5660 O O . ILE B 1 117 ? -14.156 -39.938 -27.438 1 96.5 117 ILE B O 1
ATOM 5664 N N . SER B 1 118 ? -12.633 -38.469 -26.906 1 92.75 118 SER B N 1
ATOM 5665 C CA . SER B 1 118 ? -13.625 -37.531 -26.422 1 92.75 118 SER B CA 1
ATOM 5666 C C . SER B 1 118 ? -14.227 -36.719 -27.578 1 92.75 118 SER B C 1
ATOM 5668 O O . SER B 1 118 ? -15.414 -36.375 -27.547 1 92.75 118 SER B O 1
ATOM 5670 N N . SER B 1 119 ? -13.375 -36.312 -28.547 1 90.44 119 SER B N 1
ATOM 5671 C CA . SER B 1 119 ? -13.883 -35.562 -29.688 1 90.44 119 SER B CA 1
ATOM 5672 C C . SER B 1 119 ? -12.953 -35.656 -30.891 1 90.44 119 SER B C 1
ATOM 5674 O O . SER B 1 119 ? -11.781 -36.031 -30.734 1 90.44 119 SER B O 1
ATOM 5676 N N . VAL B 1 120 ? -13.57 -35.469 -32 1 91.19 120 VAL B N 1
ATOM 5677 C CA . VAL B 1 120 ? -12.859 -35.312 -33.25 1 91.19 120 VAL B CA 1
ATOM 5678 C C . VAL B 1 120 ? -13.172 -33.969 -33.875 1 91.19 120 VAL B C 1
ATOM 5680 O O . VAL B 1 120 ? -14.328 -33.625 -34.125 1 91.19 120 VAL B O 1
ATOM 5683 N N . ASP B 1 121 ? -12.148 -33.219 -34.031 1 83.75 121 ASP B N 1
ATOM 5684 C CA . ASP B 1 121 ? -12.352 -31.891 -34.562 1 83.75 121 ASP B CA 1
ATOM 5685 C C . ASP B 1 121 ? -12.398 -31.891 -36.062 1 83.75 121 ASP B C 1
ATOM 5687 O O . ASP B 1 121 ? -11.461 -32.375 -36.719 1 83.75 121 ASP B O 1
ATOM 5691 N N . LYS B 1 122 ? -13.391 -31.234 -36.594 1 84 122 LYS B N 1
ATOM 5692 C CA . LYS B 1 122 ? -13.609 -31.25 -38.031 1 84 122 LYS B CA 1
ATOM 5693 C C . LYS B 1 122 ? -12.5 -30.516 -38.781 1 84 122 LYS B C 1
ATOM 5695 O O . LYS B 1 122 ? -12.07 -30.938 -39.844 1 84 122 LYS B O 1
ATOM 5700 N N . SER B 1 123 ? -12.141 -29.484 -38.219 1 79.5 123 SER B N 1
ATOM 5701 C CA . SER B 1 123 ? -11.094 -28.688 -38.844 1 79.5 123 SER B CA 1
ATOM 5702 C C . SER B 1 123 ? -9.781 -29.453 -38.906 1 79.5 123 SER B C 1
ATOM 5704 O O . SER B 1 123 ? -9.031 -29.359 -39.875 1 79.5 123 SER B O 1
ATOM 5706 N N . GLU B 1 124 ? -9.5 -30.25 -37.875 1 84.69 124 GLU B N 1
ATOM 5707 C CA . GLU B 1 124 ? -8.281 -31.047 -37.844 1 84.69 124 GLU B CA 1
ATOM 5708 C C . GLU B 1 124 ? -8.359 -32.219 -38.844 1 84.69 124 GLU B C 1
ATOM 5710 O O . GLU B 1 124 ? -7.367 -32.562 -39.469 1 84.69 124 GLU B O 1
ATOM 5715 N N . VAL B 1 125 ? -9.492 -32.719 -38.969 1 87.19 125 VAL B N 1
ATOM 5716 C CA . VAL B 1 125 ? -9.711 -33.812 -39.906 1 87.19 125 VAL B CA 1
ATOM 5717 C C . VAL B 1 125 ? -9.508 -33.281 -41.344 1 87.19 125 VAL B C 1
ATOM 5719 O O . VAL B 1 125 ? -8.891 -33.969 -42.156 1 87.19 125 VAL B O 1
ATOM 5722 N N . GLU B 1 126 ? -10.055 -32.156 -41.562 1 82.94 126 GLU B N 1
ATOM 5723 C CA . GLU B 1 126 ? -9.891 -31.562 -42.906 1 82.94 126 GLU B CA 1
ATOM 5724 C C . GLU B 1 126 ? -8.422 -31.281 -43.188 1 82.94 126 GLU B C 1
ATOM 5726 O O . GLU B 1 126 ? -7.945 -31.531 -44.312 1 82.94 126 GLU B O 1
ATOM 5731 N N . ALA B 1 127 ? -7.793 -30.766 -42.25 1 81.5 127 ALA B N 1
ATOM 5732 C CA . ALA B 1 127 ? -6.363 -30.5 -42.406 1 81.5 127 ALA B CA 1
ATOM 5733 C C . ALA B 1 127 ? -5.59 -31.797 -42.625 1 81.5 127 ALA B C 1
ATOM 5735 O O . ALA B 1 127 ? -4.676 -31.844 -43.469 1 81.5 127 ALA B O 1
ATOM 5736 N N . TYR B 1 128 ? -5.934 -32.75 -41.875 1 87.31 128 TYR B N 1
ATOM 5737 C CA . TYR B 1 128 ? -5.301 -34.062 -42 1 87.31 128 TYR B CA 1
ATOM 5738 C C . TYR B 1 128 ? -5.469 -34.594 -43.438 1 87.31 128 TYR B C 1
ATOM 5740 O O . TYR B 1 128 ? -4.504 -35.062 -44.031 1 87.31 128 TYR B O 1
ATOM 5748 N N . ALA B 1 129 ? -6.637 -34.531 -43.938 1 84.62 129 ALA B N 1
ATOM 5749 C CA . ALA B 1 129 ? -6.945 -35.062 -45.281 1 84.62 129 ALA B CA 1
ATOM 5750 C C . ALA B 1 129 ? -6.164 -34.281 -46.344 1 84.62 129 ALA B C 1
ATOM 5752 O O . ALA B 1 129 ? -5.742 -34.875 -47.344 1 84.62 129 ALA B O 1
ATOM 5753 N N . THR B 1 130 ? -6.074 -33.094 -46.125 1 79.25 130 THR B N 1
ATOM 5754 C CA . THR B 1 130 ? -5.355 -32.25 -47.062 1 79.25 130 THR B CA 1
ATOM 5755 C C . THR B 1 130 ? -3.861 -32.562 -47.031 1 79.25 130 THR B C 1
ATOM 5757 O O . THR B 1 130 ? -3.217 -32.625 -48.094 1 79.25 130 THR B O 1
ATOM 5760 N N . LEU B 1 131 ? -3.355 -32.781 -45.875 1 82.12 131 LEU B N 1
ATOM 5761 C CA . LEU B 1 131 ? -1.925 -33 -45.719 1 82.12 131 LEU B CA 1
ATOM 5762 C C . LEU B 1 131 ? -1.529 -34.406 -46.219 1 82.12 131 LEU B C 1
ATOM 5764 O O . LEU B 1 131 ? -0.456 -34.562 -46.781 1 82.12 131 LEU B O 1
ATOM 5768 N N . TYR B 1 132 ? -2.361 -35.281 -45.812 1 85.5 132 TYR B N 1
ATOM 5769 C CA . TYR B 1 132 ? -2.045 -36.656 -46.188 1 85.5 132 TYR B CA 1
ATOM 5770 C C . TYR B 1 132 ? -2.938 -37.156 -47.312 1 85.5 132 TYR B C 1
ATOM 5772 O O . TYR B 1 132 ? -3.902 -37.875 -47.094 1 85.5 132 TYR B O 1
ATOM 5780 N N . ASN B 1 133 ? -2.941 -36.5 -48.375 1 77.19 133 ASN B N 1
ATOM 5781 C CA . ASN B 1 133 ? -3.762 -36.75 -49.562 1 77.19 133 ASN B CA 1
ATOM 5782 C C . ASN B 1 133 ? -3.693 -38.188 -50.031 1 77.19 133 ASN B C 1
ATOM 5784 O O . ASN B 1 133 ? -3.211 -38.5 -51.125 1 77.19 133 ASN B O 1
ATOM 5788 N N . GLU B 1 134 ? -3.949 -39 -49.125 1 72.56 134 GLU B N 1
ATOM 5789 C CA . GLU B 1 134 ? -3.943 -40.406 -49.5 1 72.56 134 GLU B CA 1
ATOM 5790 C C . GLU B 1 134 ? -5.324 -40.875 -49.969 1 72.56 134 GLU B C 1
ATOM 5792 O O . GLU B 1 134 ? -6.332 -40.219 -49.656 1 72.56 134 GLU B O 1
ATOM 5797 N N . SER B 1 135 ? -5.324 -41.75 -50.781 1 69.38 135 SER B N 1
ATOM 5798 C CA . SER B 1 135 ? -6.555 -42.312 -51.344 1 69.38 135 SER B CA 1
ATOM 5799 C C . SER B 1 135 ? -7.457 -42.875 -50.25 1 69.38 135 SER B C 1
ATOM 5801 O O . SER B 1 135 ? -8.68 -42.781 -50.344 1 69.38 135 SER B O 1
ATOM 5803 N N . SER B 1 136 ? -6.844 -43.312 -49.281 1 75.06 136 SER B N 1
ATOM 5804 C CA . SER B 1 136 ? -7.637 -43.875 -48.156 1 75.06 136 SER B CA 1
ATOM 5805 C C . SER B 1 136 ? -7.371 -43.125 -46.875 1 75.06 136 SER B C 1
ATOM 5807 O O . SER B 1 136 ? -6.258 -43.156 -46.344 1 75.06 136 SER B O 1
ATOM 5809 N N . GLN B 1 137 ? -8.391 -42.438 -46.531 1 83.12 137 GLN B N 1
ATOM 5810 C CA . GLN B 1 137 ? -8.32 -41.719 -45.281 1 83.12 137 GLN B CA 1
ATOM 5811 C C . GLN B 1 137 ? -8.641 -42.656 -44.094 1 83.12 137 GLN B C 1
ATOM 5813 O O . GLN B 1 137 ? -9.43 -43.594 -44.25 1 83.12 137 GLN B O 1
ATOM 5818 N N . PRO B 1 138 ? -7.973 -42.406 -43 1 92.5 138 PRO B N 1
ATOM 5819 C CA . PRO B 1 138 ? -8.344 -43.188 -41.844 1 92.5 138 PRO B CA 1
ATOM 5820 C C . PRO B 1 138 ? -9.758 -42.906 -41.344 1 92.5 138 PRO B C 1
ATOM 5822 O O . PRO B 1 138 ? -10.359 -41.906 -41.75 1 92.5 138 PRO B O 1
ATOM 5825 N N . ASP B 1 139 ? -10.266 -43.844 -40.5 1 94.5 139 ASP B N 1
ATOM 5826 C CA . ASP B 1 139 ? -11.609 -43.719 -39.969 1 94.5 139 ASP B CA 1
ATOM 5827 C C . ASP B 1 139 ? -11.648 -42.656 -38.875 1 94.5 139 ASP B C 1
ATOM 5829 O O . ASP B 1 139 ? -10.875 -42.688 -37.906 1 94.5 139 ASP B O 1
ATOM 5833 N N . PHE B 1 140 ? -12.586 -41.719 -39 1 95.5 140 PHE B N 1
ATOM 5834 C CA . PHE B 1 140 ? -12.711 -40.625 -38 1 95.5 140 PHE B CA 1
ATOM 5835 C C . PHE B 1 140 ? -14.039 -40.719 -37.25 1 95.5 140 PHE B C 1
ATOM 5837 O O . PHE B 1 140 ? -14.344 -39.906 -36.406 1 95.5 140 PHE B O 1
ATOM 5844 N N . ASP B 1 141 ? -14.875 -41.656 -37.562 1 94.94 141 ASP B N 1
ATOM 5845 C CA . ASP B 1 141 ? -16.094 -41.938 -36.812 1 94.94 141 ASP B CA 1
ATOM 5846 C C . ASP B 1 141 ? -15.773 -42.75 -35.562 1 94.94 141 ASP B C 1
ATOM 5848 O O . ASP B 1 141 ? -16.125 -43.938 -35.469 1 94.94 141 ASP B O 1
ATOM 5852 N N . VAL B 1 142 ? -15.117 -42.125 -34.625 1 96.88 142 VAL B N 1
ATOM 5853 C CA . VAL B 1 142 ? -14.547 -42.844 -33.5 1 96.88 142 VAL B CA 1
ATOM 5854 C C . VAL B 1 142 ? -14.875 -42.125 -32.188 1 96.88 142 VAL B C 1
ATOM 5856 O O . VAL B 1 142 ? -14.43 -42.562 -31.125 1 96.88 142 VAL B O 1
ATOM 5859 N N . GLU B 1 143 ? -15.594 -41.031 -32.219 1 95.56 143 GLU B N 1
ATOM 5860 C CA . GLU B 1 143 ? -15.945 -40.312 -31 1 95.56 143 GLU B CA 1
ATOM 5861 C C . GLU B 1 143 ? -16.672 -41.219 -30.016 1 95.56 143 GLU B C 1
ATOM 5863 O O . GLU B 1 143 ? -17.578 -41.969 -30.406 1 95.56 143 GLU B O 1
ATOM 5868 N N . GLY B 1 144 ? -16.234 -41.188 -28.797 1 94.88 144 GLY B N 1
ATOM 5869 C CA . GLY B 1 144 ? -16.891 -41.969 -27.75 1 94.88 144 GLY B CA 1
ATOM 5870 C C . GLY B 1 144 ? -16.328 -43.375 -27.609 1 94.88 144 GLY B C 1
ATOM 5871 O O . GLY B 1 144 ? -16.562 -44.062 -26.609 1 94.88 144 GLY B O 1
ATOM 5872 N N . TRP B 1 145 ? -15.57 -43.844 -28.578 1 97.56 145 TRP B N 1
ATOM 5873 C CA . TRP B 1 145 ? -14.992 -45.156 -28.516 1 97.56 145 TRP B CA 1
ATOM 5874 C C . TRP B 1 145 ? -13.938 -45.25 -27.422 1 97.56 145 TRP B C 1
ATOM 5876 O O . TRP B 1 145 ? -13.211 -44.281 -27.172 1 97.56 145 TRP B O 1
ATOM 5886 N N . GLN B 1 146 ? -13.867 -46.438 -26.828 1 97.81 146 GLN B N 1
ATOM 5887 C CA . GLN B 1 146 ? -12.836 -46.688 -25.844 1 97.81 146 GLN B CA 1
ATOM 5888 C C . GLN B 1 146 ? -11.516 -47.094 -26.5 1 97.81 146 GLN B C 1
ATOM 5890 O O . GLN B 1 146 ? -11.508 -47.875 -27.469 1 97.81 146 GLN B O 1
ATOM 5895 N N . ILE B 1 147 ? -10.508 -46.469 -26.062 1 98.56 147 ILE B N 1
ATOM 5896 C CA . ILE B 1 147 ? -9.172 -46.875 -26.516 1 98.56 147 ILE B CA 1
ATOM 5897 C C . ILE B 1 147 ? -8.641 -48 -25.609 1 98.56 147 ILE B C 1
ATOM 5899 O O . ILE B 1 147 ? -8.352 -47.75 -24.438 1 98.56 147 ILE B O 1
ATOM 5903 N N . THR B 1 148 ? -8.422 -49.156 -26.141 1 98.12 148 THR B N 1
ATOM 5904 C CA . THR B 1 148 ? -7.938 -50.25 -25.344 1 98.12 148 THR B CA 1
ATOM 5905 C C . THR B 1 148 ? -6.414 -50.344 -25.406 1 98.12 148 THR B C 1
ATOM 5907 O O . THR B 1 148 ? -5.77 -50.75 -24.438 1 98.12 148 THR B O 1
ATOM 5910 N N . GLU B 1 149 ? -5.867 -50.031 -26.594 1 98.5 149 GLU B N 1
ATOM 5911 C CA . GLU B 1 149 ? -4.414 -50.031 -26.766 1 98.5 149 GLU B CA 1
ATOM 5912 C C . GLU B 1 149 ? -3.939 -48.844 -27.578 1 98.5 149 GLU B C 1
ATOM 5914 O O . GLU B 1 149 ? -4.664 -48.344 -28.438 1 98.5 149 GLU B O 1
ATOM 5919 N N . ILE B 1 150 ? -2.834 -48.375 -27.297 1 98.56 150 ILE B N 1
ATOM 5920 C CA . ILE B 1 150 ? -2.076 -47.406 -28.078 1 98.56 150 ILE B CA 1
ATOM 5921 C C . ILE B 1 150 ? -0.75 -48 -28.516 1 98.56 150 ILE B C 1
ATOM 5923 O O . ILE B 1 150 ? 0.096 -48.344 -27.688 1 98.56 150 ILE B O 1
ATOM 5927 N N . ASP B 1 151 ? -0.613 -48.219 -29.797 1 98.06 151 ASP B N 1
ATOM 5928 C CA . ASP B 1 151 ? 0.567 -48.844 -30.391 1 98.06 151 ASP B CA 1
ATOM 5929 C C . ASP B 1 151 ? 0.847 -50.188 -29.734 1 98.06 151 ASP B C 1
ATOM 5931 O O . ASP B 1 151 ? 1.992 -50.5 -29.406 1 98.06 151 ASP B O 1
ATOM 5935 N N . GLY B 1 152 ? -0.173 -50.844 -29.406 1 97.56 152 GLY B N 1
ATOM 5936 C CA . GLY B 1 152 ? -0.061 -52.219 -28.922 1 97.56 152 GLY B CA 1
ATOM 5937 C C . GLY B 1 152 ? 0.102 -52.312 -27.422 1 97.56 152 GLY B C 1
ATOM 5938 O O . GLY B 1 152 ? 0.165 -53.406 -26.875 1 97.56 152 GLY B O 1
ATOM 5939 N N . VAL B 1 153 ? 0.167 -51.25 -26.75 1 98.19 153 VAL B N 1
ATOM 5940 C CA . VAL B 1 153 ? 0.285 -51.188 -25.297 1 98.19 153 VAL B CA 1
ATOM 5941 C C . VAL B 1 153 ? -1.055 -50.781 -24.688 1 98.19 153 VAL B C 1
ATOM 5943 O O . VAL B 1 153 ? -1.743 -49.906 -25.219 1 98.19 153 VAL B O 1
ATOM 5946 N N . PRO B 1 154 ? -1.387 -51.5 -23.547 1 98.31 154 PRO B N 1
ATOM 5947 C CA . PRO B 1 154 ? -2.635 -51.031 -22.922 1 98.31 154 PRO B CA 1
ATOM 5948 C C . PRO B 1 154 ? -2.699 -49.531 -22.75 1 98.31 154 PRO B C 1
ATOM 5950 O O . PRO B 1 154 ? -1.725 -48.906 -22.312 1 98.31 154 PRO B O 1
ATOM 5953 N N . ALA B 1 155 ? -3.809 -48.969 -23.125 1 98.38 155 ALA B N 1
ATOM 5954 C CA . ALA B 1 155 ? -3.939 -47.5 -23.266 1 98.38 155 ALA B CA 1
ATOM 5955 C C . ALA B 1 155 ? -3.518 -46.781 -21.984 1 98.38 155 ALA B C 1
ATOM 5957 O O . ALA B 1 155 ? -2.74 -45.844 -22.031 1 98.38 155 ALA B O 1
ATOM 5958 N N . LEU B 1 156 ? -4.062 -47.219 -20.844 1 97.81 156 LEU B N 1
ATOM 5959 C CA . LEU B 1 156 ? -3.746 -46.594 -19.562 1 97.81 156 LEU B CA 1
ATOM 5960 C C . LEU B 1 156 ? -2.248 -46.625 -19.281 1 97.81 156 LEU B C 1
ATOM 5962 O O . LEU B 1 156 ? -1.666 -45.656 -18.828 1 97.81 156 LEU B O 1
ATOM 5966 N N . ASP B 1 157 ? -1.602 -47.688 -19.594 1 97.94 157 ASP B N 1
ATOM 5967 C CA . ASP B 1 157 ? -0.167 -47.844 -19.375 1 97.94 157 ASP B CA 1
ATOM 5968 C C . ASP B 1 157 ? 0.636 -46.969 -20.312 1 97.94 157 ASP B C 1
ATOM 5970 O O . ASP B 1 157 ? 1.653 -46.375 -19.922 1 97.94 157 ASP B O 1
ATOM 5974 N N . ALA B 1 158 ? 0.194 -46.906 -21.562 1 98.06 158 ALA B N 1
ATOM 5975 C CA . ALA B 1 158 ? 0.867 -46.031 -22.531 1 98.06 158 ALA B CA 1
ATOM 5976 C C . ALA B 1 158 ? 0.845 -44.562 -22.078 1 98.06 158 ALA B C 1
ATOM 5978 O O . ALA B 1 158 ? 1.868 -43.875 -22.141 1 98.06 158 ALA B O 1
ATOM 5979 N N . LEU B 1 159 ? -0.284 -44.156 -21.656 1 97.94 159 LEU B N 1
ATOM 5980 C CA . LEU B 1 159 ? -0.441 -42.781 -21.219 1 97.94 159 LEU B CA 1
ATOM 5981 C C . LEU B 1 159 ? 0.327 -42.531 -19.922 1 97.94 159 LEU B C 1
ATOM 5983 O O . LEU B 1 159 ? 0.933 -41.469 -19.75 1 97.94 159 LEU B O 1
ATOM 5987 N N . ARG B 1 160 ? 0.274 -43.438 -18.969 1 97.31 160 ARG B N 1
ATOM 5988 C CA . ARG B 1 160 ? 1.056 -43.344 -17.75 1 97.31 160 ARG B CA 1
ATOM 5989 C C . ARG B 1 160 ? 2.545 -43.25 -18.047 1 97.31 160 ARG B C 1
ATOM 5991 O O . ARG B 1 160 ? 3.24 -42.406 -17.469 1 97.31 160 ARG B O 1
ATOM 5998 N N . SER B 1 161 ? 2.988 -44.062 -18.938 1 96.5 161 SER B N 1
ATOM 5999 C CA . SER B 1 161 ? 4.395 -44.031 -19.328 1 96.5 161 SER B CA 1
ATOM 6000 C C . SER B 1 161 ? 4.773 -42.656 -19.906 1 96.5 161 SER B C 1
ATOM 6002 O O . SER B 1 161 ? 5.824 -42.125 -19.578 1 96.5 161 SER B O 1
ATOM 6004 N N . PHE B 1 162 ? 3.969 -42.125 -20.766 1 95.94 162 PHE B N 1
ATOM 6005 C CA . PHE B 1 162 ? 4.211 -40.812 -21.328 1 95.94 162 PHE B CA 1
ATOM 6006 C C . PHE B 1 162 ? 4.258 -39.75 -20.234 1 95.94 162 PHE B C 1
ATOM 6008 O O . PHE B 1 162 ? 5.156 -38.906 -20.219 1 95.94 162 PHE B O 1
ATOM 6015 N N . ALA B 1 163 ? 3.238 -39.812 -19.344 1 96.19 163 ALA B N 1
ATOM 6016 C CA . ALA B 1 163 ? 3.148 -38.875 -18.25 1 96.19 163 ALA B CA 1
ATOM 6017 C C . ALA B 1 163 ? 4.406 -38.906 -17.391 1 96.19 163 ALA B C 1
ATOM 6019 O O . ALA B 1 163 ? 4.973 -37.844 -17.062 1 96.19 163 ALA B O 1
ATOM 6020 N N . ASP B 1 164 ? 4.875 -40.031 -17.047 1 94.31 164 ASP B N 1
ATOM 6021 C CA . ASP B 1 164 ? 5.969 -40.219 -16.094 1 94.31 164 ASP B CA 1
ATOM 6022 C C . ASP B 1 164 ? 7.312 -39.844 -16.734 1 94.31 164 ASP B C 1
ATOM 6024 O O . ASP B 1 164 ? 8.211 -39.344 -16.062 1 94.31 164 ASP B O 1
ATOM 6028 N N . ASN B 1 165 ? 7.379 -40.062 -18.047 1 91.75 165 ASN B N 1
ATOM 6029 C CA . ASN B 1 165 ? 8.695 -39.938 -18.656 1 91.75 165 ASN B CA 1
ATOM 6030 C C . ASN B 1 165 ? 8.844 -38.656 -19.453 1 91.75 165 ASN B C 1
ATOM 6032 O O . ASN B 1 165 ? 9.961 -38.25 -19.766 1 91.75 165 ASN B O 1
ATOM 6036 N N . ASN B 1 166 ? 7.723 -38.031 -19.781 1 92 166 ASN B N 1
ATOM 6037 C CA . ASN B 1 166 ? 7.828 -36.875 -20.688 1 92 166 ASN B CA 1
ATOM 6038 C C . ASN B 1 166 ? 7.32 -35.594 -20.031 1 92 166 ASN B C 1
ATOM 6040 O O . ASN B 1 166 ? 7.598 -34.5 -20.516 1 92 166 ASN B O 1
ATOM 6044 N N . ILE B 1 167 ? 6.57 -35.719 -19.031 1 91.31 167 ILE B N 1
ATOM 6045 C CA . ILE B 1 167 ? 6.055 -34.531 -18.359 1 91.31 167 ILE B CA 1
ATOM 6046 C C . ILE B 1 167 ? 6.863 -34.25 -17.094 1 91.31 167 ILE B C 1
ATOM 6048 O O . ILE B 1 167 ? 6.84 -35.062 -16.156 1 91.31 167 ILE B O 1
ATOM 6052 N N . GLY B 1 168 ? 7.543 -33.156 -17.047 1 89.5 168 GLY B N 1
ATOM 6053 C CA . GLY B 1 168 ? 8.531 -32.938 -16 1 89.5 168 GLY B CA 1
ATOM 6054 C C . GLY B 1 168 ? 8.156 -31.812 -15.062 1 89.5 168 GLY B C 1
ATOM 6055 O O . GLY B 1 168 ? 9.016 -31.203 -14.422 1 89.5 168 GLY B O 1
ATOM 6056 N N . VAL B 1 169 ? 6.836 -31.484 -14.82 1 89.5 169 VAL B N 1
ATOM 6057 C CA . VAL B 1 169 ? 6.535 -30.25 -14.117 1 89.5 169 VAL B CA 1
ATOM 6058 C C . VAL B 1 169 ? 5.816 -30.562 -12.805 1 89.5 169 VAL B C 1
ATOM 6060 O O . VAL B 1 169 ? 5.691 -29.688 -11.938 1 89.5 169 VAL B O 1
ATOM 6063 N N . LEU B 1 170 ? 5.293 -31.781 -12.523 1 95 170 LEU B N 1
ATOM 6064 C CA . LEU B 1 170 ? 4.492 -32.094 -11.352 1 95 170 LEU B CA 1
ATOM 6065 C C . LEU B 1 170 ? 4.992 -33.375 -10.672 1 95 170 LEU B C 1
ATOM 6067 O O . LEU B 1 170 ? 5.184 -34.406 -11.328 1 95 170 LEU B O 1
ATOM 6071 N N . LYS B 1 171 ? 5.105 -33.312 -9.414 1 96.75 171 LYS B N 1
ATOM 6072 C CA . LYS B 1 171 ? 5.648 -34.469 -8.703 1 96.75 171 LYS B CA 1
ATOM 6073 C C . LYS B 1 171 ? 4.582 -35.531 -8.492 1 96.75 171 LYS B C 1
ATOM 6075 O O . LYS B 1 171 ? 4.895 -36.719 -8.445 1 96.75 171 LYS B O 1
ATOM 6080 N N . ASP B 1 172 ? 3.34 -35.156 -8.375 1 97.25 172 ASP B N 1
ATOM 6081 C CA . ASP B 1 172 ? 2.244 -36.094 -8.234 1 97.25 172 ASP B CA 1
ATOM 6082 C C . ASP B 1 172 ? 1.966 -36.812 -9.555 1 97.25 172 ASP B C 1
ATOM 6084 O O . ASP B 1 172 ? 1.66 -36.156 -10.562 1 97.25 172 ASP B O 1
ATOM 6088 N N . ASN B 1 173 ? 1.996 -38.156 -9.555 1 96.81 173 ASN B N 1
ATOM 6089 C CA . ASN B 1 173 ? 1.804 -38.938 -10.789 1 96.81 173 ASN B CA 1
ATOM 6090 C C . ASN B 1 173 ? 0.406 -38.719 -11.359 1 96.81 173 ASN B C 1
ATOM 6092 O O . ASN B 1 173 ? 0.231 -38.688 -12.578 1 96.81 173 ASN B O 1
ATOM 6096 N N . GLY B 1 174 ? -0.552 -38.688 -10.445 1 96.38 174 GLY B N 1
ATOM 6097 C CA . GLY B 1 174 ? -1.913 -38.469 -10.906 1 96.38 174 GLY B CA 1
ATOM 6098 C C . GLY B 1 174 ? -2.09 -37.125 -11.609 1 96.38 174 GLY B C 1
ATOM 6099 O O . GLY B 1 174 ? -2.766 -37.031 -12.633 1 96.38 174 GLY B O 1
ATOM 6100 N N . SER B 1 175 ? -1.463 -36.125 -11.062 1 95.62 175 SER B N 1
ATOM 6101 C CA . SER B 1 175 ? -1.528 -34.781 -11.672 1 95.62 175 SER B CA 1
ATOM 6102 C C . SER B 1 175 ? -0.834 -34.781 -13.031 1 95.62 175 SER B C 1
ATOM 6104 O O . SER B 1 175 ? -1.304 -34.125 -13.961 1 95.62 175 SER B O 1
ATOM 6106 N N . ARG B 1 176 ? 0.33 -35.438 -13.164 1 96 176 ARG B N 1
ATOM 6107 C CA . ARG B 1 176 ? 1.008 -35.5 -14.453 1 96 176 ARG B CA 1
ATOM 6108 C C . ARG B 1 176 ? 0.149 -36.25 -15.477 1 96 176 ARG B C 1
ATOM 6110 O O . ARG B 1 176 ? 0.11 -35.875 -16.656 1 96 176 ARG B O 1
ATOM 6117 N N . PHE B 1 177 ? -0.465 -37.312 -14.977 1 97.06 177 PHE B N 1
ATOM 6118 C CA . PHE B 1 177 ? -1.368 -38.031 -15.852 1 97.06 177 PHE B CA 1
ATOM 6119 C C . PHE B 1 177 ? -2.457 -37.125 -16.406 1 97.06 177 PHE B C 1
ATOM 6121 O O . PHE B 1 177 ? -2.787 -37.188 -17.594 1 97.06 177 PHE B O 1
ATOM 6128 N N . ASN B 1 178 ? -3.035 -36.281 -15.57 1 95.75 178 ASN B N 1
ATOM 6129 C CA . ASN B 1 178 ? -4.051 -35.344 -16.016 1 95.75 178 ASN B CA 1
ATOM 6130 C C . ASN B 1 178 ? -3.52 -34.406 -17.094 1 95.75 178 ASN B C 1
ATOM 6132 O O . ASN B 1 178 ? -4.223 -34.125 -18.062 1 95.75 178 ASN B O 1
ATOM 6136 N N . LEU B 1 179 ? -2.305 -33.969 -17 1 92.62 179 LEU B N 1
ATOM 6137 C CA . LEU B 1 179 ? -1.717 -33.094 -18.016 1 92.62 179 LEU B CA 1
ATOM 6138 C C . LEU B 1 179 ? -1.512 -33.844 -19.328 1 92.62 179 LEU B C 1
ATOM 6140 O O . LEU B 1 179 ? -1.668 -33.281 -20.406 1 92.62 179 LEU B O 1
ATOM 6144 N N . ALA B 1 180 ? -1.178 -35.094 -19.188 1 94.88 180 ALA B N 1
ATOM 6145 C CA . ALA B 1 180 ? -0.97 -35.938 -20.359 1 94.88 180 ALA B CA 1
ATOM 6146 C C . ALA B 1 180 ? -2.271 -36.125 -21.125 1 94.88 180 ALA B C 1
ATOM 6148 O O . ALA B 1 180 ? -2.275 -36.125 -22.359 1 94.88 180 ALA B O 1
ATOM 6149 N N . VAL B 1 181 ? -3.326 -36.281 -20.422 1 94.75 181 VAL B N 1
ATOM 6150 C CA . VAL B 1 181 ? -4.566 -36.719 -21.031 1 94.75 181 VAL B CA 1
ATOM 6151 C C . VAL B 1 181 ? -5.484 -35.531 -21.297 1 94.75 181 VAL B C 1
ATOM 6153 O O . VAL B 1 181 ? -6.023 -35.406 -22.391 1 94.75 181 VAL B O 1
ATOM 6156 N N . SER B 1 182 ? -5.684 -34.656 -20.266 1 86.88 182 SER B N 1
ATOM 6157 C CA . SER B 1 182 ? -6.707 -33.625 -20.328 1 86.88 182 SER B CA 1
ATOM 6158 C C . SER B 1 182 ? -6.078 -32.219 -20.422 1 86.88 182 SER B C 1
ATOM 6160 O O . SER B 1 182 ? -6.766 -31.25 -20.734 1 86.88 182 SER B O 1
ATOM 6162 N N . GLY B 1 183 ? -4.871 -32.094 -20.188 1 81.06 183 GLY B N 1
ATOM 6163 C CA . GLY B 1 183 ? -4.227 -30.797 -20.219 1 81.06 183 GLY B CA 1
ATOM 6164 C C . GLY B 1 183 ? -4.562 -29.938 -19 1 81.06 183 GLY B C 1
ATOM 6165 O O . GLY B 1 183 ? -4.934 -30.453 -17.953 1 81.06 183 GLY B O 1
ATOM 6166 N N . TYR B 1 184 ? -4.324 -28.641 -19.156 1 75.12 184 TYR B N 1
ATOM 6167 C CA . TYR B 1 184 ? -4.512 -27.688 -18.062 1 75.12 184 TYR B CA 1
ATOM 6168 C C . TYR B 1 184 ? -5.992 -27.391 -17.859 1 75.12 184 TYR B C 1
ATOM 6170 O O . TYR B 1 184 ? -6.504 -27.516 -16.734 1 75.12 184 TYR B O 1
ATOM 6178 N N . LYS B 1 185 ? -6.672 -26.891 -18.859 1 71.5 185 LYS B N 1
ATOM 6179 C CA . LYS B 1 185 ? -8.07 -26.484 -18.75 1 71.5 185 LYS B CA 1
ATOM 6180 C C . LYS B 1 185 ? -8.828 -26.75 -20.047 1 71.5 185 LYS B C 1
ATOM 6182 O O . LYS B 1 185 ? -10.062 -26.688 -20.078 1 71.5 185 LYS B O 1
ATOM 6187 N N . THR B 1 186 ? -8.156 -27.219 -21 1 68.12 186 THR B N 1
ATOM 6188 C CA . THR B 1 186 ? -8.742 -27.203 -22.328 1 68.12 186 THR B CA 1
ATOM 6189 C C . THR B 1 186 ? -9.352 -28.562 -22.672 1 68.12 186 THR B C 1
ATOM 6191 O O . THR B 1 186 ? -10.109 -28.688 -23.625 1 68.12 186 THR B O 1
ATOM 6194 N N . GLY B 1 187 ? -9 -29.547 -21.953 1 74.44 187 GLY B N 1
ATOM 6195 C CA . GLY B 1 187 ? -9.406 -30.906 -22.297 1 74.44 187 GLY B CA 1
ATOM 6196 C C . GLY B 1 187 ? -8.516 -31.547 -23.344 1 74.44 187 GLY B C 1
ATOM 6197 O O . GLY B 1 187 ? -8.836 -32.625 -23.859 1 74.44 187 GLY B O 1
ATOM 6198 N N . ARG B 1 188 ? -7.492 -30.859 -23.719 1 84 188 ARG B N 1
ATOM 6199 C CA . ARG B 1 188 ? -6.516 -31.391 -24.656 1 84 188 ARG B CA 1
ATOM 6200 C C . ARG B 1 188 ? -5.172 -31.641 -23.984 1 84 188 ARG B C 1
ATOM 6202 O O . ARG B 1 188 ? -4.445 -30.688 -23.672 1 84 188 ARG B O 1
ATOM 6209 N N . GLY B 1 189 ? -4.789 -32.875 -23.859 1 89.88 189 GLY B N 1
ATOM 6210 C CA . GLY B 1 189 ? -3.59 -33.25 -23.125 1 89.88 189 GLY B CA 1
ATOM 6211 C C . GLY B 1 189 ? -2.344 -33.25 -23.984 1 89.88 189 GLY B C 1
ATOM 6212 O O . GLY B 1 189 ? -2.432 -33.25 -25.219 1 89.88 189 GLY B O 1
ATOM 6213 N N . TRP B 1 190 ? -1.224 -33.375 -23.375 1 90.75 190 TRP B N 1
ATOM 6214 C CA . TRP B 1 190 ? 0.076 -33.281 -24.031 1 90.75 190 TRP B CA 1
ATOM 6215 C C . TRP B 1 190 ? 0.415 -34.562 -24.781 1 90.75 190 TRP B C 1
ATOM 6217 O O . TRP B 1 190 ? 1.344 -34.562 -25.594 1 90.75 190 TRP B O 1
ATOM 6227 N N . PHE B 1 191 ? -0.316 -35.594 -24.531 1 95.06 191 PHE B N 1
ATOM 6228 C CA . PHE B 1 191 ? -0.068 -36.812 -25.312 1 95.06 191 PHE B CA 1
ATOM 6229 C C . PHE B 1 191 ? -0.408 -36.562 -26.781 1 95.06 191 PHE B C 1
ATOM 6231 O O . PHE B 1 191 ? 0.293 -37.062 -27.672 1 95.06 191 PHE B O 1
ATOM 6238 N N . ILE B 1 192 ? -1.447 -35.812 -27.047 1 92.88 192 ILE B N 1
ATOM 6239 C CA . ILE B 1 192 ? -1.922 -35.656 -28.422 1 92.88 192 ILE B CA 1
ATOM 6240 C C . ILE B 1 192 ? -1.497 -34.312 -28.969 1 92.88 192 ILE B C 1
ATOM 6242 O O . ILE B 1 192 ? -1.538 -34.094 -30.188 1 92.88 192 ILE B O 1
ATOM 6246 N N . PHE B 1 193 ? -1.214 -33.406 -28.141 1 87.25 193 PHE B N 1
ATOM 6247 C CA . PHE B 1 193 ? -0.773 -32.062 -28.547 1 87.25 193 PHE B CA 1
ATOM 6248 C C . PHE B 1 193 ? 0.562 -31.734 -27.906 1 87.25 193 PHE B C 1
ATOM 6250 O O . PHE B 1 193 ? 0.623 -31.453 -26.703 1 87.25 193 PHE B O 1
ATOM 6257 N N . ARG B 1 194 ? 1.586 -31.578 -28.703 1 88.81 194 ARG B N 1
ATOM 6258 C CA . ARG B 1 194 ? 2.928 -31.469 -28.141 1 88.81 194 ARG B CA 1
ATOM 6259 C C . ARG B 1 194 ? 3.654 -30.234 -28.672 1 88.81 194 ARG B C 1
ATOM 6261 O O . ARG B 1 194 ? 3.953 -30.156 -29.875 1 88.81 194 ARG B O 1
ATOM 6268 N N . PRO B 1 195 ? 3.945 -29.297 -27.766 1 83.5 195 PRO B N 1
ATOM 6269 C CA . PRO B 1 195 ? 4.855 -28.219 -28.172 1 83.5 195 PRO B CA 1
ATOM 6270 C C . PRO B 1 195 ? 6.32 -28.656 -28.156 1 83.5 195 PRO B C 1
ATOM 6272 O O . PRO B 1 195 ? 6.801 -29.188 -27.156 1 83.5 195 PRO B O 1
ATOM 6275 N N . MET B 1 196 ? 7.078 -28.312 -29.109 1 87.69 196 MET B N 1
ATOM 6276 C CA . MET B 1 196 ? 8.461 -28.766 -29.234 1 87.69 196 MET B CA 1
ATOM 6277 C C . MET B 1 196 ? 9.375 -27.969 -28.312 1 87.69 196 MET B C 1
ATOM 6279 O O . MET B 1 196 ? 10.516 -28.359 -28.062 1 87.69 196 MET B O 1
ATOM 6283 N N . GLY B 1 197 ? 8.852 -26.844 -27.781 1 84.12 197 GLY B N 1
ATOM 6284 C CA . GLY B 1 197 ? 9.57 -26.172 -26.719 1 84.12 197 GLY B CA 1
ATOM 6285 C C . GLY B 1 197 ? 9.719 -27.016 -25.469 1 84.12 197 GLY B C 1
ATOM 6286 O O . GLY B 1 197 ? 10.617 -26.781 -24.656 1 84.12 197 GLY B O 1
ATOM 6287 N N . VAL B 1 198 ? 8.867 -28 -25.375 1 86.19 198 VAL B N 1
ATOM 6288 C CA . VAL B 1 198 ? 8.852 -28.875 -24.203 1 86.19 198 VAL B CA 1
ATOM 6289 C C . VAL B 1 198 ? 9.242 -30.281 -24.609 1 86.19 198 VAL B C 1
ATOM 6291 O O . VAL B 1 198 ? 10.008 -30.953 -23.906 1 86.19 198 VAL B O 1
ATOM 6294 N N . PHE B 1 199 ? 8.781 -30.672 -25.766 1 88.75 199 PHE B N 1
ATOM 6295 C CA . PHE B 1 199 ? 8.961 -32.062 -26.156 1 88.75 199 PHE B CA 1
ATOM 6296 C C . PHE B 1 199 ? 9.859 -32.188 -27.375 1 88.75 199 PHE B C 1
ATOM 6298 O O . PHE B 1 199 ? 10.109 -31.188 -28.062 1 88.75 199 PHE B O 1
ATOM 6305 N N . GLY B 1 200 ? 10.406 -33.406 -27.562 1 87.25 200 GLY B N 1
ATOM 6306 C CA . GLY B 1 200 ? 11.07 -33.719 -28.828 1 87.25 200 GLY B CA 1
ATOM 6307 C C . GLY B 1 200 ? 10.102 -34.156 -29.906 1 87.25 200 GLY B C 1
ATOM 6308 O O . GLY B 1 200 ? 8.922 -34.406 -29.641 1 87.25 200 GLY B O 1
ATOM 6309 N N . VAL B 1 201 ? 10.617 -34.25 -31.078 1 88.5 201 VAL B N 1
ATOM 6310 C CA . VAL B 1 201 ? 9.828 -34.781 -32.188 1 88.5 201 VAL B CA 1
ATOM 6311 C C . VAL B 1 201 ? 9.445 -36.219 -31.922 1 88.5 201 VAL B C 1
ATOM 6313 O O . VAL B 1 201 ? 10.273 -37.031 -31.484 1 88.5 201 VAL B O 1
ATOM 6316 N N . PRO B 1 202 ? 8.109 -36.531 -32.125 1 90.81 202 PRO B N 1
ATOM 6317 C CA . PRO B 1 202 ? 7.742 -37.938 -31.938 1 90.81 202 PRO B CA 1
ATOM 6318 C C . PRO B 1 202 ? 8.609 -38.875 -32.781 1 90.81 202 PRO B C 1
ATOM 6320 O O . PRO B 1 202 ? 8.953 -38.594 -33.906 1 90.81 202 PRO B O 1
ATOM 6323 N N . THR B 1 203 ? 8.945 -40.031 -32.156 1 87.62 203 THR B N 1
ATOM 6324 C CA . THR B 1 203 ? 9.852 -40.969 -32.812 1 87.62 203 THR B CA 1
ATOM 6325 C C . THR B 1 203 ? 9.156 -41.688 -33.938 1 87.62 203 THR B C 1
ATOM 6327 O O . THR B 1 203 ? 9.797 -42.062 -34.938 1 87.62 203 THR B O 1
ATOM 6330 N N . LYS B 1 204 ? 7.887 -41.875 -33.812 1 93 204 LYS B N 1
ATOM 6331 C CA . LYS B 1 204 ? 7.102 -42.531 -34.844 1 93 204 LYS B CA 1
ATOM 6332 C C . LYS B 1 204 ? 6.277 -41.5 -35.656 1 93 204 LYS B C 1
ATOM 6334 O O . LYS B 1 204 ? 5.867 -40.469 -35.094 1 93 204 LYS B O 1
ATOM 6339 N N . GLN B 1 205 ? 6.027 -41.906 -36.875 1 93.19 205 GLN B N 1
ATOM 6340 C CA . GLN B 1 205 ? 5.273 -41.031 -37.75 1 93.19 205 GLN B CA 1
ATOM 6341 C C . GLN B 1 205 ? 3.789 -41.031 -37.406 1 93.19 205 GLN B C 1
ATOM 6343 O O . GLN B 1 205 ? 3.076 -40.062 -37.688 1 93.19 205 GLN B O 1
ATOM 6348 N N . SER B 1 206 ? 3.395 -42.125 -36.875 1 95.5 206 SER B N 1
ATOM 6349 C CA . SER B 1 206 ? 1.969 -42.281 -36.594 1 95.5 206 SER B CA 1
ATOM 6350 C C . SER B 1 206 ? 1.724 -42.938 -35.25 1 95.5 206 SER B C 1
ATOM 6352 O O . SER B 1 206 ? 2.66 -43.438 -34.625 1 95.5 206 SER B O 1
ATOM 6354 N N . VAL B 1 207 ? 0.537 -42.875 -34.781 1 97.44 207 VAL B N 1
ATOM 6355 C CA . VAL B 1 207 ? 0.053 -43.594 -33.594 1 97.44 207 VAL B CA 1
ATOM 6356 C C . VAL B 1 207 ? -1.114 -44.5 -34 1 97.44 207 VAL B C 1
ATOM 6358 O O . VAL B 1 207 ? -2.021 -44.062 -34.719 1 97.44 207 VAL B O 1
ATOM 6361 N N . THR B 1 208 ? -1.076 -45.688 -33.562 1 98.19 208 THR B N 1
ATOM 6362 C CA . THR B 1 208 ? -2.158 -46.656 -33.812 1 98.19 208 THR B CA 1
ATOM 6363 C C . THR B 1 208 ? -3.004 -46.844 -32.531 1 98.19 208 THR B C 1
ATOM 6365 O O . THR B 1 208 ? -2.471 -47.156 -31.469 1 98.19 208 THR B O 1
ATOM 6368 N N . TYR B 1 209 ? -4.316 -46.719 -32.719 1 98.44 209 TYR B N 1
ATOM 6369 C CA . TYR B 1 209 ? -5.266 -46.875 -31.641 1 98.44 209 TYR B CA 1
ATOM 6370 C C . TYR B 1 209 ? -6.137 -48.125 -31.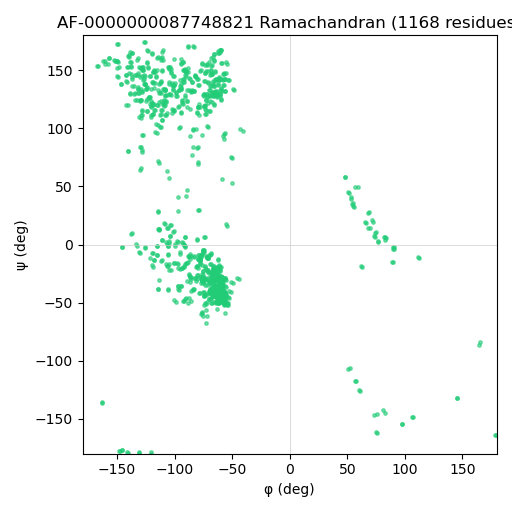875 1 98.44 209 TYR B C 1
ATOM 6372 O O . TYR B 1 209 ? -6.73 -48.281 -32.938 1 98.44 209 TYR B O 1
ATOM 6380 N N . THR B 1 210 ? -6.113 -49 -30.922 1 98.69 210 THR B N 1
ATOM 6381 C CA . THR B 1 210 ? -7.117 -50.062 -30.906 1 98.69 210 THR B CA 1
ATOM 6382 C C . THR B 1 210 ? -8.359 -49.625 -30.141 1 98.69 210 THR B C 1
ATOM 6384 O O . THR B 1 210 ? -8.273 -49.25 -28.969 1 98.69 210 THR B O 1
ATOM 6387 N N . LEU B 1 211 ? -9.516 -49.688 -30.797 1 98.44 211 LEU B N 1
ATOM 6388 C CA . LEU B 1 211 ? -10.742 -49.094 -30.25 1 98.44 211 LEU B CA 1
ATOM 6389 C C . LEU B 1 211 ? -11.805 -50.156 -30.031 1 98.44 211 LEU B C 1
ATOM 6391 O O . LEU B 1 211 ? -11.805 -51.188 -30.719 1 98.44 211 LEU B O 1
ATOM 6395 N N . GLN B 1 212 ? -12.594 -49.938 -29.047 1 97.94 212 GLN B N 1
ATOM 6396 C CA . GLN B 1 212 ? -13.766 -50.75 -28.797 1 97.94 212 GLN B CA 1
ATOM 6397 C C . GLN B 1 212 ? -15 -49.906 -28.516 1 97.94 212 GLN B C 1
ATOM 6399 O O . GLN B 1 212 ? -14.977 -49.031 -27.625 1 97.94 212 GLN B O 1
ATOM 6404 N N . ASN B 1 213 ? -16.031 -50.094 -29.234 1 96.38 213 ASN B N 1
ATOM 6405 C CA . ASN B 1 213 ? -17.281 -49.406 -28.984 1 96.38 213 ASN B CA 1
ATOM 6406 C C . ASN B 1 213 ? -17.938 -49.844 -27.672 1 96.38 213 ASN B C 1
ATOM 6408 O O . ASN B 1 213 ? -18.219 -51.031 -27.5 1 96.38 213 ASN B O 1
ATOM 6412 N N . PRO B 1 214 ? -18.172 -48.969 -26.844 1 92.44 214 PRO B N 1
ATOM 6413 C CA . PRO B 1 214 ? -18.672 -49.406 -25.547 1 92.44 214 PRO B CA 1
ATOM 6414 C C . PRO B 1 214 ? -20.062 -50 -25.609 1 92.44 214 PRO B C 1
ATOM 6416 O O . PRO B 1 214 ? -20.422 -50.875 -24.797 1 92.44 214 PRO B O 1
ATOM 6419 N N . SER B 1 215 ? -20.891 -49.625 -26.547 1 92.06 215 SER B N 1
ATOM 6420 C CA . SER B 1 215 ? -22.266 -50.094 -26.656 1 92.06 215 SER B CA 1
ATOM 6421 C C . SER B 1 215 ? -22.344 -51.406 -27.469 1 92.06 215 SER B C 1
ATOM 6423 O O . SER B 1 215 ? -22.984 -52.375 -27.047 1 92.06 215 SER B O 1
ATOM 6425 N N . THR B 1 216 ? -21.672 -51.469 -28.594 1 95.12 216 THR B N 1
ATOM 6426 C CA . THR B 1 216 ? -21.812 -52.594 -29.516 1 95.12 216 THR B CA 1
ATOM 6427 C C . THR B 1 216 ? -20.703 -53.594 -29.297 1 95.12 216 THR B C 1
ATOM 6429 O O . THR B 1 216 ? -20.797 -54.75 -29.797 1 95.12 216 THR B O 1
ATOM 6432 N N . GLN B 1 217 ? -19.625 -53.219 -28.703 1 94.19 217 GLN B N 1
ATOM 6433 C CA . GLN B 1 217 ? -18.453 -54.031 -28.438 1 94.19 217 GLN B CA 1
ATOM 6434 C C . GLN B 1 217 ? -17.656 -54.281 -29.719 1 94.19 217 GLN B C 1
ATOM 6436 O O . GLN B 1 217 ? -16.703 -55.062 -29.719 1 94.19 217 GLN B O 1
ATOM 6441 N N . ALA B 1 218 ? -18.062 -53.625 -30.766 1 96.81 218 ALA B N 1
ATOM 6442 C CA . ALA B 1 218 ? -17.281 -53.719 -32 1 96.81 218 ALA B CA 1
ATOM 6443 C C . ALA B 1 218 ? -15.867 -53.188 -31.797 1 96.81 218 ALA B C 1
ATOM 6445 O O . ALA B 1 218 ? -15.656 -52.25 -31.031 1 96.81 218 ALA B O 1
ATOM 6446 N N . LYS B 1 219 ? -14.898 -53.844 -32.469 1 97.38 219 LYS B N 1
ATOM 6447 C CA . LYS B 1 219 ? -13.508 -53.438 -32.344 1 97.38 219 LYS B CA 1
ATOM 6448 C C . LYS B 1 219 ? -12.977 -52.938 -33.688 1 97.38 219 LYS B C 1
ATOM 6450 O O . LYS B 1 219 ? -13.391 -53.406 -34.75 1 97.38 219 LYS B O 1
ATOM 6455 N N . LYS B 1 220 ? -12.117 -51.938 -33.656 1 96.75 220 LYS B N 1
ATOM 6456 C CA . LYS B 1 220 ? -11.375 -51.5 -34.844 1 96.75 220 LYS B CA 1
ATOM 6457 C C . LYS B 1 220 ? -10.039 -50.875 -34.469 1 96.75 220 LYS B C 1
ATOM 6459 O O . LYS B 1 220 ? -9.812 -50.531 -33.312 1 96.75 220 LYS B O 1
ATOM 6464 N N . LYS B 1 221 ? -9.195 -50.906 -35.469 1 97.56 221 LYS B N 1
ATOM 6465 C CA . LYS B 1 221 ? -7.902 -50.219 -35.375 1 97.56 221 LYS B CA 1
ATOM 6466 C C . LYS B 1 221 ? -7.82 -49.031 -36.312 1 97.56 221 LYS B C 1
ATOM 6468 O O . LYS B 1 221 ? -8.266 -49.125 -37.469 1 97.56 221 LYS B O 1
ATOM 6473 N N . VAL B 1 222 ? -7.41 -47.938 -35.781 1 97.19 222 VAL B N 1
ATOM 6474 C CA . VAL B 1 222 ? -7.195 -46.75 -36.625 1 97.19 222 VAL B CA 1
ATOM 6475 C C . VAL B 1 222 ? -5.781 -46.219 -36.406 1 97.19 222 VAL B C 1
ATOM 6477 O O . VAL B 1 222 ? -5.246 -46.312 -35.281 1 97.19 222 VAL B O 1
ATOM 6480 N N . THR B 1 223 ? -5.145 -45.75 -37.406 1 96.69 223 THR B N 1
ATOM 6481 C CA . THR B 1 223 ? -3.811 -45.188 -37.375 1 96.69 223 THR B CA 1
ATOM 6482 C C . THR B 1 223 ? -3.832 -43.75 -37.875 1 96.69 223 THR B C 1
ATOM 6484 O O . THR B 1 223 ? -4.301 -43.469 -39 1 96.69 223 THR B O 1
ATOM 6487 N N . TYR B 1 224 ? -3.396 -42.812 -37.031 1 96.25 224 TYR B N 1
ATOM 6488 C CA . TYR B 1 224 ? -3.311 -41.438 -37.469 1 96.25 224 TYR B CA 1
ATOM 6489 C C . TYR B 1 224 ? -1.861 -40.969 -37.5 1 96.25 224 TYR B C 1
ATOM 6491 O O . TYR B 1 224 ? -1.111 -41.156 -36.531 1 96.25 224 TYR B O 1
ATOM 6499 N N . ASN B 1 225 ? -1.469 -40.344 -38.562 1 94.75 225 ASN B N 1
ATOM 6500 C CA . ASN B 1 225 ? -0.179 -39.656 -38.656 1 94.75 225 ASN B CA 1
ATOM 6501 C C . ASN B 1 225 ? -0.163 -38.406 -37.812 1 94.75 225 ASN B C 1
ATOM 6503 O O . ASN B 1 225 ? -1.199 -37.75 -37.625 1 94.75 225 ASN B O 1
ATOM 6507 N N . TRP B 1 226 ? 1.01 -38.062 -37.312 1 94 226 TRP B N 1
ATOM 6508 C CA . TRP B 1 226 ? 1.175 -36.781 -36.656 1 94 226 TRP B CA 1
ATOM 6509 C C . TRP B 1 226 ? 1.078 -35.625 -37.656 1 94 226 TRP B C 1
ATOM 6511 O O . TRP B 1 226 ? 1.632 -35.688 -38.75 1 94 226 TRP B O 1
ATOM 6521 N N . ILE B 1 227 ? 0.362 -34.656 -37.219 1 88.12 227 ILE B N 1
ATOM 6522 C CA . ILE B 1 227 ? 0.376 -33.406 -37.969 1 88.12 227 ILE B CA 1
ATOM 6523 C C . ILE B 1 227 ? 1.444 -32.469 -37.375 1 88.12 227 ILE B C 1
ATOM 6525 O O . ILE B 1 227 ? 1.467 -32.219 -36.188 1 88.12 227 ILE B O 1
ATOM 6529 N N . GLY B 1 228 ? 2.404 -32.031 -38.156 1 85.69 228 GLY B N 1
ATOM 6530 C CA . GLY B 1 228 ? 3.402 -31.062 -37.75 1 85.69 228 GLY B CA 1
ATOM 6531 C C . GLY B 1 228 ? 3.035 -29.641 -38.125 1 85.69 228 GLY B C 1
ATOM 6532 O O . GLY B 1 228 ? 2.533 -29.391 -39.219 1 85.69 228 GLY B O 1
ATOM 6533 N N . MET B 1 229 ? 3.209 -28.734 -37.125 1 79.94 229 MET B N 1
ATOM 6534 C CA . MET B 1 229 ? 2.895 -27.328 -37.375 1 79.94 229 MET B CA 1
ATOM 6535 C C . MET B 1 229 ? 4.082 -26.438 -37.031 1 79.94 229 MET B C 1
ATOM 6537 O O . MET B 1 229 ? 4.766 -26.656 -36.031 1 79.94 229 MET B O 1
ATOM 6541 N N . ASN B 1 230 ? 4.387 -25.453 -37.812 1 79.31 230 ASN B N 1
ATOM 6542 C CA . ASN B 1 230 ? 5.312 -24.359 -37.562 1 79.31 230 ASN B CA 1
ATOM 6543 C C . ASN B 1 230 ? 4.59 -23.016 -37.5 1 79.31 230 ASN B C 1
ATOM 6545 O O . ASN B 1 230 ? 4.086 -22.531 -38.531 1 79.31 230 ASN B O 1
ATOM 6549 N N . ILE B 1 231 ? 4.652 -22.266 -36.375 1 71.75 231 ILE B N 1
ATOM 6550 C CA . ILE B 1 231 ? 3.814 -21.078 -36.219 1 71.75 231 ILE B CA 1
ATOM 6551 C C . ILE B 1 231 ? 4.664 -19.828 -36.375 1 71.75 231 ILE B C 1
ATOM 6553 O O . ILE B 1 231 ? 4.211 -18.719 -36.062 1 71.75 231 ILE B O 1
ATOM 6557 N N . ASP B 1 232 ? 5.977 -19.797 -36.594 1 66.25 232 ASP B N 1
ATOM 6558 C CA . ASP B 1 232 ? 6.855 -18.641 -36.688 1 66.25 232 ASP B CA 1
ATOM 6559 C C . ASP B 1 232 ? 6.348 -17.672 -37.75 1 66.25 232 ASP B C 1
ATOM 6561 O O . ASP B 1 232 ? 6.918 -16.594 -37.938 1 66.25 232 ASP B O 1
ATOM 6565 N N . GLY B 1 233 ? 5.129 -17.656 -38.25 1 58.84 233 GLY B N 1
ATOM 6566 C CA . GLY B 1 233 ? 4.543 -16.688 -39.156 1 58.84 233 GLY B CA 1
ATOM 6567 C C . GLY B 1 233 ? 5.258 -16.641 -40.5 1 58.84 233 GLY B C 1
ATOM 6568 O O . GLY B 1 233 ? 4.918 -15.828 -41.375 1 58.84 233 GLY B O 1
ATOM 6569 N N . SER B 1 234 ? 6.402 -17.078 -40.625 1 53.09 234 SER B N 1
ATOM 6570 C CA . SER B 1 234 ? 7.055 -16.875 -41.906 1 53.09 234 SER B CA 1
ATOM 6571 C C . SER B 1 234 ? 6.238 -17.469 -43.031 1 53.09 234 SER B C 1
ATOM 6573 O O . SER B 1 234 ? 5.934 -18.672 -43.031 1 53.09 234 SER B O 1
ATOM 6575 N N . LYS B 1 235 ? 5.445 -16.484 -43.438 1 53.62 235 LYS B N 1
ATOM 6576 C CA . LYS B 1 235 ? 4.699 -16.766 -44.656 1 53.62 235 LYS B CA 1
ATOM 6577 C C . LYS B 1 235 ? 5.566 -17.516 -45.688 1 53.62 235 LYS B C 1
ATOM 6579 O O . LYS B 1 235 ? 6.676 -17.078 -46 1 53.62 235 LYS B O 1
ATOM 6584 N N . MET B 1 236 ? 5.395 -18.781 -45.688 1 45.97 236 MET B N 1
ATOM 6585 C CA . MET B 1 236 ? 6.035 -19.375 -46.844 1 45.97 236 MET B CA 1
ATOM 6586 C C . MET B 1 236 ? 5.492 -18.766 -48.125 1 45.97 236 MET B C 1
ATOM 6588 O O . MET B 1 236 ? 4.277 -18.703 -48.344 1 45.97 236 MET B O 1
ATOM 6592 N N . THR B 1 237 ? 6.043 -17.875 -48.656 1 46.25 237 THR B N 1
ATOM 6593 C CA . THR B 1 237 ? 5.664 -17.375 -49.969 1 46.25 237 THR B CA 1
ATOM 6594 C C . THR B 1 237 ? 5.547 -18.516 -50.969 1 46.25 237 THR B C 1
ATOM 6596 O O . THR B 1 237 ? 6.535 -19.203 -51.25 1 46.25 237 THR B O 1
ATOM 6599 N N . THR B 1 238 ? 4.469 -19.172 -50.75 1 49.72 238 THR B N 1
ATOM 6600 C CA . THR B 1 238 ? 4.387 -20.156 -51.844 1 49.72 238 THR B CA 1
ATOM 6601 C C . THR B 1 238 ? 3.475 -19.672 -52.938 1 49.72 238 THR B C 1
ATOM 6603 O O . THR B 1 238 ? 2.484 -18.984 -52.688 1 49.72 238 THR B O 1
ATOM 6606 N N . SER B 1 239 ? 3.844 -19.625 -54.188 1 53.03 239 SER B N 1
ATOM 6607 C CA . SER B 1 239 ? 3.113 -19.312 -55.406 1 53.03 239 SER B CA 1
ATOM 6608 C C . SER B 1 239 ? 2.244 -20.469 -55.844 1 53.03 239 SER B C 1
ATOM 6610 O O . SER B 1 239 ? 1.443 -20.344 -56.781 1 53.03 239 SER B O 1
ATOM 6612 N N . THR B 1 240 ? 2.373 -21.641 -55.25 1 53 240 THR B N 1
ATOM 6613 C CA . THR B 1 240 ? 1.592 -22.75 -55.781 1 53 240 THR B CA 1
ATOM 6614 C C . THR B 1 240 ? 0.23 -22.828 -55.094 1 53 240 THR B C 1
ATOM 6616 O O . THR B 1 240 ? 0.068 -22.359 -53.969 1 53 240 THR B O 1
ATOM 6619 N N . VAL B 1 241 ? -0.757 -23.266 -55.781 1 56.22 241 VAL B N 1
ATOM 6620 C CA . VAL B 1 241 ? -2.115 -23.469 -55.281 1 56.22 241 VAL B CA 1
ATOM 6621 C C . VAL B 1 241 ? -2.082 -24.344 -54.031 1 56.22 241 VAL B C 1
ATOM 6623 O O . VAL B 1 241 ? -2.771 -24.062 -53.031 1 56.22 241 VAL B O 1
ATOM 6626 N N . GLN B 1 242 ? -1.367 -25.359 -54.031 1 52.88 242 GLN B N 1
ATOM 6627 C CA . GLN B 1 242 ? -1.213 -26.266 -52.875 1 52.88 242 GLN B CA 1
ATOM 6628 C C . GLN B 1 242 ? -0.627 -25.531 -51.688 1 52.88 242 GLN B C 1
ATOM 6630 O O . GLN B 1 242 ? -1.064 -25.734 -50.562 1 52.88 242 GLN B O 1
ATOM 6635 N N . GLY B 1 243 ? 0.258 -24.812 -52.031 1 55.41 243 GLY B N 1
ATOM 6636 C CA . GLY B 1 243 ? 0.857 -24.016 -50.969 1 55.41 243 GLY B CA 1
ATOM 6637 C C . GLY B 1 243 ? -0.121 -23.047 -50.344 1 55.41 243 GLY B C 1
ATOM 6638 O O . GLY B 1 243 ? -0.139 -22.906 -49.094 1 55.41 243 GLY B O 1
ATOM 6639 N N . LYS B 1 244 ? -0.905 -22.484 -51.188 1 56.56 244 LYS B N 1
ATOM 6640 C CA . LYS B 1 244 ? -1.907 -21.547 -50.719 1 56.56 244 LYS B CA 1
ATOM 6641 C C . LYS B 1 244 ? -2.963 -22.25 -49.875 1 56.56 244 LYS B C 1
ATOM 6643 O O . LYS B 1 244 ? -3.422 -21.719 -48.875 1 56.56 244 LYS B O 1
ATOM 6648 N N . ASN B 1 245 ? -3.311 -23.375 -50.344 1 54 245 ASN B N 1
ATOM 6649 C CA . ASN B 1 245 ? -4.238 -24.203 -49.562 1 54 245 ASN B CA 1
ATOM 6650 C C . ASN B 1 245 ? -3.664 -24.562 -48.219 1 54 245 ASN B C 1
ATOM 6652 O O . ASN B 1 245 ? -4.371 -24.5 -47.188 1 54 245 ASN B O 1
ATOM 6656 N N . PHE B 1 246 ? -2.506 -25 -48.25 1 53.72 246 PHE B N 1
ATOM 6657 C CA . PHE B 1 246 ? -1.84 -25.328 -47 1 53.72 246 PHE B CA 1
ATOM 6658 C C . PHE B 1 246 ? -1.782 -24.109 -46.094 1 53.72 246 PHE B C 1
ATOM 6660 O O . PHE B 1 246 ? -2.021 -24.219 -44.875 1 53.72 246 PHE B O 1
ATOM 6667 N N . GLU B 1 247 ? -1.535 -23.078 -46.75 1 58.94 247 GLU B N 1
ATOM 6668 C CA . GLU B 1 247 ? -1.475 -21.844 -45.969 1 58.94 247 GLU B CA 1
ATOM 6669 C C . GLU B 1 247 ? -2.82 -21.531 -45.312 1 58.94 247 GLU B C 1
ATOM 6671 O O . GLU B 1 247 ? -2.877 -21.141 -44.156 1 58.94 247 GLU B O 1
ATOM 6676 N N . THR B 1 248 ? -3.783 -21.719 -46.125 1 58.12 248 THR B N 1
ATOM 6677 C CA . THR B 1 248 ? -5.121 -21.422 -45.625 1 58.12 248 THR B CA 1
ATOM 6678 C C . THR B 1 248 ? -5.488 -22.375 -44.469 1 58.12 248 THR B C 1
ATOM 6680 O O . THR B 1 248 ? -6.016 -21.938 -43.469 1 58.12 248 THR B O 1
ATOM 6683 N N . ILE B 1 249 ? -5.195 -23.531 -44.656 1 54.5 249 ILE B N 1
ATOM 6684 C CA . ILE B 1 249 ? -5.555 -24.531 -43.656 1 54.5 249 ILE B CA 1
ATOM 6685 C C . ILE B 1 249 ? -4.711 -24.312 -42.406 1 54.5 249 ILE B C 1
ATOM 6687 O O . ILE B 1 249 ? -5.219 -24.422 -41.281 1 54.5 249 ILE B O 1
ATOM 6691 N N . PHE B 1 250 ? -3.551 -24.031 -42.656 1 59.12 250 PHE B N 1
ATOM 6692 C CA . PHE B 1 250 ? -2.662 -23.75 -41.531 1 59.12 250 PHE B CA 1
ATOM 6693 C C . PHE B 1 250 ? -3.154 -22.547 -40.719 1 59.12 250 PHE B C 1
ATOM 6695 O O . PHE B 1 250 ? -3.188 -22.578 -39.5 1 59.12 250 PHE B O 1
ATOM 6702 N N . GLN B 1 251 ? -3.541 -21.609 -41.531 1 61.91 251 GLN B N 1
ATOM 6703 C CA . GLN B 1 251 ? -4.051 -20.422 -40.844 1 61.91 251 GLN B CA 1
ATOM 6704 C C . GLN B 1 251 ? -5.309 -20.75 -40.062 1 61.91 251 GLN B C 1
ATOM 6706 O O . GLN B 1 251 ? -5.484 -20.25 -38.938 1 61.91 251 GLN B O 1
ATOM 6711 N N . LYS B 1 252 ? -6.043 -21.562 -40.594 1 59.66 252 LYS B N 1
ATOM 6712 C CA . LYS B 1 252 ? -7.262 -21.969 -39.875 1 59.66 252 LYS B CA 1
ATOM 6713 C C . LYS B 1 252 ? -6.934 -22.75 -38.625 1 59.66 252 LYS B C 1
ATOM 6715 O O . LYS B 1 252 ? -7.562 -22.531 -37.562 1 59.66 252 LYS B O 1
ATOM 6720 N N . LEU B 1 253 ? -5.988 -23.594 -38.781 1 60.66 253 LEU B N 1
ATOM 6721 C CA . LEU B 1 253 ? -5.574 -24.391 -37.625 1 60.66 253 LEU B CA 1
ATOM 6722 C C . LEU B 1 253 ? -4.918 -23.516 -36.562 1 60.66 253 LEU B C 1
ATOM 6724 O O . LEU B 1 253 ? -5.176 -23.703 -35.375 1 60.66 253 LEU B O 1
ATOM 6728 N N . LEU B 1 254 ? -4.141 -22.672 -37.125 1 61.59 254 LEU B N 1
ATOM 6729 C CA . LEU B 1 254 ? -3.469 -21.75 -36.219 1 61.59 254 LEU B CA 1
ATOM 6730 C C . LEU B 1 254 ? -4.484 -20.906 -35.438 1 61.59 254 LEU B C 1
ATOM 6732 O O . LEU B 1 254 ? -4.355 -20.75 -34.219 1 61.59 254 LEU B O 1
ATOM 6736 N N . ASP B 1 255 ? -5.355 -20.422 -36.156 1 59.16 255 ASP B N 1
ATOM 6737 C CA . ASP B 1 255 ? -6.402 -19.625 -35.531 1 59.16 255 ASP B CA 1
ATOM 6738 C C . ASP B 1 255 ? -7.18 -20.438 -34.5 1 59.16 255 ASP B C 1
ATOM 6740 O O . ASP B 1 255 ? -7.523 -19.938 -33.438 1 59.16 255 ASP B O 1
ATOM 6744 N N . HIS B 1 256 ? -7.398 -21.547 -34.938 1 55.22 256 HIS B N 1
ATOM 6745 C CA . HIS B 1 256 ? -8.148 -22.438 -34.062 1 55.22 256 HIS B CA 1
ATOM 6746 C C . HIS B 1 256 ? -7.375 -22.719 -32.781 1 55.22 256 HIS B C 1
ATOM 6748 O O . HIS B 1 256 ? -7.93 -22.641 -31.672 1 55.22 256 HIS B O 1
ATOM 6754 N N . PHE B 1 257 ? -6.27 -23.156 -33 1 54.72 257 PHE B N 1
ATOM 6755 C CA . PHE B 1 257 ? -5.52 -23.578 -31.844 1 54.72 257 PHE B CA 1
ATOM 6756 C C . PHE B 1 257 ? -4.969 -22.391 -31.062 1 54.72 257 PHE B C 1
ATOM 6758 O O . PHE B 1 257 ? -5.094 -22.312 -29.844 1 54.72 257 PHE B O 1
ATOM 6765 N N . ILE B 1 258 ? -4.125 -21.719 -31.922 1 52.72 258 ILE B N 1
ATOM 6766 C CA . ILE B 1 258 ? -3.363 -20.688 -31.234 1 52.72 258 ILE B CA 1
ATOM 6767 C C . ILE B 1 258 ? -4.32 -19.719 -30.547 1 52.72 258 ILE B C 1
ATOM 6769 O O . ILE B 1 258 ? -4.152 -19.391 -29.375 1 52.72 258 ILE B O 1
ATOM 6773 N N . ARG B 1 259 ? -5.172 -19.297 -31.359 1 46.91 259 ARG B N 1
ATOM 6774 C CA . ARG B 1 259 ? -5.988 -18.219 -30.828 1 46.91 259 ARG B CA 1
ATOM 6775 C C . ARG B 1 259 ? -6.969 -18.719 -29.781 1 46.91 259 ARG B C 1
ATOM 6777 O O . ARG B 1 259 ? -7.16 -18.078 -28.75 1 46.91 259 ARG B O 1
ATOM 6784 N N . GLN B 1 260 ? -7.57 -19.688 -30.203 1 47.09 260 GLN B N 1
ATOM 6785 C CA . GLN B 1 260 ? -8.656 -20.047 -29.297 1 47.09 260 GLN B CA 1
ATOM 6786 C C . GLN B 1 260 ? -8.109 -20.656 -28 1 47.09 260 GLN B C 1
ATOM 6788 O O . GLN B 1 260 ? -8.523 -20.266 -26.906 1 47.09 260 GLN B O 1
ATOM 6793 N N . GLU B 1 261 ? -7.461 -21.688 -28.125 1 50.38 261 GLU B N 1
ATOM 6794 C CA . GLU B 1 261 ? -7.082 -22.469 -26.938 1 50.38 261 GLU B CA 1
ATOM 6795 C C . GLU B 1 261 ? -5.961 -21.781 -26.172 1 50.38 261 GLU B C 1
ATOM 6797 O O . GLU B 1 261 ? -5.977 -21.766 -24.938 1 50.38 261 GLU B O 1
ATOM 6802 N N . LEU B 1 262 ? -4.844 -21.422 -26.875 1 50.22 262 LEU B N 1
ATOM 6803 C CA . LEU B 1 262 ? -3.646 -20.859 -26.281 1 50.22 262 LEU B CA 1
ATOM 6804 C C . LEU B 1 262 ? -3.887 -19.406 -25.844 1 50.22 262 LEU B C 1
ATOM 6806 O O . LEU B 1 262 ? -3.193 -18.891 -24.969 1 50.22 262 LEU B O 1
ATOM 6810 N N . TYR B 1 263 ? -4.941 -18.781 -26.469 1 51.09 263 TYR B N 1
ATOM 6811 C CA . TYR B 1 263 ? -4.824 -17.344 -26.266 1 51.09 263 TYR B CA 1
ATOM 6812 C C . TYR B 1 263 ? -5.957 -16.812 -25.391 1 51.09 263 TYR B C 1
ATOM 6814 O O . TYR B 1 263 ? -5.816 -15.781 -24.734 1 51.09 263 TYR B O 1
ATOM 6822 N N . LYS B 1 264 ? -7.105 -17.422 -25.438 1 60.09 264 LYS B N 1
ATOM 6823 C CA . LYS B 1 264 ? -8.023 -16.609 -24.625 1 60.09 264 LYS B CA 1
ATOM 6824 C C . LYS B 1 264 ? -7.859 -16.922 -23.141 1 60.09 264 LYS B C 1
ATOM 6826 O O . LYS B 1 264 ? -8.289 -17.984 -22.672 1 60.09 264 LYS B O 1
ATOM 6831 N N . LYS B 1 265 ? -7.156 -16.125 -22.5 1 71.06 265 LYS B N 1
ATOM 6832 C CA . LYS B 1 265 ? -6.965 -16.266 -21.062 1 71.06 265 LYS B CA 1
ATOM 6833 C C . LYS B 1 265 ? -8.242 -15.922 -20.297 1 71.06 265 LYS B C 1
ATOM 6835 O O . LYS B 1 265 ? -8.859 -14.883 -20.547 1 71.06 265 LYS B O 1
ATOM 6840 N N . PRO B 1 266 ? -8.664 -16.969 -19.531 1 81.69 266 PRO B N 1
ATOM 6841 C CA . PRO B 1 266 ? -9.82 -16.625 -18.688 1 81.69 266 PRO B CA 1
ATOM 6842 C C . PRO B 1 266 ? -9.539 -15.469 -17.734 1 81.69 266 PRO B C 1
ATOM 6844 O O . PRO B 1 266 ? -8.375 -15.141 -17.5 1 81.69 266 PRO B O 1
ATOM 6847 N N . ASN B 1 267 ? -10.688 -14.805 -17.344 1 90.62 267 ASN B N 1
ATOM 6848 C CA . ASN B 1 267 ? -10.523 -13.82 -16.266 1 90.62 267 ASN B CA 1
ATOM 6849 C C . ASN B 1 267 ? -9.914 -14.453 -15.016 1 90.62 267 ASN B C 1
ATOM 6851 O O . ASN B 1 267 ? -10.141 -15.633 -14.742 1 90.62 267 ASN B O 1
ATOM 6855 N N . ALA B 1 268 ? -9.172 -13.719 -14.305 1 95.06 268 ALA B N 1
ATOM 6856 C CA . ALA B 1 268 ? -8.508 -14.234 -13.109 1 95.06 268 ALA B CA 1
ATOM 6857 C C . ALA B 1 268 ? -9.523 -14.766 -12.102 1 95.06 268 ALA B C 1
ATOM 6859 O O . ALA B 1 268 ? -9.258 -15.742 -11.406 1 95.06 268 ALA B O 1
ATOM 6860 N N . VAL B 1 269 ? -10.695 -14.062 -12.047 1 97.12 269 VAL B N 1
ATOM 6861 C CA . VAL B 1 269 ? -11.766 -14.414 -11.117 1 97.12 269 VAL B CA 1
ATOM 6862 C C . VAL B 1 269 ? -13.094 -14.523 -11.867 1 97.12 269 VAL B C 1
ATOM 6864 O O . VAL B 1 269 ? -13.484 -13.602 -12.586 1 97.12 269 VAL B O 1
ATOM 6867 N N . GLU B 1 270 ? -13.797 -15.656 -11.781 1 95.75 270 GLU B N 1
ATOM 6868 C CA . GLU B 1 270 ? -15.117 -15.891 -12.344 1 95.75 270 GLU B CA 1
ATOM 6869 C C . GLU B 1 270 ? -16.078 -16.438 -11.297 1 95.75 270 GLU B C 1
ATOM 6871 O O . GLU B 1 270 ? -15.719 -17.328 -10.523 1 95.75 270 GLU B O 1
ATOM 6876 N N . PHE B 1 271 ? -17.203 -15.859 -11.234 1 96.06 271 PHE B N 1
ATOM 6877 C CA . PHE B 1 271 ? -18.188 -16.266 -10.242 1 96.06 271 PHE B CA 1
ATOM 6878 C C . PHE B 1 271 ? -19.484 -16.719 -10.906 1 96.06 271 PHE B C 1
ATOM 6880 O O . PHE B 1 271 ? -20 -16.031 -11.797 1 96.06 271 PHE B O 1
ATOM 6887 N N . PHE B 1 272 ? -19.938 -17.875 -10.57 1 93.56 272 PHE B N 1
ATOM 6888 C CA . PHE B 1 272 ? -21.219 -18.422 -11.023 1 93.56 272 PHE B CA 1
ATOM 6889 C C . PHE B 1 272 ? -22.172 -18.625 -9.852 1 93.56 272 PHE B C 1
ATOM 6891 O O . PHE B 1 272 ? -22.031 -19.578 -9.086 1 93.56 272 PHE B O 1
ATOM 6898 N N . ASP B 1 273 ? -23.109 -17.812 -9.672 1 83.62 273 ASP B N 1
ATOM 6899 C CA . ASP B 1 273 ? -23.984 -17.75 -8.508 1 83.62 273 ASP B CA 1
ATOM 6900 C C . ASP B 1 273 ? -24.938 -18.953 -8.477 1 83.62 273 ASP B C 1
ATOM 6902 O O . ASP B 1 273 ? -25.172 -19.531 -7.418 1 83.62 273 ASP B O 1
ATOM 6906 N N . SER B 1 274 ? -25.547 -19.234 -9.586 1 76.56 274 SER B N 1
ATOM 6907 C CA . SER B 1 274 ? -26.562 -20.281 -9.562 1 76.56 274 SER B CA 1
ATOM 6908 C C . SER B 1 274 ? -26.141 -21.5 -10.375 1 76.56 274 SER B C 1
ATOM 6910 O O . SER B 1 274 ? -26.594 -21.703 -11.5 1 76.56 274 SER B O 1
ATOM 6912 N N . TYR B 1 275 ? -25.172 -22.156 -9.805 1 72 275 TYR B N 1
ATOM 6913 C CA . TYR B 1 275 ? -24.875 -23.422 -10.461 1 72 275 TYR B CA 1
ATOM 6914 C C . TYR B 1 275 ? -25.969 -24.438 -10.172 1 72 275 TYR B C 1
ATOM 6916 O O . TYR B 1 275 ? -26.453 -25.125 -11.078 1 72 275 TYR B O 1
ATOM 6924 N N . SER B 1 276 ? -26.172 -24.484 -8.875 1 73.94 276 SER B N 1
ATOM 6925 C CA . SER B 1 276 ? -27.344 -25.234 -8.422 1 73.94 276 SER B CA 1
ATOM 6926 C C . SER B 1 276 ? -28.172 -24.422 -7.434 1 73.94 276 SER B C 1
ATOM 6928 O O . SER B 1 276 ? -27.844 -23.281 -7.125 1 73.94 276 SER B O 1
ATOM 6930 N N . THR B 1 277 ? -29.219 -25.094 -6.992 1 75.88 277 THR B N 1
ATOM 6931 C CA . THR B 1 277 ? -30.094 -24.438 -6.027 1 75.88 277 THR B CA 1
ATOM 6932 C C . THR B 1 277 ? -29.344 -24.156 -4.727 1 75.88 277 THR B C 1
ATOM 6934 O O . THR B 1 277 ? -29.656 -23.203 -4.012 1 75.88 277 THR B O 1
ATOM 6937 N N . SER B 1 278 ? -28.266 -24.891 -4.547 1 87.38 278 SER B N 1
ATOM 6938 C CA . SER B 1 278 ? -27.688 -24.781 -3.207 1 87.38 278 SER B CA 1
ATOM 6939 C C . SER B 1 278 ? -26.219 -24.391 -3.262 1 87.38 278 SER B C 1
ATOM 6941 O O . SER B 1 278 ? -25.594 -24.172 -2.223 1 87.38 278 SER B O 1
ATOM 6943 N N . ALA B 1 279 ? -25.719 -24.281 -4.477 1 94.06 279 ALA B N 1
ATOM 6944 C CA . ALA B 1 279 ? -24.266 -24.078 -4.5 1 94.06 279 ALA B CA 1
ATOM 6945 C C . ALA B 1 279 ? -23.891 -23.016 -5.52 1 94.06 279 ALA B C 1
ATOM 6947 O O . ALA B 1 279 ? -24.531 -22.875 -6.562 1 94.06 279 ALA B O 1
ATOM 6948 N N . SER B 1 280 ? -22.906 -22.203 -5.188 1 96.25 280 SER B N 1
ATOM 6949 C CA . SER B 1 280 ? -22.219 -21.281 -6.105 1 96.25 280 SER B CA 1
ATOM 6950 C C . SER B 1 280 ? -20.797 -21.734 -6.379 1 96.25 280 SER B C 1
ATOM 6952 O O . SER B 1 280 ? -20.25 -22.562 -5.648 1 96.25 280 SER B O 1
ATOM 6954 N N . VAL B 1 281 ? -20.25 -21.25 -7.508 1 97.12 281 VAL B N 1
ATOM 6955 C CA . VAL B 1 281 ? -18.891 -21.609 -7.875 1 97.12 281 VAL B CA 1
ATOM 6956 C C . VAL B 1 281 ? -18.062 -20.344 -8.07 1 97.12 281 VAL B C 1
ATOM 6958 O O . VAL B 1 281 ? -18.469 -19.422 -8.781 1 97.12 281 VAL B O 1
ATOM 6961 N N . LEU B 1 282 ? -16.969 -20.266 -7.359 1 97.69 282 LEU B N 1
ATOM 6962 C CA . LEU B 1 282 ? -15.953 -19.234 -7.555 1 97.69 282 LEU B CA 1
ATOM 6963 C C . LEU B 1 282 ? -14.703 -19.828 -8.188 1 97.69 282 LEU B C 1
ATOM 6965 O O . LEU B 1 282 ? -13.992 -20.625 -7.555 1 97.69 282 LEU B O 1
ATOM 6969 N N . ARG B 1 283 ? -14.406 -19.484 -9.445 1 97.06 283 ARG B N 1
ATOM 6970 C CA . ARG B 1 283 ? -13.18 -19.922 -10.109 1 97.06 283 ARG B CA 1
ATOM 6971 C C . ARG B 1 283 ? -12.07 -18.875 -9.945 1 97.06 283 ARG B C 1
ATOM 6973 O O . ARG B 1 283 ? -12.273 -17.703 -10.242 1 97.06 283 ARG B O 1
ATOM 6980 N N . ILE B 1 284 ? -10.992 -19.266 -9.422 1 97.88 284 ILE B N 1
ATOM 6981 C CA . ILE B 1 284 ? -9.789 -18.453 -9.359 1 97.88 284 ILE B CA 1
ATOM 6982 C C . ILE B 1 284 ? -8.719 -19.031 -10.281 1 97.88 284 ILE B C 1
ATOM 6984 O O . ILE B 1 284 ? -8.023 -19.984 -9.922 1 97.88 284 ILE B O 1
ATOM 6988 N N . ASN B 1 285 ? -8.461 -18.375 -11.398 1 95.44 285 ASN B N 1
ATOM 6989 C CA . ASN B 1 285 ? -7.691 -18.969 -12.484 1 95.44 285 ASN B CA 1
ATOM 6990 C C . ASN B 1 285 ? -6.207 -18.625 -12.383 1 95.44 285 ASN B C 1
ATOM 6992 O O . ASN B 1 285 ? -5.367 -19.297 -12.984 1 95.44 285 ASN B O 1
ATOM 6996 N N . THR B 1 286 ? -5.895 -17.562 -11.641 1 96.25 286 THR B N 1
ATOM 6997 C CA . THR B 1 286 ? -4.504 -17.141 -11.516 1 96.25 286 THR B CA 1
ATOM 6998 C C . THR B 1 286 ? -4.344 -16.125 -10.398 1 96.25 286 THR B C 1
ATOM 7000 O O . THR B 1 286 ? -5.301 -15.43 -10.031 1 96.25 286 THR B O 1
ATOM 7003 N N . PHE B 1 287 ? -3.168 -16.047 -9.805 1 96.94 287 PHE B N 1
ATOM 7004 C CA . PHE B 1 287 ? -2.781 -14.992 -8.875 1 96.94 287 PHE B CA 1
ATOM 7005 C C . PHE B 1 287 ? -1.806 -14.023 -9.531 1 96.94 287 PHE B C 1
ATOM 7007 O O . PHE B 1 287 ? -1.123 -13.258 -8.844 1 96.94 287 PHE B O 1
ATOM 7014 N N . SER B 1 288 ? -1.707 -14.094 -10.82 1 93.56 288 SER B N 1
ATOM 7015 C CA . SER B 1 288 ? -0.749 -13.266 -11.539 1 93.56 288 SER B CA 1
ATOM 7016 C C . SER B 1 288 ? -1.438 -12.445 -12.625 1 93.56 288 SER B C 1
ATOM 7018 O O . SER B 1 288 ? -2.342 -12.938 -13.305 1 93.56 288 SER B O 1
ATOM 7020 N N . GLY B 1 289 ? -1.105 -11.164 -12.68 1 88.62 289 GLY B N 1
ATOM 7021 C CA . GLY B 1 289 ? -1.56 -10.281 -13.742 1 88.62 289 GLY B CA 1
ATOM 7022 C C . GLY B 1 289 ? -0.572 -9.18 -14.062 1 88.62 289 GLY B C 1
ATOM 7023 O O . GLY B 1 289 ? 0.261 -8.82 -13.227 1 88.62 289 GLY B O 1
ATOM 7024 N N . ARG B 1 290 ? -0.613 -8.578 -15.281 1 84.38 290 ARG B N 1
ATOM 7025 C CA . ARG B 1 290 ? 0.365 -7.602 -15.742 1 84.38 290 ARG B CA 1
ATOM 7026 C C . ARG B 1 290 ? -0.18 -6.18 -15.609 1 84.38 290 ARG B C 1
ATOM 7028 O O . ARG B 1 290 ? 0.583 -5.215 -15.633 1 84.38 290 ARG B O 1
ATOM 7035 N N . ASP B 1 291 ? -1.434 -6.168 -15.445 1 82.31 291 ASP B N 1
ATOM 7036 C CA . ASP B 1 291 ? -2.029 -4.836 -15.367 1 82.31 291 ASP B CA 1
ATOM 7037 C C . ASP B 1 291 ? -1.71 -4.172 -14.031 1 82.31 291 ASP B C 1
ATOM 7039 O O . ASP B 1 291 ? -1.668 -4.84 -12.992 1 82.31 291 ASP B O 1
ATOM 7043 N N . ASP B 1 292 ? -1.582 -2.82 -14.125 1 85.88 292 ASP B N 1
ATOM 7044 C CA . ASP B 1 292 ? -1.223 -2.057 -12.93 1 85.88 292 ASP B CA 1
ATOM 7045 C C . ASP B 1 292 ? -2.299 -2.182 -11.852 1 85.88 292 ASP B C 1
ATOM 7047 O O . ASP B 1 292 ? -1.997 -2.129 -10.656 1 85.88 292 ASP B O 1
ATOM 7051 N N . ASP B 1 293 ? -3.438 -2.371 -12.312 1 92.75 293 ASP B N 1
ATOM 7052 C CA . ASP B 1 293 ? -4.527 -2.43 -11.344 1 92.75 293 ASP B CA 1
ATOM 7053 C C . ASP B 1 293 ? -4.969 -3.871 -11.102 1 92.75 293 ASP B C 1
ATOM 7055 O O . ASP B 1 293 ? -6.062 -4.113 -10.586 1 92.75 293 ASP B O 1
ATOM 7059 N N . PHE B 1 294 ? -4.16 -4.836 -11.477 1 95.94 294 PHE B N 1
ATOM 7060 C CA . PHE B 1 294 ? -4.531 -6.246 -11.375 1 95.94 294 PHE B CA 1
ATOM 7061 C C . PHE B 1 294 ? -4.922 -6.602 -9.945 1 95.94 294 PHE B C 1
ATOM 7063 O O . PHE B 1 294 ? -5.984 -7.188 -9.719 1 95.94 294 PHE B O 1
ATOM 7070 N N . THR B 1 295 ? -4.098 -6.273 -8.969 1 96.56 295 THR B N 1
ATOM 7071 C CA . THR B 1 295 ? -4.316 -6.66 -7.578 1 96.56 295 THR B CA 1
ATOM 7072 C C . THR B 1 295 ? -5.637 -6.098 -7.062 1 96.56 295 THR B C 1
ATOM 7074 O O . THR B 1 295 ? -6.43 -6.82 -6.453 1 96.56 295 THR B O 1
ATOM 7077 N N . SER B 1 296 ? -5.875 -4.805 -7.32 1 95.44 296 SER B N 1
ATOM 7078 C CA . SER B 1 296 ? -7.117 -4.176 -6.879 1 95.44 296 SER B CA 1
ATOM 7079 C C . SER B 1 296 ? -8.328 -4.801 -7.562 1 95.44 296 SER B C 1
ATOM 7081 O O . SER B 1 296 ? -9.352 -5.055 -6.922 1 95.44 296 SER B O 1
ATOM 7083 N N . GLN B 1 297 ? -8.234 -5.094 -8.852 1 96.06 297 GLN B N 1
ATOM 7084 C CA . GLN B 1 297 ? -9.328 -5.723 -9.586 1 96.06 297 GLN B CA 1
ATOM 7085 C C . GLN B 1 297 ? -9.594 -7.137 -9.078 1 96.06 297 GLN B C 1
ATOM 7087 O O . GLN B 1 297 ? -10.742 -7.547 -8.93 1 96.06 297 GLN B O 1
ATOM 7092 N N . PHE B 1 298 ? -8.516 -7.836 -8.883 1 98.12 298 PHE B N 1
ATOM 7093 C CA . PHE B 1 298 ? -8.625 -9.18 -8.336 1 98.12 298 PHE B CA 1
ATOM 7094 C C . PHE B 1 298 ? -9.398 -9.172 -7.023 1 98.12 298 PHE B C 1
ATOM 7096 O O . PHE B 1 298 ? -10.391 -9.898 -6.875 1 98.12 298 PHE B O 1
ATOM 7103 N N . ALA B 1 299 ? -8.992 -8.32 -6.086 1 97.12 299 ALA B N 1
ATOM 7104 C CA . ALA B 1 299 ? -9.617 -8.234 -4.77 1 97.12 299 ALA B CA 1
ATOM 7105 C C . ALA B 1 299 ? -11.07 -7.797 -4.883 1 97.12 299 ALA B C 1
ATOM 7107 O O . ALA B 1 299 ? -11.953 -8.359 -4.219 1 97.12 299 ALA B O 1
ATOM 7108 N N . ASN B 1 300 ? -11.359 -6.828 -5.715 1 95.69 300 ASN B N 1
ATOM 7109 C CA . ASN B 1 300 ? -12.719 -6.332 -5.91 1 95.69 300 ASN B CA 1
ATOM 7110 C C . ASN B 1 300 ? -13.633 -7.414 -6.473 1 95.69 300 ASN B C 1
ATOM 7112 O O . ASN B 1 300 ? -14.781 -7.547 -6.039 1 95.69 300 ASN B O 1
ATOM 7116 N N . ASN B 1 301 ? -13.117 -8.133 -7.434 1 96.69 301 ASN B N 1
ATOM 7117 C CA . ASN B 1 301 ? -13.914 -9.195 -8.039 1 96.69 301 ASN B CA 1
ATOM 7118 C C . ASN B 1 301 ? -14.234 -10.305 -7.043 1 96.69 301 ASN B C 1
ATOM 7120 O O . ASN B 1 301 ? -15.352 -10.82 -7.016 1 96.69 301 ASN B O 1
ATOM 7124 N N . ILE B 1 302 ? -13.289 -10.672 -6.23 1 97.5 302 ILE B N 1
ATOM 7125 C CA . ILE B 1 302 ? -13.508 -11.656 -5.18 1 97.5 302 ILE B CA 1
ATOM 7126 C C . ILE B 1 302 ? -14.555 -11.141 -4.199 1 97.5 302 ILE B C 1
ATOM 7128 O O . ILE B 1 302 ? -15.508 -11.859 -3.865 1 97.5 302 ILE B O 1
ATOM 7132 N N . THR B 1 303 ? -14.367 -9.906 -3.766 1 95.94 303 THR B N 1
ATOM 7133 C CA . THR B 1 303 ? -15.258 -9.312 -2.777 1 95.94 303 THR B CA 1
ATOM 7134 C C . THR B 1 303 ? -16.688 -9.25 -3.311 1 95.94 303 THR B C 1
ATOM 7136 O O . THR B 1 303 ? -17.641 -9.594 -2.604 1 95.94 303 THR B O 1
ATOM 7139 N N . LYS B 1 304 ? -16.828 -8.852 -4.539 1 94.25 304 LYS B N 1
ATOM 7140 C CA . LYS B 1 304 ? -18.156 -8.797 -5.168 1 94.25 304 LYS B CA 1
ATOM 7141 C C . LYS B 1 304 ? -18.781 -10.188 -5.254 1 94.25 304 LYS B C 1
ATOM 7143 O O . LYS B 1 304 ? -19.953 -10.359 -4.957 1 94.25 304 LYS B O 1
ATOM 7148 N N . ALA B 1 305 ? -18 -11.141 -5.672 1 95.88 305 ALA B N 1
ATOM 7149 C CA . ALA B 1 305 ? -18.469 -12.523 -5.785 1 95.88 305 ALA B CA 1
ATOM 7150 C C . ALA B 1 305 ? -18.969 -13.039 -4.441 1 95.88 305 ALA B C 1
ATOM 7152 O O . ALA B 1 305 ? -20.078 -13.57 -4.355 1 95.88 305 ALA B O 1
ATOM 7153 N N . LEU B 1 306 ? -18.25 -12.82 -3.434 1 95.44 306 LEU B N 1
ATOM 7154 C CA . LEU B 1 306 ? -18.578 -13.375 -2.127 1 95.44 306 LEU B CA 1
ATOM 7155 C C . LEU B 1 306 ? -19.734 -12.609 -1.49 1 95.44 306 LEU B C 1
ATOM 7157 O O . LEU B 1 306 ? -20.516 -13.172 -0.727 1 95.44 306 LEU B O 1
ATOM 7161 N N . THR B 1 307 ? -19.797 -11.32 -1.799 1 93.06 307 THR B N 1
ATOM 7162 C CA . THR B 1 307 ? -20.984 -10.555 -1.392 1 93.06 307 THR B CA 1
ATOM 7163 C C . THR B 1 307 ? -22.234 -11.133 -2.025 1 93.06 307 THR B C 1
ATOM 7165 O O . THR B 1 307 ? -23.25 -11.336 -1.344 1 93.06 307 THR B O 1
ATOM 7168 N N . THR B 1 308 ? -22.188 -11.406 -3.285 1 92.94 308 THR B N 1
ATOM 7169 C CA . THR B 1 308 ? -23.312 -12.008 -3.99 1 92.94 308 THR B CA 1
ATOM 7170 C C . THR B 1 308 ? -23.656 -13.367 -3.389 1 92.94 308 THR B C 1
ATOM 7172 O O . THR B 1 308 ? -24.828 -13.672 -3.166 1 92.94 308 THR B O 1
ATOM 7175 N N . PHE B 1 309 ? -22.719 -14.133 -3.094 1 94.94 309 PHE B N 1
ATOM 7176 C CA . PHE B 1 309 ? -22.922 -15.43 -2.467 1 94.94 309 PHE B CA 1
ATOM 7177 C C . PHE B 1 309 ? -23.688 -15.289 -1.156 1 94.94 309 PHE B C 1
ATOM 7179 O O . PHE B 1 309 ? -24.656 -16 -0.921 1 94.94 309 PHE B O 1
ATOM 7186 N N . THR B 1 310 ? -23.172 -14.383 -0.357 1 92.44 310 THR B N 1
ATOM 7187 C CA . THR B 1 310 ? -23.781 -14.164 0.952 1 92.44 310 THR B CA 1
ATOM 7188 C C . THR B 1 310 ? -25.234 -13.703 0.806 1 92.44 310 THR B C 1
ATOM 7190 O O . THR B 1 310 ? -26.125 -14.188 1.514 1 92.44 310 THR B O 1
ATOM 7193 N N . GLN B 1 311 ? -25.469 -12.852 -0.115 1 89.56 311 GLN B N 1
ATOM 7194 C CA . GLN B 1 311 ? -26.797 -12.281 -0.314 1 89.56 311 GLN B CA 1
ATOM 7195 C C . GLN B 1 311 ? -27.75 -13.312 -0.905 1 89.56 311 GLN B C 1
ATOM 7197 O O . GLN B 1 311 ? -28.953 -13.281 -0.637 1 89.56 311 GLN B O 1
ATOM 7202 N N . SER B 1 312 ? -27.188 -14.219 -1.646 1 89.88 312 SER B N 1
ATOM 7203 C CA . SER B 1 312 ? -28.016 -15.242 -2.287 1 89.88 312 SER B CA 1
ATOM 7204 C C . SER B 1 312 ? -28.375 -16.344 -1.31 1 89.88 312 SER B C 1
ATOM 7206 O O . SER B 1 312 ? -29.219 -17.203 -1.611 1 89.88 312 SER B O 1
ATOM 7208 N N . LYS B 1 313 ? -27.766 -16.344 -0.124 1 88.19 313 LYS B N 1
ATOM 7209 C CA . LYS B 1 313 ? -28.016 -17.281 0.958 1 88.19 313 LYS B CA 1
ATOM 7210 C C . LYS B 1 313 ? -27.828 -18.734 0.491 1 88.19 313 LYS B C 1
ATOM 7212 O O . LYS B 1 313 ? -28.609 -19.609 0.84 1 88.19 313 LYS B O 1
ATOM 7217 N N . ARG B 1 314 ? -26.906 -18.844 -0.43 1 88.81 314 ARG B N 1
ATOM 7218 C CA . ARG B 1 314 ? -26.5 -20.188 -0.811 1 88.81 314 ARG B CA 1
ATOM 7219 C C . ARG B 1 314 ? -25.766 -20.891 0.329 1 88.81 314 ARG B C 1
ATOM 7221 O O . ARG B 1 314 ? -25.156 -20.219 1.177 1 88.81 314 ARG B O 1
ATOM 7228 N N . GLU B 1 315 ? -25.859 -22.156 0.251 1 91.75 315 GLU B N 1
ATOM 7229 C CA . GLU B 1 315 ? -25.297 -22.906 1.362 1 91.75 315 GLU B CA 1
ATOM 7230 C C . GLU B 1 315 ? -23.844 -23.266 1.096 1 91.75 315 GLU B C 1
ATOM 7232 O O . GLU B 1 315 ? -22.984 -23.125 1.976 1 91.75 315 GLU B O 1
ATOM 7237 N N . LYS B 1 316 ? -23.547 -23.781 -0.133 1 95.75 316 LYS B N 1
ATOM 7238 C CA . LYS B 1 316 ? -22.219 -24.312 -0.443 1 95.75 316 LYS B CA 1
ATOM 7239 C C . LYS B 1 316 ? -21.5 -23.422 -1.46 1 95.75 316 LYS B C 1
ATOM 7241 O O . LYS B 1 316 ? -22.125 -22.906 -2.383 1 95.75 316 LYS B O 1
ATOM 7246 N N . LEU B 1 317 ? -20.266 -23.25 -1.246 1 97.5 317 LEU B N 1
ATOM 7247 C CA . LEU B 1 317 ? -19.375 -22.547 -2.186 1 97.5 317 LEU B CA 1
ATOM 7248 C C . LEU B 1 317 ? -18.266 -23.469 -2.664 1 97.5 317 LEU B C 1
ATOM 7250 O O . LEU B 1 317 ? -17.562 -24.094 -1.852 1 97.5 317 LEU B O 1
ATOM 7254 N N . ILE B 1 318 ? -18.156 -23.672 -3.959 1 97.88 318 ILE B N 1
ATOM 7255 C CA . ILE B 1 318 ? -17.047 -24.391 -4.562 1 97.88 318 ILE B CA 1
ATOM 7256 C C . ILE B 1 318 ? -16 -23.391 -5.062 1 97.88 318 ILE B C 1
ATOM 7258 O O . ILE B 1 318 ? -16.312 -22.5 -5.855 1 97.88 318 ILE B O 1
ATOM 7262 N N . ILE B 1 319 ? -14.828 -23.438 -4.562 1 98.44 319 ILE B N 1
ATOM 7263 C CA . ILE B 1 319 ? -13.703 -22.703 -5.129 1 98.44 319 ILE B CA 1
ATOM 7264 C C . ILE B 1 319 ? -12.922 -23.609 -6.078 1 98.44 319 ILE B C 1
ATOM 7266 O O . ILE B 1 319 ? -12.297 -24.578 -5.645 1 98.44 319 ILE B O 1
ATOM 7270 N N . ASP B 1 320 ? -12.945 -23.281 -7.324 1 97.69 320 ASP B N 1
ATOM 7271 C CA . ASP B 1 320 ? -12.273 -24.078 -8.359 1 97.69 320 ASP B CA 1
ATOM 7272 C C . ASP B 1 320 ? -10.945 -23.438 -8.75 1 97.69 320 ASP B C 1
ATOM 7274 O O . ASP B 1 320 ? -10.914 -22.359 -9.344 1 97.69 320 ASP B O 1
ATOM 7278 N N . LEU B 1 321 ? -9.875 -24.156 -8.477 1 97.5 321 LEU B N 1
ATOM 7279 C CA . LEU B 1 321 ? -8.523 -23.672 -8.703 1 97.5 321 LEU B CA 1
ATOM 7280 C C . LEU B 1 321 ? -7.871 -24.406 -9.867 1 97.5 321 LEU B C 1
ATOM 7282 O O . LEU B 1 321 ? -6.648 -24.359 -10.023 1 97.5 321 LEU B O 1
ATOM 7286 N N . THR B 1 322 ? -8.641 -25.047 -10.703 1 94.56 322 THR B N 1
ATOM 7287 C CA . THR B 1 322 ? -8.148 -25.828 -11.836 1 94.56 322 THR B CA 1
ATOM 7288 C C . THR B 1 322 ? -7.336 -24.938 -12.789 1 94.56 322 THR B C 1
ATOM 7290 O O . THR B 1 322 ? -7.797 -23.875 -13.188 1 94.56 322 THR B O 1
ATOM 7293 N N . GLY B 1 323 ? -6.086 -25.391 -13.031 1 90.94 323 GLY B N 1
ATOM 7294 C CA . GLY B 1 323 ? -5.25 -24.719 -14.008 1 90.94 323 GLY B CA 1
ATOM 7295 C C . GLY B 1 323 ? -4.559 -23.484 -13.445 1 90.94 323 GLY B C 1
ATOM 7296 O O . GLY B 1 323 ? -3.918 -22.734 -14.188 1 90.94 323 GLY B O 1
ATOM 7297 N N . ASN B 1 324 ? -4.668 -23.234 -12.133 1 94.56 324 ASN B N 1
ATOM 7298 C CA . ASN B 1 324 ? -4.059 -22.047 -11.516 1 94.56 324 ASN B CA 1
ATOM 7299 C C . ASN B 1 324 ? -2.568 -22.266 -11.258 1 94.56 324 ASN B C 1
ATOM 7301 O O . ASN B 1 324 ? -2.189 -23.047 -10.383 1 94.56 324 ASN B O 1
ATOM 7305 N N . GLY B 1 325 ? -1.72 -21.531 -11.945 1 94 325 GLY B N 1
ATOM 7306 C CA . GLY B 1 325 ? -0.278 -21.719 -11.867 1 94 325 GLY B CA 1
ATOM 7307 C C . GLY B 1 325 ? 0.37 -20.859 -10.797 1 94 325 GLY B C 1
ATOM 7308 O O . GLY B 1 325 ? 1.584 -20.922 -10.594 1 94 325 GLY B O 1
ATOM 7309 N N . GLY B 1 326 ? -0.437 -20.062 -10.133 1 95.94 326 GLY B N 1
ATOM 7310 C CA . GLY B 1 326 ? 0.098 -19.266 -9.039 1 95.94 326 GLY B CA 1
ATOM 7311 C C . GLY B 1 326 ? 0.226 -17.797 -9.391 1 95.94 326 GLY B C 1
ATOM 7312 O O . GLY B 1 326 ? -0.618 -17.25 -10.102 1 95.94 326 GLY B O 1
ATOM 7313 N N . GLY B 1 327 ? 1.226 -17.109 -8.828 1 95.5 327 GLY B N 1
ATOM 7314 C CA . GLY B 1 327 ? 1.426 -15.68 -8.953 1 95.5 327 GLY B CA 1
ATOM 7315 C C . GLY B 1 327 ? 1.999 -15.047 -7.699 1 95.5 327 GLY B C 1
ATOM 7316 O O . GLY B 1 327 ? 2.969 -15.555 -7.133 1 95.5 327 GLY B O 1
ATOM 7317 N N . SER B 1 328 ? 1.427 -14.016 -7.293 1 95.69 328 SER B N 1
ATOM 7318 C CA . SER B 1 328 ? 1.905 -13.297 -6.121 1 95.69 328 SER B CA 1
ATOM 7319 C C . SER B 1 328 ? 1.577 -14.047 -4.836 1 95.69 328 SER B C 1
ATOM 7321 O O . SER B 1 328 ? 0.405 -14.219 -4.492 1 95.69 328 SER B O 1
ATOM 7323 N N . ILE B 1 329 ? 2.652 -14.352 -4.168 1 97.12 329 ILE B N 1
ATOM 7324 C CA . ILE B 1 329 ? 2.463 -15.133 -2.949 1 97.12 329 ILE B CA 1
ATOM 7325 C C . ILE B 1 329 ? 1.71 -14.289 -1.917 1 97.12 329 ILE B C 1
ATOM 7327 O O . ILE B 1 329 ? 0.841 -14.805 -1.207 1 97.12 329 ILE B O 1
ATOM 7331 N N . CYS B 1 330 ? 1.976 -12.992 -1.827 1 97.12 330 CYS B N 1
ATOM 7332 C CA . CYS B 1 330 ? 1.312 -12.117 -0.868 1 97.12 330 CYS B CA 1
ATOM 7333 C C . CYS B 1 330 ? -0.161 -11.938 -1.219 1 97.12 330 CYS B C 1
ATOM 7335 O O . CYS B 1 330 ? -1.002 -11.789 -0.331 1 97.12 330 CYS B O 1
ATOM 7337 N N . LEU B 1 331 ? -0.493 -11.977 -2.504 1 97.94 331 LEU B N 1
ATOM 7338 C CA . LEU B 1 331 ? -1.899 -11.945 -2.889 1 97.94 331 LEU B CA 1
ATOM 7339 C C . LEU B 1 331 ? -2.629 -13.188 -2.4 1 97.94 331 LEU B C 1
ATOM 7341 O O . LEU B 1 331 ? -3.77 -13.102 -1.939 1 97.94 331 LEU B O 1
ATOM 7345 N N . GLY B 1 332 ? -1.97 -14.359 -2.504 1 98.31 332 GLY B N 1
ATOM 7346 C CA . GLY B 1 332 ? -2.531 -15.586 -1.947 1 98.31 332 GLY B CA 1
ATOM 7347 C C . GLY B 1 332 ? -2.789 -15.492 -0.455 1 98.31 332 GLY B C 1
ATOM 7348 O O . GLY B 1 332 ? -3.863 -15.867 0.017 1 98.31 332 GLY B O 1
ATOM 7349 N N . TYR B 1 333 ? -1.83 -14.938 0.28 1 98 333 TYR B N 1
ATOM 7350 C CA . TYR B 1 333 ? -1.99 -14.758 1.719 1 98 333 TYR B CA 1
ATOM 7351 C C . TYR B 1 333 ? -3.113 -13.773 2.023 1 98 333 TYR B C 1
ATOM 7353 O O . TYR B 1 333 ? -3.85 -13.945 2.998 1 98 333 TYR B O 1
ATOM 7361 N N . SER B 1 334 ? -3.193 -12.727 1.24 1 97.69 334 SER B N 1
ATOM 7362 C CA . SER B 1 334 ? -4.238 -11.727 1.438 1 97.69 334 SER B CA 1
ATOM 7363 C C . SER B 1 334 ? -5.625 -12.336 1.264 1 97.69 334 SER B C 1
ATOM 7365 O O . SER B 1 334 ? -6.551 -12.016 2.016 1 97.69 334 SER B O 1
ATOM 7367 N N . LEU B 1 335 ? -5.773 -13.156 0.253 1 98.25 335 LEU B N 1
ATOM 7368 C CA . LEU B 1 335 ? -7.051 -13.836 0.05 1 98.25 335 LEU B CA 1
ATOM 7369 C C . LEU B 1 335 ? -7.355 -14.773 1.212 1 98.25 335 LEU B C 1
ATOM 7371 O O . LEU B 1 335 ? -8.5 -14.844 1.676 1 98.25 335 LEU B O 1
ATOM 7375 N N . LEU B 1 336 ? -6.348 -15.531 1.683 1 98.19 336 LEU B N 1
ATOM 7376 C CA . LEU B 1 336 ? -6.535 -16.391 2.852 1 98.19 336 LEU B CA 1
ATOM 7377 C C . LEU B 1 336 ? -7.039 -15.578 4.043 1 98.19 336 LEU B C 1
ATOM 7379 O O . LEU B 1 336 ? -7.977 -15.984 4.73 1 98.19 336 LEU B O 1
ATOM 7383 N N . ARG B 1 337 ? -6.402 -14.438 4.203 1 97.25 337 ARG B N 1
ATOM 7384 C CA . ARG B 1 337 ? -6.781 -13.578 5.32 1 97.25 337 ARG B CA 1
ATOM 7385 C C . ARG B 1 337 ? -8.234 -13.133 5.203 1 97.25 337 ARG B C 1
ATOM 7387 O O . ARG B 1 337 ? -8.969 -13.109 6.195 1 97.25 337 ARG B O 1
ATOM 7394 N N . TYR B 1 338 ? -8.688 -12.773 4.031 1 96.5 338 TYR B N 1
ATOM 7395 C CA . TYR B 1 338 ? -10.039 -12.289 3.799 1 96.5 338 TYR B CA 1
ATOM 7396 C C . TYR B 1 338 ? -11.062 -13.406 3.977 1 96.5 338 TYR B C 1
ATOM 7398 O O . TYR B 1 338 ? -12.102 -13.211 4.605 1 96.5 338 TYR B O 1
ATOM 7406 N N . LEU B 1 339 ? -10.719 -14.625 3.514 1 97.19 339 LEU B N 1
ATOM 7407 C CA . LEU B 1 339 ? -11.656 -15.75 3.488 1 97.19 339 LEU B CA 1
ATOM 7408 C C . LEU B 1 339 ? -11.836 -16.328 4.883 1 97.19 339 LEU B C 1
ATOM 7410 O O . LEU B 1 339 ? -12.906 -16.859 5.207 1 97.19 339 LEU B O 1
ATOM 7414 N N . PHE B 1 340 ? -10.781 -16.25 5.676 1 96.81 340 PHE B N 1
ATOM 7415 C CA . PHE B 1 340 ? -10.805 -17.031 6.906 1 96.81 340 PHE B CA 1
ATOM 7416 C C . PHE B 1 340 ? -10.453 -16.172 8.109 1 96.81 340 PHE B C 1
ATOM 7418 O O . PHE B 1 340 ? -9.32 -16.219 8.602 1 96.81 340 PHE B O 1
ATOM 7425 N N . PRO B 1 341 ? -11.453 -15.484 8.633 1 92.75 341 PRO B N 1
ATOM 7426 C CA . PRO B 1 341 ? -11.219 -14.688 9.836 1 92.75 341 PRO B CA 1
ATOM 7427 C C . PRO B 1 341 ? -10.734 -15.531 11.016 1 92.75 341 PRO B C 1
ATOM 7429 O O . PRO B 1 341 ? -11.219 -16.641 11.219 1 92.75 341 PRO B O 1
ATOM 7432 N N . SER B 1 342 ? -9.719 -15.039 11.703 1 90.38 342 SER B N 1
ATOM 7433 C CA . SER B 1 342 ? -9.141 -15.672 12.883 1 90.38 342 SER B CA 1
ATOM 7434 C C . SER B 1 342 ? -8.75 -14.633 13.93 1 90.38 342 SER B C 1
ATOM 7436 O O . SER B 1 342 ? -9.023 -13.445 13.758 1 90.38 342 SER B O 1
ATOM 7438 N N . ASN B 1 343 ? -8.18 -15.078 15.062 1 88.19 343 ASN B N 1
ATOM 7439 C CA . ASN B 1 343 ? -7.734 -14.156 16.094 1 88.19 343 ASN B CA 1
ATOM 7440 C C . ASN B 1 343 ? -6.621 -13.242 15.602 1 88.19 343 ASN B C 1
ATOM 7442 O O . ASN B 1 343 ? -6.566 -12.07 15.961 1 88.19 343 ASN B O 1
ATOM 7446 N N . VAL B 1 344 ? -5.848 -13.742 14.695 1 89.19 344 VAL B N 1
ATOM 7447 C CA . VAL B 1 344 ? -4.676 -13.008 14.227 1 89.19 344 VAL B CA 1
ATOM 7448 C C . VAL B 1 344 ? -5.098 -11.945 13.211 1 89.19 344 VAL B C 1
ATOM 7450 O O . VAL B 1 344 ? -4.477 -10.891 13.125 1 89.19 344 VAL B O 1
ATOM 7453 N N . THR B 1 345 ? -6.199 -12.195 12.547 1 91.75 345 THR B N 1
ATOM 7454 C CA . THR B 1 345 ? -6.598 -11.305 11.469 1 91.75 345 THR B CA 1
ATOM 7455 C C . THR B 1 345 ? -7.195 -10.016 12.031 1 91.75 345 THR B C 1
ATOM 7457 O O . THR B 1 345 ? -7.395 -9.047 11.297 1 91.75 345 THR B O 1
ATOM 7460 N N . ALA B 1 346 ? -7.414 -9.961 13.375 1 94.56 346 ALA B N 1
ATOM 7461 C CA . ALA B 1 346 ? -7.977 -8.773 14.016 1 94.56 346 ALA B CA 1
ATOM 7462 C C . ALA B 1 346 ? -6.91 -7.703 14.211 1 94.56 346 ALA B C 1
ATOM 7464 O O . ALA B 1 346 ? -7.227 -6.555 14.531 1 94.56 346 ALA B O 1
ATOM 7465 N N . PHE B 1 347 ? -5.688 -8.055 14.031 1 95.69 347 PHE B N 1
ATOM 7466 C CA . PHE B 1 347 ? -4.59 -7.113 14.242 1 95.69 347 PHE B CA 1
ATOM 7467 C C . PHE B 1 347 ? -4.09 -6.562 12.914 1 95.69 347 PHE B C 1
ATOM 7469 O O . PHE B 1 347 ? -4.051 -7.281 11.914 1 95.69 347 PHE B O 1
ATOM 7476 N N . GLU B 1 348 ? -3.693 -5.277 12.977 1 94.94 348 GLU B N 1
ATOM 7477 C CA . GLU B 1 348 ? -3.229 -4.598 11.773 1 94.94 348 GLU B CA 1
ATOM 7478 C C . GLU B 1 348 ? -1.968 -5.258 11.219 1 94.94 348 GLU B C 1
ATOM 7480 O O . GLU B 1 348 ? -1.017 -5.512 11.961 1 94.94 348 GLU B O 1
ATOM 7485 N N . GLY B 1 349 ? -1.997 -5.582 9.938 1 93.25 349 GLY B N 1
ATOM 7486 C CA . GLY B 1 349 ? -0.821 -6.066 9.234 1 93.25 349 GLY B CA 1
ATOM 7487 C C . GLY B 1 349 ? -0.49 -7.512 9.547 1 93.25 349 GLY B C 1
ATOM 7488 O O . GLY B 1 349 ? 0.515 -8.047 9.062 1 93.25 349 GLY B O 1
ATOM 7489 N N . GLN B 1 350 ? -1.266 -8.234 10.344 1 95.5 350 GLN B N 1
ATOM 7490 C CA . GLN B 1 350 ? -0.989 -9.625 10.695 1 95.5 350 GLN B CA 1
ATOM 7491 C C . GLN B 1 350 ? -1.886 -10.578 9.906 1 95.5 350 GLN B C 1
ATOM 7493 O O . GLN B 1 350 ? -2.996 -10.211 9.516 1 95.5 350 GLN B O 1
ATOM 7498 N N . GLY B 1 351 ? -1.328 -11.727 9.648 1 95.69 351 GLY B N 1
ATOM 7499 C CA . GLY B 1 351 ? -2.104 -12.688 8.883 1 95.69 351 GLY B CA 1
ATOM 7500 C C . GLY B 1 351 ? -1.354 -13.977 8.609 1 95.69 351 GLY B C 1
ATOM 7501 O O . GLY B 1 351 ? -0.325 -14.25 9.227 1 95.69 351 GLY B O 1
ATOM 7502 N N . PRO B 1 352 ? -1.82 -14.781 7.652 1 96.69 352 PRO B N 1
ATOM 7503 C CA . PRO B 1 352 ? -1.318 -16.141 7.406 1 96.69 352 PRO B CA 1
ATOM 7504 C C . PRO B 1 352 ? 0.152 -16.156 6.996 1 96.69 352 PRO B C 1
ATOM 7506 O O . PRO B 1 352 ? 0.854 -17.141 7.246 1 96.69 352 PRO B O 1
ATOM 7509 N N . HIS B 1 353 ? 0.688 -15.102 6.395 1 96.69 353 HIS B N 1
ATOM 7510 C CA . HIS B 1 353 ? 2.068 -15.086 5.922 1 96.69 353 HIS B CA 1
ATOM 7511 C C . HIS B 1 353 ? 3.049 -15.25 7.078 1 96.69 353 HIS B C 1
ATOM 7513 O O . HIS B 1 353 ? 4.172 -15.727 6.887 1 96.69 353 HIS B O 1
ATOM 7519 N N . GLN B 1 354 ? 2.594 -14.922 8.273 1 95.62 354 GLN B N 1
ATOM 7520 C CA . GLN B 1 354 ? 3.467 -14.984 9.438 1 95.62 354 GLN B CA 1
ATOM 7521 C C . GLN B 1 354 ? 3.609 -16.422 9.945 1 95.62 354 GLN B C 1
ATOM 7523 O O . GLN B 1 354 ? 4.48 -16.703 10.773 1 95.62 354 GLN B O 1
ATOM 7528 N N . GLU B 1 355 ? 2.785 -17.25 9.461 1 95.5 355 GLU B N 1
ATOM 7529 C CA . GLU B 1 355 ? 2.857 -18.656 9.836 1 95.5 355 GLU B CA 1
ATOM 7530 C C . GLU B 1 355 ? 3.748 -19.438 8.875 1 95.5 355 GLU B C 1
ATOM 7532 O O . GLU B 1 355 ? 4.129 -20.578 9.164 1 95.5 355 GLU B O 1
ATOM 7537 N N . GLY B 1 356 ? 4.031 -18.844 7.695 1 95.5 356 GLY B N 1
ATOM 7538 C CA . GLY B 1 356 ? 4.895 -19.516 6.738 1 95.5 356 GLY B CA 1
ATOM 7539 C C . GLY B 1 356 ? 6.34 -19.594 7.191 1 95.5 356 GLY B C 1
ATOM 7540 O O . GLY B 1 356 ? 6.883 -18.641 7.738 1 95.5 356 GLY B O 1
ATOM 7541 N N . ILE B 1 357 ? 6.91 -20.75 7.074 1 96.5 357 ILE B N 1
ATOM 7542 C CA . ILE B 1 357 ? 8.32 -20.953 7.398 1 96.5 357 ILE B CA 1
ATOM 7543 C C . ILE B 1 357 ? 9.109 -21.203 6.117 1 96.5 357 ILE B C 1
ATOM 7545 O O . ILE B 1 357 ? 8.836 -22.172 5.391 1 96.5 357 ILE B O 1
ATOM 7549 N N . TYR B 1 358 ? 10.07 -20.375 5.867 1 96.56 358 TYR B N 1
ATOM 7550 C CA . TYR B 1 358 ? 10.898 -20.469 4.672 1 96.56 358 TYR B CA 1
ATOM 7551 C C . TYR B 1 358 ? 12.375 -20.578 5.043 1 96.56 358 TYR B C 1
ATOM 7553 O O . TYR B 1 358 ? 12.789 -20.125 6.109 1 96.56 358 TYR B O 1
ATOM 7561 N N . ARG B 1 359 ? 13.141 -21.203 4.191 1 96 359 ARG B N 1
ATOM 7562 C CA . ARG B 1 359 ? 14.586 -21.312 4.352 1 96 359 ARG B CA 1
ATOM 7563 C C . ARG B 1 359 ? 15.297 -21.188 3.01 1 96 359 ARG B C 1
ATOM 7565 O O . ARG B 1 359 ? 14.812 -21.688 1.994 1 96 359 ARG B O 1
ATOM 7572 N N . ALA B 1 360 ? 16.391 -20.516 2.979 1 95.31 360 ALA B N 1
ATOM 7573 C CA . ALA B 1 360 ? 17.266 -20.375 1.815 1 95.31 360 ALA B CA 1
ATOM 7574 C C . ALA B 1 360 ? 18.516 -21.234 1.969 1 95.31 360 ALA B C 1
ATOM 7576 O O . ALA B 1 360 ? 19 -21.453 3.084 1 95.31 360 ALA B O 1
ATOM 7577 N N . ARG B 1 361 ? 19.047 -21.625 0.887 1 94 361 ARG B N 1
ATOM 7578 C CA . ARG B 1 361 ? 20.266 -22.422 0.906 1 94 361 ARG B CA 1
ATOM 7579 C C . ARG B 1 361 ? 21.484 -21.531 1.099 1 94 361 ARG B C 1
ATOM 7581 O O . ARG B 1 361 ? 21.578 -20.453 0.529 1 94 361 ARG B O 1
ATOM 7588 N N . HIS B 1 362 ? 22.406 -22.078 1.867 1 93.31 362 HIS B N 1
ATOM 7589 C CA . HIS B 1 362 ? 23.688 -21.406 2.066 1 93.31 362 HIS B CA 1
ATOM 7590 C C . HIS B 1 362 ? 24.672 -21.734 0.945 1 93.31 362 HIS B C 1
ATOM 7592 O O . HIS B 1 362 ? 25.594 -22.531 1.139 1 93.31 362 HIS B O 1
ATOM 7598 N N . SER B 1 363 ? 24.547 -21.172 -0.161 1 91.62 363 SER B N 1
ATOM 7599 C CA . SER B 1 363 ? 25.516 -21.328 -1.235 1 91.62 363 SER B CA 1
ATOM 7600 C C . SER B 1 363 ? 26.547 -20.188 -1.218 1 91.62 363 SER B C 1
ATOM 7602 O O . SER B 1 363 ? 26.312 -19.156 -0.609 1 91.62 363 SER B O 1
ATOM 7604 N N . SER B 1 364 ? 27.703 -20.406 -1.853 1 92.38 364 SER B N 1
ATOM 7605 C CA . SER B 1 364 ? 28.75 -19.391 -1.887 1 92.38 364 SER B CA 1
ATOM 7606 C C . SER B 1 364 ? 28.234 -18.094 -2.523 1 92.38 364 SER B C 1
ATOM 7608 O O . SER B 1 364 ? 28.453 -17.016 -1.985 1 92.38 364 SER B O 1
ATOM 7610 N N . LEU B 1 365 ? 27.547 -18.234 -3.598 1 93.06 365 LEU B N 1
ATOM 7611 C CA . LEU B 1 365 ? 27.062 -17.062 -4.312 1 93.06 365 LEU B CA 1
ATOM 7612 C C . LEU B 1 365 ? 26 -16.328 -3.496 1 93.06 365 LEU B C 1
ATOM 7614 O O . LEU B 1 365 ? 26.078 -15.109 -3.32 1 93.06 365 LEU B O 1
ATOM 7618 N N . THR B 1 366 ? 24.984 -17.031 -2.996 1 93.5 366 THR B N 1
ATOM 7619 C CA . THR B 1 366 ? 23.906 -16.422 -2.229 1 93.5 366 THR B CA 1
ATOM 7620 C C . THR B 1 366 ? 24.469 -15.734 -0.981 1 93.5 366 THR B C 1
ATOM 7622 O O . THR B 1 366 ? 24.016 -14.641 -0.617 1 93.5 366 THR B O 1
ATOM 7625 N N . ASN B 1 367 ? 25.422 -16.359 -0.357 1 93.81 367 ASN B N 1
ATOM 7626 C CA . ASN B 1 367 ? 26.031 -15.797 0.845 1 93.81 367 ASN B CA 1
ATOM 7627 C C . ASN B 1 367 ? 26.719 -14.469 0.555 1 93.81 367 ASN B C 1
ATOM 7629 O O . ASN B 1 367 ? 26.547 -13.492 1.289 1 93.81 367 ASN B O 1
ATOM 7633 N N . VAL B 1 368 ? 27.531 -14.5 -0.468 1 93.31 368 VAL B N 1
ATOM 7634 C CA . VAL B 1 368 ? 28.266 -13.289 -0.795 1 93.31 368 VAL B CA 1
ATOM 7635 C C . VAL B 1 368 ? 27.297 -12.18 -1.203 1 93.31 368 VAL B C 1
ATOM 7637 O O . VAL B 1 368 ? 27.422 -11.039 -0.75 1 93.31 368 VAL B O 1
ATOM 7640 N N . LEU B 1 369 ? 26.312 -12.516 -2.025 1 93.56 369 LEU B N 1
ATOM 7641 C CA . LEU B 1 369 ? 25.359 -11.516 -2.502 1 93.56 369 LEU B CA 1
ATOM 7642 C C . LEU B 1 369 ? 24.516 -10.961 -1.35 1 93.56 369 LEU B C 1
ATOM 7644 O O . LEU B 1 369 ? 24.25 -9.758 -1.287 1 93.56 369 LEU B O 1
ATOM 7648 N N . ALA B 1 370 ? 24.047 -11.844 -0.478 1 94.69 370 ALA B N 1
ATOM 7649 C CA . ALA B 1 370 ? 23.281 -11.406 0.682 1 94.69 370 ALA B CA 1
ATOM 7650 C C . ALA B 1 370 ? 24.094 -10.477 1.569 1 94.69 370 ALA B C 1
ATOM 7652 O O . ALA B 1 370 ? 23.594 -9.461 2.059 1 94.69 370 ALA B O 1
ATOM 7653 N N . THR B 1 371 ? 25.344 -10.828 1.794 1 93.56 371 THR B N 1
ATOM 7654 C CA . THR B 1 371 ? 26.25 -10.023 2.621 1 93.56 371 THR B CA 1
ATOM 7655 C C . THR B 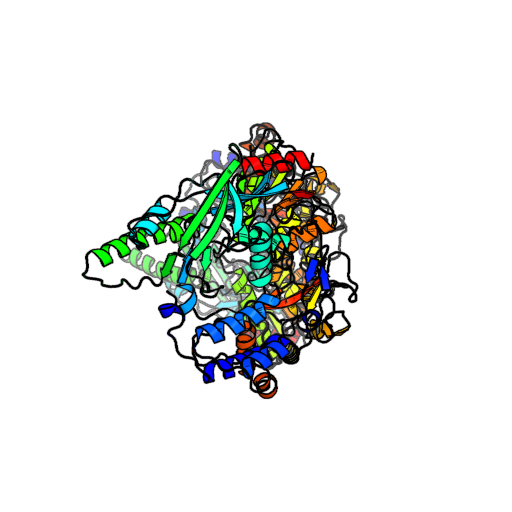1 371 ? 26.469 -8.648 1.996 1 93.56 371 THR B C 1
ATOM 7657 O O . THR B 1 371 ? 26.375 -7.629 2.68 1 93.56 371 THR B O 1
ATOM 7660 N N . VAL B 1 372 ? 26.797 -8.672 0.726 1 91.75 372 VAL B N 1
ATOM 7661 C CA . VAL B 1 372 ? 27.062 -7.426 0.025 1 91.75 372 VAL B CA 1
ATOM 7662 C C . VAL B 1 372 ? 25.797 -6.578 -0.031 1 91.75 372 VAL B C 1
ATOM 7664 O O . VAL B 1 372 ? 25.844 -5.359 0.135 1 91.75 372 VAL B O 1
ATOM 7667 N N . SER B 1 373 ? 24.656 -7.199 -0.296 1 92 373 SER B N 1
ATOM 7668 C CA . SER B 1 373 ? 23.375 -6.488 -0.318 1 92 373 SER B CA 1
ATOM 7669 C C . SER B 1 373 ? 23.094 -5.801 1.016 1 92 373 SER B C 1
ATOM 7671 O O . SER B 1 373 ? 22.641 -4.66 1.049 1 92 373 SER B O 1
ATOM 7673 N N . ALA B 1 374 ? 23.328 -6.504 2.096 1 92.88 374 ALA B N 1
ATOM 7674 C CA . ALA B 1 374 ? 23.141 -5.934 3.428 1 92.88 374 ALA B CA 1
ATOM 7675 C C . ALA B 1 374 ? 24.031 -4.707 3.627 1 92.88 374 ALA B C 1
ATOM 7677 O O . ALA B 1 374 ? 23.594 -3.705 4.199 1 92.88 374 ALA B O 1
ATOM 7678 N N . SER B 1 375 ? 25.219 -4.809 3.15 1 89.69 375 SER B N 1
ATOM 7679 C CA . SER B 1 375 ? 26.156 -3.695 3.268 1 89.69 375 SER B CA 1
ATOM 7680 C C . SER B 1 375 ? 25.703 -2.502 2.432 1 89.69 375 SER B C 1
ATOM 7682 O O . SER B 1 375 ? 25.797 -1.356 2.877 1 89.69 375 SER B O 1
ATOM 7684 N N . MET B 1 376 ? 25.25 -2.795 1.233 1 88.38 376 MET B N 1
ATOM 7685 C CA . MET B 1 376 ? 24.812 -1.742 0.325 1 88.38 376 MET B CA 1
ATOM 7686 C C . MET B 1 376 ? 23.625 -0.973 0.917 1 88.38 376 MET B C 1
ATOM 7688 O O . MET B 1 376 ? 23.516 0.239 0.727 1 88.38 376 MET B O 1
ATOM 7692 N N . LEU B 1 377 ? 22.797 -1.621 1.624 1 89.5 377 LEU B N 1
ATOM 7693 C CA . LEU B 1 377 ? 21.625 -1.005 2.211 1 89.5 377 LEU B CA 1
ATOM 7694 C C . LEU B 1 377 ? 22.016 0.034 3.258 1 89.5 377 LEU B C 1
ATOM 7696 O O . LEU B 1 377 ? 21.297 1.024 3.449 1 89.5 377 LEU B O 1
ATOM 7700 N N . LYS B 1 378 ? 23.031 -0.206 3.904 1 85.81 378 LYS B N 1
ATOM 7701 C CA . LYS B 1 378 ? 23.484 0.743 4.914 1 85.81 378 LYS B CA 1
ATOM 7702 C C . LYS B 1 378 ? 23.906 2.062 4.273 1 85.81 378 LYS B C 1
ATOM 7704 O O . LYS B 1 378 ? 23.797 3.123 4.891 1 85.81 378 LYS B O 1
ATOM 7709 N N . PHE B 1 379 ? 24.328 1.954 3.006 1 84.81 379 PHE B N 1
ATOM 7710 C CA . PHE B 1 379 ? 24.812 3.131 2.295 1 84.81 379 PHE B CA 1
ATOM 7711 C C . PHE B 1 379 ? 23.719 3.744 1.441 1 84.81 379 PHE B C 1
ATOM 7713 O O . PHE B 1 379 ? 23.641 4.965 1.285 1 84.81 379 PHE B O 1
ATOM 7720 N N . ASN B 1 380 ? 22.984 2.873 0.863 1 87.56 380 ASN B N 1
ATOM 7721 C CA . ASN B 1 380 ? 21.859 3.271 0.023 1 87.56 380 ASN B CA 1
ATOM 7722 C C . ASN B 1 380 ? 20.562 2.57 0.441 1 87.56 380 ASN B C 1
ATOM 7724 O O . ASN B 1 380 ? 20.219 1.525 -0.112 1 87.56 380 ASN B O 1
ATOM 7728 N N . PRO B 1 381 ? 19.812 3.273 1.295 1 87 381 PRO B N 1
ATOM 7729 C CA . PRO B 1 381 ? 18.641 2.598 1.848 1 87 381 PRO B CA 1
ATOM 7730 C C . PRO B 1 381 ? 17.547 2.359 0.804 1 87 381 PRO B C 1
ATOM 7732 O O . PRO B 1 381 ? 16.578 1.642 1.068 1 87 381 PRO B O 1
ATOM 7735 N N . SER B 1 382 ? 17.703 2.93 -0.341 1 82.56 382 SER B N 1
ATOM 7736 C CA . SER B 1 382 ? 16.734 2.736 -1.402 1 82.56 382 SER B CA 1
ATOM 7737 C C . SER B 1 382 ? 17.109 1.564 -2.301 1 82.56 382 SER B C 1
ATOM 7739 O O . SER B 1 382 ? 16.406 1.271 -3.275 1 82.56 382 SER B O 1
ATOM 7741 N N . TYR B 1 383 ? 18.234 1.005 -1.893 1 83.19 383 TYR B N 1
ATOM 7742 C CA . TYR B 1 383 ? 18.656 -0.185 -2.627 1 83.19 383 TYR B CA 1
ATOM 7743 C C . TYR B 1 383 ? 17.656 -1.327 -2.416 1 83.19 383 TYR B C 1
ATOM 7745 O O . TYR B 1 383 ? 17.188 -1.543 -1.303 1 83.19 383 TYR B O 1
ATOM 7753 N N . ASN B 1 384 ? 17.094 -1.793 -3.498 1 79.94 384 ASN B N 1
ATOM 7754 C CA . ASN B 1 384 ? 16.141 -2.893 -3.412 1 79.94 384 ASN B CA 1
ATOM 7755 C C . ASN B 1 384 ? 16.625 -4.121 -4.172 1 79.94 384 ASN B C 1
ATOM 7757 O O . ASN B 1 384 ? 16.906 -4.043 -5.367 1 79.94 384 ASN B O 1
ATOM 7761 N N . SER B 1 385 ? 16.875 -5.176 -3.48 1 87.62 385 SER B N 1
ATOM 7762 C CA . SER B 1 385 ? 17.203 -6.461 -4.086 1 87.62 385 SER B CA 1
ATOM 7763 C C . SER B 1 385 ? 16.375 -7.59 -3.465 1 87.62 385 SER B C 1
ATOM 7765 O O . SER B 1 385 ? 15.852 -7.445 -2.359 1 87.62 385 SER B O 1
ATOM 7767 N N . PHE B 1 386 ? 16.266 -8.719 -4.16 1 90.38 386 PHE B N 1
ATOM 7768 C CA . PHE B 1 386 ? 15.461 -9.828 -3.674 1 90.38 386 PHE B CA 1
ATOM 7769 C C . PHE B 1 386 ? 16.188 -10.555 -2.541 1 90.38 386 PHE B C 1
ATOM 7771 O O . PHE B 1 386 ? 15.602 -11.43 -1.891 1 90.38 386 PHE B O 1
ATOM 7778 N N . LEU B 1 387 ? 17.438 -10.172 -2.219 1 93.62 387 LEU B N 1
ATOM 7779 C CA . LEU B 1 387 ? 18.172 -10.781 -1.115 1 93.62 387 LEU B CA 1
ATOM 7780 C C . LEU B 1 387 ? 18.406 -9.773 0.006 1 93.62 387 LEU B C 1
ATOM 7782 O O . LEU B 1 387 ? 19.172 -10.039 0.935 1 93.62 387 LEU B O 1
ATOM 7786 N N . ASP B 1 388 ? 17.703 -8.664 -0.067 1 92.88 388 ASP B N 1
ATOM 7787 C CA . ASP B 1 388 ? 17.781 -7.633 0.966 1 92.88 388 ASP B CA 1
ATOM 7788 C C . ASP B 1 388 ? 17.234 -8.148 2.297 1 92.88 388 ASP B C 1
ATOM 7790 O O . ASP B 1 388 ? 16.109 -8.656 2.359 1 92.88 388 ASP B O 1
ATOM 7794 N N . PRO B 1 389 ? 18.094 -7.965 3.342 1 95.62 389 PRO B N 1
ATOM 7795 C CA . PRO B 1 389 ? 17.672 -8.531 4.621 1 95.62 389 PRO B CA 1
ATOM 7796 C C . PRO B 1 389 ? 16.344 -7.941 5.117 1 95.62 389 PRO B C 1
ATOM 7798 O O . PRO B 1 389 ? 15.586 -8.617 5.809 1 95.62 389 PRO B O 1
ATOM 7801 N N . THR B 1 390 ? 15.992 -6.684 4.77 1 95.12 390 THR B N 1
ATOM 7802 C CA . THR B 1 390 ? 14.867 -5.977 5.375 1 95.12 390 THR B CA 1
ATOM 7803 C C . THR B 1 390 ? 13.547 -6.5 4.828 1 95.12 390 THR B C 1
ATOM 7805 O O . THR B 1 390 ? 12.477 -6.141 5.328 1 95.12 390 THR B O 1
ATOM 7808 N N . GLN B 1 391 ? 13.57 -7.379 3.883 1 93.06 391 GLN B N 1
ATOM 7809 C CA . GLN B 1 391 ? 12.344 -7.969 3.367 1 93.06 391 GLN B CA 1
ATOM 7810 C C . GLN B 1 391 ? 11.953 -9.211 4.168 1 93.06 391 GLN B C 1
ATOM 7812 O O . GLN B 1 391 ? 10.844 -9.727 4.012 1 93.06 391 GLN B O 1
ATOM 7817 N N . PHE B 1 392 ? 12.883 -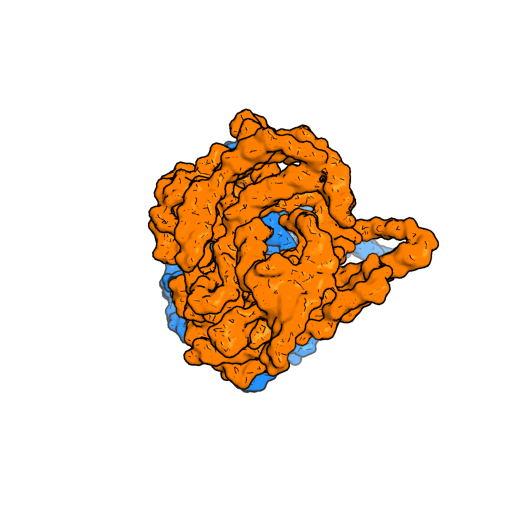9.648 5.035 1 96.69 392 PHE B N 1
ATOM 7818 C CA . PHE B 1 392 ? 12.672 -10.898 5.766 1 96.69 392 PHE B CA 1
ATOM 7819 C C . PHE B 1 392 ? 12.453 -10.625 7.25 1 96.69 392 PHE B C 1
ATOM 7821 O O . PHE B 1 392 ? 12.977 -9.648 7.789 1 96.69 392 PHE B O 1
ATOM 7828 N N . TYR B 1 393 ? 11.688 -11.469 7.883 1 97.56 393 TYR B N 1
ATOM 7829 C CA . TYR B 1 393 ? 11.391 -11.477 9.312 1 97.56 393 TYR B CA 1
ATOM 7830 C C . TYR B 1 393 ? 11.711 -12.836 9.93 1 97.56 393 TYR B C 1
ATOM 7832 O O . TYR B 1 393 ? 11.602 -13.867 9.258 1 97.56 393 TYR B O 1
ATOM 7840 N N . ASN B 1 394 ? 12.172 -12.805 11.141 1 97.19 394 ASN B N 1
ATOM 7841 C CA . ASN B 1 394 ? 12.383 -14.047 11.883 1 97.19 394 ASN B CA 1
ATOM 7842 C C . ASN B 1 394 ? 11.062 -14.75 12.188 1 97.19 394 ASN B C 1
ATOM 7844 O O . ASN B 1 394 ? 10.148 -14.141 12.75 1 97.19 394 ASN B O 1
ATOM 7848 N N . SER B 1 395 ? 10.961 -16.047 11.836 1 95.31 395 SER B N 1
ATOM 7849 C CA . SER B 1 395 ? 9.688 -16.75 11.969 1 95.31 395 SER B CA 1
ATOM 7850 C C . SER B 1 395 ? 9.312 -16.938 13.438 1 95.31 395 SER B C 1
ATOM 7852 O O . SER B 1 395 ? 8.141 -17.125 13.766 1 95.31 395 SER B O 1
ATOM 7854 N N . LYS B 1 396 ? 10.273 -16.938 14.336 1 94.06 396 LYS B N 1
ATOM 7855 C CA . LYS B 1 396 ? 10.031 -17.172 15.758 1 94.06 396 LYS B CA 1
ATOM 7856 C C . LYS B 1 396 ? 9.789 -15.859 16.5 1 94.06 396 LYS B C 1
ATOM 7858 O O . LYS B 1 396 ? 8.789 -15.719 17.219 1 94.06 396 LYS B O 1
ATOM 7863 N N . THR B 1 397 ? 10.641 -14.852 16.312 1 95.56 397 THR B N 1
ATOM 7864 C CA . THR B 1 397 ? 10.555 -13.602 17.078 1 95.56 397 THR B CA 1
ATOM 7865 C C . THR B 1 397 ? 9.695 -12.578 16.328 1 95.56 397 THR B C 1
ATOM 7867 O O . THR B 1 397 ? 9.281 -11.578 16.922 1 95.56 397 THR B O 1
ATOM 7870 N N . ARG B 1 398 ? 9.469 -12.75 15.023 1 96.12 398 ARG B N 1
ATOM 7871 C CA . ARG B 1 398 ? 8.703 -11.891 14.133 1 96.12 398 ARG B CA 1
ATOM 7872 C C . ARG B 1 398 ? 9.414 -10.555 13.922 1 96.12 398 ARG B C 1
ATOM 7874 O O . ARG B 1 398 ? 8.797 -9.586 13.469 1 96.12 398 ARG B O 1
ATOM 7881 N N . ARG B 1 399 ? 10.688 -10.445 14.289 1 97.06 399 ARG B N 1
ATOM 7882 C CA . ARG B 1 399 ? 11.469 -9.219 14.133 1 97.06 399 ARG B CA 1
ATOM 7883 C C . ARG B 1 399 ? 12.102 -9.141 12.75 1 97.06 399 ARG B C 1
ATOM 7885 O O . ARG B 1 399 ? 12.578 -10.148 12.219 1 97.06 399 ARG B O 1
ATOM 7892 N N . GLN B 1 400 ? 12.164 -7.992 12.18 1 96.75 400 GLN B N 1
ATOM 7893 C CA . GLN B 1 400 ? 12.758 -7.738 10.875 1 96.75 400 GLN B CA 1
ATOM 7894 C C . GLN B 1 400 ? 14.281 -7.875 10.93 1 96.75 400 GLN B C 1
ATOM 7896 O O . GLN B 1 400 ? 14.914 -7.414 11.875 1 96.75 400 GLN B O 1
ATOM 7901 N N . PHE B 1 401 ? 14.867 -8.453 9.93 1 97.12 401 PHE B N 1
ATOM 7902 C CA . PHE B 1 401 ? 16.312 -8.531 9.844 1 97.12 401 PHE B CA 1
ATOM 7903 C C . PHE B 1 401 ? 16.891 -7.234 9.281 1 97.12 401 PHE B C 1
ATOM 7905 O O . PHE B 1 401 ? 16.297 -6.621 8.391 1 97.12 401 PHE B O 1
ATOM 7912 N N . MET B 1 402 ? 18.078 -6.867 9.789 1 94.44 402 MET B N 1
ATOM 7913 C CA . MET B 1 402 ? 18.734 -5.633 9.375 1 94.44 402 MET B CA 1
ATOM 7914 C C . MET B 1 402 ? 20.094 -5.922 8.734 1 94.44 402 MET B C 1
ATOM 7916 O O . MET B 1 402 ? 20.766 -5.012 8.266 1 94.44 402 MET B O 1
ATOM 7920 N N . ASP B 1 403 ? 20.484 -7.156 8.805 1 95.25 403 ASP B N 1
ATOM 7921 C CA . ASP B 1 403 ? 21.781 -7.566 8.25 1 95.25 403 ASP B CA 1
ATOM 7922 C C . ASP B 1 403 ? 21.703 -8.977 7.68 1 95.25 403 ASP B C 1
ATOM 7924 O O . ASP B 1 403 ? 20.625 -9.562 7.594 1 95.25 403 ASP B O 1
ATOM 7928 N N . ALA B 1 404 ? 22.828 -9.5 7.195 1 95.88 404 ALA B N 1
ATOM 7929 C CA . ALA B 1 404 ? 22.875 -10.758 6.457 1 95.88 404 ALA B CA 1
ATOM 7930 C C . ALA B 1 404 ? 22.688 -11.953 7.391 1 95.88 404 ALA B C 1
ATOM 7932 O O . ALA B 1 404 ? 22.719 -13.102 6.957 1 95.88 404 ALA B O 1
ATOM 7933 N N . SER B 1 405 ? 22.375 -11.719 8.688 1 96.94 405 SER B N 1
ATOM 7934 C CA . SER B 1 405 ? 22.219 -12.812 9.641 1 96.94 405 SER B CA 1
ATOM 7935 C C . SER B 1 405 ? 21 -13.672 9.289 1 96.94 405 SER B C 1
ATOM 7937 O O . SER B 1 405 ? 20.891 -14.812 9.734 1 96.94 405 SER B O 1
ATOM 7939 N N . TRP B 1 406 ? 20.047 -13.078 8.508 1 97.19 406 TRP B N 1
ATOM 7940 C CA . TRP B 1 406 ? 18.906 -13.867 8.078 1 97.19 406 TRP B CA 1
ATOM 7941 C C . TRP B 1 406 ? 19.359 -15.117 7.336 1 97.19 406 TRP B C 1
ATOM 7943 O O . TRP B 1 406 ? 18.688 -16.156 7.395 1 97.19 406 TRP B O 1
ATOM 7953 N N . LEU B 1 407 ? 20.484 -15.086 6.66 1 97.19 407 LEU B N 1
ATOM 7954 C CA . LEU B 1 407 ? 21.031 -16.203 5.891 1 97.19 407 LEU B CA 1
ATOM 7955 C C . LEU B 1 407 ? 22.219 -16.828 6.609 1 97.19 407 LEU B C 1
ATOM 7957 O O . LEU B 1 407 ? 22.344 -18.047 6.648 1 97.19 407 LEU B O 1
ATOM 7961 N N . SER B 1 408 ? 23.109 -16.031 7.254 1 94.94 408 SER B N 1
ATOM 7962 C CA . SER B 1 408 ? 24.375 -16.531 7.781 1 94.94 408 SER B CA 1
ATOM 7963 C C . SER B 1 408 ? 24.172 -17.359 9.039 1 94.94 408 SER B C 1
ATOM 7965 O O . SER B 1 408 ? 25.016 -18.188 9.398 1 94.94 408 SER B O 1
ATOM 7967 N N . ASN B 1 409 ? 23.109 -17.031 9.773 1 94.62 409 ASN B N 1
ATOM 7968 C CA . ASN B 1 409 ? 22.734 -17.938 10.852 1 94.62 409 ASN B CA 1
ATOM 7969 C C . ASN B 1 409 ? 22.141 -19.234 10.32 1 94.62 409 ASN B C 1
ATOM 7971 O O . ASN B 1 409 ? 20.953 -19.297 10 1 94.62 409 ASN B O 1
ATOM 7975 N N . LYS B 1 410 ? 22.969 -20.219 10.336 1 93.31 410 LYS B N 1
ATOM 7976 C CA . LYS B 1 410 ? 22.625 -21.453 9.633 1 93.31 410 LYS B CA 1
ATOM 7977 C C . LYS B 1 410 ? 21.891 -22.422 10.555 1 93.31 410 LYS B C 1
ATOM 7979 O O . LYS B 1 410 ? 22.062 -22.391 11.773 1 93.31 410 LYS B O 1
ATOM 7984 N N . GLU B 1 411 ? 21.062 -23.172 9.93 1 93.44 411 GLU B N 1
ATOM 7985 C CA . GLU B 1 411 ? 20.422 -24.328 10.539 1 93.44 411 GLU B CA 1
ATOM 7986 C C . GLU B 1 411 ? 20.656 -25.594 9.703 1 93.44 411 GLU B C 1
ATOM 7988 O O . GLU B 1 411 ? 20.641 -25.531 8.477 1 93.44 411 GLU B O 1
ATOM 7993 N N . ASP B 1 412 ? 20.938 -26.672 10.398 1 93.56 412 ASP B N 1
ATOM 7994 C CA . ASP B 1 412 ? 21.047 -27.969 9.727 1 93.56 412 ASP B CA 1
ATOM 7995 C C . ASP B 1 412 ? 19.672 -28.562 9.461 1 93.56 412 ASP B C 1
ATOM 7997 O O . ASP B 1 412 ? 18.891 -28.781 10.391 1 93.56 412 ASP B O 1
ATOM 8001 N N . THR B 1 413 ? 19.391 -28.75 8.164 1 94.44 413 THR B N 1
ATOM 8002 C CA . THR B 1 413 ? 18.078 -29.266 7.766 1 94.44 413 THR B CA 1
ATOM 8003 C C . THR B 1 413 ? 18.234 -30.5 6.875 1 94.44 413 THR B C 1
ATOM 8005 O O . THR B 1 413 ? 19.359 -30.891 6.531 1 94.44 413 THR B O 1
ATOM 8008 N N . VAL B 1 414 ? 17.172 -31.125 6.547 1 93.81 414 VAL B N 1
ATOM 8009 C CA . VAL B 1 414 ? 17.141 -32.25 5.621 1 93.81 414 VAL B CA 1
ATOM 8010 C C . VAL B 1 414 ? 17.656 -31.812 4.25 1 93.81 414 VAL B C 1
ATOM 8012 O O . VAL B 1 414 ? 18.109 -32.625 3.455 1 93.81 414 VAL B O 1
ATOM 8015 N N . LEU B 1 415 ? 17.656 -30.484 3.99 1 95.56 415 LEU B N 1
ATOM 8016 C CA . LEU B 1 415 ? 18.125 -29.922 2.725 1 95.56 415 LEU B CA 1
ATOM 8017 C C . LEU B 1 415 ? 19.594 -29.547 2.812 1 95.56 415 LEU B C 1
ATOM 8019 O O . LEU B 1 415 ? 20.172 -29.047 1.843 1 95.56 415 LEU B O 1
ATOM 8023 N N . GLY B 1 416 ? 20.188 -29.797 3.945 1 93.62 416 GLY B N 1
ATOM 8024 C CA . GLY B 1 416 ? 21.547 -29.344 4.199 1 93.62 416 GLY B CA 1
ATOM 8025 C C . GLY B 1 416 ? 21.609 -28.047 4.98 1 93.62 416 GLY B C 1
ATOM 8026 O O . GLY B 1 416 ? 20.75 -27.781 5.816 1 93.62 416 GLY B O 1
ATOM 8027 N N . ASP B 1 417 ? 22.703 -27.359 4.766 1 93.12 417 ASP B N 1
ATOM 8028 C CA . ASP B 1 417 ? 22.891 -26.078 5.453 1 93.12 417 ASP B CA 1
ATOM 8029 C C . ASP B 1 417 ? 21.984 -25 4.855 1 93.12 417 ASP B C 1
ATOM 8031 O O . ASP B 1 417 ? 22.188 -24.578 3.713 1 93.12 417 ASP B O 1
ATOM 8035 N N . MET B 1 418 ? 21.047 -24.609 5.672 1 95.81 418 MET B N 1
ATOM 8036 C CA . MET B 1 418 ? 20.094 -23.609 5.242 1 95.81 418 MET B CA 1
ATOM 8037 C C . MET B 1 418 ? 20.094 -22.406 6.191 1 95.81 418 MET B C 1
ATOM 8039 O O . MET B 1 418 ? 20.688 -22.469 7.266 1 95.81 418 MET B O 1
ATOM 8043 N N . SER B 1 419 ? 19.484 -21.328 5.789 1 96.12 419 SER B N 1
ATOM 8044 C CA . SER B 1 419 ? 19.25 -20.203 6.68 1 96.12 419 SER B CA 1
ATOM 8045 C C . SER B 1 419 ? 18.391 -20.594 7.871 1 96.12 419 SER B C 1
ATOM 8047 O O . SER B 1 419 ? 17.781 -21.656 7.871 1 96.12 419 SER B O 1
ATOM 8049 N N . GLN B 1 420 ? 18.344 -19.766 8.898 1 95.44 420 GLN B N 1
ATOM 8050 C CA . GLN B 1 420 ? 17.312 -19.844 9.93 1 95.44 420 GLN B CA 1
ATOM 8051 C C . GLN B 1 420 ? 15.922 -19.656 9.328 1 95.44 420 GLN B C 1
ATOM 8053 O O . GLN B 1 420 ? 15.789 -19.297 8.156 1 95.44 420 GLN B O 1
ATOM 8058 N N . SER B 1 421 ? 14.883 -19.984 10.188 1 96.06 421 SER B N 1
ATOM 8059 C CA . SER B 1 421 ? 13.508 -19.859 9.711 1 96.06 421 SER B CA 1
ATOM 8060 C C . SER B 1 421 ? 13.117 -18.406 9.523 1 96.06 421 SER B C 1
ATOM 8062 O O . SER B 1 421 ? 13.297 -17.578 10.422 1 96.06 421 SER B O 1
ATOM 8064 N N . ILE B 1 422 ? 12.594 -18.047 8.328 1 96.88 422 ILE B N 1
ATOM 8065 C CA . ILE B 1 422 ? 12.242 -16.672 8.008 1 96.88 422 ILE B CA 1
ATOM 8066 C C . ILE B 1 422 ? 10.898 -16.641 7.289 1 96.88 422 ILE B C 1
ATOM 8068 O O . ILE B 1 422 ? 10.391 -17.672 6.859 1 96.88 422 ILE B O 1
ATOM 8072 N N . TYR B 1 423 ? 10.281 -15.547 7.176 1 96.62 423 TYR B N 1
ATOM 8073 C CA . TYR B 1 423 ? 9.188 -15.258 6.25 1 96.62 423 TYR B CA 1
ATOM 8074 C C . TYR B 1 423 ? 9.336 -13.867 5.641 1 96.62 423 TYR B C 1
ATOM 8076 O O . TYR B 1 423 ? 10.078 -13.031 6.164 1 96.62 423 TYR B O 1
ATOM 8084 N N . ARG B 1 424 ? 8.758 -13.648 4.523 1 95.44 424 ARG B N 1
ATOM 8085 C CA . ARG B 1 424 ? 8.734 -12.352 3.861 1 95.44 424 ARG B CA 1
ATOM 8086 C C . ARG B 1 424 ? 7.52 -11.531 4.285 1 95.44 424 ARG B C 1
ATOM 8088 O O . ARG B 1 424 ? 6.434 -12.086 4.484 1 95.44 424 ARG B O 1
ATOM 8095 N N . GLY B 1 425 ? 7.652 -10.25 4.387 1 94.94 425 GLY B N 1
ATOM 8096 C CA . GLY B 1 425 ? 6.543 -9.375 4.719 1 94.94 425 GLY B CA 1
ATOM 8097 C C . GLY B 1 425 ? 5.484 -9.312 3.635 1 94.94 425 GLY B C 1
ATOM 8098 O O . GLY B 1 425 ? 5.809 -9.305 2.445 1 94.94 425 GLY B O 1
ATOM 8099 N N . CYS B 1 426 ? 4.129 -9.289 4.07 1 95.81 426 CYS B N 1
ATOM 8100 C CA . CYS B 1 426 ? 3.018 -9.211 3.127 1 95.81 426 CYS B CA 1
ATOM 8101 C C . CYS B 1 426 ? 1.945 -8.25 3.627 1 95.81 426 CYS B C 1
ATOM 8103 O O . CYS B 1 426 ? 0.861 -8.172 3.047 1 95.81 426 CYS B O 1
ATOM 8105 N N . ALA B 1 427 ? 2.18 -7.461 4.703 1 94.12 427 ALA B N 1
ATOM 8106 C CA . ALA B 1 427 ? 1.17 -6.668 5.402 1 94.12 427 ALA B CA 1
ATOM 8107 C C . ALA B 1 427 ? 0.536 -5.645 4.465 1 94.12 427 ALA B C 1
ATOM 8109 O O . ALA B 1 427 ? -0.67 -5.395 4.531 1 94.12 427 ALA B O 1
ATOM 8110 N N . SER B 1 428 ? 1.291 -5.086 3.646 1 91.81 428 SER B N 1
ATOM 8111 C CA . SER B 1 428 ? 0.803 -4.023 2.771 1 91.81 428 SER B CA 1
ATOM 8112 C C . SER B 1 428 ? -0.234 -4.551 1.786 1 91.81 428 SER B C 1
ATOM 8114 O O . SER B 1 428 ? -1.072 -3.793 1.292 1 91.81 428 SER B O 1
ATOM 8116 N N . MET B 1 429 ? -0.208 -5.859 1.499 1 94.44 429 MET B N 1
ATOM 8117 C CA . MET B 1 429 ? -1.129 -6.469 0.543 1 94.44 429 MET B CA 1
ATOM 8118 C C . MET B 1 429 ? -2.514 -6.645 1.158 1 94.44 429 MET B C 1
ATOM 8120 O O . MET B 1 429 ? -3.502 -6.797 0.438 1 94.44 429 MET B O 1
ATOM 8124 N N . TYR B 1 430 ? -2.66 -6.594 2.453 1 94.62 430 TYR B N 1
ATOM 8125 C CA . TYR B 1 430 ? -3.912 -6.883 3.145 1 94.62 430 TYR B CA 1
ATOM 8126 C C . TYR B 1 430 ? -4.91 -5.746 2.961 1 94.62 430 TYR B C 1
ATOM 8128 O O . TYR B 1 430 ? -6.117 -5.938 3.121 1 94.62 430 TYR B O 1
ATOM 8136 N N . THR B 1 431 ? -4.43 -4.547 2.582 1 92.19 431 THR B N 1
ATOM 8137 C CA . THR B 1 431 ? -5.293 -3.373 2.484 1 92.19 431 THR B CA 1
ATOM 8138 C C . THR B 1 431 ? -6.137 -3.428 1.212 1 92.19 431 THR B C 1
ATOM 8140 O O . THR B 1 431 ? -7.094 -2.666 1.062 1 92.19 431 THR B O 1
ATOM 8143 N N . TYR B 1 432 ? -5.848 -4.332 0.305 1 94.25 432 TYR B N 1
ATOM 8144 C CA . TYR B 1 432 ? -6.602 -4.434 -0.939 1 94.25 432 TYR B CA 1
ATOM 8145 C C . TYR B 1 432 ? -7.961 -5.086 -0.703 1 94.25 432 TYR B C 1
ATOM 8147 O O . TYR B 1 432 ? -8.883 -4.93 -1.51 1 94.25 432 TYR B O 1
ATOM 8155 N N . PHE B 1 433 ? -8.078 -5.859 0.373 1 95.5 433 PHE B N 1
ATOM 8156 C CA . PHE B 1 433 ? -9.336 -6.516 0.716 1 95.5 433 PHE B CA 1
ATOM 8157 C C . PHE B 1 433 ? -10.031 -5.793 1.866 1 95.5 433 PHE B C 1
ATOM 8159 O O . PHE B 1 433 ? -9.367 -5.176 2.705 1 95.5 433 PHE B O 1
ATOM 8166 N N . PRO B 1 434 ? -11.438 -5.852 1.923 1 94.06 434 PRO B N 1
ATOM 8167 C CA . PRO B 1 434 ? -12.117 -5.414 3.145 1 94.06 434 PRO B CA 1
ATOM 8168 C C . PRO B 1 434 ? -11.703 -6.219 4.371 1 94.06 434 PRO B C 1
ATOM 8170 O O . PRO B 1 434 ? -11.008 -7.23 4.246 1 94.06 434 PRO B O 1
ATOM 8173 N N . ALA B 1 435 ? -12.055 -5.73 5.484 1 93.62 435 ALA B N 1
ATOM 8174 C CA . ALA B 1 435 ? -11.719 -6.398 6.738 1 93.62 435 ALA B CA 1
ATOM 8175 C C . ALA B 1 435 ? -12.273 -7.82 6.766 1 93.62 435 ALA B C 1
ATOM 8177 O O . ALA B 1 435 ? -13.398 -8.07 6.312 1 93.62 435 ALA B O 1
ATOM 8178 N N . SER B 1 436 ? -11.414 -8.711 7.258 1 92.62 436 SER B N 1
ATOM 8179 C CA . SER B 1 436 ? -11.797 -10.117 7.352 1 92.62 436 SER B CA 1
ATOM 8180 C C . SER B 1 436 ? -13.008 -10.297 8.258 1 92.62 436 SER B C 1
ATOM 8182 O O . SER B 1 436 ? -13.047 -9.742 9.359 1 92.62 436 SER B O 1
ATOM 8184 N N . GLY B 1 437 ? -14.008 -11.023 7.754 1 91.56 437 GLY B N 1
ATOM 8185 C CA . GLY B 1 437 ? -15.141 -11.398 8.586 1 91.56 437 GLY B CA 1
ATOM 8186 C C . GLY B 1 437 ? -16.266 -10.383 8.562 1 91.56 437 GLY B C 1
ATOM 8187 O O . GLY B 1 437 ? -17.312 -10.602 9.18 1 91.56 437 GLY B O 1
ATOM 8188 N N . ILE B 1 438 ? -16.062 -9.273 7.875 1 90.94 438 ILE B N 1
ATOM 8189 C CA . ILE B 1 438 ? -17.047 -8.203 7.941 1 90.94 438 ILE B CA 1
ATOM 8190 C C . ILE B 1 438 ? -18.266 -8.586 7.113 1 90.94 438 ILE B C 1
ATOM 8192 O O . ILE B 1 438 ? -19.406 -8.344 7.531 1 90.94 438 ILE B O 1
ATOM 8196 N N . SER B 1 439 ? -18.078 -9.172 5.969 1 89 439 SER B N 1
ATOM 8197 C CA . SER B 1 439 ? -19.219 -9.383 5.078 1 89 439 SER B CA 1
ATOM 8198 C C . SER B 1 439 ? -19.281 -10.82 4.586 1 89 439 SER B C 1
ATOM 8200 O O . SER B 1 439 ? -20.219 -11.211 3.896 1 89 439 SER B O 1
ATOM 8202 N N . PHE B 1 440 ? -18.266 -11.609 4.891 1 93 440 PHE B N 1
ATOM 8203 C CA . PHE B 1 440 ? -18.219 -12.984 4.398 1 93 440 PHE B CA 1
ATOM 8204 C C . PHE B 1 440 ? -17.719 -13.93 5.484 1 93 440 PHE B C 1
ATOM 8206 O O . PHE B 1 440 ? -16.734 -13.641 6.168 1 93 440 PHE B O 1
ATOM 8213 N N . GLN B 1 441 ? -18.406 -14.914 5.664 1 91.31 441 GLN B N 1
ATOM 8214 C CA . GLN B 1 441 ? -18.031 -16.047 6.512 1 91.31 441 GLN B CA 1
ATOM 8215 C C . GLN B 1 441 ? -18.656 -17.344 5.996 1 91.31 441 GLN B C 1
ATOM 8217 O O . GLN B 1 441 ? -19.766 -17.328 5.469 1 91.31 441 GLN B O 1
ATOM 8222 N N . ILE B 1 442 ? -17.938 -18.375 6.145 1 94.44 442 ILE B N 1
ATOM 8223 C CA . ILE B 1 442 ? -18.484 -19.641 5.691 1 94.44 442 ILE B CA 1
ATOM 8224 C C . ILE B 1 442 ? -17.984 -20.766 6.602 1 94.44 442 ILE B C 1
ATOM 8226 O O . ILE B 1 442 ? -16.828 -20.766 7.027 1 94.44 442 ILE B O 1
ATOM 8230 N N . ASP B 1 443 ? -18.922 -21.688 6.93 1 95.12 443 ASP B N 1
ATOM 8231 C CA . ASP B 1 443 ? -18.531 -22.906 7.645 1 95.12 443 ASP B CA 1
ATOM 8232 C C . ASP B 1 443 ? -17.641 -23.797 6.777 1 95.12 443 ASP B C 1
ATOM 8234 O O . ASP B 1 443 ? -17.984 -24.078 5.629 1 95.12 443 ASP B O 1
ATOM 8238 N N . PRO B 1 444 ? -16.516 -24.234 7.289 1 96.88 444 PRO B N 1
ATOM 8239 C CA . PRO B 1 444 ? -15.617 -25.094 6.508 1 96.88 444 PRO B CA 1
ATOM 8240 C C . PRO B 1 444 ? -16.328 -26.266 5.859 1 96.88 444 PRO B C 1
ATOM 8242 O O . PRO B 1 444 ? -15.953 -26.703 4.766 1 96.88 444 PRO B O 1
ATOM 8245 N N . LYS B 1 445 ? -17.344 -26.828 6.457 1 96.62 445 LYS B N 1
ATOM 8246 C CA . LYS B 1 445 ? -18.062 -27.969 5.91 1 96.62 445 LYS B CA 1
ATOM 8247 C C . LYS B 1 445 ? -18.812 -27.609 4.637 1 96.62 445 LYS B C 1
ATOM 8249 O O . LYS B 1 445 ? -19.219 -28.484 3.875 1 96.62 445 LYS B O 1
ATOM 8254 N N . ASN B 1 446 ? -19.047 -26.281 4.484 1 96.94 446 ASN B N 1
ATOM 8255 C CA . ASN B 1 446 ? -19.812 -25.797 3.334 1 96.94 446 ASN B CA 1
ATOM 8256 C C . ASN B 1 446 ? -18.891 -25.266 2.242 1 96.94 446 ASN B C 1
ATOM 8258 O O . ASN B 1 446 ? -19.359 -24.75 1.226 1 96.94 446 ASN B O 1
ATOM 8262 N N . LEU B 1 447 ? -17.625 -25.281 2.438 1 97.94 447 LEU B N 1
ATOM 8263 C CA . LEU B 1 447 ? -16.656 -24.812 1.464 1 97.94 447 LEU B CA 1
ATOM 8264 C C . LEU B 1 447 ? -15.891 -25.984 0.85 1 97.94 447 LEU B C 1
ATOM 8266 O O . LEU B 1 447 ? -15.43 -26.875 1.567 1 97.94 447 LEU B O 1
ATOM 8270 N N . ILE B 1 448 ? -15.844 -26.047 -0.449 1 98.31 448 ILE B N 1
ATOM 8271 C CA . ILE B 1 448 ? -15.141 -27.094 -1.182 1 98.31 44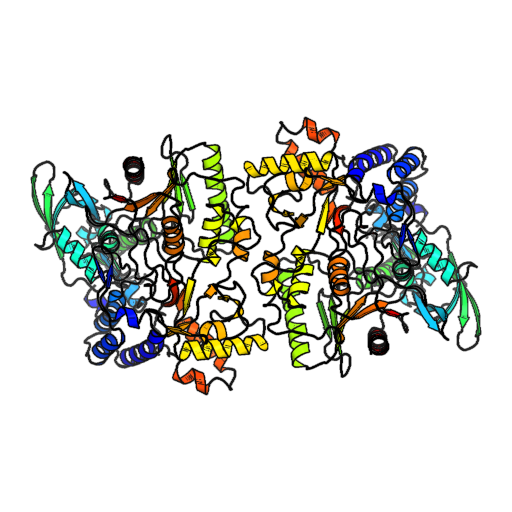8 ILE B CA 1
ATOM 8272 C C . ILE B 1 448 ? -14.094 -26.469 -2.104 1 98.31 448 ILE B C 1
ATOM 8274 O O . ILE B 1 448 ? -14.406 -25.531 -2.855 1 98.31 448 ILE B O 1
ATOM 8278 N N . VAL B 1 449 ? -12.891 -26.891 -2.006 1 98.69 449 VAL B N 1
ATOM 8279 C CA . VAL B 1 449 ? -11.82 -26.453 -2.9 1 98.69 449 VAL B CA 1
ATOM 8280 C C . VAL B 1 449 ? -11.438 -27.594 -3.844 1 98.69 449 VAL B C 1
ATOM 8282 O O . VAL B 1 449 ? -11.227 -28.719 -3.404 1 98.69 449 VAL B O 1
ATOM 8285 N N . VAL B 1 450 ? -11.336 -27.25 -5.148 1 97.88 450 VAL B N 1
ATOM 8286 C CA . VAL B 1 450 ? -11.109 -28.328 -6.113 1 97.88 450 VAL B CA 1
ATOM 8287 C C . VAL B 1 450 ? -10.008 -27.922 -7.086 1 97.88 450 VAL B C 1
ATOM 8289 O O . VAL B 1 450 ? -9.812 -26.734 -7.355 1 97.88 450 VAL B O 1
ATOM 8292 N N . SER B 1 451 ? -9.242 -28.859 -7.516 1 96.94 451 SER B N 1
ATOM 8293 C CA . SER B 1 451 ? -8.273 -28.703 -8.594 1 96.94 451 SER B CA 1
ATOM 8294 C C . SER B 1 451 ? -7.945 -30.047 -9.234 1 96.94 451 SER B C 1
ATOM 8296 O O . SER B 1 451 ? -8.219 -31.109 -8.648 1 96.94 451 SER B O 1
ATOM 8298 N N . GLN B 1 452 ? -7.422 -30.016 -10.414 1 95.38 452 GLN B N 1
ATOM 8299 C CA . GLN B 1 452 ? -6.996 -31.25 -11.07 1 95.38 452 GLN B CA 1
ATOM 8300 C C . GLN B 1 452 ? -5.535 -31.562 -10.766 1 95.38 452 GLN B C 1
ATOM 8302 O O . GLN B 1 452 ? -4.93 -32.406 -11.406 1 95.38 452 GLN B O 1
ATOM 8307 N N . GLY B 1 453 ? -4.953 -30.781 -9.883 1 95.19 453 GLY B N 1
ATOM 8308 C CA . GLY B 1 453 ? -3.602 -31.078 -9.438 1 95.19 453 GLY B CA 1
ATOM 8309 C C . GLY B 1 453 ? -2.58 -30.062 -9.898 1 95.19 453 GLY B C 1
ATOM 8310 O O . GLY B 1 453 ? -1.452 -30.031 -9.406 1 95.19 453 GLY B O 1
ATOM 8311 N N . TYR B 1 454 ? -2.98 -29.188 -10.828 1 94 454 TYR B N 1
ATOM 8312 C CA . TYR B 1 454 ? -2.08 -28.125 -11.281 1 94 454 TYR B CA 1
ATOM 8313 C C . TYR B 1 454 ? -2.361 -26.828 -10.555 1 94 454 TYR B C 1
ATOM 8315 O O . TYR B 1 454 ? -2.562 -25.781 -11.188 1 94 454 TYR B O 1
ATOM 8323 N N . CYS B 1 455 ? -2.617 -26.781 -9.312 1 96.44 455 CYS B N 1
ATOM 8324 C CA . CYS B 1 455 ? -2.607 -25.625 -8.422 1 96.44 455 CYS B CA 1
ATOM 8325 C C . CYS B 1 455 ? -1.212 -25.391 -7.859 1 96.44 455 CYS B C 1
ATOM 8327 O O . CYS B 1 455 ? -0.867 -25.906 -6.797 1 96.44 455 CYS B O 1
ATOM 8329 N N . GLY B 1 456 ? -0.473 -24.516 -8.586 1 96.44 456 GLY B N 1
ATOM 8330 C CA . GLY B 1 456 ? 0.957 -24.453 -8.328 1 96.44 456 GLY B CA 1
ATOM 8331 C C . GLY B 1 456 ? 1.382 -23.156 -7.664 1 96.44 456 GLY B C 1
ATOM 8332 O O . GLY B 1 456 ? 0.643 -22.172 -7.68 1 96.44 456 GLY B O 1
ATOM 8333 N N . SER B 1 457 ? 2.562 -23.203 -7.066 1 96.5 457 SER B N 1
ATOM 8334 C CA . SER B 1 457 ? 3.223 -22.016 -6.523 1 96.5 457 SER B CA 1
ATOM 8335 C C . SER B 1 457 ? 2.34 -21.312 -5.5 1 96.5 457 SER B C 1
ATOM 8337 O O . SER B 1 457 ? 1.881 -21.938 -4.535 1 96.5 457 SER B O 1
ATOM 8339 N N . THR B 1 458 ? 1.966 -20.125 -5.75 1 97.81 458 THR B N 1
ATOM 8340 C CA . THR B 1 458 ? 1.105 -19.406 -4.816 1 97.81 458 THR B CA 1
ATOM 8341 C C . THR B 1 458 ? -0.179 -20.188 -4.555 1 97.81 458 THR B C 1
ATOM 8343 O O . THR B 1 458 ? -0.661 -20.234 -3.42 1 97.81 458 THR B O 1
ATOM 8346 N N . CYS B 1 459 ? -0.755 -20.766 -5.59 1 98.19 459 CYS B N 1
ATOM 8347 C CA . CYS B 1 459 ? -1.967 -21.562 -5.441 1 98.19 459 CYS B CA 1
ATOM 8348 C C . CYS B 1 459 ? -1.731 -22.75 -4.508 1 98.19 459 CYS B C 1
ATOM 8350 O O . CYS B 1 459 ? -2.623 -23.125 -3.748 1 98.19 459 CYS B O 1
ATOM 8352 N N . ALA B 1 460 ? -0.541 -23.297 -4.582 1 98.31 460 ALA B N 1
ATOM 8353 C CA . ALA B 1 460 ? -0.181 -24.391 -3.68 1 98.31 460 ALA B CA 1
ATOM 8354 C C . ALA B 1 460 ? -0.109 -23.906 -2.234 1 98.31 460 ALA B C 1
ATOM 8356 O O . ALA B 1 460 ? -0.578 -24.594 -1.32 1 98.31 460 ALA B O 1
ATOM 8357 N N . VAL B 1 461 ? 0.476 -22.766 -2.041 1 97.94 461 VAL B N 1
ATOM 8358 C CA . VAL B 1 461 ? 0.566 -22.172 -0.707 1 97.94 461 VAL B CA 1
ATOM 8359 C C . VAL B 1 461 ? -0.835 -21.906 -0.167 1 97.94 461 VAL B C 1
ATOM 8361 O O . VAL B 1 461 ? -1.146 -22.25 0.976 1 97.94 461 VAL B O 1
ATOM 8364 N N . PHE B 1 462 ? -1.673 -21.359 -1.031 1 98.31 462 PHE B N 1
ATOM 8365 C CA . PHE B 1 462 ? -3.059 -21.047 -0.697 1 98.31 462 PHE B CA 1
ATOM 8366 C C . PHE B 1 462 ? -3.809 -22.312 -0.292 1 98.31 462 PHE B C 1
ATOM 8368 O O . PHE B 1 462 ? -4.41 -22.359 0.784 1 98.31 462 PHE B O 1
ATOM 8375 N N . THR B 1 463 ? -3.689 -23.344 -1.045 1 98.38 463 THR B N 1
ATOM 8376 C CA . THR B 1 463 ? -4.465 -24.562 -0.85 1 98.38 463 THR B CA 1
ATOM 8377 C C . THR B 1 463 ? -3.898 -25.391 0.302 1 98.38 463 THR B C 1
ATOM 8379 O O . THR B 1 463 ? -4.652 -25.984 1.081 1 98.38 463 THR B O 1
ATOM 8382 N N . SER B 1 464 ? -2.594 -25.5 0.386 1 98 464 SER B N 1
ATOM 8383 C CA . SER B 1 464 ? -1.998 -26.281 1.465 1 98 464 SER B CA 1
ATOM 8384 C C . SER B 1 464 ? -2.32 -25.672 2.828 1 98 464 SER B C 1
ATOM 8386 O O . SER B 1 464 ? -2.473 -26.406 3.812 1 98 464 SER B O 1
ATOM 8388 N N . TYR B 1 465 ? -2.371 -24.344 2.896 1 97.94 465 TYR B N 1
ATOM 8389 C CA . TYR B 1 465 ? -2.801 -23.703 4.133 1 97.94 465 TYR B CA 1
ATOM 8390 C C . TYR B 1 465 ? -4.211 -24.141 4.512 1 97.94 465 TYR B C 1
ATOM 8392 O O . TYR B 1 465 ? -4.473 -24.484 5.668 1 97.94 465 TYR B O 1
ATOM 8400 N N . ILE B 1 466 ? -5.125 -24.094 3.559 1 98.19 466 ILE B N 1
ATOM 8401 C CA . ILE B 1 466 ? -6.52 -24.469 3.758 1 98.19 466 ILE B CA 1
ATOM 8402 C C . ILE B 1 466 ? -6.59 -25.906 4.27 1 98.19 466 ILE B C 1
ATOM 8404 O O . ILE B 1 466 ? -7.332 -26.203 5.207 1 98.19 466 ILE B O 1
ATOM 8408 N N . GLN B 1 467 ? -5.797 -26.781 3.689 1 97.75 467 GLN B N 1
ATOM 8409 C CA . GLN B 1 467 ? -5.801 -28.188 4.094 1 97.75 467 GLN B CA 1
ATOM 8410 C C . GLN B 1 467 ? -5.23 -28.359 5.5 1 97.75 467 GLN B C 1
ATOM 8412 O O . GLN B 1 467 ? -5.816 -29.047 6.332 1 97.75 467 GLN B O 1
ATOM 8417 N N . ALA B 1 468 ? -4.117 -27.719 5.738 1 97 468 ALA B N 1
ATOM 8418 C CA . ALA B 1 468 ? -3.436 -27.875 7.023 1 97 468 ALA B CA 1
ATOM 8419 C C . ALA B 1 468 ? -4.32 -27.406 8.172 1 97 468 ALA B C 1
ATOM 8421 O O . ALA B 1 468 ? -4.258 -27.953 9.273 1 97 468 ALA B O 1
ATOM 8422 N N . HIS B 1 469 ? -5.168 -26.469 7.918 1 96.75 469 HIS B N 1
ATOM 8423 C CA . HIS B 1 469 ? -5.996 -25.875 8.961 1 96.75 469 HIS B CA 1
ATOM 8424 C C . HIS B 1 469 ? -7.434 -26.375 8.875 1 96.75 469 HIS B C 1
ATOM 8426 O O . HIS B 1 469 ? -8.305 -25.906 9.602 1 96.75 469 HIS B O 1
ATOM 8432 N N . LYS B 1 470 ? -7.742 -27.266 7.934 1 97.12 470 LYS B N 1
ATOM 8433 C CA . LYS B 1 470 ? -9.047 -27.906 7.758 1 97.12 470 LYS B CA 1
ATOM 8434 C C . LYS B 1 470 ? -10.133 -26.859 7.523 1 97.12 470 LYS B C 1
ATOM 8436 O O . LYS B 1 470 ? -11.18 -26.891 8.18 1 97.12 470 LYS B O 1
ATOM 8441 N N . LEU B 1 471 ? -9.891 -25.969 6.613 1 97.75 471 LEU B N 1
ATOM 8442 C CA . LEU B 1 471 ? -10.766 -24.828 6.398 1 97.75 471 LEU B CA 1
ATOM 8443 C C . LEU B 1 471 ? -11.773 -25.109 5.289 1 97.75 471 LEU B C 1
ATOM 8445 O O . LEU B 1 471 ? -12.672 -24.297 5.039 1 97.75 471 LEU B O 1
ATOM 8449 N N . ALA B 1 472 ? -11.641 -26.188 4.59 1 98.44 472 ALA B N 1
ATOM 8450 C CA . ALA B 1 472 ? -12.531 -26.625 3.514 1 98.44 472 ALA B CA 1
ATOM 8451 C C . ALA B 1 472 ? -12.383 -28.109 3.23 1 98.44 472 ALA B C 1
ATOM 8453 O O . ALA B 1 472 ? -11.391 -28.719 3.633 1 98.44 472 ALA B O 1
ATOM 8454 N N . LYS B 1 473 ? -13.383 -28.703 2.641 1 98.44 473 LYS B N 1
ATOM 8455 C CA . LYS B 1 473 ? -13.195 -29.984 1.982 1 98.44 473 LYS B CA 1
ATOM 8456 C C . LYS B 1 473 ? -12.438 -29.828 0.667 1 98.44 473 LYS B C 1
ATOM 8458 O O . LYS B 1 473 ? -12.648 -28.844 -0.059 1 98.44 473 LYS B O 1
ATOM 8463 N N . THR B 1 474 ? -11.555 -30.766 0.403 1 98.56 474 THR B N 1
ATOM 8464 C CA . THR B 1 474 ? -10.734 -30.625 -0.798 1 98.56 474 THR B CA 1
ATOM 8465 C C . THR B 1 474 ? -10.961 -31.812 -1.732 1 98.56 474 THR B C 1
ATOM 8467 O O . THR B 1 474 ? -11.102 -32.969 -1.278 1 98.56 474 THR B O 1
ATOM 8470 N N . VAL B 1 475 ? -11.023 -31.531 -3.053 1 98.38 475 VAL B N 1
ATOM 8471 C CA . VAL B 1 475 ? -11.297 -32.562 -4.059 1 98.38 475 VAL B CA 1
ATOM 8472 C C . VAL B 1 475 ? -10.25 -32.469 -5.168 1 98.38 475 VAL B C 1
ATOM 8474 O O . VAL B 1 475 ? -10.062 -31.422 -5.777 1 98.38 475 VAL B O 1
ATOM 8477 N N . ALA B 1 476 ? -9.57 -33.562 -5.418 1 97.75 476 ALA B N 1
ATOM 8478 C CA . ALA B 1 476 ? -8.695 -33.688 -6.582 1 97.75 476 ALA B CA 1
ATOM 8479 C C . ALA B 1 476 ? -9.422 -34.375 -7.734 1 97.75 476 ALA B C 1
ATOM 8481 O O . ALA B 1 476 ? -10.078 -35.406 -7.535 1 97.75 476 ALA B O 1
ATOM 8482 N N . LEU B 1 477 ? -9.312 -33.812 -8.922 1 96.75 477 LEU B N 1
ATOM 8483 C CA . LEU B 1 477 ? -9.984 -34.344 -10.102 1 96.75 477 LEU B CA 1
ATOM 8484 C C . LEU B 1 477 ? -9.023 -35.156 -10.961 1 96.75 477 LEU B C 1
ATOM 8486 O O . LEU B 1 477 ? -7.891 -34.719 -11.195 1 96.75 477 LEU B O 1
ATOM 8490 N N . GLY B 1 478 ? -9.523 -36.312 -11.453 1 96.44 478 GLY B N 1
ATOM 8491 C CA . GLY B 1 478 ? -8.773 -37.094 -12.398 1 96.44 478 GLY B CA 1
ATOM 8492 C C . GLY B 1 478 ? -7.734 -38 -11.734 1 96.44 478 GLY B C 1
ATOM 8493 O O . GLY B 1 478 ? -8.008 -38.594 -10.703 1 96.44 478 GLY B O 1
ATOM 8494 N N . GLY B 1 479 ? -6.586 -38.188 -12.398 1 96.5 479 GLY B N 1
ATOM 8495 C CA . GLY B 1 479 ? -5.551 -39.062 -11.906 1 96.5 479 GLY B CA 1
ATOM 8496 C C . GLY B 1 479 ? -5.887 -40.531 -12.094 1 96.5 479 GLY B C 1
ATOM 8497 O O . GLY B 1 479 ? -6.387 -40.938 -13.156 1 96.5 479 GLY B O 1
ATOM 8498 N N . TYR B 1 480 ? -5.449 -41.344 -11.164 1 97.5 480 TYR B N 1
ATOM 8499 C CA . TYR B 1 480 ? -5.656 -42.781 -11.242 1 97.5 480 TYR B CA 1
ATOM 8500 C C . TYR B 1 480 ? -6.789 -43.219 -10.32 1 97.5 480 TYR B C 1
ATOM 8502 O O . TYR B 1 480 ? -6.871 -42.781 -9.172 1 97.5 480 TYR B O 1
ATOM 8510 N N . TYR B 1 481 ? -7.613 -44.125 -10.82 1 96.75 481 TYR B N 1
ATOM 8511 C CA . TYR B 1 481 ? -8.766 -44.594 -10.078 1 96.75 481 TYR B CA 1
ATOM 8512 C C . TYR B 1 481 ? -8.328 -45.312 -8.789 1 96.75 481 TYR B C 1
ATOM 8514 O O . TYR B 1 481 ? -7.438 -46.156 -8.812 1 96.75 481 TYR B O 1
ATOM 8522 N N . ASN B 1 482 ? -8.875 -44.906 -7.613 1 94.5 482 ASN B N 1
ATOM 8523 C CA . ASN B 1 482 ? -8.672 -45.469 -6.281 1 94.5 482 ASN B CA 1
ATOM 8524 C C . ASN B 1 482 ? -7.254 -45.219 -5.777 1 94.5 482 ASN B C 1
ATOM 8526 O O . ASN B 1 482 ? -6.68 -46.031 -5.059 1 94.5 482 ASN B O 1
ATOM 8530 N N . LYS B 1 483 ? -6.637 -44.156 -6.238 1 96.06 483 LYS B N 1
ATOM 8531 C CA . LYS B 1 483 ? -5.344 -43.719 -5.738 1 96.06 483 LYS B CA 1
ATOM 8532 C C . LYS B 1 483 ? -5.418 -42.25 -5.246 1 96.06 483 LYS B C 1
ATOM 8534 O O . LYS B 1 483 ? -6.051 -41.406 -5.883 1 96.06 483 LYS B O 1
ATOM 8539 N N . ALA B 1 484 ? -4.812 -42.062 -4.094 1 97 484 ALA B N 1
ATOM 8540 C CA . ALA B 1 484 ? -4.789 -40.719 -3.533 1 97 484 ALA B CA 1
ATOM 8541 C C . ALA B 1 484 ? -4.062 -39.75 -4.461 1 97 484 ALA B C 1
ATOM 8543 O O . ALA B 1 484 ? -3.076 -40.125 -5.105 1 97 484 ALA B O 1
ATOM 8544 N N . GLN B 1 485 ? -4.559 -38.531 -4.574 1 97 485 GLN B N 1
ATOM 8545 C CA . GLN B 1 485 ? -3.971 -37.438 -5.367 1 97 485 GLN B CA 1
ATOM 8546 C C . GLN B 1 485 ? -3.887 -36.156 -4.566 1 97 485 GLN B C 1
ATOM 8548 O O . GLN B 1 485 ? -4.727 -35.875 -3.703 1 97 485 GLN B O 1
ATOM 8553 N N . GLN B 1 486 ? -2.879 -35.406 -4.824 1 96.12 486 GLN B N 1
ATOM 8554 C CA . GLN B 1 486 ? -2.738 -34.062 -4.227 1 96.12 486 GLN B CA 1
ATOM 8555 C C . GLN B 1 486 ? -3.414 -33 -5.082 1 96.12 486 GLN B C 1
ATOM 8557 O O . GLN B 1 486 ? -3.404 -33.094 -6.312 1 96.12 486 GLN B O 1
ATOM 8562 N N . LEU B 1 487 ? -3.859 -31.922 -4.402 1 94.62 487 LEU B N 1
ATOM 8563 C CA . LEU B 1 487 ? -4.57 -30.844 -5.078 1 94.62 487 LEU B CA 1
ATOM 8564 C C . LEU B 1 487 ? -3.592 -29.812 -5.645 1 94.62 487 LEU B C 1
ATOM 8566 O O . LEU B 1 487 ? -3.916 -29.094 -6.598 1 94.62 487 LEU B O 1
ATOM 8570 N N . PHE B 1 488 ? -2.465 -29.719 -4.988 1 96.75 488 PHE B N 1
ATOM 8571 C CA . PHE B 1 488 ? -1.541 -28.656 -5.352 1 96.75 488 PHE B CA 1
ATOM 8572 C C . PHE B 1 488 ? -0.204 -29.219 -5.809 1 96.75 488 PHE B C 1
ATOM 8574 O O . PHE B 1 488 ? 0.048 -30.422 -5.656 1 96.75 488 PHE B O 1
ATOM 8581 N N . ALA B 1 489 ? 0.557 -28.297 -6.48 1 95.94 489 ALA B N 1
ATOM 8582 C CA . ALA B 1 489 ? 1.828 -28.734 -7.047 1 95.94 489 ALA B CA 1
ATOM 8583 C C . ALA B 1 489 ? 2.896 -27.656 -6.91 1 95.94 489 ALA B C 1
ATOM 8585 O O . ALA B 1 489 ? 2.576 -26.469 -6.805 1 95.94 489 ALA B O 1
ATOM 8586 N N . PHE B 1 490 ? 4.121 -28.078 -6.715 1 95.88 490 PHE B N 1
ATOM 8587 C CA . PHE B 1 490 ? 5.352 -27.297 -6.68 1 95.88 490 PHE B CA 1
ATOM 8588 C C . PHE B 1 490 ? 5.191 -26.062 -5.789 1 95.88 490 PHE B C 1
ATOM 8590 O O . PHE B 1 490 ? 5.395 -24.938 -6.238 1 95.88 490 PHE B O 1
ATOM 8597 N N . PRO B 1 491 ? 4.859 -26.25 -4.562 1 96.31 491 PRO B N 1
ATOM 8598 C CA . PRO B 1 491 ? 4.719 -25.109 -3.646 1 96.31 491 PRO B CA 1
ATOM 8599 C C . PRO B 1 491 ? 6 -24.281 -3.527 1 96.31 491 PRO B C 1
ATOM 8601 O O . PRO B 1 491 ? 5.941 -23.078 -3.264 1 96.31 491 PRO B O 1
ATOM 8604 N N . GLY B 1 492 ? 7.043 -25.016 -3.68 1 93.75 492 GLY B N 1
ATOM 8605 C CA . GLY B 1 492 ? 8.305 -24.297 -3.586 1 93.75 492 GLY B CA 1
ATOM 8606 C C . GLY B 1 492 ? 8.406 -23.438 -2.338 1 93.75 492 GLY B C 1
ATOM 8607 O O . GLY B 1 492 ? 8.516 -23.953 -1.228 1 93.75 492 GLY B O 1
ATOM 8608 N N . GLY B 1 493 ? 8.305 -22.156 -2.49 1 90.56 493 GLY B N 1
ATOM 8609 C CA . GLY B 1 493 ? 8.422 -21.031 -1.58 1 90.56 493 GLY B CA 1
ATOM 8610 C C . GLY B 1 493 ? 8.562 -19.703 -2.295 1 90.56 493 GLY B C 1
ATOM 8611 O O . GLY B 1 493 ? 7.566 -19.062 -2.615 1 90.56 493 GLY B O 1
ATOM 8612 N N . GLN B 1 494 ? 9.773 -19.422 -2.652 1 92.31 494 GLN B N 1
ATOM 8613 C CA . GLN B 1 494 ? 10.016 -18.297 -3.549 1 92.31 494 GLN B CA 1
ATOM 8614 C C . GLN B 1 494 ? 10.938 -18.688 -4.699 1 92.31 494 GLN B C 1
ATOM 8616 O O . GLN B 1 494 ? 11.914 -19.406 -4.492 1 92.31 494 GLN B O 1
ATOM 8621 N N . VAL B 1 495 ? 10.477 -18.25 -5.855 1 91.94 495 VAL B N 1
ATOM 8622 C CA . VAL B 1 495 ? 11.219 -18.609 -7.059 1 91.94 495 VAL B CA 1
ATOM 8623 C C . VAL B 1 495 ? 12.117 -17.438 -7.477 1 91.94 495 VAL B C 1
ATOM 8625 O O . VAL B 1 495 ? 11.719 -16.281 -7.402 1 91.94 495 VAL B O 1
ATOM 8628 N N . GLY B 1 496 ? 13.32 -17.75 -7.711 1 86.88 496 GLY B N 1
ATOM 8629 C CA . GLY B 1 496 ? 14.25 -16.828 -8.328 1 86.88 496 GLY B CA 1
ATOM 8630 C C . GLY B 1 496 ? 14.633 -17.219 -9.75 1 86.88 496 GLY B C 1
ATOM 8631 O O . GLY B 1 496 ? 14.227 -18.281 -10.234 1 86.88 496 GLY B O 1
ATOM 8632 N N . ASP B 1 497 ? 15.25 -16.297 -10.398 1 89.06 497 ASP B N 1
ATOM 8633 C CA . ASP B 1 497 ? 15.797 -16.516 -11.734 1 89.06 497 ASP B CA 1
ATOM 8634 C C . ASP B 1 497 ? 17.312 -16.312 -11.75 1 89.06 497 ASP B C 1
ATOM 8636 O O . ASP B 1 497 ? 17.828 -15.422 -11.078 1 89.06 497 ASP B O 1
ATOM 8640 N N . VAL B 1 498 ? 17.953 -17.203 -12.469 1 89.88 498 VAL B N 1
ATOM 8641 C CA . VAL B 1 498 ? 19.406 -17.062 -12.57 1 89.88 498 VAL B CA 1
ATOM 8642 C C . VAL B 1 498 ? 19.766 -15.672 -13.094 1 89.88 498 VAL B C 1
ATOM 8644 O O . VAL B 1 498 ? 20.75 -15.07 -12.656 1 89.88 498 VAL B O 1
ATOM 8647 N N . GLY B 1 499 ? 18.938 -15.219 -13.984 1 87.88 499 GLY B N 1
ATOM 8648 C CA . GLY B 1 499 ? 19.141 -13.875 -14.492 1 87.88 499 GLY B CA 1
ATOM 8649 C C . GLY B 1 499 ? 19.109 -12.812 -13.406 1 87.88 499 GLY B C 1
ATOM 8650 O O . GLY B 1 499 ? 19.891 -11.859 -13.445 1 87.88 499 GLY B O 1
ATOM 8651 N N . ASP B 1 500 ? 18.281 -12.977 -12.453 1 88.25 500 ASP B N 1
ATOM 8652 C CA . ASP B 1 500 ? 18.203 -12.039 -11.344 1 88.25 500 ASP B CA 1
ATOM 8653 C C . ASP B 1 500 ? 19.484 -12.055 -10.516 1 88.25 500 ASP B C 1
ATOM 8655 O O . ASP B 1 500 ? 19.953 -11.008 -10.055 1 88.25 500 ASP B O 1
ATOM 8659 N N . TYR B 1 501 ? 20.031 -13.219 -10.32 1 90.81 501 TYR B N 1
ATOM 8660 C CA . TYR B 1 501 ? 21.297 -13.336 -9.609 1 90.81 501 TYR B CA 1
ATOM 8661 C C . TYR B 1 501 ? 22.422 -12.648 -10.375 1 90.81 501 TYR B C 1
ATOM 8663 O O . TYR B 1 501 ? 23.234 -11.945 -9.781 1 90.81 501 TYR B O 1
ATOM 8671 N N . ILE B 1 502 ? 22.422 -12.875 -11.641 1 91.31 502 ILE B N 1
ATOM 8672 C CA . ILE B 1 502 ? 23.438 -12.266 -12.484 1 91.31 502 ILE B CA 1
ATOM 8673 C C . ILE B 1 502 ? 23.312 -10.742 -12.438 1 91.31 502 ILE B C 1
ATOM 8675 O O . ILE B 1 502 ? 24.312 -10.039 -12.234 1 91.31 502 ILE B O 1
ATOM 8679 N N . GLU B 1 503 ? 22.125 -10.312 -12.594 1 89.25 503 GLU B N 1
ATOM 8680 C CA . GLU B 1 503 ? 21.875 -8.867 -12.562 1 89.25 503 GLU B CA 1
ATOM 8681 C C . GLU B 1 503 ? 22.297 -8.266 -11.227 1 89.25 503 GLU B C 1
ATOM 8683 O O . GLU B 1 503 ? 22.922 -7.211 -11.18 1 89.25 503 GLU B O 1
ATOM 8688 N N . LEU B 1 504 ? 21.875 -8.891 -10.164 1 90.75 504 LEU B N 1
ATOM 8689 C CA . LEU B 1 504 ? 22.25 -8.422 -8.836 1 90.75 504 LEU B CA 1
ATOM 8690 C C . LEU B 1 504 ? 23.766 -8.414 -8.664 1 90.75 504 LEU B C 1
ATOM 8692 O O . LEU B 1 504 ? 24.328 -7.43 -8.195 1 90.75 504 LEU B O 1
ATOM 8696 N N . ALA B 1 505 ? 24.391 -9.469 -9.086 1 91.25 505 ALA B N 1
ATOM 8697 C CA . ALA B 1 505 ? 25.844 -9.586 -8.992 1 91.25 505 ALA B CA 1
ATOM 8698 C C . ALA B 1 505 ? 26.531 -8.477 -9.789 1 91.25 505 ALA B C 1
ATOM 8700 O O . ALA B 1 505 ? 27.453 -7.84 -9.305 1 91.25 505 ALA B O 1
ATOM 8701 N N . ASP B 1 506 ? 26.047 -8.281 -10.961 1 88.75 506 ASP B N 1
ATOM 8702 C CA . ASP B 1 506 ? 26.625 -7.266 -11.828 1 88.75 506 ASP B CA 1
ATOM 8703 C C . ASP B 1 506 ? 26.438 -5.871 -11.234 1 88.75 506 ASP B C 1
ATOM 8705 O O . ASP B 1 506 ? 27.328 -5.02 -11.352 1 88.75 506 ASP B O 1
ATOM 8709 N N . SER B 1 507 ? 25.281 -5.684 -10.648 1 86.62 507 SER B N 1
ATOM 8710 C CA . SER B 1 507 ? 25.016 -4.387 -10.023 1 86.62 507 SER B CA 1
ATOM 8711 C C . SER B 1 507 ? 25.938 -4.152 -8.828 1 86.62 507 SER B C 1
ATOM 8713 O O . SER B 1 507 ? 26.328 -3.016 -8.562 1 86.62 507 SER B O 1
ATOM 8715 N N . LEU B 1 508 ? 26.297 -5.141 -8.18 1 86.56 508 LEU B N 1
ATOM 8716 C CA . LEU B 1 508 ? 27.094 -5.027 -6.969 1 86.56 508 LEU B CA 1
ATOM 8717 C C . LEU B 1 508 ? 28.594 -4.98 -7.301 1 86.56 508 LEU B C 1
ATOM 8719 O O . LEU B 1 508 ? 29.375 -4.367 -6.57 1 86.56 508 LEU B O 1
ATOM 8723 N N . LYS B 1 509 ? 28.922 -5.578 -8.383 1 82.88 509 LYS B N 1
ATOM 8724 C CA . LYS B 1 509 ? 30.312 -5.648 -8.805 1 82.88 509 LYS B CA 1
ATOM 8725 C C . LYS B 1 509 ? 30.844 -4.27 -9.195 1 82.88 509 LYS B C 1
ATOM 8727 O O . LYS B 1 509 ? 32.062 -4.047 -9.219 1 82.88 509 LYS B O 1
ATOM 8732 N N . ILE B 1 510 ? 29.906 -3.428 -9.555 1 76.69 510 ILE B N 1
ATOM 8733 C CA . ILE B 1 510 ? 30.328 -2.084 -9.945 1 76.69 510 ILE B CA 1
ATOM 8734 C C . ILE B 1 510 ? 31.125 -1.442 -8.805 1 76.69 510 ILE B C 1
ATOM 8736 O O . ILE B 1 510 ? 31.984 -0.603 -9.047 1 76.69 510 ILE B O 1
ATOM 8740 N N . HIS B 1 511 ? 30.734 -1.929 -7.598 1 74.62 511 HIS B N 1
ATOM 8741 C CA . HIS B 1 511 ? 31.531 -1.488 -6.465 1 74.62 511 HIS B CA 1
ATOM 8742 C C . HIS B 1 511 ? 32.781 -2.352 -6.309 1 74.62 511 HIS B C 1
ATOM 8744 O O . HIS B 1 511 ? 32.688 -3.516 -5.91 1 74.62 511 HIS B O 1
ATOM 8750 N N . SER B 1 512 ? 33.875 -1.943 -6.758 1 67.44 512 SER B N 1
ATOM 8751 C CA . SER B 1 512 ? 35.125 -2.623 -6.996 1 67.44 512 SER B CA 1
ATOM 8752 C C . SER B 1 512 ? 35.5 -3.537 -5.828 1 67.44 512 SER B C 1
ATOM 8754 O O . SER B 1 512 ? 36 -4.645 -6.035 1 67.44 512 SER B O 1
ATOM 8756 N N . LYS B 1 513 ? 35.094 -3.186 -4.684 1 80.62 513 LYS B N 1
ATOM 8757 C CA . LYS B 1 513 ? 35.562 -3.91 -3.498 1 80.62 513 LYS B CA 1
ATOM 8758 C C . LYS B 1 513 ? 34.906 -5.297 -3.434 1 80.62 513 LYS B C 1
ATOM 8760 O O . LYS B 1 513 ? 35.438 -6.188 -2.748 1 80.62 513 LYS B O 1
ATOM 8765 N N . TYR B 1 514 ? 33.906 -5.582 -4.285 1 81.19 514 TYR B N 1
ATOM 8766 C CA . TYR B 1 514 ? 33.188 -6.855 -4.172 1 81.19 514 TYR B CA 1
ATOM 8767 C C . TYR B 1 514 ? 33.406 -7.711 -5.414 1 81.19 514 TYR B C 1
ATOM 8769 O O . TYR B 1 514 ? 33.031 -8.883 -5.441 1 81.19 514 TYR B O 1
ATOM 8777 N N . GLU B 1 515 ? 34 -7.207 -6.438 1 86.56 515 GLU B N 1
ATOM 8778 C CA . GLU B 1 515 ? 34.156 -7.883 -7.727 1 86.56 515 GLU B CA 1
ATOM 8779 C C . GLU B 1 515 ? 34.906 -9.195 -7.574 1 86.56 515 GLU B C 1
ATOM 8781 O O . GLU B 1 515 ? 34.469 -10.234 -8.094 1 86.56 515 GLU B O 1
ATOM 8786 N N . SER B 1 516 ? 36 -9.188 -6.859 1 87.81 516 SER B N 1
ATOM 8787 C CA . SER B 1 516 ? 36.875 -10.359 -6.746 1 87.81 516 SER B CA 1
ATOM 8788 C C . SER B 1 516 ? 36.125 -11.508 -6.055 1 87.81 516 SER B C 1
ATOM 8790 O O . SER B 1 516 ? 36.375 -12.68 -6.359 1 87.81 516 SER B O 1
ATOM 8792 N N . ALA B 1 517 ? 35.25 -11.148 -5.207 1 86.19 517 ALA B N 1
ATOM 8793 C CA . ALA B 1 517 ? 34.531 -12.156 -4.449 1 86.19 517 ALA B CA 1
ATOM 8794 C C . ALA B 1 517 ? 33.375 -12.719 -5.266 1 86.19 517 ALA B C 1
ATOM 8796 O O . ALA B 1 517 ? 33 -13.891 -5.113 1 86.19 517 ALA B O 1
ATOM 8797 N N . ILE B 1 518 ? 32.781 -11.953 -6.203 1 90.88 518 ILE B N 1
ATOM 8798 C CA . ILE B 1 518 ? 31.547 -12.289 -6.875 1 90.88 518 ILE B CA 1
ATOM 8799 C C . ILE B 1 518 ? 31.844 -12.938 -8.227 1 90.88 518 ILE B C 1
ATOM 8801 O O . ILE B 1 518 ? 31.203 -13.914 -8.609 1 90.88 518 ILE B O 1
ATOM 8805 N N . GLU B 1 519 ? 32.844 -12.508 -8.875 1 90.75 519 GLU B N 1
ATOM 8806 C CA . GLU B 1 519 ? 33.094 -12.82 -10.281 1 90.75 519 GLU B CA 1
ATOM 8807 C C . GLU B 1 519 ? 33.25 -14.32 -10.492 1 90.75 519 GLU B C 1
ATOM 8809 O O . GLU B 1 519 ? 32.688 -14.891 -11.422 1 90.75 519 GLU B O 1
ATOM 8814 N N . PRO B 1 520 ? 33.969 -14.992 -9.602 1 91.69 520 PRO B N 1
ATOM 8815 C CA . PRO B 1 520 ? 34.188 -16.422 -9.852 1 91.69 520 PRO B CA 1
ATOM 8816 C C . PRO B 1 520 ? 32.938 -17.25 -9.633 1 91.69 520 PRO B C 1
ATOM 8818 O O . PRO B 1 520 ? 32.875 -18.422 -10.008 1 91.69 520 PRO B O 1
ATOM 8821 N N . LEU B 1 521 ? 31.938 -16.672 -9.055 1 93.44 521 LEU B N 1
ATOM 8822 C CA . LEU B 1 521 ? 30.781 -17.453 -8.617 1 93.44 521 LEU B CA 1
ATOM 8823 C C . LEU B 1 521 ? 29.594 -17.219 -9.539 1 93.44 521 LEU B C 1
ATOM 8825 O O . LEU B 1 521 ? 28.578 -17.906 -9.445 1 93.44 521 LEU B O 1
ATOM 8829 N N . ILE B 1 522 ? 29.672 -16.281 -10.445 1 92.69 522 ILE B N 1
ATOM 8830 C CA . ILE B 1 522 ? 28.516 -15.852 -11.219 1 92.69 522 ILE B CA 1
ATOM 8831 C C . ILE B 1 522 ? 28.422 -16.672 -12.5 1 92.69 522 ILE B C 1
ATOM 8833 O O . ILE B 1 522 ? 29.391 -16.781 -13.25 1 92.69 522 ILE B O 1
ATOM 8837 N N . PRO B 1 523 ? 27.203 -17.234 -12.711 1 93.81 523 PRO B N 1
ATOM 8838 C CA . PRO B 1 523 ? 26.984 -17.859 -14.023 1 93.81 523 PRO B CA 1
ATOM 8839 C C . PRO B 1 523 ? 27.031 -16.844 -15.164 1 93.81 523 PRO B C 1
ATOM 8841 O O . PRO B 1 523 ? 26.578 -15.703 -15.008 1 93.81 523 PRO B O 1
ATOM 8844 N N . ARG B 1 524 ? 27.578 -17.219 -16.25 1 92.5 524 ARG B N 1
ATOM 8845 C CA . ARG B 1 524 ? 27.625 -16.375 -17.422 1 92.5 524 ARG B CA 1
ATOM 8846 C C . ARG B 1 524 ? 26.672 -16.891 -18.5 1 92.5 524 ARG B C 1
ATOM 8848 O O . ARG B 1 524 ? 26.688 -18.078 -18.828 1 92.5 524 ARG B O 1
ATOM 8855 N N . VAL B 1 525 ? 25.953 -16 -19.016 1 92.62 525 VAL B N 1
ATOM 8856 C CA . VAL B 1 525 ? 25.016 -16.359 -20.078 1 92.62 525 VAL B CA 1
ATOM 8857 C C . VAL B 1 525 ? 25.781 -16.812 -21.312 1 92.62 525 VAL B C 1
ATOM 8859 O O . VAL B 1 525 ? 26.797 -16.203 -21.688 1 92.62 525 VAL B O 1
ATOM 8862 N N . PRO B 1 526 ? 25.312 -17.875 -21.891 1 94.56 526 PRO B N 1
ATOM 8863 C CA . PRO B 1 526 ? 25.984 -18.359 -23.109 1 94.56 526 PRO B CA 1
ATOM 8864 C C . PRO B 1 526 ? 26.031 -17.297 -24.203 1 94.56 526 PRO B C 1
ATOM 8866 O O . PRO B 1 526 ? 25.078 -16.547 -24.391 1 94.56 526 PRO B O 1
ATOM 8869 N N . THR B 1 527 ?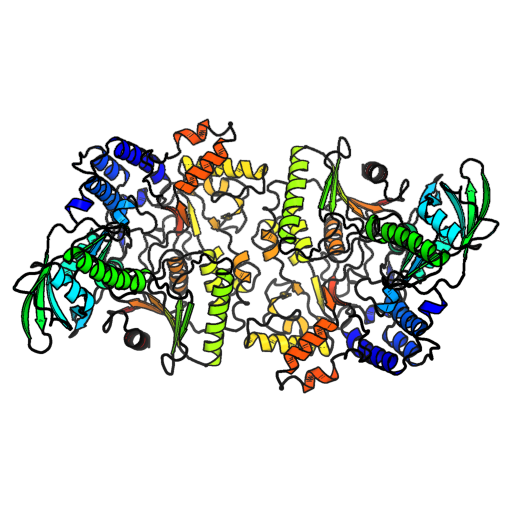 27.078 -17.25 -25.047 1 95.38 527 THR B N 1
ATOM 8870 C CA . THR B 1 527 ? 27.328 -16.219 -26.047 1 95.38 527 THR B CA 1
ATOM 8871 C C . THR B 1 527 ? 26.453 -16.438 -27.281 1 95.38 527 THR B C 1
ATOM 8873 O O . THR B 1 527 ? 26.344 -15.555 -28.141 1 95.38 527 THR B O 1
ATOM 8876 N N . SER B 1 528 ? 25.859 -17.609 -27.328 1 93 528 SER B N 1
ATOM 8877 C CA . SER B 1 528 ? 25.031 -17.938 -28.484 1 93 528 SER B CA 1
ATOM 8878 C C . SER B 1 528 ? 23.859 -16.953 -28.625 1 93 528 SER B C 1
ATOM 8880 O O . SER B 1 528 ? 23.25 -16.859 -29.688 1 93 528 SER B O 1
ATOM 8882 N N . GLY B 1 529 ? 23.484 -16.312 -27.531 1 90.75 529 GLY B N 1
ATOM 8883 C CA . GLY B 1 529 ? 22.375 -15.375 -27.531 1 90.75 529 GLY B CA 1
ATOM 8884 C C . GLY B 1 529 ? 21.016 -16.062 -27.594 1 90.75 529 GLY B C 1
ATOM 8885 O O . GLY B 1 529 ? 20 -15.398 -27.766 1 90.75 529 GLY B O 1
ATOM 8886 N N . ARG B 1 530 ? 20.953 -17.312 -27.438 1 90 530 ARG B N 1
ATOM 8887 C CA . ARG B 1 530 ? 19.703 -18.062 -27.562 1 90 530 ARG B CA 1
ATOM 8888 C C . ARG B 1 530 ? 19.25 -18.609 -26.219 1 90 530 ARG B C 1
ATOM 8890 O O . ARG B 1 530 ? 18.297 -19.391 -26.141 1 90 530 ARG B O 1
ATOM 8897 N N . TYR B 1 531 ? 19.984 -18.25 -25.203 1 87.19 531 TYR B N 1
ATOM 8898 C CA . TYR B 1 531 ? 19.703 -18.75 -23.875 1 87.19 531 TYR B CA 1
ATOM 8899 C C . TYR B 1 531 ? 18.438 -18.125 -23.297 1 87.19 531 TYR B C 1
ATOM 8901 O O . TYR B 1 531 ? 18.266 -16.906 -23.375 1 87.19 531 TYR B O 1
ATOM 8909 N N . ASN B 1 532 ? 17.5 -18.984 -22.781 1 87.25 532 ASN B N 1
ATOM 8910 C CA . ASN B 1 532 ? 16.359 -18.547 -21.969 1 87.25 532 ASN B CA 1
ATOM 8911 C C . ASN B 1 532 ? 16.609 -18.797 -20.484 1 87.25 532 ASN B C 1
ATOM 8913 O O . ASN B 1 532 ? 17.031 -19.891 -20.094 1 87.25 532 ASN B O 1
ATOM 8917 N N . SER B 1 533 ? 16.328 -17.812 -19.703 1 84.69 533 SER B N 1
ATOM 8918 C CA . SER B 1 533 ? 16.688 -17.875 -18.297 1 84.69 533 SER B CA 1
ATOM 8919 C C . SER B 1 533 ? 15.922 -18.984 -17.578 1 84.69 533 SER B C 1
ATOM 8921 O O . SER B 1 533 ? 14.844 -19.391 -18.031 1 84.69 533 SER B O 1
ATOM 8923 N N . THR B 1 534 ? 16.562 -19.516 -16.609 1 87.75 534 THR B N 1
ATOM 8924 C CA . THR B 1 534 ? 16.031 -20.625 -15.812 1 87.75 534 THR B CA 1
ATOM 8925 C C . THR B 1 534 ? 15.68 -20.172 -14.398 1 87.75 534 THR B C 1
ATOM 8927 O O . THR B 1 534 ? 16.469 -19.469 -13.758 1 87.75 534 THR B O 1
ATOM 8930 N N . GLY B 1 535 ? 14.477 -20.594 -13.969 1 90.06 535 GLY B N 1
ATOM 8931 C CA . GLY B 1 535 ? 14.062 -20.312 -12.602 1 90.06 535 GLY B CA 1
ATOM 8932 C C . GLY B 1 535 ? 14.375 -21.453 -11.648 1 90.06 535 GLY B C 1
ATOM 8933 O O . GLY B 1 535 ? 14.602 -22.594 -12.078 1 90.06 535 GLY B O 1
ATOM 8934 N N . PHE B 1 536 ? 14.508 -21.188 -10.414 1 93.12 536 PHE B N 1
ATOM 8935 C CA . PHE B 1 536 ? 14.617 -22.203 -9.367 1 93.12 536 PHE B CA 1
ATOM 8936 C C . PHE B 1 536 ? 14.047 -21.688 -8.055 1 93.12 536 PHE B C 1
ATOM 8938 O O . PHE B 1 536 ? 13.969 -20.469 -7.84 1 93.12 536 PHE B O 1
ATOM 8945 N N . THR B 1 537 ? 13.695 -22.547 -7.234 1 95.12 537 THR B N 1
ATOM 8946 C CA . THR B 1 537 ? 13.289 -22.172 -5.883 1 95.12 537 THR B CA 1
ATOM 8947 C C . THR B 1 537 ? 14.508 -21.797 -5.039 1 95.12 537 THR B C 1
ATOM 8949 O O . THR B 1 537 ? 15.422 -22.609 -4.859 1 95.12 537 THR B O 1
ATOM 8952 N N . TYR B 1 538 ? 14.539 -20.562 -4.562 1 94 538 TYR B N 1
ATOM 8953 C CA . TYR B 1 538 ? 15.68 -20.172 -3.736 1 94 538 TYR B CA 1
ATOM 8954 C C . TYR B 1 538 ? 15.273 -20.062 -2.271 1 94 538 TYR B C 1
ATOM 8956 O O . TYR B 1 538 ? 16.141 -20.031 -1.386 1 94 538 TYR B O 1
ATOM 8964 N N . LEU B 1 539 ? 13.984 -19.938 -1.951 1 95.62 539 LEU B N 1
ATOM 8965 C CA . LEU B 1 539 ? 13.414 -20.078 -0.617 1 95.62 539 LEU B CA 1
ATOM 8966 C C . LEU B 1 539 ? 12.43 -21.234 -0.567 1 95.62 539 LEU B C 1
ATOM 8968 O O . LEU B 1 539 ? 11.438 -21.25 -1.303 1 95.62 539 LEU B O 1
ATOM 8972 N N . SER B 1 540 ? 12.68 -22.172 0.254 1 96.62 540 SER B N 1
ATOM 8973 C CA . SER B 1 540 ? 11.781 -23.312 0.387 1 96.62 540 SER B CA 1
ATOM 8974 C C . SER B 1 540 ? 10.781 -23.109 1.524 1 96.62 540 SER B C 1
ATOM 8976 O O . SER B 1 540 ? 11.164 -22.672 2.617 1 96.62 540 SER B O 1
ATOM 8978 N N . ILE B 1 541 ? 9.57 -23.406 1.293 1 97.19 541 ILE B N 1
ATOM 8979 C CA . ILE B 1 541 ? 8.547 -23.344 2.336 1 97.19 541 ILE B CA 1
ATOM 8980 C C . ILE B 1 541 ? 8.422 -24.703 3.012 1 97.19 541 ILE B C 1
ATOM 8982 O O . ILE B 1 541 ? 8.477 -25.734 2.346 1 97.19 541 ILE B O 1
ATOM 8986 N N . TRP B 1 542 ? 8.25 -24.719 4.324 1 96.5 542 TRP B N 1
ATOM 8987 C CA . TRP B 1 542 ? 8.016 -25.906 5.133 1 96.5 542 TRP B CA 1
ATOM 8988 C C . TRP B 1 542 ? 6.52 -26.156 5.309 1 96.5 542 TRP B C 1
ATOM 8990 O O . TRP B 1 542 ? 5.707 -25.25 5.113 1 96.5 542 TRP B O 1
ATOM 9000 N N . PRO B 1 543 ? 6.156 -27.438 5.602 1 95.56 543 PRO B N 1
ATOM 9001 C CA . PRO B 1 543 ? 4.75 -27.672 5.926 1 95.56 543 PRO B CA 1
ATOM 9002 C C . PRO B 1 543 ? 4.25 -26.812 7.082 1 95.56 543 PRO B C 1
ATOM 9004 O O . PRO B 1 543 ? 5.004 -26.531 8.016 1 95.56 543 PRO B O 1
ATOM 9007 N N . TRP B 1 544 ? 3.021 -26.375 6.961 1 94.69 544 TRP B N 1
ATOM 9008 C CA . TRP B 1 544 ? 2.42 -25.484 7.945 1 94.69 544 TRP B CA 1
ATOM 9009 C C . TRP B 1 544 ? 2.441 -26.125 9.336 1 94.69 544 TRP B C 1
ATOM 9011 O O . TRP B 1 544 ? 2.217 -27.328 9.477 1 94.69 544 TRP B O 1
ATOM 9021 N N . ASN B 1 545 ? 2.68 -25.359 10.422 1 83.62 545 ASN B N 1
ATOM 9022 C CA . ASN B 1 545 ? 2.674 -25.75 11.828 1 83.62 545 ASN B CA 1
ATOM 9023 C C . ASN B 1 545 ? 3.801 -26.719 12.148 1 83.62 545 ASN B C 1
ATOM 9025 O O . ASN B 1 545 ? 3.709 -27.5 13.109 1 83.62 545 ASN B O 1
ATOM 9029 N N . LYS B 1 546 ? 4.809 -26.781 11.289 1 79.5 546 LYS B N 1
ATOM 9030 C CA . LYS B 1 546 ? 5.941 -27.688 11.492 1 79.5 546 LYS B CA 1
ATOM 9031 C C . LYS B 1 546 ? 7.266 -26.938 11.383 1 79.5 546 LYS B C 1
ATOM 9033 O O . LYS B 1 546 ? 7.926 -26.984 10.344 1 79.5 546 LYS B O 1
ATOM 9038 N N . ASP B 1 547 ? 7.59 -26.281 12.461 1 80.75 547 ASP B N 1
ATOM 9039 C CA . ASP B 1 547 ? 8.883 -25.594 12.422 1 80.75 547 ASP B CA 1
ATOM 9040 C C . ASP B 1 547 ? 10 -26.516 12.922 1 80.75 547 ASP B C 1
ATOM 9042 O O . ASP B 1 547 ? 10.641 -26.203 13.93 1 80.75 547 ASP B O 1
ATOM 9046 N N . ASP B 1 548 ? 10.07 -27.766 12.453 1 88.81 548 ASP B N 1
ATOM 9047 C CA . ASP B 1 548 ? 11.148 -28.719 12.695 1 88.81 548 ASP B CA 1
ATOM 9048 C C . ASP B 1 548 ? 12 -28.906 11.445 1 88.81 548 ASP B C 1
ATOM 9050 O O . ASP B 1 548 ? 11.516 -29.438 10.438 1 88.81 548 ASP B O 1
ATOM 9054 N N . PRO B 1 549 ? 13.219 -28.469 11.531 1 89.69 549 PRO B N 1
ATOM 9055 C CA . PRO B 1 549 ? 14.086 -28.5 10.352 1 89.69 549 PRO B CA 1
ATOM 9056 C C . PRO B 1 549 ? 14.336 -29.922 9.852 1 89.69 549 PRO B C 1
ATOM 9058 O O . PRO B 1 549 ? 14.844 -30.109 8.742 1 89.69 549 PRO B O 1
ATOM 9061 N N . SER B 1 550 ? 13.984 -30.922 10.664 1 90.69 550 SER B N 1
ATOM 9062 C CA . SER B 1 550 ? 14.188 -32.312 10.266 1 90.69 550 SER B CA 1
ATOM 9063 C C . SER B 1 550 ? 13.039 -32.812 9.383 1 90.69 550 SER B C 1
ATOM 9065 O O . SER B 1 550 ? 13.156 -33.844 8.742 1 90.69 550 SER B O 1
ATOM 9067 N N . HIS B 1 551 ? 12.023 -32.031 9.305 1 92.81 551 HIS B N 1
ATOM 9068 C CA . HIS B 1 551 ? 10.906 -32.375 8.438 1 92.81 551 HIS B CA 1
ATOM 9069 C C . HIS B 1 551 ? 11.227 -32.094 6.977 1 92.81 551 HIS B C 1
ATOM 9071 O O . HIS B 1 551 ? 11.992 -31.188 6.672 1 92.81 551 HIS B O 1
ATOM 9077 N N . LEU B 1 552 ? 10.633 -32.875 6.133 1 95.31 552 LEU B N 1
ATOM 9078 C CA . LEU B 1 552 ? 10.719 -32.594 4.703 1 95.31 552 LEU B CA 1
ATOM 9079 C C . LEU B 1 552 ? 10.008 -31.297 4.367 1 95.31 552 LEU B C 1
ATOM 9081 O O . LEU B 1 552 ? 8.977 -30.969 4.969 1 95.31 552 LEU B O 1
ATOM 9085 N N . PRO B 1 553 ? 10.562 -30.516 3.451 1 96.19 553 PRO B N 1
ATOM 9086 C CA . PRO B 1 553 ? 9.836 -29.328 2.992 1 96.19 553 PRO B CA 1
ATOM 9087 C C . PRO B 1 553 ? 8.516 -29.688 2.309 1 96.19 553 PRO B C 1
ATOM 9089 O O . PRO B 1 553 ? 8.289 -30.844 1.955 1 96.19 553 PRO B O 1
ATOM 9092 N N . LEU B 1 554 ? 7.707 -28.688 2.16 1 96.88 554 LEU B N 1
ATOM 9093 C CA . LEU B 1 554 ? 6.383 -28.906 1.585 1 96.88 554 LEU B CA 1
ATOM 9094 C C . LEU B 1 554 ? 6.488 -29.516 0.19 1 96.88 554 LEU B C 1
ATOM 9096 O O . LEU B 1 554 ? 5.656 -30.344 -0.194 1 96.88 554 LEU B O 1
ATOM 9100 N N . GLU B 1 555 ? 7.5 -29.172 -0.593 1 96.94 555 GLU B N 1
ATOM 9101 C CA . GLU B 1 555 ? 7.738 -29.656 -1.947 1 96.94 555 GLU B CA 1
ATOM 9102 C C . GLU B 1 555 ? 7.879 -31.188 -1.97 1 96.94 555 GLU B C 1
ATOM 9104 O O . GLU B 1 555 ? 7.562 -31.828 -2.973 1 96.94 555 GLU B O 1
ATOM 9109 N N . TYR B 1 556 ? 8.32 -31.797 -0.922 1 96.88 556 TYR B N 1
ATOM 9110 C CA . TYR B 1 556 ? 8.586 -33.219 -0.875 1 96.88 556 TYR B CA 1
ATOM 9111 C C . TYR B 1 556 ? 7.633 -33.938 0.084 1 96.88 556 TYR B C 1
ATOM 9113 O O . TYR B 1 556 ? 7.867 -35.062 0.474 1 96.88 556 TYR B O 1
ATOM 9121 N N . THR B 1 557 ? 6.621 -33.219 0.473 1 96 557 THR B N 1
ATOM 9122 C CA . THR B 1 557 ? 5.598 -33.781 1.343 1 96 557 THR B CA 1
ATOM 9123 C C . THR B 1 557 ? 4.297 -34 0.575 1 96 557 THR B C 1
ATOM 9125 O O . THR B 1 557 ? 3.744 -33.062 -0.005 1 96 557 THR B O 1
ATOM 9128 N N . PHE B 1 558 ? 3.859 -35.25 0.528 1 97.19 558 PHE B N 1
ATOM 9129 C CA . PHE B 1 558 ? 2.598 -35.562 -0.125 1 97.19 558 PHE B CA 1
ATOM 9130 C C . PHE B 1 558 ? 1.418 -35.25 0.784 1 97.19 558 PHE B C 1
ATOM 9132 O O . PHE B 1 558 ? 1.33 -35.75 1.903 1 97.19 558 PHE B O 1
ATOM 9139 N N . VAL B 1 559 ? 0.579 -34.344 0.355 1 97.19 559 VAL B N 1
ATOM 9140 C CA . VAL B 1 559 ? -0.631 -33.969 1.078 1 97.19 559 VAL B CA 1
ATOM 9141 C C . VAL B 1 559 ? -1.862 -34.344 0.249 1 97.19 559 VAL B C 1
ATOM 9143 O O . VAL B 1 559 ? -2.297 -33.562 -0.601 1 97.19 559 VAL B O 1
ATOM 9146 N N . PRO B 1 560 ? -2.461 -35.469 0.484 1 97.81 560 PRO B N 1
ATOM 9147 C CA . PRO B 1 560 ? -3.588 -35.906 -0.341 1 97.81 560 PRO B CA 1
ATOM 9148 C C . PRO B 1 560 ? -4.832 -35.031 -0.15 1 97.81 560 PRO B C 1
ATOM 9150 O O . PRO B 1 560 ? -5.066 -34.531 0.945 1 97.81 560 PRO B O 1
ATOM 9153 N N . ALA B 1 561 ? -5.641 -34.906 -1.186 1 98.19 561 ALA B N 1
ATOM 9154 C CA . ALA B 1 561 ? -6.969 -34.312 -1.046 1 98.19 561 ALA B CA 1
ATOM 9155 C C . ALA B 1 561 ? -7.871 -35.188 -0.179 1 98.19 561 ALA B C 1
ATOM 9157 O O . ALA B 1 561 ? -7.617 -36.375 -0.014 1 98.19 561 ALA B O 1
ATOM 9158 N N . ASP B 1 562 ? -8.922 -34.562 0.402 1 98 562 ASP B N 1
ATOM 9159 C CA . ASP B 1 562 ? -9.914 -35.344 1.137 1 98 562 ASP B CA 1
ATOM 9160 C C . ASP B 1 562 ? -10.586 -36.375 0.228 1 98 562 ASP B C 1
ATOM 9162 O O . ASP B 1 562 ? -10.898 -37.469 0.661 1 98 562 ASP B O 1
ATOM 9166 N N . TYR B 1 563 ? -10.836 -35.969 -0.995 1 97.69 563 TYR B N 1
ATOM 9167 C CA . TYR B 1 563 ? -11.477 -36.812 -2.002 1 97.69 563 TYR B CA 1
ATOM 9168 C C . TYR B 1 563 ? -10.703 -36.781 -3.318 1 97.69 563 TYR B C 1
ATOM 9170 O O . TYR B 1 563 ? -10.266 -35.688 -3.746 1 97.69 563 TYR B O 1
ATOM 9178 N N . SER B 1 564 ? -10.422 -37.906 -3.875 1 97.06 564 SER B N 1
ATOM 9179 C CA . SER B 1 564 ? -9.922 -38.062 -5.238 1 97.06 564 SER B CA 1
ATOM 9180 C C . SER B 1 564 ? -10.953 -38.719 -6.141 1 97.06 564 SER B C 1
ATOM 9182 O O . SER B 1 564 ? -11.305 -39.875 -5.93 1 97.06 564 SER B O 1
ATOM 9184 N N . ILE B 1 565 ? -11.414 -38 -7.125 1 96.44 565 ILE B N 1
ATOM 9185 C CA . ILE B 1 565 ? -12.469 -38.562 -7.957 1 96.44 565 ILE B CA 1
ATOM 9186 C C . ILE B 1 565 ? -12.07 -38.469 -9.43 1 96.44 565 ILE B C 1
ATOM 9188 O O . ILE B 1 565 ? -11.359 -37.531 -9.828 1 96.44 565 ILE B O 1
ATOM 9192 N N . MET B 1 566 ? -12.555 -39.406 -10.227 1 96.12 566 MET B N 1
ATOM 9193 C CA . MET B 1 566 ? -12.367 -39.375 -11.672 1 96.12 566 MET B CA 1
ATOM 9194 C C . MET B 1 566 ? -13.305 -38.344 -12.312 1 96.12 566 MET B C 1
ATOM 9196 O O . MET B 1 566 ? -14.344 -38 -11.742 1 96.12 566 MET B O 1
ATOM 9200 N N . TYR B 1 567 ? -12.906 -37.875 -13.461 1 95 567 TYR B N 1
ATOM 9201 C CA . TYR B 1 567 ? -13.844 -37.062 -14.234 1 95 567 TYR B CA 1
ATOM 9202 C C . TYR B 1 567 ? -15.094 -37.875 -14.578 1 95 567 TYR B C 1
ATOM 9204 O O . TYR B 1 567 ? -15 -39.031 -15.023 1 95 567 TYR B O 1
ATOM 9212 N N . PRO B 1 568 ? -16.25 -37.281 -14.344 1 93.69 568 PRO B N 1
ATOM 9213 C CA . PRO B 1 568 ? -17.469 -38.031 -14.719 1 93.69 568 PRO B CA 1
ATOM 9214 C C . PRO B 1 568 ? -17.641 -38.125 -16.234 1 93.69 568 PRO B C 1
ATOM 9216 O O . PRO B 1 568 ? -18.406 -38.969 -16.719 1 93.69 568 PRO B O 1
ATOM 9219 N N . GLY B 1 569 ? -17.047 -37.25 -16.922 1 91 569 GLY B N 1
ATOM 9220 C CA . GLY B 1 569 ? -17.047 -37.156 -18.375 1 91 569 GLY B CA 1
ATOM 9221 C C . GLY B 1 569 ? -15.945 -36.281 -18.922 1 91 569 GLY B C 1
ATOM 9222 O O . GLY B 1 569 ? -14.789 -36.375 -18.484 1 91 569 GLY B O 1
ATOM 9223 N N . HIS B 1 570 ? -16.422 -35.5 -19.875 1 90.94 570 HIS B N 1
ATOM 9224 C CA . HIS B 1 570 ? -15.453 -34.594 -20.469 1 90.94 570 HIS B CA 1
ATOM 9225 C C . HIS B 1 570 ? -14.906 -33.625 -19.422 1 90.94 570 HIS B C 1
ATOM 9227 O O . HIS B 1 570 ? -15.664 -33.062 -18.625 1 90.94 570 HIS B O 1
ATOM 9233 N N . PRO B 1 571 ? -13.625 -33.375 -19.438 1 90.06 571 PRO B N 1
ATOM 9234 C CA . PRO B 1 571 ? -13 -32.531 -18.391 1 90.06 571 PRO B CA 1
ATOM 9235 C C . PRO B 1 571 ? -13.422 -31.078 -18.469 1 90.06 571 PRO B C 1
ATOM 9237 O O . PRO B 1 571 ? -13.094 -30.297 -17.578 1 90.06 571 PRO B O 1
ATOM 9240 N N . THR B 1 572 ? -14.141 -30.641 -19.5 1 88.69 572 THR B N 1
ATOM 9241 C CA . THR B 1 572 ? -14.602 -29.266 -19.594 1 88.69 572 THR B CA 1
ATOM 9242 C C . THR B 1 572 ? -16.094 -29.188 -19.328 1 88.69 572 THR B C 1
ATOM 9244 O O . THR B 1 572 ? -16.703 -28.109 -19.469 1 88.69 572 THR B O 1
ATOM 9247 N N . ASP B 1 573 ? -16.656 -30.297 -19.062 1 91.19 573 ASP B N 1
ATOM 9248 C CA . ASP B 1 573 ? -18.062 -30.297 -18.656 1 91.19 573 ASP B CA 1
ATOM 9249 C C . ASP B 1 573 ? -18.203 -29.922 -17.188 1 91.19 573 ASP B C 1
ATOM 9251 O O . ASP B 1 573 ? -18.438 -30.781 -16.328 1 91.19 573 ASP B O 1
ATOM 9255 N N . TYR B 1 574 ? -18.219 -28.703 -16.906 1 90.69 574 TYR B N 1
ATOM 9256 C CA . TYR B 1 574 ? -18.141 -28.188 -15.547 1 90.69 574 TYR B CA 1
ATOM 9257 C C . TYR B 1 574 ? -19.422 -28.484 -14.781 1 90.69 574 TYR B C 1
ATOM 9259 O O . TYR B 1 574 ? -19.391 -28.703 -13.57 1 90.69 574 TYR B O 1
ATOM 9267 N N . GLN B 1 575 ? -20.5 -28.5 -15.461 1 91.75 575 GLN B N 1
ATOM 9268 C CA . GLN B 1 575 ? -21.766 -28.797 -14.797 1 91.75 575 GLN B CA 1
ATOM 9269 C C . GLN B 1 575 ? -21.75 -30.188 -14.188 1 91.75 575 GLN B C 1
ATOM 9271 O O . GLN B 1 575 ? -22.094 -30.375 -13.016 1 91.75 575 GLN B O 1
ATOM 9276 N N . SER B 1 576 ? -21.344 -31.141 -14.984 1 93.12 576 SER B N 1
ATOM 9277 C CA . SER B 1 576 ? -21.266 -32.531 -14.5 1 93.12 576 SER B CA 1
ATOM 9278 C C . SER B 1 576 ? -20.219 -32.656 -13.406 1 93.12 576 SER B C 1
ATOM 9280 O O . SER B 1 576 ? -20.422 -33.406 -12.445 1 93.12 576 SER B O 1
ATOM 9282 N N . ILE B 1 577 ? -19.172 -32 -13.516 1 94.88 577 ILE B N 1
ATOM 9283 C CA . ILE B 1 577 ? -18.078 -32.094 -12.555 1 94.88 577 ILE B CA 1
ATOM 9284 C C . ILE B 1 577 ? -18.547 -31.547 -11.203 1 94.88 577 ILE B C 1
ATOM 9286 O O . ILE B 1 577 ? -18.391 -32.219 -10.18 1 94.88 577 ILE B O 1
ATOM 9290 N N . TYR B 1 578 ? -19.141 -30.359 -11.195 1 95.81 578 TYR B N 1
ATOM 9291 C CA . TYR B 1 578 ? -19.562 -29.734 -9.938 1 95.81 578 TYR B CA 1
ATOM 9292 C C . TYR B 1 578 ? -20.672 -30.547 -9.281 1 95.81 578 TYR B C 1
ATOM 9294 O O . TYR B 1 578 ? -20.719 -30.672 -8.055 1 95.81 578 TYR B O 1
ATOM 9302 N N . SER B 1 579 ? -21.578 -31.094 -10.133 1 94.56 579 SER B N 1
ATOM 9303 C CA . SER B 1 579 ? -22.625 -31.953 -9.594 1 94.56 579 SER B CA 1
ATOM 9304 C C . SER B 1 579 ? -22.016 -33.156 -8.883 1 94.56 579 SER B C 1
ATOM 9306 O O . SER B 1 579 ? -22.453 -33.531 -7.789 1 94.56 579 SER B O 1
ATOM 9308 N N . ARG B 1 580 ? -21.078 -33.781 -9.492 1 95.25 580 ARG B N 1
ATOM 9309 C CA . ARG B 1 580 ? -20.406 -34.938 -8.906 1 95.25 580 ARG B CA 1
ATOM 9310 C C . ARG B 1 580 ? -19.688 -34.531 -7.617 1 95.25 580 ARG B C 1
ATOM 9312 O O . ARG B 1 580 ? -19.703 -35.281 -6.641 1 95.25 580 ARG B O 1
ATOM 9319 N N . ILE B 1 581 ? -19.016 -33.406 -7.594 1 96.69 581 ILE B N 1
ATOM 9320 C CA . ILE B 1 581 ? -18.297 -32.906 -6.43 1 96.69 581 ILE B CA 1
ATOM 9321 C C . ILE B 1 581 ? -19.266 -32.75 -5.262 1 96.69 581 ILE B C 1
ATOM 9323 O O . ILE B 1 581 ? -18.984 -33.188 -4.141 1 96.69 581 ILE B O 1
ATOM 9327 N N . LEU B 1 582 ? -20.422 -32.094 -5.516 1 95.62 582 LEU B N 1
ATOM 9328 C CA . LEU B 1 582 ? -21.406 -31.859 -4.473 1 95.62 582 LEU B CA 1
ATOM 9329 C C . LEU B 1 582 ? -21.938 -33.188 -3.92 1 95.62 582 LEU B C 1
ATOM 9331 O O . LEU B 1 582 ? -22.203 -33.312 -2.721 1 95.62 582 LEU B O 1
ATOM 9335 N N . LYS B 1 583 ? -22 -34.188 -4.75 1 95 583 LYS B N 1
ATOM 9336 C CA . LYS B 1 583 ? -22.5 -35.469 -4.328 1 95 583 LYS B CA 1
ATOM 9337 C C . LYS B 1 583 ? -21.484 -36.188 -3.43 1 95 583 LYS B C 1
ATOM 9339 O O . LYS B 1 583 ? -21.859 -36.75 -2.398 1 95 583 LYS B O 1
ATOM 9344 N N . VAL B 1 584 ? -20.25 -36.156 -3.775 1 95.94 584 VAL B N 1
ATOM 9345 C CA . VAL B 1 584 ? -19.25 -36.906 -3.055 1 95.94 584 VAL B CA 1
ATOM 9346 C C . VAL B 1 584 ? -18.922 -36.219 -1.729 1 95.94 584 VAL B C 1
ATOM 9348 O O . VAL B 1 584 ? -18.469 -36.875 -0.784 1 95.94 584 VAL B O 1
ATOM 9351 N N . THR B 1 585 ? -19.125 -34.906 -1.67 1 95.5 585 THR B N 1
ATOM 9352 C CA . THR B 1 585 ? -18.766 -34.156 -0.47 1 95.5 585 THR B CA 1
ATOM 9353 C C . THR B 1 585 ? -19.984 -33.938 0.425 1 95.5 585 THR B C 1
ATOM 9355 O O . THR B 1 585 ? -19.922 -33.219 1.413 1 95.5 585 THR B O 1
ATOM 9358 N N . ALA B 1 586 ? -21.078 -34.469 0.057 1 91.31 586 ALA B N 1
ATOM 9359 C CA . ALA B 1 586 ? -22.281 -34.312 0.857 1 91.31 586 ALA B CA 1
ATOM 9360 C C . ALA B 1 586 ? -22.109 -34.969 2.225 1 91.31 586 ALA B C 1
ATOM 9362 O O . ALA B 1 586 ? -21.391 -35.969 2.361 1 91.31 586 ALA B O 1
#

Foldseek 3Di:
DQCQLFVAADDLQLLVQVLLQCVLVVLLFLQQVVLQCKFDFAVDIQHRANLNVLSVVLNPDDDGGDLVSLQSQQQSQLSSLAQQFGFWFFPQQQQKKKFWQWAKFWFDDPQAIFIATADGDPLSQVLQCLVCVDPDDWDPPGHGWTFQDKPRHGPLVVLLVCLNRQGRHFRWSQLSSCQQHQNQQQGHHCVGMPRRRRPPDDPDQKMKTWTAHPPPRDIDITITGMDMGGRPPPQPPDPDPSSVVNVVSNVVVCCVCVPDRPPDDDDQWDKAQPLDPAEIEIEGQEPADDDPCNLLVVQVRVQVRQLSNVVSVHAAYEYEHGNYQYHDLLSLFLVVLQADPDPQLVDQQGTDQLQWWKKFDDDLLLLLLLQLLLVVCVVPVPDDAPSDQQQKAQSVVRHGDNHSLQFVVWDQFPSGTIGHIITGGNRVSNVSHPRHPPRHYHQQLRYEYEYQANLEASSQVNVLVCLVVSSHAYEHEGGGNPGFTARYGNNQHDKDKLVSSQVSLVVSVVVVVSVVSNVVSRRDDRPVPRGDITMHRRMFIARGPDSDRHDDTPNSHHDTGPYYRYDNGRSNPVSSVVVVVVVVSD/DQCQLFVAADDLQLLVQVLLQCVLVVLLFLQQVVLQCKFDFAVDIQHRANLNVLSVVLNPDDDGGDLVSLQSQQQSQLSSLAQQFGFWFFPQQQQKKKFWQFAKFWFDDPRAIFIATADGDPLSQVLQCLVCVDPDDWDPPGHGWTFQDKPRHGPLVVLLVCLNRQGRHFRWSQLSSCQQHQNQQRGHHCVGMPRRRRPPDDPDQKMKTWTAHPPPRDIDITIGGMDMGGRPPPQPPDPDPSSVVNVVSNVVVCCVPCVPPVPDDDDQWDKAQPLDPAEIEIEGQEPADDDPCNLLVVQVRVQVRQLSNVVSVHAAYEYEHGNYQYHDLLSLFLVVLQADPDPQLVDQQGTDQLQWWKKFDDDLLLLLLLQLLLVVCVVPVPDDAPSDQQQKAQSVVRHGDNHSLQFVVWDQFPSGTIGHIITGGNRVSNVSHPRHPPRHYHQQLRYEYEYQANLEASSQVNVLVCLVVSSHAYEHEGGGNPGFTARYGNNQHDKDKLVSSQVSLVVSVVVVVSVVSNVVSRRDDRPVPRGDITMHRRMFIARGPDSDRHDDTPNSHHDTGPYYRYDNGRSNPVSSVVVVVVVVSD

Solvent-accessible surface area (backbone atoms only — not comparable to full-atom values): 60691 Å² total; per-residue (Å²): 95,67,62,70,62,47,60,48,65,51,54,68,66,51,51,55,34,44,49,53,20,47,68,44,48,46,66,51,31,42,56,51,66,51,32,50,42,62,41,71,39,73,97,45,71,41,64,53,40,48,64,69,61,48,46,52,53,57,70,72,52,85,62,86,20,34,46,61,50,50,47,52,54,30,50,58,32,27,62,64,19,29,62,51,37,46,54,49,51,40,70,77,39,58,31,31,35,37,32,44,64,52,31,40,37,58,28,63,54,96,91,34,76,43,41,28,28,65,40,63,48,66,69,44,45,51,46,46,49,64,72,52,72,50,94,71,71,67,80,71,92,46,63,64,22,29,40,55,20,42,73,82,31,51,29,71,58,46,48,45,50,46,13,71,73,68,47,25,45,40,71,49,64,32,31,28,34,28,34,27,36,29,24,68,74,75,33,57,10,45,72,39,43,37,48,37,42,79,39,76,79,73,92,56,67,54,51,38,37,34,33,32,33,81,87,80,62,49,70,50,75,40,61,47,58,58,44,71,44,76,66,77,67,72,71,72,85,49,90,45,68,66,46,46,50,50,47,52,46,47,49,50,48,43,47,49,40,51,54,54,66,77,50,57,75,73,63,45,65,45,69,42,71,74,73,44,94,46,28,27,38,39,35,43,39,40,55,59,71,86,52,92,57,34,67,55,50,52,35,48,50,51,51,51,44,46,37,50,43,54,73,65,66,47,67,30,41,36,39,39,28,51,46,8,62,14,50,40,53,43,57,34,34,31,50,49,35,39,63,51,59,51,83,54,52,35,31,72,47,42,47,61,50,65,62,42,39,27,34,32,46,68,28,74,54,56,48,52,51,23,43,50,40,25,54,46,27,41,69,35,55,81,62,81,58,99,56,36,27,68,52,32,25,33,47,85,80,47,36,49,30,79,35,39,55,59,50,69,41,65,33,80,34,69,59,36,60,20,16,34,58,22,28,58,78,45,40,64,49,45,73,58,45,55,66,48,53,52,43,46,79,74,60,30,89,35,28,34,38,35,17,41,13,49,12,13,28,22,38,14,51,44,50,50,49,35,56,74,67,60,52,38,43,34,36,12,43,39,47,49,83,96,45,84,30,37,31,47,23,53,36,38,57,38,74,43,41,54,56,55,54,41,50,52,48,56,63,48,32,72,45,65,90,43,29,82,76,45,59,85,46,54,47,53,79,44,87,79,72,51,75,47,78,36,35,26,33,36,26,41,24,38,43,79,93,47,95,48,54,77,49,67,40,39,64,64,49,66,59,63,32,81,37,56,39,63,29,79,48,62,80,68,43,55,67,59,45,52,52,50,50,55,60,74,68,101,95,68,62,69,62,46,61,48,66,49,54,69,66,50,52,54,32,46,49,53,20,47,67,44,46,47,63,50,31,41,54,51,65,50,32,50,42,60,41,73,38,72,95,43,70,43,65,53,40,48,64,69,62,48,48,52,52,55,70,72,53,85,63,86,19,33,47,62,50,50,47,53,54,31,50,60,32,27,62,65,19,29,61,52,37,45,52,50,52,40,70,78,36,58,31,30,34,36,32,44,62,52,33,41,37,58,26,62,54,95,91,33,76,44,40,28,28,66,40,61,49,65,70,44,46,53,45,47,48,64,73,54,73,49,93,70,72,68,81,73,93,46,63,64,22,28,40,56,20,42,71,83,31,51,29,70,57,46,48,45,50,46,13,72,73,67,48,24,44,41,72,49,64,31,31,26,32,28,34,26,38,28,24,67,73,77,32,56,9,46,74,38,43,37,49,37,42,78,38,76,78,72,90,57,67,53,51,37,39,33,34,30,32,80,87,80,61,50,70,50,73,42,62,46,59,60,43,69,46,76,64,77,68,72,71,71,85,50,91,46,69,66,44,45,50,49,47,50,46,46,48,50,48,42,48,50,42,49,45,53,69,74,48,63,71,74,64,46,67,46,70,42,70,73,73,43,95,45,29,27,38,40,35,42,40,40,51,61,71,87,52,93,56,33,67,54,50,53,35,48,51,51,52,50,42,46,39,50,43,55,73,65,66,47,66,30,41,36,37,39,29,50,44,8,65,13,50,41,53,42,58,33,33,30,49,49,36,37,63,52,59,52,83,55,52,34,32,75,49,43,48,59,49,64,61,40,38,27,35,33,47,66,28,74,54,56,50,52,50,22,43,51,41,27,54,46,26,44,71,36,53,80,63,81,59,100,55,34,27,69,52,30,22,33,48,85,81,46,38,50,31,77,35,41,56,59,49,70,41,64,35,80,32,68,59,36,60,19,16,36,58,22,27,59,78,44,40,64,50,46,72,58,45,58,67,49,52,51,43,46,78,74,60,31,89,36,28,36,38,34,16,42,14,46,11,15,28,22,39,13,51,44,48,51,51,35,55,74,67,60,51,38,44,35,36,12,43,38,47,49,84,97,44,86,30,37,31,46,24,52,35,38,57,37,76,43,40,54,57,56,53,40,51,52,48,57,64,48,32,72,46,66,91,43,30,80,75,46,59,86,46,52,48,53,80,44,87,80,72,48,74,46,77,36,37,26,33,37,26,40,25,40,41,79,94,49,96,48,53,77,48,67,40,38,64,65,49,65,58,61,32,80,37,58,39,63,28,82,47,64,80,67,43,56,68,60,45,53,53,51,49,54,61,74,67,101

InterPro domains:
  IPR005151 Tail specific protease [PF03572] (281-475)
  IPR029045 ClpP/crotonase-like domain superfamily [SSF52096] (61-475)
  IPR052766 Secondary metabolite-associated S41A peptidase [PTHR37049] (4-567)

=== Feature glossary ===
A reading guide for the features in this record.

Start from the sequence.

  · Sequence gives the chain of amino acids in standard one-letter code (A=alanine, C=cysteine, …, Y=tyrosine), read N→C. It is the only feature that is directly encoded by the gene; all structural features are derived from the folded form of this sequence.

Fold it, and you get atomic coordinates and the backbone conformation that goes with them.

  · Structure coordinates are given as an mmCIF _atom_site loop: one row per atom with element, residue name, chain id, sequence number, and x/y/z position in Å. Only the four main-chain atoms per residue are included here; side chains are omitted to keep the record compact.

  · Backbone dihedral angles. Every residue except chain termini has a φ (preceding-C → N → Cα → C) and a ψ (N → Cα → C → next-N). They are reported in degrees following the IUPAC sign convention. Secondary structure is essentially a statement about which (φ, ψ) basin each residue occupies.

  · Eight-state secondary structure (DSSP): H is the canonical α-helix, G the tighter 3₁₀-helix, I the wider π-helix; E/B are β-structure, T and S are turns and bends, and '-' is everything else. DSSP derives these from the pattern of main-chain N–H···O=C hydrogen bonds, not from the sequence.

  · SS3 is a coarse helix/strand/coil call (letters a/b/c) made by the P-SEA algorithm from inter-Cα distances and dihedrals. It is less detailed than DSSP but needs only Cα positions.

Summarize the fold with a handful of shape descriptors and a per-residue structural alphabet.

  · Radius of gyration (Rg) is the root-mean-square distance of Cα atoms from their centroid — a single number for overall size and compactness. A globular domain of N residues has Rg ≈ 2.2·N^0.38 Å; an extended or disordered chain has a much larger Rg. The Cα contact count is the number of residue pairs whose Cα atoms are within 8 Å and are more than four positions apart in sequence — a standard proxy for tertiary packing density. The bounding box is the smallest axis-aligned box enclosing all Cα atoms.

  · 3Di is Foldseek's structural alphabet. Each residue is assigned one of twenty discrete states based on how its Cα sits relative to its spatial (not sequential) neighbors. Aligning 3Di strings finds structural homologs roughly as well as full 3D superposition, but orders of magnitude faster.

  · Solvent-accessible surface area (SASA) is the area in Å² traced out by the centre of a 1.4 Å probe sphere (a water molecule) rolled over the protein's van der Waals surface (Shrake–Rupley / Lee–Richards construction). Buried residues have near-zero SASA; fully exposed residues can exceed 200 Å². The total SASA scales roughly with the number of surface residues.

Ask how reliable the model is.

  · For AlphaFold models, the B-factor field carries pLDDT — the model's own estimate of local accuracy on a 0–100 scale. Regions with pLDDT<50 should be treated as essentially unmodeled; they often correspond to intrinsically disordered segments.

  · For experimental (PDB) structures, the B-factor (temperature factor) quantifies the positional spread of each atom in the crystal — a combination of thermal vibration and static disorder — in units of Å². High B-factors mark flexible loops or poorly resolved regions; low B-factors mark the rigid, well-ordered core.

  · Predicted Aligned Error (PAE) is an AlphaFold confidence matrix: entry (i, j) is the expected error in the position of residue j, in ångströms, when the prediction is superimposed on the true structure at residue i. Low PAE within a block of residues means that block is internally rigid and well-predicted; high PAE between two blocks means their relative placement is uncertain even if each block individually is confident.

Place it in context: what it resembles, what it is annotated as, and how it looks.

  · Structural nearest neighbors (via Foldseek easy-search vs the PDB). Reported per hit: target PDB id, E-value, and alignment TM-score. A TM-score above ~0.5 is the conventional threshold for 'same fold'.

  · Functional annotations link the protein to curated databases. InterPro entries identify conserved domains and families by matching the sequence against member-database signatures (Pfam, PROSITE, CDD, …). Gene Ontology (GO) terms describe molecular function, biological process, and cellular component in a controlled vocabulary. CATH places the structure in a hierarchical fold classification (Class/Architecture/Topology/Homologous-superfamily). The organism is the source species.

  · The contact map is a binary N×N matrix image: pixel (i, j) is dark where Cα_i and Cα_j are within 8 Å and |i−j|>4. Because the |i−j|>4 filter removes local helical contacts, off-diagonal stripes parallel to the main diagonal indicate parallel β-sheets; stripes perpendicular to it indicate antiparallel β-sheets. The Ramachandran plot scatters every residue's (φ, ψ) pair against the sterically allowed regions. The PAE heatmap renders the predicted-aligned-error matrix.

  · Six rendered views show the 3D structure from the faces of a cube — i.e. along ±x, ±y, ±z. Rendering representation is drawn randomly per protein from cartoon (secondary-structure ribbons), sticks (backbone bonds), or molecular surface; coloring is either N→C rainbow (blue at the N-terminus through red at the C-terminus) or one color per chain.